Protein 6MK6 (pdb70)

Secondary structure (DSSP, 8-state):
-HHHHHHHHHHTEEEEEEEEETTT--EEEESTTS-EE-GGGHHHHHHHHHHHHHHHSTTGGG-EE--TT--PPSS-HHHHHTTTT-EEHHHHHHHHHHS--HHHHHHHHHHTS-HHHHHHHHHHHTT-SS-B--S-TTGGG---TT--TTEE-HHHHHHHHHHHHTTSSS-HHHHHHHHHHHHT-SS-TTTGGGGSPTT-EEEEEEEE-SSTT-EEEEEEEE-STTPPPEEEEEEEEESSTT----HHHHHHHHHHHHHHH-/-HHHHHHHHTSEEEEEEEETTT--EEEESTTS-EE-GGGHHHHHHHHHHHHHHHSTTGGG-EE--TTPPPPSS-HHHHHTTTT-EEHHHHHHHHHHS--HHHHHHHHHHTS-HHHHHHHHHHHTT-SS-B--S-TTGGG---TT--TTEE-HHHHHHHHHHHHTTSSS-HHHHHHHHHHHHT-SS-TTTGGGGS-TT-EEEEEEEE-SSTT-EEEEEEEE-STTPPPEEEEEEEE-SSTTPPP-HHHHHHHHHHHHHHH-/-HHHHHHHHTSEEEEEEEETTT--EEEESTTS-EE-GGGHHHHHHHHHHHHHHHSTTGGG-EE--TTPPPPSS-HHHHHHTTT-EEHHHHHHHHHHH--HHHHHHHIIIII-HHHHHHHHHHHTT-SS-B--S-TTGGG---TT--TTEE-HHHHHHHHHHHHTTSSS-HHHHHHHHHHHHT-SS-TTTGGGGS-TT-EEEEEEEE-SSTT-EEEEEEEE-STTPPPEEEEEEEE-SSTTPPP-HHHHHHHHHHHHHHH-/-HHHHHHHHTEEEEEEEEETTT--EEEESTTS-EE-GGGHHHHHHHHHHHHHHHSTTGGG-EE--TTPPPPSS-HHHHHTTTT-EEHHHHHHHHHHS--HHHHHHHHHHTS-HHHHHHHHHHHTT-SS-B--S-TTGGG---TT--TTEE-HHHHHHHHHHHHTTSSS-HHHHHHHHHHHHT-SS-TTTGGGGS-TT-EEEEEEEE-SSTT-EEEEEEEE-STTPPPEEEEEEEEESSTTPPP-HHHHHHHHHHHHHHH-

Solvent-accessible surface area: 39476 Å² total; per-residue (Å²): 129,161,73,0,37,70,27,15,73,87,15,114,21,76,0,0,0,12,0,38,15,44,56,83,45,110,50,32,66,26,97,5,95,59,62,0,15,0,0,13,0,0,1,0,0,0,0,0,2,0,0,38,61,0,33,104,60,35,5,10,5,26,69,75,4,76,12,104,150,53,126,36,29,85,142,6,66,34,0,107,120,24,32,78,37,6,5,0,0,0,26,0,0,19,4,0,0,32,97,21,0,9,0,0,0,6,1,0,2,90,107,36,16,177,8,10,99,11,0,37,102,17,0,92,28,0,26,8,117,79,9,81,6,56,45,93,13,65,98,1,18,30,8,82,78,80,39,90,93,1,3,1,2,0,65,10,0,0,71,1,0,36,22,0,21,46,16,19,5,2,54,68,25,0,9,62,1,0,48,99,12,0,70,33,8,63,60,0,95,96,13,0,54,48,16,20,62,147,64,58,64,10,0,0,0,8,1,60,12,61,74,35,2,1,0,0,0,0,0,0,0,47,52,34,158,159,41,40,24,0,0,0,0,0,3,2,18,42,175,20,76,161,76,165,58,59,47,65,10,0,4,94,0,0,111,20,0,9,111,44,0,105,85,7,54,91,22,15,72,86,15,119,31,73,0,0,0,17,2,38,14,45,56,79,56,116,50,45,65,46,96,5,95,60,62,1,14,0,0,14,0,0,1,0,0,0,0,0,2,0,0,60,61,0,45,100,60,33,4,10,5,27,69,75,5,77,11,98,151,52,126,39,30,91,106,3,48,35,0,106,122,26,34,78,37,8,4,0,0,0,26,0,0,19,5,0,0,32,86,12,0,8,0,0,0,6,1,0,2,88,108,32,15,169,4,1,126,14,0,36,106,21,0,90,72,22,48,8,112,67,7,80,5,52,44,94,11,70,96,2,18,28,8,81,82,80,37,93,96,1,4,1,2,0,63,10,0,0,67,1,0,33,61,0,20,48,114,98,19,3,63,100,25,0,6,59,1,0,50,92,12,0,67,33,7,63,58,0,93,93,12,0,52,44,14,25,69,152,71,56,62,6,0,0,0,8,1,57,13,63,79,31,3,1,0,0,0,0,0,0,0,56,55,35,161,155,41,39,29,2,0,2,0,0,2,1,16,44,176,20,68,168,58,140,59,48,42,71,2,0,0,91,0,0,101,41,0,12,106,48,1,135,122,5,52,90,28,16,74,85,14,114,12,60,0,0,0,16,0,37,17,44,54,83,47,109,50,38,75,48,98,7,98,59,64,1,14,0,0,14,0,0,0,0,1,0,0,0,2,0,0,62,61,0,40,102,61,28,2,9,4,28,65,73,5,104,11,111,143,66,125,27,25,94,106,2,61,33,0,95,119,27,33,68,33,7,4,0,0,1,27,0,0,19,4,0,0,29,84,11,0,8,0,0,0,8,1,0,0,108,100,34,13,170,8,11,145,10,0,35,108,19,0,91,71,23,45,9,115,70,8,83,5,56,44,93,9,69,92,2,18,22,8,81,78,81,38,90,96,1,4,2,2,0,65,9,0,0,74,1,0,33,59,0,18,48,114,89,20,4,62,65,28,0,6,62,2,0,50,112,11,0,66,32,7,61,55,0,91,96,14,0,52,43,13,27,71,149,72,50,61,7,0,0,0,8,1,56,12,64,81,35,2,2,0,0,0,0,0,0,0,51,58,36,158,154,40,37,31,0,0,0,0,0,4,2,15,40,128,22,69,143,78,154,63,61,45,75,11,0,0,91,0,0,101,26,0,8,106,50,0,118,125,7,48,98,28,16,72,94,6,94,6,69,0,0,0,15,2,22,18,13,47,75,5,114,50,40,62,46,94,4,69,60,62,1,14,0,0,14,0,0,1,0,0,0,0,0,1,0,0,58,63,0,38,98,62,31,2,12,5,24,66,74,4,82,11,93,153,57,124,26,28,93,109,3,61,35,0,101,135,31,34,70,41,7,4,0,0,1,27,0,0,19,5,0,0,32,87,12,0,8,0,0,0,6,1,0,2,89,109,32,14,153,8,11,146,11,0,36,110,18,0,88,55,10,46,8,108,78,8,79,5,56,42,91,13,71,97,1,19,31,8,81,73,76,41,79,98,1,3,1,2,0,55,6,0,0,56,0,0,8,12,0,18,24,68,4,16,3,60,94,27,0,5,60,1,0,55,112,13,0,68,33,8,64,57,0,92,94,13,0,54,44,12,25,73,151,72,53,62,6,0,0,0,8,1,56,13,64,84,30,3,1,0,0,0,0,0,1,0,53,54,39,162,154,43,37,30,2,0,2,0,0,2,2,10,44,134,26,68,149,59,152,67,52,42,78,11,0,5,106,0,0,109,47,0,7,99,49,1,119

InterPro domains:
  IPR000871 Beta-lactamase, class-A [PR00118] (25-49)
  IPR000871 Beta-lactamase, class-A [PR00118] (56-73)
  IPR000871 Beta-lactamase, class-A [PR00118] (98-123)
  IPR000871 Beta-lactamase, class-A [PR00118] (135-159)
  IPR000871 Beta-lactamase, class-A [PR00118] (161-186)
  IPR000871 Beta-lactamase, class-A [PR00118] (197-212)
  IPR000871 Beta-lactamase, class-A [PR00118] (214-229)
  IPR000871 Beta-lactamase, class-A [PTHR35333] (22-281)
  IPR012338 Beta-lactamase/transpeptidase-like [G3DSA:3.40.710.10] (18-284)
  IPR012338 Beta-lactamase/transpeptidase-like [SSF56601] (25-281)
  IPR045155 Beta-lactamase class A, catalytic domain [PF13354] (24-281)
  IPR058220 Carbapenem-hydrolyzing beta-lactamase KPC-2/ Beta-lactamase SME-1-like [NF000538] (29-283)

B-factor: mean 28.09, std 9.09, range [12.92, 97.34]

Foldseek 3Di:
DVLLVVLQVVQQWDKWKWKAQVQVRQIDTDQQAPKFACFLQLLLLLLLVQLLVCVVPPPQQADWDADQPDDADPQQVPCVVCNNPTDGLVRLSLCCFQRVHQRSQVSCCVPPQVHQVSSVVSLVVLPQPFAGADDGPPVSLQRAPPDSHNIGGQNSSQVSVLCLQPPDSHDPVSNVSSQVSQLNRDPQCLALVVQADPPWGKGKGKGDSQFQLWIWMWIWTHPDPPRRTMIMTMIIGHNGGRDHHDRVSRNSVSNVRVVRHD/DLVVLCVVQAWDKWKWKAQVQPRFIDTDQQFPKFACFLVLLLLLLLVQLLVCVVPPPQQADWDADLPDDADPQQVPCVVCNNGTDGLVVLSLCCFQRVHQSSSVSCCVPPQVHQVSSVVSLVVLPQPFAGADDGPPVSLQRDPPDSHNIGGQNSVQVSVCCLQPDNRHHPVSSVSSQVSQQNRDPQCLALVVQDDPPKGKGKGKGDSLFQLWIWMWIWIHPDPPRGTMTMTMIIGHDGGNDHHDRVSRSVVSNVRVVRHD/DLVVLCVVQAWDKWKWKAQPQVRFIDTDQQAPKFACFLQLLLLLLLVQLLVCVVPPPQQADWDAQQPPDADPQQVPCVVCNNPTDGLVVLSLCCFQRVHQRSSQSSCVPPQVHQVSSVVSLVVLPQPFAGADDGPPVSLQRAPPDSHRIGGQNSSQVSVCCLLPCNRHHPVSNVSSQVSQQNRDPQCLALVVQDDPPKGKGKGKGDSQFQLWIWMWIWIHPDPPRGTMTMTMIIGHNGGRDHHDRNSRSVVNNVRVVRHD/DLVVLCVVQQWDKWKWKAFVQVGFIDTDQQAPKFACFLVLLLLLLLVQLLVCVVPPPQQADWDADQPDDADPQQVPCVVCNNPTDGLVVLSLCCFQRVHQRSQQSCCVPPQVHQVSSVVVLVVLPQPFAGADDGPPVSLQGAPPDSHNIGGQNSSLVSVCCLQVPNRHHPVSNVSSQVSQQNRDPQCLALVLQDDPPKGKGKGKGFSQFQLKIWMWIWIHPDPPRGTMTMTMIIGHDGGRDHHDRVSRSVVSNVRVVSHD

Nearest PDB structures (foldseek):
  6mk6-assembly1_A  TM=1.004E+00  e=4.786E-56  Vibrio cholerae
  1bul-assembly1_A  TM=9.836E-01  e=1.759E-41  Enterobacter cloacae
  4euz-assembly1_A  TM=9.892E-01  e=2.986E-41  Serratia fonticola
  4eqi-assembly2_B  TM=9.896E-01  e=3.563E-41  Serratia fonticola
  1dy6-assembly2_B  TM=9.859E-01  e=3.563E-41  Serratia marcescens

Organism: Vibrio 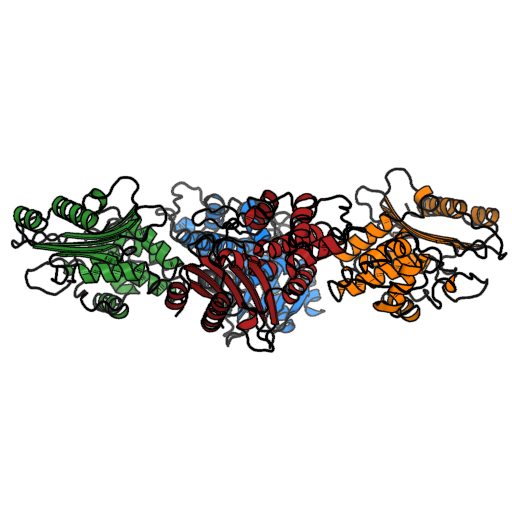cholerae (NCBI:txid666)

Structure (mmCIF, N/CA/C/O backbone):
data_6MK6
#
_entry.id   6MK6
#
_cell.length_a   209.930
_cell.length_b   46.650
_cell.length_c   113.610
_cell.angle_alpha   90.00
_cell.angle_beta   99.28
_cell.angle_gamma   90.00
#
_symmetry.space_group_name_H-M   'C 1 2 1'
#
loop_
_entity.id
_entity.type
_entity.pdbx_description
1 polymer Beta-lactamase
2 water water
#
loop_
_atom_site.group_PDB
_atom_site.id
_atom_site.type_symbol
_atom_site.label_atom_id
_atom_site.label_alt_id
_atom_site.label_comp_id
_atom_site.label_asym_id
_atom_site.label_entity_id
_atom_site.label_seq_id
_atom_site.pdbx_PDB_ins_code
_atom_site.Cartn_x
_atom_site.Cartn_y
_atom_site.Cartn_z
_atom_site.occupancy
_atom_site.B_iso_or_equiv
_atom_site.auth_seq_id
_atom_site.auth_comp_id
_atom_site.auth_asym_id
_atom_site.auth_atom_id
_atom_site.pdbx_PDB_model_num
ATOM 1 N N . ASN A 1 4 ? 60.896 23.996 118.830 1.00 40.84 4 ASN A N 1
ATOM 2 C CA . ASN A 1 4 ? 60.488 22.657 118.381 1.00 43.40 4 ASN A CA 1
ATOM 3 C C . ASN A 1 4 ? 59.998 21.794 119.557 1.00 37.61 4 ASN A C 1
ATOM 4 O O . ASN A 1 4 ? 59.484 20.682 119.357 1.00 32.48 4 ASN A O 1
ATOM 15 N N . LYS A 1 5 ? 60.167 22.311 120.781 1.00 37.95 5 LYS A N 1
ATOM 16 C CA . LYS A 1 5 ? 59.770 21.560 121.970 1.00 34.77 5 LYS A CA 1
ATOM 17 C C . LYS A 1 5 ? 58.291 21.214 121.936 1.00 33.86 5 LYS A C 1
ATOM 18 O O . LYS A 1 5 ? 57.899 20.097 122.300 1.00 29.37 5 LYS A O 1
ATOM 37 N N . ASN A 1 6 ? 57.458 22.167 121.524 1.00 36.04 6 ASN A N 1
ATOM 38 C CA . ASN A 1 6 ? 56.017 21.945 121.521 1.00 34.93 6 ASN A CA 1
ATOM 39 C C . ASN A 1 6 ? 55.653 20.708 120.711 1.00 27.19 6 ASN A C 1
ATOM 40 O O . ASN A 1 6 ? 54.955 19.815 121.207 1.00 30.81 6 ASN A O 1
ATOM 51 N N . MET A 1 7 ? 56.111 20.635 119.457 1.00 27.42 7 MET A N 1
ATOM 52 C CA . MET A 1 7 ? 55.646 19.568 118.575 1.00 27.72 7 MET A CA 1
ATOM 53 C C . MET A 1 7 ? 56.249 18.226 118.957 1.00 27.18 7 MET A C 1
ATOM 54 O O . MET A 1 7 ? 55.591 17.183 118.859 1.00 23.62 7 MET A O 1
ATOM 68 N N . ALA A 1 8 ? 57.516 18.224 119.372 1.00 25.63 8 ALA A N 1
ATOM 69 C CA . ALA A 1 8 ? 58.129 16.984 119.820 1.00 27.42 8 ALA A CA 1
ATOM 70 C C . ALA A 1 8 ? 57.390 16.400 121.015 1.00 20.68 8 ALA A C 1
ATOM 71 O O . ALA A 1 8 ? 57.217 15.179 121.105 1.00 24.84 8 ALA A O 1
ATOM 78 N N . ASP A 1 9 ? 56.963 17.259 121.948 1.00 23.45 9 ASP A N 1
ATOM 79 C CA . ASP A 1 9 ? 56.261 16.804 123.144 1.00 23.81 9 ASP A CA 1
ATOM 80 C C . ASP A 1 9 ? 54.886 16.271 122.786 1.00 24.71 9 ASP A C 1
ATOM 81 O O . ASP A 1 9 ? 54.430 15.272 123.356 1.00 24.53 9 ASP A O 1
ATOM 90 N N . ILE A 1 10 ? 54.212 16.928 121.842 1.00 24.28 10 ILE A N 1
ATOM 91 C CA . ILE A 1 10 ? 52.911 16.448 121.380 1.00 23.86 10 ILE A CA 1
ATOM 92 C C . ILE A 1 10 ? 53.051 15.065 120.758 1.00 20.59 10 ILE A C 1
ATOM 93 O O . ILE A 1 10 ? 52.272 14.149 121.044 1.00 24.17 10 ILE A O 1
ATOM 109 N N . GLU A 1 11 ? 54.054 14.891 119.902 1.00 21.04 11 GLU A N 1
ATOM 110 C CA . GLU A 1 11 ? 54.248 13.608 119.248 1.00 22.29 11 GLU A CA 1
ATOM 111 C C . GLU A 1 11 ? 54.567 12.509 120.259 1.00 23.39 11 GLU A C 1
ATOM 112 O O . GLU A 1 11 ? 54.077 11.379 120.142 1.00 23.53 11 GLU A O 1
ATOM 124 N N . ALA A 1 12 ? 55.401 12.810 121.247 1.00 24.98 12 ALA A N 1
ATOM 125 C CA . ALA A 1 12 ? 55.783 11.781 122.200 1.00 23.93 12 ALA A CA 1
ATOM 126 C C . ALA A 1 12 ? 54.581 11.324 123.004 1.00 23.88 12 ALA A C 1
ATOM 127 O O . ALA A 1 12 ? 54.365 10.121 123.188 1.00 25.06 12 ALA A O 1
ATOM 134 N N . ALA A 1 13 ? 53.757 12.268 123.435 1.00 22.88 13 ALA A N 1
ATOM 135 C CA . ALA A 1 13 ? 52.610 11.914 124.260 1.00 26.13 13 ALA A CA 1
ATOM 136 C C . ALA A 1 13 ? 51.563 11.177 123.446 1.00 27.65 13 ALA A C 1
ATOM 137 O O . ALA A 1 13 ? 50.824 10.351 123.991 1.00 27.38 13 ALA A O 1
ATOM 144 N N . PHE A 1 14 ? 51.505 11.449 122.136 1.00 23.76 14 PHE A N 1
ATOM 145 C CA . PHE A 1 14 ? 50.614 10.752 121.218 1.00 23.41 14 PHE A CA 1
ATOM 146 C C . PHE A 1 14 ? 51.042 9.312 121.017 1.00 24.41 14 PHE A C 1
ATOM 147 O O . PHE A 1 14 ? 50.220 8.473 120.652 1.00 24.62 14 PHE A O 1
ATOM 164 N N . GLU A 1 15 ? 52.309 8.993 121.288 1.00 22.15 15 GLU A N 1
ATOM 165 C CA . GLU A 1 15 ? 52.833 7.659 121.034 1.00 27.26 15 GLU A CA 1
ATOM 166 C C . GLU A 1 15 ? 52.586 7.259 119.586 1.00 26.15 15 GLU A C 1
ATOM 167 O O . GLU A 1 15 ? 51.943 6.252 119.268 1.00 27.87 15 GLU A O 1
ATOM 179 N N . GLY A 1 16 ? 53.121 8.086 118.703 1.00 25.28 16 GLY A N 1
ATOM 180 C CA . GLY A 1 16 ? 52.974 7.859 117.286 1.00 24.30 16 GLY A CA 1
ATOM 181 C C . GLY A 1 16 ? 53.834 8.835 116.510 1.00 24.53 16 GLY A C 1
ATOM 182 O O . GLY A 1 16 ? 54.743 9.460 117.063 1.00 25.73 16 GLY A O 1
ATOM 186 N N . ARG A 1 17 ? 53.516 8.953 115.224 1.00 24.03 17 ARG A N 1
ATOM 187 C CA . ARG A 1 17 ? 54.210 9.825 114.285 1.00 21.06 17 ARG A CA 1
ATOM 188 C C . ARG A 1 17 ? 53.280 10.955 113.852 1.00 18.87 17 ARG A C 1
ATOM 189 O O . ARG A 1 17 ? 52.139 10.698 113.476 1.00 19.89 17 ARG A O 1
ATOM 210 N N . VAL A 1 18 ? 53.774 12.195 113.901 1.00 19.56 18 VAL A N 1
ATOM 211 C CA . VAL A 1 18 ? 53.055 13.388 113.451 1.00 20.03 18 VAL A CA 1
ATOM 212 C C . VAL A 1 18 ? 53.870 14.059 112.348 1.00 18.83 18 VAL A C 1
ATOM 213 O O . VAL A 1 18 ? 55.059 14.337 112.534 1.00 21.97 18 VAL A O 1
ATOM 226 N N . GLY A 1 19 ? 53.229 14.331 111.215 1.00 16.04 19 GLY A N 1
ATOM 227 C CA . GLY A 1 19 ? 53.881 15.014 110.119 1.00 17.66 19 GLY A CA 1
ATOM 228 C C . GLY A 1 19 ? 53.104 16.265 109.762 1.00 17.27 19 GLY A C 1
ATOM 229 O O . GLY A 1 19 ? 51.875 16.220 109.611 1.00 19.75 19 GLY A O 1
ATOM 233 N N . VAL A 1 20 ? 53.803 17.387 109.651 1.00 19.29 20 VAL A N 1
ATOM 234 C CA . VAL A 1 20 ? 53.197 18.685 109.392 1.00 18.79 20 VAL A CA 1
ATOM 235 C C . VAL A 1 20 ? 53.976 19.366 108.276 1.00 20.06 20 VAL A C 1
ATOM 236 O O . VAL A 1 20 ? 55.209 19.396 108.299 1.00 19.45 20 VAL A O 1
ATOM 249 N N . TYR A 1 21 ? 53.255 19.954 107.331 1.00 16.50 21 TYR A N 1
ATOM 250 C CA . TYR A 1 21 ? 53.815 20.975 106.456 1.00 16.57 21 TYR A CA 1
ATOM 251 C C . TYR A 1 21 ? 52.832 22.122 106.396 1.00 19.44 21 TYR A C 1
ATOM 252 O O . TYR A 1 21 ? 51.633 21.907 106.173 1.00 18.70 21 TYR A O 1
ATOM 270 N N . ALA A 1 22 ? 53.336 23.340 106.558 1.00 18.14 22 ALA A N 1
ATOM 271 C CA . ALA A 1 22 ? 52.502 24.512 106.361 1.00 19.24 22 ALA A CA 1
ATOM 272 C C . ALA A 1 22 ? 53.290 25.561 105.586 1.00 20.82 22 ALA A C 1
ATOM 273 O O . ALA A 1 22 ? 54.515 25.662 105.710 1.00 20.89 22 ALA A O 1
ATOM 280 N N . ILE A 1 23 ? 52.575 26.349 104.787 1.00 22.37 23 ILE A N 1
ATOM 281 C CA . ILE A 1 23 ? 53.223 27.446 104.075 1.00 21.61 23 ILE A CA 1
ATOM 282 C C . ILE A 1 23 ? 52.250 28.610 103.937 1.00 20.65 23 ILE A C 1
ATOM 283 O O . ILE A 1 23 ? 51.061 28.431 103.650 1.00 19.98 23 ILE A O 1
ATOM 299 N N . ASN A 1 24 ? 52.774 29.809 104.182 1.00 20.91 24 ASN A N 1
ATOM 300 C CA . ASN A 1 24 ? 52.095 31.060 103.884 1.00 19.81 24 ASN A CA 1
ATOM 301 C C . ASN A 1 24 ? 52.405 31.423 102.434 1.00 19.84 24 ASN A C 1
ATOM 302 O O . ASN A 1 24 ? 53.538 31.771 102.102 1.00 22.88 24 ASN A O 1
ATOM 313 N N . THR A 1 25 ? 51.415 31.293 101.544 1.00 21.50 25 THR A N 1
ATOM 314 C CA . THR A 1 25 ? 51.732 31.450 100.131 1.00 24.09 25 THR A CA 1
ATOM 315 C C . THR A 1 25 ? 51.856 32.912 99.723 1.00 28.36 25 THR A C 1
ATOM 316 O O . THR A 1 25 ? 52.183 33.183 98.562 1.00 31.03 25 THR A O 1
ATOM 327 N N . GLY A 1 26 ? 51.606 33.845 100.636 1.00 26.00 26 GLY A N 1
ATOM 328 C CA . GLY A 1 26 ? 51.967 35.236 100.410 1.00 31.17 26 GLY A CA 1
ATOM 329 C C . GLY A 1 26 ? 53.431 35.525 100.700 1.00 28.61 26 GLY A C 1
ATOM 330 O O . GLY A 1 26 ? 54.160 36.034 99.836 1.00 28.06 26 GLY A O 1
ATOM 334 N N . SER A 1 27 ? 53.884 35.171 101.904 1.00 29.97 27 SER A N 1
ATOM 335 C CA . SER A 1 27 ? 55.242 35.457 102.346 1.00 28.24 27 SER A CA 1
ATOM 336 C C . SER A 1 27 ? 56.240 34.361 102.022 1.00 28.27 27 SER A C 1
ATOM 337 O O . SER A 1 27 ? 57.454 34.618 102.029 1.00 30.43 27 SER A O 1
ATOM 345 N N . GLY A 1 28 ? 55.778 33.146 101.781 1.00 22.50 28 GLY A N 1
ATOM 346 C CA . GLY A 1 28 ? 56.668 32.027 101.592 1.00 24.86 28 GLY A CA 1
ATOM 347 C C . GLY A 1 28 ? 57.122 31.361 102.867 1.00 23.79 28 GLY A C 1
ATOM 348 O O . GLY A 1 28 ? 57.846 30.358 102.791 1.00 26.78 28 GLY A O 1
ATOM 352 N N . LYS A 1 29 ? 56.745 31.894 104.028 1.00 25.34 29 LYS A N 1
ATOM 353 C CA . LYS A 1 29 ? 57.155 31.319 105.307 1.00 25.76 29 LYS A CA 1
ATOM 354 C C . LYS A 1 29 ? 56.555 29.927 105.441 1.00 26.31 29 LYS A C 1
ATOM 355 O O . LYS A 1 29 ? 55.345 29.744 105.250 1.00 23.99 29 LYS A O 1
ATOM 374 N N . ALA A 1 30 ? 57.412 28.942 105.713 1.00 25.84 30 ALA A N 1
ATOM 375 C CA . ALA A 1 30 ? 57.007 27.542 105.765 1.00 22.57 30 ALA A CA 1
ATOM 376 C C . ALA A 1 30 ? 57.388 26.929 107.106 1.00 23.61 30 ALA A C 1
ATOM 377 O O . ALA A 1 30 ? 58.303 27.394 107.798 1.00 23.34 30 ALA A O 1
ATOM 384 N N . TYR A 1 31 ? 56.691 25.850 107.451 1.00 19.77 31 TYR A N 1
ATOM 385 C CA . TYR A 1 31 ? 56.991 25.091 108.652 1.00 19.24 31 TYR A CA 1
ATOM 386 C C . TYR A 1 31 ? 56.923 23.607 108.318 1.00 20.94 31 TYR A C 1
ATOM 387 O O . TYR A 1 31 ? 55.967 23.154 107.670 1.00 20.59 31 TYR A O 1
ATOM 405 N N . SER A 1 32 ? 57.923 22.857 108.782 1.00 21.31 32 SER A N 1
ATOM 406 C CA . SER A 1 32 ? 58.073 21.454 108.438 1.00 18.34 32 SER A CA 1
ATOM 407 C C . SER A 1 32 ? 58.353 20.648 109.694 1.00 23.70 32 SER A C 1
ATOM 408 O O . SER A 1 32 ? 59.256 20.996 110.476 1.00 23.45 32 SER A O 1
ATOM 416 N N . TYR A 1 33 ? 57.590 19.569 109.877 1.00 18.52 33 TYR A N 1
ATOM 417 C CA . TYR A 1 33 ? 57.886 18.574 110.910 1.00 21.84 33 TYR A CA 1
ATOM 418 C C . TYR A 1 33 ? 57.602 17.207 110.305 1.00 21.72 33 TYR A C 1
ATOM 419 O O . TYR A 1 33 ? 56.444 16.863 110.043 1.00 20.59 33 TYR A O 1
ATOM 437 N N . ARG A 1 34 ? 58.657 16.453 110.006 1.00 18.69 34 ARG A N 1
ATOM 438 C CA . ARG A 1 34 ? 58.500 15.206 109.262 1.00 20.39 34 ARG A CA 1
ATOM 439 C C . ARG A 1 34 ? 57.726 15.433 107.960 1.00 19.95 34 ARG A C 1
ATOM 440 O O . ARG A 1 34 ? 57.025 14.549 107.480 1.00 18.75 34 ARG A O 1
ATOM 461 N N . ALA A 1 35 ? 57.936 16.600 107.333 1.00 18.03 35 ALA A N 1
ATOM 462 C CA . ALA A 1 35 ? 57.127 17.005 106.183 1.00 17.06 35 ALA A CA 1
ATOM 463 C C . ALA A 1 35 ? 57.345 16.120 104.960 1.00 18.34 35 ALA A C 1
ATOM 464 O O . ALA A 1 35 ? 56.476 16.056 104.076 1.00 17.96 35 ALA A O 1
ATOM 471 N N . ASN A 1 36 ? 58.514 15.485 104.841 1.00 18.97 36 ASN A N 1
ATOM 472 C CA . ASN A 1 36 ? 58.815 14.635 103.701 1.00 20.86 36 ASN A CA 1
ATOM 473 C C . ASN A 1 36 ? 58.763 13.154 104.034 1.00 20.25 36 ASN A C 1
ATOM 474 O O . ASN A 1 36 ? 59.208 12.340 103.214 1.00 20.87 36 ASN A O 1
ATOM 485 N N . GLU A 1 37 ? 58.215 12.779 105.197 1.00 18.35 37 GLU A N 1
ATOM 486 C CA . GLU A 1 37 ? 57.936 11.380 105.504 1.00 17.63 37 GLU A CA 1
ATOM 487 C C . GLU A 1 37 ? 56.590 10.965 104.950 1.00 22.62 37 GLU A C 1
ATOM 488 O O . GLU A 1 37 ? 55.696 11.792 104.797 1.00 21.00 37 GLU A O 1
ATOM 500 N N . ARG A 1 38 ? 56.460 9.672 104.649 1.00 19.70 38 ARG A N 1
ATOM 501 C CA . ARG A 1 38 ? 55.214 9.118 104.152 1.00 17.65 38 ARG A CA 1
ATOM 502 C C . ARG A 1 38 ? 54.260 8.736 105.274 1.00 22.06 38 ARG A C 1
ATOM 503 O O . ARG A 1 38 ? 54.652 8.189 106.304 1.00 21.26 38 ARG A O 1
ATOM 524 N N . PHE A 1 39 ? 52.988 9.000 105.023 1.00 17.05 39 PHE A N 1
ATOM 525 C CA . PHE A 1 39 ? 51.857 8.679 105.884 1.00 19.74 39 PHE A CA 1
ATOM 526 C C . PHE A 1 39 ? 50.722 8.177 105.008 1.00 20.13 39 PHE A C 1
ATOM 527 O O . PHE A 1 39 ? 50.613 8.583 103.847 1.00 17.72 39 PHE A O 1
ATOM 544 N N . PRO A 1 40 ? 49.827 7.338 105.547 1.00 18.46 40 PRO A N 1
ATOM 545 C CA . PRO A 1 40 ? 48.683 6.887 104.757 1.00 20.78 40 PRO A CA 1
ATOM 546 C C . PRO A 1 40 ? 47.760 8.050 104.431 1.00 19.62 40 PRO A C 1
ATOM 547 O O . PRO A 1 40 ? 47.545 8.943 105.256 1.00 19.41 40 PRO A O 1
ATOM 558 N N . LEU A 1 41 ? 47.256 8.036 103.204 1.00 19.08 41 LEU A N 1
ATOM 559 C CA . LEU A 1 41 ? 46.316 9.055 102.744 1.00 18.62 41 LEU A CA 1
ATOM 560 C C . LEU A 1 41 ? 44.963 8.928 103.429 1.00 20.78 41 LEU A C 1
ATOM 561 O O . LEU A 1 41 ? 44.345 9.942 103.781 1.00 17.38 41 LEU A O 1
ATOM 577 N N . CYS A 1 42 ? 44.471 7.702 103.592 1.00 19.71 42 CYS A N 1
ATOM 578 C CA . CYS A 1 42 ? 43.089 7.484 104.020 1.00 17.95 42 CYS A CA 1
ATOM 579 C C . CYS A 1 42 ? 42.198 8.277 103.069 1.00 17.49 42 CYS A C 1
ATOM 580 O O . CYS A 1 42 ? 42.505 8.361 101.876 1.00 20.12 42 CYS A O 1
ATOM 587 N N . SER A 1 43 ? 41.099 8.857 103.569 1.00 19.61 43 SER A N 1
ATOM 588 C CA . SER A 1 43 ? 40.156 9.516 102.672 1.00 19.86 43 SER A CA 1
ATOM 589 C C . SER A 1 43 ? 40.660 10.843 102.137 1.00 18.12 43 SER A C 1
ATOM 590 O O . SER A 1 43 ? 39.957 11.455 101.322 1.00 16.59 43 SER A O 1
ATOM 598 N N . SER A 1 44 ? 41.843 11.296 102.522 1.00 19.85 44 SER A N 1
ATOM 599 C CA . SER A 1 44 ? 42.238 12.642 102.129 1.00 17.28 44 SER A CA 1
ATOM 600 C C . SER A 1 44 ? 42.437 12.768 100.633 1.00 16.86 44 SER A C 1
ATOM 601 O O . SER A 1 44 ? 42.365 13.887 100.128 1.00 18.87 44 SER A O 1
ATOM 609 N N . PHE A 1 45 ? 42.645 11.657 99.904 1.00 16.95 45 PHE A N 1
ATOM 610 C CA . PHE A 1 45 ? 42.763 11.706 98.449 1.00 17.13 45 PHE A CA 1
ATOM 611 C C . PHE A 1 45 ? 41.467 12.156 97.791 1.00 15.22 45 PHE A C 1
ATOM 612 O O . PHE A 1 45 ? 41.492 12.593 96.642 1.00 17.85 45 PHE A O 1
ATOM 629 N N . LYS A 1 46 ? 40.342 12.064 98.493 1.00 15.20 46 LYS A N 1
ATOM 630 C CA . LYS A 1 46 ? 39.067 12.319 97.843 1.00 15.92 46 LYS A CA 1
ATOM 631 C C . LYS A 1 46 ? 38.941 13.773 97.417 1.00 16.84 46 LYS A C 1
ATOM 632 O O . LYS A 1 46 ? 38.210 14.071 96.459 1.00 15.51 46 LYS A O 1
ATOM 651 N N . ALA A 1 47 ? 39.637 14.687 98.105 1.00 15.43 47 ALA A N 1
ATOM 652 C CA . ALA A 1 47 ? 39.673 16.075 97.648 1.00 16.00 47 ALA A CA 1
ATOM 653 C C . ALA A 1 47 ? 40.319 16.172 96.283 1.00 14.75 47 ALA A C 1
ATOM 654 O O . ALA A 1 47 ? 39.832 16.884 95.407 1.00 16.49 47 ALA A O 1
ATOM 661 N N . PHE A 1 48 ? 41.432 15.458 96.088 1.00 14.63 48 PHE A N 1
ATOM 662 C CA . PHE A 1 48 ? 42.116 15.454 94.812 1.00 14.84 48 PHE A CA 1
ATOM 663 C C . PHE A 1 48 ? 41.304 14.732 93.752 1.00 16.68 48 PHE A C 1
ATOM 664 O O . PHE A 1 48 ? 41.310 15.156 92.598 1.00 16.74 48 PHE A O 1
ATOM 681 N N . LEU A 1 49 ? 40.558 13.683 94.134 1.00 16.89 49 LEU A N 1
ATOM 682 C CA . LEU A 1 49 ? 39.680 13.016 93.184 1.00 18.02 49 LEU A CA 1
ATOM 683 C C . LEU A 1 49 ? 38.648 13.992 92.650 1.00 13.77 49 LEU A C 1
ATOM 684 O O . LEU A 1 49 ? 38.377 14.039 91.451 1.00 17.55 49 LEU A O 1
ATOM 700 N N . ALA A 1 50 ? 38.070 14.787 93.543 1.00 14.25 50 ALA A N 1
ATOM 701 C CA . ALA A 1 50 ? 37.086 15.767 93.128 1.00 17.28 50 ALA A CA 1
ATOM 702 C C . ALA A 1 50 ? 37.708 16.779 92.185 1.00 14.78 50 ALA A C 1
ATOM 703 O O . ALA A 1 50 ? 37.091 17.165 91.193 1.00 16.17 50 ALA A O 1
ATOM 710 N N . ALA A 1 51 ? 38.946 17.192 92.463 1.00 16.24 51 ALA A N 1
ATOM 711 C CA . ALA A 1 51 ? 39.646 18.129 91.592 1.00 15.10 51 ALA A CA 1
ATOM 712 C C . ALA A 1 51 ? 39.940 17.509 90.229 1.00 16.84 51 ALA A C 1
ATOM 713 O O . ALA A 1 51 ? 39.841 18.185 89.196 1.00 16.55 51 ALA A O 1
ATOM 720 N N . ALA A 1 52 ? 40.283 16.223 90.203 1.00 16.47 52 ALA A N 1
ATOM 721 C CA . ALA A 1 52 ? 40.520 15.546 88.940 1.00 19.75 52 ALA A CA 1
ATOM 722 C C . ALA A 1 52 ? 39.243 15.483 88.106 1.00 17.60 52 ALA A C 1
ATOM 723 O O . ALA A 1 52 ? 39.289 15.635 86.884 1.00 18.86 52 ALA A O 1
ATOM 730 N N . VAL A 1 53 ? 38.085 15.309 88.763 1.00 15.05 53 VAL A N 1
ATOM 731 C CA . VAL A 1 53 ? 36.805 15.320 88.069 1.00 17.80 53 VAL A CA 1
ATOM 732 C C . VAL A 1 53 ? 36.504 16.711 87.510 1.00 17.20 53 VAL A C 1
ATOM 733 O O . VAL A 1 53 ? 36.074 16.855 86.364 1.00 17.48 53 VAL A O 1
ATOM 746 N N . LEU A 1 54 ? 36.738 17.752 88.307 1.00 16.52 54 LEU A N 1
ATOM 747 C CA . LEU A 1 54 ? 36.619 19.118 87.810 1.00 17.14 54 LEU A CA 1
ATOM 748 C C . LEU A 1 54 ? 37.492 19.337 86.581 1.00 16.37 54 LEU A C 1
ATOM 749 O O . LEU A 1 54 ? 37.060 19.947 85.600 1.00 17.00 54 LEU A O 1
ATOM 765 N N . LYS A 1 55 ? 38.727 18.852 86.612 1.00 15.89 55 LYS A N 1
ATOM 766 C CA . LYS A 1 55 ? 39.593 18.973 85.439 1.00 18.37 55 LYS A CA 1
ATOM 767 C C . LYS A 1 55 ? 39.006 18.262 84.222 1.00 19.24 55 LYS A C 1
ATOM 768 O O . LYS A 1 55 ? 39.073 18.791 83.109 1.00 18.75 55 LYS A O 1
ATOM 787 N N . MET A 1 56 ? 38.413 17.073 84.403 1.00 18.71 56 MET A N 1
ATOM 788 C CA . MET A 1 56 ? 37.746 16.416 83.278 1.00 18.45 56 MET A CA 1
ATOM 789 C C . MET A 1 56 ? 36.644 17.298 82.700 1.00 19.06 56 MET A C 1
ATOM 790 O O . MET A 1 56 ? 36.450 17.336 81.484 1.00 20.63 56 MET A O 1
ATOM 804 N N . ASP A 1 57 ? 35.910 18.008 83.562 1.00 20.03 57 ASP A N 1
ATOM 805 C CA . ASP A 1 57 ? 34.846 18.891 83.106 1.00 17.96 57 ASP A CA 1
ATOM 806 C C . ASP A 1 57 ? 35.406 20.129 82.425 1.00 18.22 57 ASP A C 1
ATOM 807 O O . ASP A 1 57 ? 34.818 20.637 81.472 1.00 20.66 57 ASP A O 1
ATOM 816 N N . GLN A 1 58 ? 36.560 20.609 82.881 1.00 16.48 58 GLN A N 1
ATOM 817 C CA . GLN A 1 58 ? 37.173 21.759 82.243 1.00 19.56 58 GLN A CA 1
ATOM 818 C C . GLN A 1 58 ? 37.631 21.403 80.841 1.00 19.06 58 GLN A C 1
ATOM 819 O O . GLN A 1 58 ? 37.542 22.229 79.919 1.00 21.00 58 GLN A O 1
ATOM 833 N N . ASP A 1 59 ? 38.094 20.161 80.662 1.00 20.37 59 ASP A N 1
ATOM 834 C CA . ASP A 1 59 ? 38.501 19.662 79.353 1.00 20.89 59 ASP A CA 1
ATOM 835 C C . ASP A 1 59 ? 37.296 19.382 78.474 1.00 21.17 59 ASP A C 1
ATOM 836 O O . ASP A 1 59 ? 37.388 19.443 77.242 1.00 21.28 59 ASP A O 1
ATOM 845 N N . SER A 1 60 ? 36.168 19.043 79.083 1.00 21.14 60 SER A N 1
ATOM 846 C CA . SER A 1 60 ? 34.976 18.624 78.350 1.00 19.64 60 SER A CA 1
ATOM 847 C C . SER A 1 60 ? 33.759 19.150 79.084 1.00 19.97 60 SER A C 1
ATOM 848 O O . SER A 1 60 ? 33.142 18.440 79.888 1.00 20.47 60 SER A O 1
ATOM 856 N N . PRO A 1 61 ? 33.392 20.405 78.844 1.00 21.98 61 PRO A N 1
ATOM 857 C CA . PRO A 1 61 ? 32.302 21.017 79.616 1.00 20.50 61 PRO A CA 1
ATOM 858 C C . PRO A 1 61 ? 31.043 20.159 79.588 1.00 22.81 61 PRO A C 1
ATOM 859 O O . PRO A 1 61 ? 30.618 19.677 78.535 1.00 22.92 61 PRO A O 1
ATOM 870 N N . GLY A 1 62 ? 30.474 19.942 80.770 1.00 22.14 62 GLY A N 1
ATOM 871 C CA . GLY A 1 62 ? 29.246 19.184 80.929 1.00 22.51 62 GLY A CA 1
ATOM 872 C C . GLY A 1 62 ? 29.428 17.873 81.647 1.00 19.71 62 GLY A C 1
ATOM 873 O O . GLY A 1 62 ? 28.443 17.274 82.077 1.00 20.84 62 GLY A O 1
ATOM 877 N N . VAL A 1 63 ? 30.672 17.414 81.814 1.00 19.65 63 VAL A N 1
ATOM 878 C CA . VAL A 1 63 ? 30.918 16.188 82.567 1.00 18.90 63 VAL A CA 1
ATOM 879 C C . VAL A 1 63 ? 30.232 16.234 83.926 1.00 17.23 63 VAL A C 1
ATOM 880 O O . VAL A 1 63 ? 29.671 15.230 84.378 1.00 18.57 63 VAL A O 1
ATOM 893 N N . LEU A 1 64 ? 30.299 17.382 84.619 1.00 15.91 64 LEU A N 1
ATOM 894 C CA . LEU A 1 64 ? 29.759 17.478 85.973 1.00 18.00 64 LEU A CA 1
ATOM 895 C C . LEU A 1 64 ? 28.273 17.177 86.009 1.00 17.36 64 LEU A C 1
ATOM 896 O O . LEU A 1 64 ? 27.761 16.711 87.037 1.00 17.26 64 LEU A O 1
ATOM 912 N N . LEU A 1 65 ? 27.570 17.449 84.928 1.00 18.94 65 LEU A N 1
ATOM 913 C CA . LEU A 1 65 ? 26.126 17.267 84.908 1.00 20.60 65 LEU A CA 1
ATOM 914 C C . LEU A 1 65 ? 25.686 15.914 84.361 1.00 21.47 65 LEU A C 1
ATOM 915 O O . LEU A 1 65 ? 24.470 15.659 84.309 1.00 23.01 65 LEU A O 1
ATOM 931 N N . GLU A 1 66 ? 26.616 15.036 83.987 1.00 21.24 66 GLU A N 1
ATOM 932 C CA . GLU A 1 66 ? 26.263 13.700 83.509 1.00 18.73 66 GLU A CA 1
ATOM 933 C C . GLU A 1 66 ? 25.670 12.863 84.634 1.00 17.47 66 GLU A C 1
ATOM 934 O O . GLU A 1 66 ? 26.145 12.899 85.765 1.00 18.88 66 GLU A O 1
ATOM 946 N N . LYS A 1 67 ? 24.622 12.099 84.316 1.00 22.09 67 LYS A N 1
ATOM 947 C CA . LYS A 1 67 ? 24.012 11.224 85.301 1.00 21.75 67 LYS A CA 1
ATOM 948 C C . LYS A 1 67 ? 24.814 9.938 85.440 1.00 22.67 67 LYS A C 1
ATOM 949 O O . LYS A 1 67 ? 25.236 9.341 84.444 1.00 24.91 67 LYS A O 1
ATOM 968 N N . VAL A 1 68 ? 24.986 9.500 86.681 1.00 22.40 68 VAL A N 1
ATOM 969 C CA . VAL A 1 68 ? 25.602 8.220 87.001 1.00 23.15 68 VAL A CA 1
ATOM 970 C C . VAL A 1 68 ? 24.548 7.333 87.638 1.00 23.30 68 VAL A C 1
ATOM 971 O O . VAL A 1 68 ? 23.982 7.673 88.686 1.00 22.42 68 VAL A O 1
ATOM 984 N N . ASN A 1 69 ? 24.279 6.199 86.998 1.00 29.22 69 ASN A N 1
ATOM 985 C CA . ASN A 1 69 ? 23.309 5.239 87.489 1.00 30.08 69 ASN A CA 1
ATOM 986 C C . ASN A 1 69 ? 24.038 4.062 88.121 1.00 28.20 69 ASN A C 1
ATOM 987 O O . ASN A 1 69 ? 25.038 3.573 87.583 1.00 29.08 69 ASN A O 1
ATOM 998 N N . TYR A 1 70 ? 23.539 3.620 89.267 1.00 26.00 70 TYR A N 1
ATOM 999 C CA . TYR A 1 70 ? 24.151 2.510 89.984 1.00 30.03 70 TYR A CA 1
ATOM 1000 C C . TYR A 1 70 ? 23.083 1.754 90.783 1.00 30.04 70 TYR A C 1
ATOM 1001 O O . TYR A 1 70 ? 23.270 1.418 91.953 1.00 28.44 70 TYR A O 1
ATOM 1019 N N . HIS A 1 71 ? 21.952 1.436 90.130 1.00 33.26 71 HIS A N 1
ATOM 1020 C CA . HIS A 1 71 ? 20.766 0.964 90.857 1.00 38.48 71 HIS A CA 1
ATOM 1021 C C . HIS A 1 71 ? 21.045 -0.298 91.657 1.00 34.11 71 HIS A C 1
ATOM 1022 O O . HIS A 1 71 ? 20.545 -0.449 92.776 1.00 39.48 71 HIS A O 1
ATOM 1036 N N . ASN A 1 72 ? 21.767 -1.247 91.069 1.00 34.00 72 ASN A N 1
ATOM 1037 C CA . ASN A 1 72 ? 21.948 -2.564 91.661 1.00 37.07 72 ASN A CA 1
ATOM 1038 C C . ASN A 1 72 ? 23.259 -2.693 92.405 1.00 36.23 72 ASN A C 1
ATOM 1039 O O . ASN A 1 72 ? 23.602 -3.786 92.856 1.00 38.27 72 ASN A O 1
ATOM 1050 N N . ARG A 1 73 ? 24.009 -1.608 92.529 1.00 36.65 73 ARG A N 1
ATOM 1051 C CA . ARG A 1 73 ? 25.314 -1.684 93.166 1.00 32.97 73 ARG A CA 1
ATOM 1052 C C . ARG A 1 73 ? 25.181 -2.032 94.639 1.00 26.20 73 ARG A C 1
ATOM 1053 O O . ARG A 1 73 ? 24.301 -1.526 95.337 1.00 30.97 73 ARG A O 1
ATOM 1074 N N . THR A 1 74 ? 26.075 -2.897 95.113 1.00 29.33 74 THR A N 1
ATOM 1075 C CA . THR A 1 74 ? 26.301 -3.074 96.544 1.00 28.73 74 THR A CA 1
ATOM 1076 C C . THR A 1 74 ? 27.070 -1.869 97.074 1.00 30.86 74 THR A C 1
ATOM 1077 O O . THR A 1 74 ? 28.219 -1.650 96.685 1.00 31.02 74 THR A O 1
ATOM 1088 N N . MET A 1 75 ? 26.449 -1.083 97.950 1.00 31.68 75 MET A N 1
ATOM 1089 C CA . MET A 1 75 ? 27.046 0.182 98.360 1.00 28.75 75 MET A CA 1
ATOM 1090 C C . MET A 1 75 ? 28.108 -0.048 99.430 1.00 29.26 75 MET A C 1
ATOM 1091 O O . MET A 1 75 ? 27.883 -0.765 100.407 1.00 30.00 75 MET A O 1
ATOM 1105 N N . GLU A 1 76 ? 29.272 0.567 99.245 1.00 26.58 76 GLU A N 1
ATOM 1106 C CA . GLU A 1 76 ? 30.321 0.502 100.246 1.00 25.54 76 GLU A CA 1
ATOM 1107 C C . GLU A 1 76 ? 29.859 1.086 101.585 1.00 25.47 76 GLU A C 1
ATOM 1108 O O . GLU A 1 76 ? 29.071 2.039 101.618 1.00 25.47 76 GLU A O 1
ATOM 1120 N N . PRO A 1 77 ? 30.350 0.552 102.704 1.00 27.09 77 PRO A N 1
ATOM 1121 C CA . PRO A 1 77 ? 30.164 1.240 103.987 1.00 25.75 77 PRO A CA 1
ATOM 1122 C C . PRO A 1 77 ? 30.552 2.706 103.889 1.00 30.00 77 PRO A C 1
ATOM 1123 O O . PRO A 1 77 ? 31.502 3.074 103.190 1.00 26.53 77 PRO A O 1
ATOM 1134 N N . HIS A 1 78 ? 29.806 3.537 104.616 1.00 26.06 78 HIS A N 1
ATOM 1135 C CA . HIS A 1 78 ? 30.059 4.973 104.749 1.00 24.36 78 HIS A CA 1
ATOM 1136 C C . HIS A 1 78 ? 29.939 5.674 103.394 1.00 23.20 78 HIS A C 1
ATOM 1137 O O . HIS A 1 78 ? 30.842 6.349 102.900 1.00 21.24 78 HIS A O 1
ATOM 1151 N N . SER A 1 79 ? 28.739 5.495 102.836 1.00 21.10 79 SER A N 1
ATOM 1152 C CA . SER A 1 79 ? 28.288 6.082 101.578 1.00 23.57 79 SER A CA 1
ATOM 1153 C C . SER A 1 79 ? 26.963 6.798 101.844 1.00 21.29 79 SER A C 1
ATOM 1154 O O . SER A 1 79 ? 25.919 6.470 101.263 1.00 23.40 79 SER A O 1
ATOM 1162 N N . PRO A 1 80 ? 26.973 7.784 102.744 1.00 19.96 80 PRO A N 1
ATOM 1163 C CA . PRO A 1 80 ? 25.699 8.366 103.202 1.00 20.77 80 PRO A CA 1
ATOM 1164 C C . PRO A 1 80 ? 24.915 8.999 102.081 1.00 26.32 80 PRO A C 1
ATOM 1165 O O . PRO A 1 80 ? 23.681 8.892 102.037 1.00 25.70 80 PRO A O 1
ATOM 1176 N N . ILE A 1 81 ? 25.606 9.667 101.162 1.00 22.75 81 ILE A N 1
ATOM 1177 C CA . ILE A 1 81 ? 24.913 10.363 100.089 1.00 23.38 81 ILE A CA 1
ATOM 1178 C C . ILE A 1 81 ? 24.567 9.408 98.960 1.00 25.00 81 ILE A C 1
ATOM 1179 O O . ILE A 1 81 ? 23.437 9.396 98.475 1.00 21.91 81 ILE A O 1
ATOM 1195 N N . THR A 1 82 ? 25.534 8.623 98.477 1.00 20.44 82 THR A N 1
ATOM 1196 C CA . THR A 1 82 ? 25.230 7.751 97.353 1.00 19.94 82 THR A CA 1
ATOM 1197 C C . THR A 1 82 ? 24.194 6.695 97.727 1.00 24.25 82 THR A C 1
ATOM 1198 O O . THR A 1 82 ? 23.378 6.305 96.879 1.00 23.64 82 THR A O 1
ATOM 1209 N N . GLU A 1 83 ? 24.172 6.254 98.980 1.00 21.72 83 GLU A N 1
ATOM 1210 C CA . GLU A 1 83 ? 23.123 5.318 99.388 1.00 25.68 83 GLU A CA 1
ATOM 1211 C C . GLU A 1 83 ? 21.761 6.001 99.371 1.00 26.00 83 GLU A C 1
ATOM 1212 O O . GLU A 1 83 ? 20.760 5.406 98.953 1.00 27.89 83 GLU A O 1
ATOM 1224 N N . LYS A 1 84 ? 21.708 7.262 99.798 1.00 23.75 84 LYS A N 1
ATOM 1225 C CA . LYS A 1 84 ? 20.439 7.984 99.845 1.00 28.02 84 LYS A CA 1
ATOM 1226 C C . LYS A 1 84 ? 19.829 8.146 98.454 1.00 27.97 84 LYS A C 1
ATOM 1227 O O . LYS A 1 84 ? 18.601 8.067 98.295 1.00 26.50 84 LYS A O 1
ATOM 1246 N N . PHE A 1 85 ? 20.658 8.363 97.423 1.00 24.90 85 PHE A N 1
ATOM 1247 C CA . PHE A 1 85 ? 20.160 8.671 96.087 1.00 24.49 85 PHE A CA 1
ATOM 1248 C C . PHE A 1 85 ? 20.304 7.514 95.100 1.00 22.76 85 PHE A C 1
ATOM 1249 O O . PHE A 1 85 ? 20.156 7.710 93.891 1.00 25.62 85 PHE A O 1
ATOM 1266 N N . GLN A 1 86 ? 20.542 6.303 95.592 1.00 23.04 86 GLN A N 1
ATOM 1267 C CA . GLN A 1 86 ? 20.761 5.172 94.695 1.00 22.63 86 GLN A CA 1
ATOM 1268 C C . GLN A 1 86 ? 19.581 4.942 93.751 1.00 25.98 86 GLN A C 1
ATOM 1269 O O . GLN A 1 86 ? 19.772 4.482 92.612 1.00 27.16 86 GLN A O 1
ATOM 1283 N N . SER A 1 87 ? 18.368 5.288 94.178 1.00 25.52 87 SER A N 1
ATOM 1284 C CA . SER A 1 87 ? 17.204 4.962 93.361 1.00 30.22 87 SER A CA 1
ATOM 1285 C C . SER A 1 87 ? 17.235 5.679 92.015 1.00 33.59 87 SER A C 1
ATOM 1286 O O . SER A 1 87 ? 16.917 5.080 90.983 1.00 39.44 87 SER A O 1
ATOM 1294 N N . GLN A 1 88 ? 17.615 6.958 91.996 1.00 27.95 88 GLN A N 1
ATOM 1295 C CA . GLN A 1 88 ? 17.522 7.746 90.774 1.00 33.01 88 GLN A CA 1
ATOM 1296 C C . GLN A 1 88 ? 18.875 8.227 90.279 1.00 26.09 88 GLN A C 1
ATOM 1297 O O . GLN A 1 88 ? 18.929 9.049 89.364 1.00 26.52 88 GLN A O 1
ATOM 1311 N N . GLY A 1 89 ? 19.953 7.750 90.861 1.00 21.83 89 GLY A N 1
ATOM 1312 C CA . GLY A 1 89 ? 21.266 8.129 90.395 1.00 20.46 89 GLY A CA 1
ATOM 1313 C C . GLY A 1 89 ? 21.661 9.499 90.890 1.00 22.74 89 GLY A C 1
ATOM 1314 O O . GLY A 1 89 ? 20.937 10.179 91.621 1.00 22.60 89 GLY A O 1
ATOM 1318 N N . MET A 1 90 ? 22.881 9.889 90.505 1.00 20.36 90 MET A N 1
ATOM 1319 C CA . MET A 1 90 ? 23.469 11.151 90.925 1.00 22.06 90 MET A CA 1
ATOM 1320 C C . MET A 1 90 ? 24.293 11.719 89.782 1.00 21.65 90 MET A C 1
ATOM 1321 O O . MET A 1 90 ? 24.864 10.981 88.968 1.00 22.30 90 MET A O 1
ATOM 1335 N N . ALA A 1 91 ? 24.368 13.042 89.733 1.00 22.16 91 ALA A N 1
ATOM 1336 C CA . ALA A 1 91 ? 25.202 13.700 88.743 1.00 18.40 91 ALA A CA 1
ATOM 1337 C C . ALA A 1 91 ? 26.658 13.602 89.174 1.00 18.36 91 ALA A C 1
ATOM 1338 O O . ALA A 1 91 ? 26.969 13.561 90.369 1.00 16.55 91 ALA A O 1
ATOM 1345 N N . VAL A 1 92 ? 27.550 13.593 88.184 1.00 18.11 92 VAL A N 1
ATOM 1346 C CA . VAL A 1 92 ? 28.986 13.481 88.457 1.00 18.73 92 VAL A CA 1
ATOM 1347 C C . VAL A 1 92 ? 29.428 14.511 89.496 1.00 20.41 92 VAL A C 1
ATOM 1348 O O . VAL A 1 92 ? 30.161 14.191 90.442 1.00 17.77 92 VAL A O 1
ATOM 1361 N N . GLY A 1 93 ? 29.020 15.770 89.325 1.00 16.93 93 GLY A N 1
ATOM 1362 C CA . GLY A 1 93 ? 29.390 16.802 90.285 1.00 17.90 93 GLY A CA 1
ATOM 1363 C C . GLY A 1 93 ? 28.847 16.565 91.677 1.00 18.23 93 GLY A C 1
ATOM 1364 O O . GLY A 1 93 ? 29.477 16.942 92.682 1.00 17.37 93 GLY A O 1
ATOM 1368 N N . GLU A 1 94 ? 27.667 15.956 91.762 1.00 18.43 94 GLU A N 1
ATOM 1369 C CA . GLU A 1 94 ? 27.116 15.590 93.055 1.00 15.40 94 GLU A CA 1
ATOM 1370 C C . GLU A 1 94 ? 27.954 14.510 93.715 1.00 17.58 94 GLU A C 1
ATOM 1371 O O . GLU A 1 94 ? 28.154 14.542 94.930 1.00 17.13 94 GLU A O 1
ATOM 1383 N N . LEU A 1 95 ? 28.437 13.549 92.931 1.00 17.40 95 LEU A N 1
ATOM 1384 C CA . LEU A 1 95 ? 29.339 12.533 93.471 1.00 16.98 95 LEU A CA 1
ATOM 1385 C C . LEU A 1 95 ? 30.629 13.147 93.971 1.00 14.52 95 LEU A C 1
ATOM 1386 O O . LEU A 1 95 ? 31.128 12.759 95.026 1.00 16.06 95 LEU A O 1
ATOM 1402 N N . ALA A 1 96 ? 31.193 14.082 93.207 1.00 17.75 96 ALA A N 1
ATOM 1403 C CA . ALA A 1 96 ? 32.439 14.736 93.609 1.00 15.57 96 ALA A CA 1
ATOM 1404 C C . ALA A 1 96 ? 32.249 15.529 94.896 1.00 15.15 96 ALA A C 1
ATOM 1405 O O . ALA A 1 96 ? 33.059 15.443 95.825 1.00 16.78 96 ALA A O 1
ATOM 1412 N N . ALA A 1 97 ? 31.156 16.291 94.988 1.00 16.42 97 ALA A N 1
ATOM 1413 C CA . ALA A 1 97 ? 30.890 17.005 96.226 1.00 17.77 97 ALA A CA 1
ATOM 1414 C C . ALA A 1 97 ? 30.717 16.040 97.396 1.00 17.18 97 ALA A C 1
ATOM 1415 O O . ALA A 1 97 ? 31.206 16.300 98.500 1.00 16.32 97 ALA A O 1
ATOM 1422 N N . ALA A 1 98 ? 30.017 14.919 97.167 1.00 18.53 98 ALA A N 1
ATOM 1423 C CA . ALA A 1 98 ? 29.743 13.977 98.243 1.00 16.88 98 ALA A CA 1
ATOM 1424 C C . ALA A 1 98 ? 31.022 13.273 98.700 1.00 17.35 98 ALA A C 1
ATOM 1425 O O . ALA A 1 98 ? 31.229 13.065 99.898 1.00 17.29 98 ALA A O 1
ATOM 1432 N N . THR A 1 99 ? 31.878 12.878 97.764 1.00 17.83 99 THR A N 1
ATOM 1433 C CA . THR A 1 99 ? 33.093 12.204 98.188 1.00 19.24 99 THR A CA 1
ATOM 1434 C C . THR A 1 99 ? 34.007 13.149 98.955 1.00 19.15 99 THR A C 1
ATOM 1435 O O . THR A 1 99 ? 34.698 12.719 99.876 1.00 18.71 99 THR A O 1
ATOM 1446 N N . LEU A 1 100 ? 34.024 14.437 98.604 1.00 15.60 100 LEU A N 1
ATOM 1447 C CA . LEU A 1 100 ? 34.832 15.382 99.363 1.00 16.93 100 LEU A CA 1
ATOM 1448 C C . LEU A 1 100 ? 34.156 15.729 100.687 1.00 16.66 100 LEU A C 1
ATOM 1449 O O . LEU A 1 100 ? 34.735 15.526 101.753 1.00 18.58 100 LEU A O 1
ATOM 1465 N N . GLN A 1 101 ? 32.902 16.188 100.641 1.00 17.08 101 GLN A N 1
ATOM 1466 C CA . GLN A 1 101 ? 32.322 16.819 101.815 1.00 17.90 101 GLN A CA 1
ATOM 1467 C C . GLN A 1 101 ? 31.816 15.820 102.833 1.00 17.79 101 GLN A C 1
ATOM 1468 O O . GLN A 1 101 ? 31.689 16.165 104.008 1.00 18.96 101 GLN A O 1
ATOM 1482 N N . TYR A 1 102 ? 31.464 14.618 102.401 1.00 19.93 102 TYR A N 1
ATOM 1483 C CA . TYR A 1 102 ? 31.026 13.567 103.313 1.00 19.24 102 TYR A CA 1
ATOM 1484 C C . TYR A 1 102 ? 31.940 12.353 103.280 1.00 20.49 102 TYR A C 1
ATOM 1485 O O . TYR A 1 102 ? 31.641 11.336 103.925 1.00 19.33 102 TYR A O 1
ATOM 1503 N N . SER A 1 103 ? 33.064 12.429 102.565 1.00 17.59 103 SER A N 1
ATOM 1504 C CA . SER A 1 103 ? 33.971 11.301 102.467 1.00 21.62 103 SER A CA 1
ATOM 1505 C C . SER A 1 103 ? 33.273 10.037 101.955 1.00 17.77 103 SER A C 1
ATOM 1506 O O . SER A 1 103 ? 33.685 8.910 102.265 1.00 20.19 103 SER A O 1
ATOM 1514 N N . ASP A 1 104 ? 32.280 10.222 101.099 1.00 16.92 104 ASP A N 1
ATOM 1515 C CA . ASP A 1 104 ? 31.439 9.139 100.610 1.00 18.40 104 ASP A CA 1
ATOM 1516 C C . ASP A 1 104 ? 32.258 8.127 99.818 1.00 19.25 104 ASP A C 1
ATOM 1517 O O . ASP A 1 104 ? 32.882 8.469 98.807 1.00 18.31 104 ASP A O 1
ATOM 1526 N N . ASN A 1 105 ? 32.257 6.871 100.275 1.00 19.07 105 ASN A N 1
ATOM 1527 C CA . ASN A 1 105 ? 33.082 5.844 99.631 1.00 16.90 105 ASN A CA 1
ATOM 1528 C C . ASN A 1 105 ? 32.497 5.368 98.317 1.00 20.75 105 ASN A C 1
ATOM 1529 O O . ASN A 1 105 ? 33.239 5.186 97.339 1.00 21.08 105 ASN A O 1
ATOM 1540 N N . GLY A 1 106 ? 31.191 5.113 98.278 1.00 23.12 106 GLY A N 1
ATOM 1541 C CA . GLY A 1 106 ? 30.574 4.773 97.016 1.00 22.92 106 GLY A CA 1
ATOM 1542 C C . GLY A 1 106 ? 30.891 5.795 95.943 1.00 21.30 106 GLY A C 1
ATOM 1543 O O . GLY A 1 106 ? 31.194 5.446 94.807 1.00 21.43 106 GLY A O 1
ATOM 1547 N N . ALA A 1 107 ? 30.847 7.075 96.303 1.00 19.00 107 ALA A N 1
ATOM 1548 C CA . ALA A 1 107 ? 31.071 8.113 95.315 1.00 16.56 107 ALA A CA 1
ATOM 1549 C C . ALA A 1 107 ? 32.500 8.055 94.794 1.00 17.08 107 ALA A C 1
ATOM 1550 O O . ALA A 1 107 ? 32.724 8.163 93.590 1.00 19.74 107 ALA A O 1
ATOM 1557 N N . ALA A 1 108 ? 33.463 7.825 95.687 1.00 18.64 108 ALA A N 1
ATOM 1558 C CA . ALA A 1 108 ? 34.863 7.714 95.280 1.00 16.14 108 ALA A CA 1
ATOM 1559 C C . ALA A 1 108 ? 35.056 6.564 94.299 1.00 19.97 108 ALA A C 1
ATOM 1560 O O . ALA A 1 108 ? 35.655 6.732 93.231 1.00 18.61 108 ALA A O 1
ATOM 1567 N N . ASN A 1 109 ? 34.563 5.375 94.649 1.00 22.19 109 ASN A N 1
ATOM 1568 C CA . ASN A 1 109 ? 34.733 4.240 93.757 1.00 19.81 109 ASN A CA 1
ATOM 1569 C C . ASN A 1 109 ? 33.946 4.423 92.458 1.00 20.07 109 ASN A C 1
ATOM 1570 O O . ASN A 1 109 ? 34.447 4.086 91.383 1.00 22.09 109 ASN A O 1
ATOM 1581 N N . LEU A 1 110 ? 32.745 4.998 92.511 1.00 22.71 110 LEU A N 1
ATOM 1582 C CA . LEU A 1 110 ? 32.023 5.260 91.269 1.00 23.10 110 LEU A CA 1
ATOM 1583 C C . LEU A 1 110 ? 32.812 6.180 90.349 1.00 19.33 110 LEU A C 1
ATOM 1584 O O . LEU A 1 110 ? 32.913 5.923 89.145 1.00 22.18 110 LEU A O 1
ATOM 1600 N N . LEU A 1 111 ? 33.393 7.248 90.902 1.00 23.65 111 LEU A N 1
ATOM 1601 C CA . LEU A 1 111 ? 34.148 8.180 90.078 1.00 18.09 111 LEU A CA 1
ATOM 1602 C C . LEU A 1 111 ? 35.413 7.544 89.506 1.00 19.96 111 LEU A C 1
ATOM 1603 O O . LEU A 1 111 ? 35.808 7.877 88.376 1.00 22.67 111 LEU A O 1
ATOM 1619 N N . MET A 1 112 ? 36.041 6.635 90.249 1.00 23.06 112 MET A N 1
ATOM 1620 C CA . MET A 1 112 ? 37.228 5.958 89.753 1.00 21.36 112 MET A CA 1
ATOM 1621 C C . MET A 1 112 ? 36.902 4.773 88.854 1.00 23.66 112 MET A C 1
ATOM 1622 O O . MET A 1 112 ? 37.790 4.314 88.125 1.00 30.00 112 MET A O 1
ATOM 1636 N N . GLU A 1 113 ? 35.675 4.249 88.909 1.00 24.25 113 GLU A N 1
ATOM 1637 C CA . GLU A 1 113 ? 35.244 3.242 87.935 1.00 26.55 113 GLU A CA 1
ATOM 1638 C C . GLU A 1 113 ? 34.889 3.861 86.589 1.00 28.42 113 GLU A C 1
ATOM 1639 O O . GLU A 1 113 ? 35.127 3.252 85.541 1.00 30.76 113 GLU A O 1
ATOM 1651 N N . LYS A 1 114 ? 34.288 5.054 86.588 1.00 27.41 114 LYS A N 1
ATOM 1652 C CA . LYS A 1 114 ? 33.600 5.550 85.405 1.00 25.56 114 LYS A CA 1
ATOM 1653 C C . LYS A 1 114 ? 34.242 6.778 84.783 1.00 24.41 114 LYS A C 1
ATOM 1654 O O . LYS A 1 114 ? 33.963 7.070 83.619 1.00 28.67 114 LYS A O 1
ATOM 1673 N N . TYR A 1 115 ? 35.085 7.505 85.520 1.00 22.79 115 TYR A N 1
ATOM 1674 C CA . TYR A 1 115 ? 35.656 8.752 85.008 1.00 24.31 115 TYR A CA 1
ATOM 1675 C C . TYR A 1 115 ? 37.174 8.821 85.148 1.00 25.47 115 TYR A C 1
ATOM 1676 O O . TYR A 1 115 ? 37.873 9.094 84.160 1.00 25.20 115 TYR A O 1
ATOM 1694 N N . ILE A 1 116 ? 37.719 8.541 86.333 1.00 26.25 116 ILE A N 1
ATOM 1695 C CA . ILE A 1 116 ? 39.147 8.791 86.549 1.00 24.46 116 ILE A CA 1
ATOM 1696 C C . ILE A 1 116 ? 40.089 7.642 86.174 1.00 32.78 116 ILE A C 1
ATOM 1697 O O . ILE A 1 116 ? 41.302 7.875 86.080 1.00 35.85 116 ILE A O 1
ATOM 1713 N N . LYS A 1 117 ? 39.593 6.432 85.946 1.00 36.72 117 LYS A N 1
ATOM 1714 C CA . LYS A 1 117 ? 40.445 5.305 85.533 1.00 31.39 117 LYS A CA 1
ATOM 1715 C C . LYS A 1 117 ? 41.228 4.753 86.726 1.00 24.77 117 LYS A C 1
ATOM 1716 O O . LYS A 1 117 ? 42.432 4.468 86.637 1.00 24.36 117 LYS A O 1
ATOM 1735 N N . GLY A 1 118 ? 40.537 4.588 87.846 1.00 23.17 118 GLY A N 1
ATOM 1736 C CA . GLY A 1 118 ? 41.023 3.822 88.954 1.00 22.85 118 GLY A CA 1
ATOM 1737 C C . GLY A 1 118 ? 42.075 4.548 89.754 1.00 21.72 118 GLY A C 1
ATOM 1738 O O . GLY A 1 118 ? 42.453 5.691 89.457 1.00 23.57 118 GLY A O 1
ATOM 1742 N N . PRO A 1 119 ? 42.588 3.872 90.776 1.00 25.62 119 PRO A N 1
ATOM 1743 C CA . PRO A 1 119 ? 43.677 4.451 91.574 1.00 24.87 119 PRO A CA 1
ATOM 1744 C C . PRO A 1 119 ? 44.884 4.822 90.738 1.00 21.03 119 PRO A C 1
ATOM 1745 O O . PRO A 1 119 ? 45.570 5.797 91.058 1.00 23.55 119 PRO A O 1
ATOM 1756 N N . GLU A 1 120 ? 45.155 4.093 89.652 1.00 25.24 120 GLU A N 1
ATOM 1757 C CA . GLU A 1 120 ? 46.242 4.492 88.772 1.00 20.79 120 GLU A CA 1
ATOM 1758 C C . GLU A 1 120 ? 45.929 5.807 88.075 1.00 23.05 120 GLU A C 1
ATOM 1759 O O . GLU A 1 120 ? 46.800 6.665 87.934 1.00 23.03 120 GLU A O 1
ATOM 1766 N N . GLY A 1 121 ? 44.683 6.000 87.648 1.00 22.36 121 GLY A N 1
ATOM 1767 C CA . GLY A 1 121 ? 44.319 7.269 87.048 1.00 23.19 121 GLY A CA 1
ATOM 1768 C C . GLY A 1 121 ? 44.411 8.412 88.041 1.00 20.91 121 GLY A C 1
ATOM 1769 O O . GLY A 1 121 ? 44.817 9.521 87.689 1.00 24.75 121 GLY A O 1
ATOM 1773 N N . MET A 1 122 ? 44.023 8.155 89.295 1.00 24.22 122 MET A N 1
ATOM 1774 C CA . MET A 1 122 ? 44.142 9.156 90.352 1.00 19.39 122 MET A CA 1
ATOM 1775 C C . MET A 1 122 ? 45.600 9.554 90.550 1.00 21.99 122 MET A C 1
ATOM 1776 O O . MET A 1 122 ? 45.944 10.741 90.607 1.00 21.06 122 MET A O 1
ATOM 1790 N N . THR A 1 123 ? 46.468 8.556 90.654 1.00 19.71 123 THR A N 1
ATOM 1791 C CA . THR A 1 123 ? 47.900 8.803 90.731 1.00 20.22 123 THR A CA 1
ATOM 1792 C C . THR A 1 123 ? 48.400 9.582 89.510 1.00 21.92 123 THR A C 1
ATOM 1793 O O . THR A 1 123 ? 49.222 10.495 89.645 1.00 19.61 123 THR A O 1
ATOM 1804 N N . GLN A 1 124 ? 47.898 9.260 88.312 1.00 25.20 124 GLN A N 1
ATOM 1805 C CA . GLN A 1 124 ? 48.354 9.969 87.115 1.00 21.25 124 GLN A CA 1
ATOM 1806 C C . GLN A 1 124 ? 47.948 11.440 87.158 1.00 21.71 124 GLN A C 1
ATOM 1807 O O . GLN A 1 124 ? 48.699 12.304 86.694 1.00 24.55 124 GLN A O 1
ATOM 1821 N N . PHE A 1 125 ? 46.759 11.748 87.691 1.00 22.77 125 PHE A N 1
ATOM 1822 C CA . PHE A 1 125 ? 46.378 13.148 87.848 1.00 20.61 125 PHE A CA 1
ATOM 1823 C C . PHE A 1 125 ? 47.375 13.885 88.723 1.00 19.79 125 PHE A C 1
ATOM 1824 O O . PHE A 1 125 ? 47.845 14.968 88.368 1.00 21.89 125 PHE A O 1
ATOM 1841 N N . MET A 1 126 ? 47.709 13.302 89.871 1.00 18.37 126 MET A N 1
ATOM 1842 C CA . MET A 1 126 ? 48.661 13.925 90.787 1.00 17.76 126 MET A CA 1
ATOM 1843 C C . MET A 1 126 ? 50.032 14.073 90.136 1.00 19.51 126 MET A C 1
ATOM 1844 O O . MET A 1 126 ? 50.693 15.103 90.294 1.00 18.47 126 MET A O 1
ATOM 1858 N N . ASN A 1 127 ? 50.460 13.070 89.375 1.00 19.23 127 ASN A N 1
ATOM 1859 C CA . ASN A 1 127 ? 51.699 13.210 88.611 1.00 20.96 127 ASN A CA 1
ATOM 1860 C C . ASN A 1 127 ? 51.631 14.389 87.644 1.00 24.12 127 ASN A C 1
ATOM 1861 O O . ASN A 1 127 ? 52.632 15.092 87.447 1.00 23.93 127 ASN A O 1
ATOM 1872 N N . SER A 1 128 ? 50.458 14.611 87.036 1.00 22.42 128 SER A N 1
ATOM 1873 C CA . SER A 1 128 ? 50.226 15.670 86.054 1.00 25.18 128 SER A CA 1
ATOM 1874 C C . SER A 1 128 ? 50.349 17.069 86.637 1.00 25.35 128 SER A C 1
ATOM 1875 O O . SER A 1 128 ? 50.490 18.029 85.870 1.00 29.79 128 SER A O 1
ATOM 1883 N N . ILE A 1 129 ? 50.251 17.229 87.951 1.00 20.50 129 ILE A N 1
ATOM 1884 C CA . ILE A 1 129 ? 50.460 18.524 88.582 1.00 19.93 129 ILE A CA 1
ATOM 1885 C C . ILE A 1 129 ? 51.796 18.574 89.301 1.00 19.97 129 ILE A C 1
ATOM 1886 O O . ILE A 1 129 ? 52.040 19.485 90.089 1.00 19.49 129 ILE A O 1
ATOM 1902 N N . GLY A 1 130 ? 52.671 17.615 89.035 1.00 19.33 130 GLY A N 1
ATOM 1903 C CA . GLY A 1 130 ? 54.018 17.691 89.539 1.00 18.53 130 GLY A CA 1
ATOM 1904 C C . GLY A 1 130 ? 54.229 17.066 90.891 1.00 19.74 130 GLY A C 1
ATOM 1905 O O . GLY A 1 130 ? 55.276 17.301 91.497 1.00 18.01 130 GLY A O 1
ATOM 1909 N N . ASP A 1 131 ? 53.274 16.276 91.376 1.00 20.41 131 ASP A N 1
ATOM 1910 C CA . ASP A 1 131 ? 53.376 15.619 92.675 1.00 17.10 131 ASP A CA 1
ATOM 1911 C C . ASP A 1 131 ? 54.086 14.287 92.481 1.00 15.87 131 ASP A C 1
ATOM 1912 O O . ASP A 1 131 ? 53.522 13.364 91.894 1.00 21.71 131 ASP A O 1
ATOM 1921 N N . THR A 1 132 ? 55.322 14.190 92.979 1.00 21.97 132 THR A N 1
ATOM 1922 C CA . THR A 1 132 ? 56.105 12.981 92.801 1.00 25.42 132 THR A CA 1
ATOM 1923 C C . THR A 1 132 ? 55.990 12.008 93.967 1.00 23.93 132 THR A C 1
ATOM 1924 O O . THR A 1 132 ? 56.646 10.962 93.947 1.00 24.01 132 THR A O 1
ATOM 1935 N N . LYS A 1 133 ? 55.165 12.308 94.972 1.00 17.77 133 LYS A N 1
ATOM 1936 C CA . LYS A 1 133 ? 55.081 11.500 96.180 1.00 17.34 133 LYS A CA 1
ATOM 1937 C C . LYS A 1 133 ? 53.765 10.754 96.293 1.00 18.37 133 LYS A C 1
ATOM 1938 O O . LYS A 1 133 ? 53.745 9.610 96.751 1.00 19.43 133 LYS A O 1
ATOM 1957 N N . PHE A 1 134 ? 52.678 11.352 95.822 1.00 18.59 134 PHE A N 1
ATOM 1958 C CA . PHE A 1 134 ? 51.370 10.738 95.934 1.00 19.47 134 PHE A CA 1
ATOM 1959 C C . PHE A 1 134 ? 51.341 9.401 95.212 1.00 18.40 134 PHE A C 1
ATOM 1960 O O . PHE A 1 134 ? 51.776 9.300 94.057 1.00 19.66 134 PHE A O 1
ATOM 1977 N N . ARG A 1 135 ? 50.781 8.387 95.872 1.00 18.38 135 ARG A N 1
ATOM 1978 C CA . ARG A 1 135 ? 50.445 7.139 95.206 1.00 15.63 135 ARG A CA 1
ATOM 1979 C C . ARG A 1 135 ? 49.166 6.600 95.813 1.00 18.42 135 ARG A C 1
ATOM 1980 O O . ARG A 1 135 ? 49.079 6.388 97.026 1.00 21.49 135 ARG A O 1
ATOM 2001 N N . LEU A 1 136 ? 48.180 6.396 94.968 1.00 19.04 136 LEU A N 1
ATOM 2002 C CA . LEU A 1 136 ? 46.998 5.632 95.331 1.00 22.34 136 LEU A CA 1
ATOM 2003 C C . LEU A 1 136 ? 47.073 4.312 94.589 1.00 20.76 136 LEU A C 1
ATOM 2004 O O . LEU A 1 136 ? 47.181 4.290 93.356 1.00 23.56 136 LEU A O 1
ATOM 2020 N N . ASP A 1 137 ? 47.024 3.228 95.352 1.00 23.68 137 ASP A N 1
ATOM 2021 C CA . ASP A 1 137 ? 47.210 1.882 94.846 1.00 23.77 137 ASP A CA 1
ATOM 2022 C C . ASP A 1 137 ? 45.955 1.043 94.887 1.00 27.14 137 ASP A C 1
ATOM 2023 O O . ASP A 1 137 ? 45.792 0.165 94.040 1.00 24.82 137 ASP A O 1
ATOM 2032 N N . ARG A 1 138 ? 45.072 1.288 95.848 1.00 24.95 138 ARG A N 1
ATOM 2033 C CA . ARG A 1 138 ? 43.907 0.446 96.040 1.00 23.87 138 ARG A CA 1
ATOM 2034 C C . ARG A 1 138 ? 42.635 1.282 96.090 1.00 28.06 138 ARG A C 1
ATOM 2035 O O . ARG A 1 138 ? 42.659 2.510 96.178 1.00 24.95 138 ARG A O 1
ATOM 2056 N N . TRP A 1 139 ? 41.519 0.579 96.024 1.00 22.87 139 TRP A N 1
ATOM 2057 C CA . TRP A 1 139 ? 40.193 1.171 96.074 1.00 23.19 139 TRP A CA 1
ATOM 2058 C C . TRP A 1 139 ? 39.704 1.303 97.513 1.00 23.42 139 TRP A C 1
ATOM 2059 O O . TRP A 1 139 ? 40.303 0.787 98.449 1.00 24.90 139 TRP A O 1
ATOM 2080 N N . GLU A 1 140 ? 38.588 2.011 97.689 1.00 21.48 140 GLU A N 1
ATOM 2081 C CA . GLU A 1 140 ? 37.896 1.989 98.965 1.00 23.47 140 GLU A CA 1
ATOM 2082 C C . GLU A 1 140 ? 37.257 0.616 99.141 1.00 23.57 140 GLU A C 1
ATOM 2083 O O . GLU A 1 140 ? 36.693 0.080 98.185 1.00 25.62 140 GLU A O 1
ATOM 2095 N N . LEU A 1 141 ? 37.346 0.026 100.346 1.00 26.35 141 LEU A N 1
ATOM 2096 C CA . LEU A 1 141 ? 37.986 0.554 101.551 1.00 22.08 141 LEU A CA 1
ATOM 2097 C C . LEU A 1 141 ? 39.346 -0.098 101.865 1.00 19.08 141 LEU A C 1
ATOM 2098 O O . LEU A 1 141 ? 39.913 0.125 102.931 1.00 23.43 141 LEU A O 1
ATOM 2114 N N . ASP A 1 142 ? 39.875 -0.858 100.904 1.00 24.54 142 ASP A N 1
ATOM 2115 C CA . ASP A 1 142 ? 41.136 -1.560 101.131 1.00 27.13 142 ASP A CA 1
ATOM 2116 C C . ASP A 1 142 ? 42.292 -0.603 101.374 1.00 24.39 142 ASP A C 1
ATOM 2117 O O . ASP A 1 142 ? 43.225 -0.929 102.117 1.00 23.50 142 ASP A O 1
ATOM 2126 N N . LEU A 1 143 ? 42.257 0.576 100.750 1.00 22.98 143 LEU A N 1
ATOM 2127 C CA . LEU A 1 143 ? 43.365 1.525 100.884 1.00 25.04 143 LEU A CA 1
ATOM 2128 C C . LEU A 1 143 ? 43.561 2.032 102.307 1.00 22.04 143 LEU A C 1
ATOM 2129 O O . LEU A 1 143 ? 44.527 2.764 102.566 1.00 24.30 143 LEU A O 1
ATOM 2145 N N . ASN A 1 144 ? 42.682 1.681 103.236 1.00 22.50 144 ASN A N 1
ATOM 2146 C CA . ASN A 1 144 ? 42.758 2.186 104.595 1.00 22.93 144 ASN A CA 1
ATOM 2147 C C . ASN A 1 144 ? 43.552 1.291 105.544 1.00 24.01 144 ASN A C 1
ATOM 2148 O O . ASN A 1 144 ? 43.572 1.565 106.748 1.00 24.77 144 ASN A O 1
ATOM 2159 N N . SER A 1 145 ? 44.216 0.245 105.043 1.00 26.12 145 SER A N 1
ATOM 2160 C CA . SER A 1 145 ? 44.831 -0.722 105.951 1.00 28.41 145 SER A CA 1
ATOM 2161 C C . SER A 1 145 ? 45.918 -0.099 106.826 1.00 27.92 145 SER A C 1
ATOM 2162 O O . SER A 1 145 ? 46.124 -0.547 107.957 1.00 29.37 145 SER A O 1
ATOM 2170 N N . ALA A 1 146 ? 46.648 0.907 106.322 1.00 24.50 146 ALA A N 1
ATOM 2171 C CA . ALA A 1 146 ? 47.502 1.757 107.152 1.00 21.09 146 ALA A CA 1
ATOM 2172 C C . ALA A 1 146 ? 48.587 0.948 107.861 1.00 25.59 146 ALA A C 1
ATOM 2173 O O . ALA A 1 146 ? 48.967 1.256 108.989 1.00 25.77 146 ALA A O 1
ATOM 2180 N N . ILE A 1 147 ? 49.112 -0.058 107.170 1.00 24.07 147 ILE A N 1
ATOM 2181 C CA . ILE A 1 147 ? 50.067 -0.987 107.782 1.00 28.28 147 ILE A CA 1
ATOM 2182 C C . ILE A 1 147 ? 51.427 -0.301 107.880 1.00 27.35 147 ILE A C 1
ATOM 2183 O O . ILE A 1 147 ? 51.928 0.218 106.864 1.00 25.61 147 ILE A O 1
ATOM 2199 N N . PRO A 1 148 ? 52.049 -0.268 109.055 1.00 32.23 148 PRO A N 1
ATOM 2200 C CA . PRO A 1 148 ? 53.337 0.415 109.182 1.00 27.83 148 PRO A CA 1
ATOM 2201 C C . PRO A 1 148 ? 54.334 -0.082 108.146 1.00 27.64 148 PRO A C 1
ATOM 2202 O O . PRO A 1 148 ? 54.439 -1.283 107.885 1.00 30.27 148 PRO A O 1
ATOM 2213 N N . GLY A 1 149 ? 55.052 0.864 107.535 1.00 25.42 149 GLY A N 1
ATOM 2214 C CA . GLY A 1 149 ? 56.068 0.550 106.542 1.00 26.90 149 GLY A CA 1
ATOM 2215 C C . GLY A 1 149 ? 55.555 0.327 105.141 1.00 29.37 149 GLY A C 1
ATOM 2216 O O . GLY A 1 149 ? 56.345 0.340 104.193 1.00 26.86 149 GLY A O 1
ATOM 2220 N N . ASP A 1 150 ? 54.257 0.148 104.971 1.00 24.57 150 ASP A N 1
ATOM 2221 C CA . ASP A 1 150 ? 53.664 -0.028 103.660 1.00 24.83 150 ASP A CA 1
ATOM 2222 C C . ASP A 1 150 ? 53.537 1.338 103.004 1.00 26.29 150 ASP A C 1
ATOM 2223 O O . ASP A 1 150 ? 52.896 2.232 103.564 1.00 24.83 150 ASP A O 1
ATOM 2232 N N . GLU A 1 151 ? 54.135 1.507 101.822 1.00 25.72 151 GLU A N 1
ATOM 2233 C CA . GLU A 1 151 ? 54.024 2.783 101.115 1.00 26.25 151 GLU A CA 1
ATOM 2234 C C . GLU A 1 151 ? 52.830 2.855 100.171 1.00 22.76 151 GLU A C 1
ATOM 2235 O O . GLU A 1 151 ? 52.617 3.900 99.544 1.00 21.43 151 GLU A O 1
ATOM 2247 N N . ARG A 1 152 ? 52.045 1.790 100.040 1.00 21.86 152 ARG A N 1
ATOM 2248 C CA . ARG A 1 152 ? 50.821 1.882 99.259 1.00 22.35 152 ARG A CA 1
ATOM 2249 C C . ARG A 1 152 ? 49.912 2.942 99.865 1.00 20.05 152 ARG A C 1
ATOM 2250 O O . ARG A 1 152 ? 49.839 3.089 101.081 1.00 20.62 152 ARG A O 1
ATOM 2271 N N . ASP A 1 153 ? 49.227 3.683 98.990 1.00 21.90 153 ASP A N 1
ATOM 2272 C CA . ASP A 1 153 ? 48.190 4.622 99.389 1.00 21.69 153 ASP A CA 1
ATOM 2273 C C . ASP A 1 153 ? 48.722 5.622 100.401 1.00 17.54 153 ASP A C 1
ATOM 2274 O O . ASP A 1 153 ? 48.101 5.894 101.425 1.00 19.17 153 ASP A O 1
ATOM 2283 N N . THR A 1 154 ? 49.899 6.181 100.091 1.00 18.86 154 THR A N 1
ATOM 2284 C CA . THR A 1 154 ? 50.561 7.171 100.929 1.00 16.45 154 THR A CA 1
ATOM 2285 C C . THR A 1 154 ? 50.914 8.402 100.115 1.00 16.36 154 THR A C 1
ATOM 2286 O O . THR A 1 154 ? 50.991 8.362 98.880 1.00 18.88 154 THR A O 1
ATOM 2297 N N . SER A 1 155 ? 51.222 9.467 100.845 1.00 14.89 155 SER A N 1
ATOM 2298 C CA . SER A 1 155 ? 51.942 10.622 100.328 1.00 17.86 155 SER A CA 1
ATOM 2299 C C . SER A 1 155 ? 52.693 11.259 101.483 1.00 19.03 155 SER A C 1
ATOM 2300 O O . SER A 1 155 ? 52.822 10.681 102.570 1.00 19.25 155 SER A O 1
ATOM 2308 N N . THR A 1 156 ? 53.186 12.468 101.271 1.00 16.03 156 THR A N 1
ATOM 2309 C CA . THR A 1 156 ? 53.849 13.198 102.330 1.00 15.33 156 THR A CA 1
ATOM 2310 C C . THR A 1 156 ? 53.049 14.451 102.678 1.00 15.65 156 THR A C 1
ATOM 2311 O O . THR A 1 156 ? 52.308 14.974 101.833 1.00 16.54 156 THR A O 1
ATOM 2322 N N . PRO A 1 157 ? 53.190 14.971 103.896 1.00 16.70 157 PRO A N 1
ATOM 2323 C CA . PRO A 1 157 ? 52.467 16.211 104.241 1.00 17.23 157 PRO A CA 1
ATOM 2324 C C . PRO A 1 157 ? 52.793 17.345 103.291 1.00 15.90 157 PRO A C 1
ATOM 2325 O O . PRO A 1 157 ? 51.902 18.074 102.850 1.00 17.18 157 PRO A O 1
ATOM 2336 N N . LYS A 1 158 ? 54.060 17.492 102.937 1.00 16.83 158 LYS A N 1
ATOM 2337 C CA . LYS A 1 158 ? 54.438 18.580 102.040 1.00 16.38 158 LYS A CA 1
ATOM 2338 C C . LYS A 1 158 ? 53.831 18.417 100.651 1.00 16.07 158 LYS A C 1
ATOM 2339 O O . LYS A 1 158 ? 53.355 19.391 100.067 1.00 17.50 158 LYS A O 1
ATOM 2358 N N . ALA A 1 159 ? 53.857 17.207 100.082 1.00 16.12 159 ALA A N 1
ATOM 2359 C CA . ALA A 1 159 ? 53.295 17.007 98.752 1.00 14.95 159 ALA A CA 1
ATOM 2360 C C . ALA A 1 159 ? 51.804 17.285 98.732 1.00 17.55 159 ALA A C 1
ATOM 2361 O O . ALA A 1 159 ? 51.280 17.854 97.770 1.00 16.50 159 ALA A O 1
ATOM 2368 N N . VAL A 1 160 ? 51.100 16.872 99.776 1.00 16.23 160 VAL A N 1
ATOM 2369 C CA . VAL A 1 160 ? 49.675 17.159 99.846 1.00 14.22 160 VAL A CA 1
ATOM 2370 C C . VAL A 1 160 ? 49.441 18.671 99.873 1.00 13.04 160 VAL A C 1
ATOM 2371 O O . VAL A 1 160 ? 48.589 19.201 99.146 1.00 16.37 160 VAL A O 1
ATOM 2384 N N . ALA A 1 161 ? 50.174 19.377 100.717 1.00 14.45 161 ALA A N 1
ATOM 2385 C CA . ALA A 1 161 ? 50.077 20.836 100.774 1.00 14.75 161 ALA A CA 1
ATOM 2386 C C . ALA A 1 161 ? 50.377 21.468 99.424 1.00 15.31 161 ALA A C 1
ATOM 2387 O O . ALA A 1 161 ? 49.640 22.350 98.964 1.00 16.26 161 ALA A O 1
ATOM 2394 N N . GLU A 1 162 ? 51.489 21.060 98.795 1.00 14.85 162 GLU A N 1
ATOM 2395 C CA . GLU A 1 162 ? 51.900 21.682 97.544 1.00 16.39 162 GLU A CA 1
ATOM 2396 C C . GLU A 1 162 ? 50.873 21.428 96.454 1.00 17.93 162 GLU A C 1
ATOM 2397 O O . GLU A 1 162 ? 50.603 22.315 95.636 1.00 17.75 162 GLU A O 1
ATOM 2409 N N . SER A 1 163 ? 50.277 20.229 96.431 1.00 15.70 163 SER A N 1
ATOM 2410 C CA . SER A 1 163 ? 49.299 19.917 95.401 1.00 16.48 163 SER A CA 1
ATOM 2411 C C . SER A 1 163 ? 48.003 20.680 95.644 1.00 16.98 163 SER A C 1
ATOM 2412 O O . SER A 1 163 ? 47.381 21.185 94.699 1.00 16.27 163 SER A O 1
ATOM 2420 N N . LEU A 1 164 ? 47.595 20.800 96.903 1.00 18.26 164 LEU A N 1
ATOM 2421 C CA . LEU A 1 164 ? 46.422 21.609 97.209 1.00 14.71 164 LEU A CA 1
ATOM 2422 C C . LEU A 1 164 ? 46.635 23.045 96.739 1.00 16.88 164 LEU A C 1
ATOM 2423 O O . LEU A 1 164 ? 45.776 23.622 96.051 1.00 16.57 164 LEU A O 1
ATOM 2439 N N . ASN A 1 165 ? 47.802 23.614 97.030 1.00 15.57 165 ASN A N 1
ATOM 2440 C CA . ASN A 1 165 ? 48.078 24.983 96.599 1.00 19.25 165 ASN A CA 1
ATOM 2441 C C . ASN A 1 165 ? 48.020 25.129 95.076 1.00 18.67 165 ASN A C 1
ATOM 2442 O O . ASN A 1 165 ? 47.493 26.118 94.554 1.00 20.25 165 ASN A O 1
ATOM 2453 N N . LYS A 1 166 ? 48.560 24.164 94.339 1.00 16.80 166 LYS A N 1
ATOM 2454 C CA . LYS A 1 166 ? 48.471 24.208 92.884 1.00 17.15 166 LYS A CA 1
ATOM 2455 C C . LYS A 1 166 ? 47.028 24.256 92.404 1.00 20.14 166 LYS A C 1
ATOM 2456 O O . LYS A 1 166 ? 46.722 24.906 91.403 1.00 18.95 166 LYS A O 1
ATOM 2475 N N . LEU A 1 167 ? 46.130 23.558 93.088 1.00 17.06 167 LEU A N 1
ATOM 2476 C CA . LEU A 1 167 ? 44.750 23.516 92.628 1.00 15.42 167 LEU A CA 1
ATOM 2477 C C . LEU A 1 167 ? 44.006 24.810 92.869 1.00 20.58 167 LEU A C 1
ATOM 2478 O O . LEU A 1 167 ? 42.908 24.972 92.322 1.00 22.47 167 LEU A O 1
ATOM 2494 N N . ILE A 1 168 ? 44.548 25.725 93.664 1.00 17.10 168 ILE A N 1
ATOM 2495 C CA . ILE A 1 168 ? 43.866 26.982 93.927 1.00 17.36 168 ILE A CA 1
ATOM 2496 C C . ILE A 1 168 ? 44.693 28.189 93.531 1.00 20.66 168 ILE A C 1
ATOM 2497 O O . ILE A 1 168 ? 44.333 29.302 93.868 1.00 21.29 168 ILE A O 1
ATOM 2513 N N . SER A 1 169 ? 45.792 27.996 92.813 1.00 19.43 169 SER A N 1
ATOM 2514 C CA . SER A 1 169 ? 46.671 29.103 92.453 1.00 15.76 169 SER A CA 1
ATOM 2515 C C . SER A 1 169 ? 46.917 29.143 90.952 1.00 20.92 169 SER A C 1
ATOM 2516 O O . SER A 1 169 ? 48.006 29.510 90.493 1.00 23.86 169 SER A O 1
ATOM 2524 N N . ASN A 1 170 ? 45.909 28.788 90.151 1.00 18.98 170 ASN A N 1
ATOM 2525 C CA . ASN A 1 170 ? 45.977 28.946 88.703 1.00 22.32 170 ASN A CA 1
ATOM 2526 C C . ASN A 1 170 ? 47.094 28.117 88.072 1.00 23.31 170 ASN A C 1
ATOM 2527 O O . ASN A 1 170 ? 48.019 28.640 87.446 1.00 29.80 170 ASN A O 1
ATOM 2538 N N . THR A 1 171 ? 46.990 26.798 88.233 1.00 23.75 171 THR A N 1
ATOM 2539 C CA . THR A 1 171 ? 47.803 25.875 87.456 1.00 27.83 171 THR A CA 1
ATOM 2540 C C . THR A 1 171 ? 46.852 25.126 86.548 1.00 25.57 171 THR A C 1
ATOM 2541 O O . THR A 1 171 ? 46.609 25.570 85.414 1.00 31.34 171 THR A O 1
ATOM 2552 N N . VAL A 1 172 ? 46.250 24.011 86.984 1.00 21.21 172 VAL A N 1
ATOM 2553 C CA . VAL A 1 172 ? 45.536 23.165 86.040 1.00 22.38 172 VAL A CA 1
ATOM 2554 C C . VAL A 1 172 ? 44.048 23.399 86.074 1.00 17.04 172 VAL A C 1
ATOM 2555 O O . VAL A 1 172 ? 43.364 22.941 85.159 1.00 20.83 172 VAL A O 1
ATOM 2568 N N . LEU A 1 173 ? 43.544 24.127 87.061 1.00 19.09 173 LEU A N 1
ATOM 2569 C CA . LEU A 1 173 ? 42.123 24.481 87.126 1.00 17.43 173 LEU A CA 1
ATOM 2570 C C . LEU A 1 173 ? 41.940 25.965 86.851 1.00 17.27 173 LEU A C 1
ATOM 2571 O O . LEU A 1 173 ? 42.633 26.801 87.440 1.00 18.41 173 LEU A O 1
ATOM 2587 N N . ASP A 1 174 ? 40.950 26.296 86.023 1.00 17.06 174 ASP A N 1
ATOM 2588 C CA . ASP A 1 174 ? 40.671 27.689 85.738 1.00 17.95 174 ASP A CA 1
ATOM 2589 C C . ASP A 1 174 ? 39.801 28.281 86.841 1.00 19.49 174 ASP A C 1
ATOM 2590 O O . ASP A 1 174 ? 39.444 27.619 87.816 1.00 17.21 174 ASP A O 1
ATOM 2599 N N . ASN A 1 175 ? 39.516 29.577 86.737 1.00 19.52 175 ASN A N 1
ATOM 2600 C CA . ASN A 1 175 ? 38.792 30.254 87.806 1.00 16.21 175 ASN A CA 1
ATOM 2601 C C . ASN A 1 175 ? 37.463 29.573 88.122 1.00 18.45 175 ASN A C 1
ATOM 2602 O O . ASN A 1 175 ? 37.094 29.430 89.291 1.00 18.22 175 ASN A O 1
ATOM 2613 N N . TYR A 1 176 ? 36.711 29.187 87.100 1.00 17.59 176 TYR A N 1
ATOM 2614 C CA . TYR A 1 176 ? 35.412 28.567 87.342 1.00 19.78 176 TYR A CA 1
ATOM 2615 C C . TYR A 1 176 ? 35.558 27.289 88.154 1.00 18.76 176 TYR A C 1
ATOM 2616 O O . TYR A 1 176 ? 34.834 27.070 89.134 1.00 16.31 176 TYR A O 1
ATOM 2634 N N . HIS A 1 177 ? 36.507 26.434 87.755 1.00 15.91 177 HIS A N 1
ATOM 2635 C CA . HIS A 1 177 ? 36.671 25.149 88.419 1.00 16.65 177 HIS A CA 1
ATOM 2636 C C . HIS A 1 177 ? 37.351 25.294 89.775 1.00 17.39 177 HIS A C 1
ATOM 2637 O O . HIS A 1 177 ? 36.987 24.583 90.717 1.00 16.35 177 HIS A O 1
ATOM 2652 N N . GLN A 1 178 ? 38.275 26.247 89.921 1.00 16.21 178 GLN A N 1
ATOM 2653 C CA . GLN A 1 178 ? 38.844 26.547 91.243 1.00 16.56 178 GLN A CA 1
ATOM 2654 C C . GLN A 1 178 ? 37.768 27.028 92.209 1.00 19.25 178 GLN A C 1
ATOM 2655 O O . GLN A 1 178 ? 37.731 26.627 93.376 1.00 16.98 178 GLN A O 1
ATOM 2669 N N . GLU A 1 179 ? 36.864 27.882 91.742 1.00 16.21 179 GLU A N 1
ATOM 2670 C CA . GLU A 1 179 ? 35.817 28.370 92.642 1.00 16.95 179 GLU A CA 1
ATOM 2671 C C . GLU A 1 179 ? 34.916 27.240 93.142 1.00 19.76 179 GLU A C 1
ATOM 2672 O O . GLU A 1 179 ? 34.541 27.217 94.325 1.00 17.84 179 GLU A O 1
ATOM 2684 N N . ILE A 1 180 ? 34.545 26.301 92.264 1.00 16.45 180 ILE A N 1
ATOM 2685 C CA . ILE A 1 180 ? 33.742 25.159 92.704 1.00 15.33 180 ILE A CA 1
ATOM 2686 C C . ILE A 1 180 ? 34.535 24.300 93.675 1.00 16.20 180 ILE A C 1
ATOM 2687 O O . ILE A 1 180 ? 34.019 23.888 94.704 1.00 14.99 180 ILE A O 1
ATOM 2703 N N . PHE A 1 181 ? 35.791 24.005 93.353 1.00 14.58 181 PHE A N 1
ATOM 2704 C CA . PHE A 1 181 ? 36.642 23.245 94.284 1.00 14.89 181 PHE A CA 1
ATOM 2705 C C . PHE A 1 181 ? 36.709 23.912 95.656 1.00 15.80 181 PHE A C 1
ATOM 2706 O O . PHE A 1 181 ? 36.556 23.258 96.696 1.00 15.54 181 PHE A O 1
ATOM 2723 N N . LYS A 1 182 ? 36.951 25.223 95.689 1.00 14.55 182 LYS A N 1
ATOM 2724 C CA . LYS A 1 182 ? 37.060 25.912 96.964 1.00 16.24 182 LYS A CA 1
ATOM 2725 C C . LYS A 1 182 ? 35.747 25.868 97.719 1.00 18.57 182 LYS A C 1
ATOM 2726 O O . LYS A 1 182 ? 35.722 25.687 98.944 1.00 18.07 182 LYS A O 1
ATOM 2745 N N . LYS A 1 183 ? 34.635 26.011 97.001 1.00 16.26 183 LYS A N 1
ATOM 2746 C CA . LYS A 1 183 ? 33.334 25.939 97.650 1.00 17.25 183 LYS A CA 1
ATOM 2747 C C . LYS A 1 183 ? 33.135 24.580 98.316 1.00 17.50 183 LYS A C 1
ATOM 2748 O O . LYS A 1 183 ? 32.647 24.491 99.445 1.00 17.73 183 LYS A O 1
ATOM 2767 N N . TRP A 1 184 ? 33.465 23.507 97.602 1.00 15.30 184 TRP A N 1
ATOM 2768 C CA . TRP A 1 184 ? 33.344 22.169 98.166 1.00 15.72 184 TRP A CA 1
ATOM 2769 C C . TRP A 1 184 ? 34.199 22.029 99.417 1.00 15.96 184 TRP A C 1
ATOM 2770 O O . TRP A 1 184 ? 33.743 21.547 100.456 1.00 16.00 184 TRP A O 1
ATOM 2791 N N . MET A 1 185 ? 35.453 22.438 99.335 1.00 15.41 185 MET A N 1
ATOM 2792 C CA . MET A 1 185 ? 36.325 22.317 100.498 1.00 16.36 185 MET A CA 1
ATOM 2793 C C . MET A 1 185 ? 35.785 23.121 101.678 1.00 17.70 185 MET A C 1
ATOM 2794 O O . MET A 1 185 ? 35.795 22.657 102.828 1.00 18.27 185 MET A O 1
ATOM 2808 N N . ILE A 1 186 ? 35.317 24.336 101.411 1.00 16.47 186 ILE A N 1
ATOM 2809 C CA . ILE A 1 186 ? 34.801 25.181 102.480 1.00 18.68 186 ILE A CA 1
ATOM 2810 C C . ILE A 1 186 ? 33.594 24.521 103.129 1.00 17.65 186 ILE A C 1
ATOM 2811 O O . ILE A 1 186 ? 33.384 24.641 104.340 1.00 19.69 186 ILE A O 1
ATOM 2827 N N . GLY A 1 187 ? 32.817 23.774 102.356 1.00 17.81 187 GLY A N 1
ATOM 2828 C CA . GLY A 1 187 ? 31.627 23.096 102.824 1.00 17.64 187 GLY A CA 1
ATOM 2829 C C . GLY A 1 187 ? 31.849 21.719 103.396 1.00 16.36 187 GLY A C 1
ATOM 2830 O O . GLY A 1 187 ? 30.882 21.027 103.726 1.00 19.74 187 GLY A O 1
ATOM 2834 N N . ASN A 1 188 ? 33.105 21.294 103.534 1.00 15.74 188 ASN A N 1
ATOM 2835 C CA . ASN A 1 188 ? 33.383 19.996 104.137 1.00 16.30 188 ASN A CA 1
ATOM 2836 C C . ASN A 1 188 ? 32.760 19.906 105.519 1.00 15.08 188 ASN A C 1
ATOM 2837 O O . ASN A 1 188 ? 32.823 20.854 106.304 1.00 19.43 188 ASN A O 1
ATOM 2848 N N . THR A 1 189 ? 32.224 18.729 105.834 1.00 20.58 189 THR A N 1
ATOM 2849 C CA . THR A 1 189 ? 31.452 18.542 107.051 1.00 20.64 189 THR A CA 1
ATOM 2850 C C . THR A 1 189 ? 32.203 17.768 108.131 1.00 24.28 189 THR A C 1
ATOM 2851 O O . THR A 1 189 ? 31.707 17.687 109.250 1.00 21.25 189 THR A O 1
ATOM 2862 N N . THR A 1 190 ? 33.386 17.215 107.839 1.00 18.10 190 THR A N 1
ATOM 2863 C CA . THR A 1 190 ? 34.032 16.272 108.748 1.00 20.42 190 THR A CA 1
ATOM 2864 C C . THR A 1 190 ? 35.233 16.834 109.481 1.00 20.36 190 THR A C 1
ATOM 2865 O O . THR A 1 190 ? 35.872 16.092 110.236 1.00 20.97 190 THR A O 1
ATOM 2876 N N . GLY A 1 191 ? 35.572 18.106 109.282 1.00 19.54 191 GLY A N 1
ATOM 2877 C CA . GLY A 1 191 ? 36.785 18.658 109.831 1.00 17.78 191 GLY A CA 1
ATOM 2878 C C . GLY A 1 191 ? 36.655 19.573 111.024 1.00 17.89 191 GLY A C 1
ATOM 2879 O O . GLY A 1 191 ? 37.649 20.201 111.410 1.00 20.53 191 GLY A O 1
ATOM 2883 N N . ASP A 1 192 ? 35.481 19.655 111.665 1.00 19.40 192 ASP A N 1
ATOM 2884 C CA . ASP A 1 192 ? 35.290 20.674 112.693 1.00 21.40 192 ASP A CA 1
ATOM 2885 C C . ASP A 1 192 ? 36.260 20.541 113.863 1.00 23.39 192 ASP A C 1
ATOM 2886 O O . ASP A 1 192 ? 36.584 21.545 114.505 1.00 24.77 192 ASP A O 1
ATOM 2895 N N . ASN A 1 193 ? 36.747 19.337 114.149 1.00 20.04 193 ASN A N 1
ATOM 2896 C CA . ASN A 1 193 ? 37.586 19.094 115.315 1.00 21.33 193 ASN A CA 1
ATOM 2897 C C . ASN A 1 193 ? 39.057 18.939 114.976 1.00 19.86 193 ASN A C 1
ATOM 2898 O O . ASN A 1 193 ? 39.846 18.563 115.851 1.00 20.11 193 ASN A O 1
ATOM 2909 N N . ARG A 1 194 ? 39.459 19.262 113.747 1.00 22.11 194 ARG A N 1
ATOM 2910 C CA . ARG A 1 194 ? 40.860 19.145 113.354 1.00 17.62 194 ARG A CA 1
ATOM 2911 C C . ARG A 1 194 ? 41.367 20.545 113.032 1.00 17.75 194 ARG A C 1
ATOM 2912 O O . ARG A 1 194 ? 41.381 21.388 113.921 1.00 21.38 194 ARG A O 1
ATOM 2933 N N . ILE A 1 195 ? 41.795 20.820 111.790 1.00 19.31 195 ILE A N 1
ATOM 2934 C CA . ILE A 1 195 ? 42.422 22.115 111.512 1.00 14.50 195 ILE A CA 1
ATOM 2935 C C . ILE A 1 195 ? 41.485 23.261 111.872 1.00 19.68 195 ILE A C 1
ATOM 2936 O O . ILE A 1 195 ? 41.903 24.261 112.467 1.00 20.55 195 ILE A O 1
ATOM 2952 N N . ARG A 1 196 ? 40.200 23.128 111.527 1.00 20.10 196 ARG A N 1
ATOM 2953 C CA . ARG A 1 196 ? 39.233 24.186 111.793 1.00 20.48 196 ARG A CA 1
ATOM 2954 C C . ARG A 1 196 ? 39.192 24.578 113.264 1.00 24.85 196 ARG A C 1
ATOM 2955 O O . ARG A 1 196 ? 38.900 25.730 113.581 1.00 21.67 196 ARG A O 1
ATOM 2976 N N . ALA A 1 197 ? 39.464 23.642 114.167 1.00 22.71 197 ALA A N 1
ATOM 2977 C CA . ALA A 1 197 ? 39.386 23.950 115.588 1.00 23.94 197 ALA A CA 1
ATOM 2978 C C . ALA A 1 197 ? 40.478 24.906 116.028 1.00 25.98 197 ALA A C 1
ATOM 2979 O O . ALA A 1 197 ? 40.350 25.520 117.091 1.00 25.46 197 ALA A O 1
ATOM 2986 N N . ALA A 1 198 ? 41.525 25.063 115.224 1.00 23.01 198 ALA A N 1
ATOM 2987 C CA . ALA A 1 198 ? 42.642 25.943 115.509 1.00 23.26 198 ALA A CA 1
ATOM 2988 C C . ALA A 1 198 ? 42.544 27.281 114.798 1.00 26.08 198 ALA A C 1
ATOM 2989 O O . ALA A 1 198 ? 43.418 28.129 114.991 1.00 30.20 198 ALA A O 1
ATOM 2996 N N . VAL A 1 199 ? 41.543 27.479 113.945 1.00 25.03 199 VAL A N 1
ATOM 2997 C CA . VAL A 1 199 ? 41.547 28.636 113.051 1.00 27.23 199 VAL A CA 1
ATOM 2998 C C . VAL A 1 199 ? 40.760 29.760 113.713 1.00 31.90 199 VAL A C 1
ATOM 2999 O O . VAL A 1 199 ? 39.656 29.521 114.207 1.00 31.85 199 VAL A O 1
ATOM 3012 N N . PRO A 1 200 ? 41.289 30.980 113.769 1.00 38.98 200 PRO A N 1
ATOM 3013 C CA . PRO A 1 200 ? 40.524 32.091 114.348 1.00 45.89 200 PRO A CA 1
ATOM 3014 C C . PRO A 1 200 ? 39.156 32.269 113.697 1.00 49.67 200 PRO A C 1
ATOM 3015 O O . PRO A 1 200 ? 38.963 31.983 112.513 1.00 42.42 200 PRO A O 1
ATOM 3026 N N . ASP A 1 201 ? 38.207 32.767 114.491 1.00 45.16 201 ASP A N 1
ATOM 3027 C CA . ASP A 1 201 ? 36.926 33.205 113.947 1.00 53.21 201 ASP A CA 1
ATOM 3028 C C . ASP A 1 201 ? 37.138 34.105 112.737 1.00 49.89 201 ASP A C 1
ATOM 3029 O O . ASP A 1 201 ? 38.037 34.950 112.716 1.00 41.86 201 ASP A O 1
ATOM 3038 N N . GLY A 1 202 ? 36.285 33.930 111.731 1.00 45.87 202 GLY A N 1
ATOM 3039 C CA . GLY A 1 202 ? 36.293 34.771 110.565 1.00 46.05 202 GLY A CA 1
ATOM 3040 C C . GLY A 1 202 ? 37.204 34.300 109.448 1.00 43.67 202 GLY A C 1
ATOM 3041 O O . GLY A 1 202 ? 36.941 34.616 108.283 1.00 47.48 202 GLY A O 1
ATOM 3045 N N . TRP A 1 203 ? 38.279 33.574 109.765 1.00 35.25 203 TRP A N 1
ATOM 3046 C CA . TRP A 1 203 ? 39.129 33.036 108.710 1.00 33.27 203 TRP A CA 1
ATOM 3047 C C . TRP A 1 203 ? 38.389 31.897 108.017 1.00 28.87 203 TRP A C 1
ATOM 3048 O O . TRP A 1 203 ? 37.880 30.980 108.666 1.00 30.33 203 TRP A O 1
ATOM 3069 N N . VAL A 1 204 ? 38.297 31.962 106.709 1.00 31.59 204 VAL A N 1
ATOM 3070 C CA . VAL A 1 204 ? 37.574 30.928 105.985 1.00 25.86 204 VAL A CA 1
ATOM 3071 C C . VAL A 1 204 ? 38.500 29.736 105.806 1.00 26.60 204 VAL A C 1
ATOM 3072 O O . VAL A 1 204 ? 39.678 29.912 105.500 1.00 23.36 204 VAL A O 1
ATOM 3085 N N . VAL A 1 205 ? 37.975 28.526 106.026 1.00 23.80 205 VAL A N 1
ATOM 3086 C CA . VAL A 1 205 ? 38.752 27.287 105.947 1.00 22.07 205 VAL A CA 1
ATOM 3087 C C . VAL A 1 205 ? 38.059 26.345 104.985 1.00 20.64 205 VAL A C 1
ATOM 3088 O O . VAL A 1 205 ? 36.845 26.144 105.084 1.00 22.30 205 VAL A O 1
ATOM 3101 N N . GLY A 1 206 ? 38.827 25.765 104.064 1.00 19.86 206 GLY A N 1
ATOM 3102 C CA . GLY A 1 206 ? 38.371 24.615 103.302 1.00 18.00 206 GLY A CA 1
ATOM 3103 C C . GLY A 1 206 ? 39.270 23.449 103.631 1.00 17.37 206 GLY A C 1
ATOM 3104 O O . GLY A 1 206 ? 40.487 23.639 103.659 1.00 18.71 206 GLY A O 1
ATOM 3108 N N . ASP A 1 207 ? 38.733 22.261 103.898 1.00 16.56 207 ASP A N 1
ATOM 3109 C CA . ASP A 1 207 ? 39.610 21.163 104.304 1.00 17.01 207 ASP A CA 1
ATOM 3110 C C . ASP A 1 207 ? 39.057 19.845 103.805 1.00 15.70 207 ASP A C 1
ATOM 3111 O O . ASP A 1 207 ? 37.899 19.752 103.381 1.00 15.95 207 ASP A O 1
ATOM 3120 N N . LYS A 1 208 ? 39.916 18.818 103.858 1.00 16.58 208 LYS A N 1
ATOM 3121 C CA . LYS A 1 208 ? 39.485 17.438 103.688 1.00 13.83 208 LYS A CA 1
ATOM 3122 C C . LYS A 1 208 ? 40.238 16.580 104.680 1.00 17.36 208 LYS A C 1
ATOM 3123 O O . LYS A 1 208 ? 41.466 16.627 104.742 1.00 16.92 208 LYS A O 1
ATOM 3142 N N . THR A 1 209 ? 39.492 15.789 105.429 1.00 15.13 209 THR A N 1
ATOM 3143 C CA . THR A 1 209 ? 40.027 14.883 106.426 1.00 13.83 209 THR A CA 1
ATOM 3144 C C . THR A 1 209 ? 40.274 13.496 105.839 1.00 14.04 209 THR A C 1
ATOM 3145 O O . THR A 1 209 ? 39.795 13.137 104.763 1.00 17.54 209 THR A O 1
ATOM 3156 N N . GLY A 1 210 ? 41.053 12.713 106.594 1.00 16.79 210 GLY A N 1
ATOM 3157 C CA . GLY A 1 210 ? 41.124 11.284 106.392 1.00 16.11 210 GLY A CA 1
ATOM 3158 C C . GLY A 1 210 ? 41.239 10.555 107.715 1.00 17.62 210 GLY A C 1
ATOM 3159 O O . GLY A 1 210 ? 41.948 10.987 108.638 1.00 17.59 210 GLY A O 1
ATOM 3163 N N . THR A 1 211 ? 40.538 9.425 107.823 1.00 19.06 211 THR A N 1
ATOM 3164 C CA . THR A 1 211 ? 40.595 8.603 109.027 1.00 19.10 211 THR A CA 1
ATOM 3165 C C . THR A 1 211 ? 40.582 7.141 108.592 1.00 21.76 211 THR A C 1
ATOM 3166 O O . THR A 1 211 ? 39.547 6.634 108.172 1.00 25.53 211 THR A O 1
ATOM 3177 N N . CYS A 1 212 ? 41.707 6.448 108.744 1.00 21.04 212 CYS A N 1
ATOM 3178 C CA . CYS A 1 212 ? 41.799 5.098 108.207 1.00 19.59 212 CYS A CA 1
ATOM 3179 C C . CYS A 1 212 ? 41.034 4.091 109.060 1.00 22.51 212 CYS A C 1
ATOM 3180 O O . CYS A 1 212 ? 40.542 3.094 108.530 1.00 25.35 212 CYS A O 1
ATOM 3187 N N . GLY A 1 213 ? 40.891 4.350 110.348 1.00 25.44 213 GLY A N 1
ATOM 3188 C CA . GLY A 1 213 ? 40.266 3.382 111.227 1.00 26.95 213 GLY A CA 1
ATOM 3189 C C . GLY A 1 213 ? 41.193 2.263 111.641 1.00 32.73 213 GLY A C 1
ATOM 3190 O O . GLY A 1 213 ? 40.732 1.263 112.197 1.00 32.91 213 GLY A O 1
ATOM 3194 N N . LYS A 1 214 ? 42.488 2.403 111.371 1.00 26.03 214 LYS A N 1
ATOM 3195 C CA . LYS A 1 214 ? 43.506 1.435 111.741 1.00 28.29 214 LYS A CA 1
ATOM 3196 C C . LYS A 1 214 ? 44.750 2.209 112.139 1.00 27.82 214 LYS A C 1
ATOM 3197 O O . LYS A 1 214 ? 45.033 3.280 111.592 1.00 25.69 214 LYS A O 1
ATOM 3212 N N . TYR A 1 215 ? 45.486 1.670 113.108 1.00 26.43 215 TYR A N 1
ATOM 3213 C CA . TYR A 1 215 ? 46.790 2.195 113.480 1.00 27.73 215 TYR A CA 1
ATOM 3214 C C . TYR A 1 215 ? 46.731 3.672 113.844 1.00 26.71 215 TYR A C 1
ATOM 3215 O O . TYR A 1 215 ? 47.671 4.422 113.570 1.00 31.19 215 TYR A O 1
ATOM 3233 N N . GLY A 1 216 ? 45.628 4.091 114.454 1.00 32.01 216 GLY A N 1
ATOM 3234 C CA . GLY A 1 216 ? 45.486 5.476 114.896 1.00 37.94 216 GLY A CA 1
ATOM 3235 C C . GLY A 1 216 ? 45.809 6.488 113.817 1.00 35.24 216 GLY A C 1
ATOM 3236 O O . GLY A 1 216 ? 46.401 7.536 114.104 1.00 32.93 216 GLY A O 1
ATOM 3240 N N . THR A 1 217 ? 45.428 6.199 112.576 1.00 28.29 217 THR A N 1
ATOM 3241 C CA . THR A 1 217 ? 45.894 6.961 111.424 1.00 24.72 217 THR A CA 1
ATOM 3242 C C . THR A 1 217 ? 44.822 7.959 111.005 1.00 24.43 217 THR A C 1
ATOM 3243 O O . THR A 1 217 ? 43.720 7.559 110.622 1.00 25.37 217 THR A O 1
ATOM 3254 N N . ALA A 1 218 ? 45.145 9.254 111.074 1.00 23.93 218 ALA A N 1
ATOM 3255 C CA . ALA A 1 218 ? 44.185 10.295 110.710 1.00 21.27 218 ALA A CA 1
ATOM 3256 C C . ALA A 1 218 ? 44.933 11.538 110.245 1.00 20.22 218 ALA A C 1
ATOM 3257 O O . ALA A 1 218 ? 46.107 11.734 110.556 1.00 19.80 218 ALA A O 1
ATOM 3264 N N . ASN A 1 219 ? 44.244 12.384 109.488 1.00 16.94 219 ASN A N 1
ATOM 3265 C CA . ASN A 1 219 ? 44.931 13.505 108.874 1.00 17.70 219 ASN A CA 1
ATOM 3266 C C . ASN A 1 219 ? 43.916 14.568 108.482 1.00 15.22 219 ASN A C 1
ATOM 3267 O O . ASN A 1 219 ? 42.696 14.369 108.571 1.00 18.07 219 ASN A O 1
ATOM 3278 N N . ASP A 1 220 ? 44.438 15.702 108.046 1.00 17.70 220 ASP A N 1
ATOM 3279 C CA . ASP A 1 220 ? 43.602 16.790 107.562 1.00 16.09 220 ASP A CA 1
ATOM 3280 C C . ASP A 1 220 ? 44.510 17.707 106.755 1.00 14.11 220 ASP A C 1
ATOM 3281 O O . ASP A 1 220 ? 45.680 17.880 107.085 1.00 17.46 220 ASP A O 1
ATOM 3290 N N . HIS A 1 221 ? 43.972 18.285 105.698 1.00 13.69 221 HIS A N 1
ATOM 3291 C CA . HIS A 1 221 ? 44.705 19.319 104.977 1.00 14.99 221 HIS A CA 1
ATOM 3292 C C . HIS A 1 221 ? 43.718 20.412 104.592 1.00 17.33 221 HIS A C 1
ATOM 3293 O O . HIS A 1 221 ? 42.514 20.170 104.447 1.00 15.71 221 HIS A O 1
ATOM 3307 N N . ALA A 1 222 ? 44.234 21.632 104.461 1.00 16.30 222 ALA A N 1
ATOM 3308 C CA . ALA A 1 222 ? 43.336 22.769 104.370 1.00 16.49 222 ALA A CA 1
ATOM 3309 C C . ALA A 1 222 ? 44.013 23.960 103.716 1.00 16.79 222 ALA A C 1
ATOM 3310 O O . ALA A 1 222 ? 45.232 24.122 103.791 1.00 17.87 222 ALA A O 1
ATOM 3317 N N . PHE A 1 223 ? 43.200 24.803 103.090 1.00 15.95 223 PHE A N 1
ATOM 3318 C CA . PHE A 1 223 ? 43.585 26.188 102.863 1.00 19.24 223 PHE A CA 1
ATOM 3319 C C . PHE A 1 223 ? 42.837 27.080 103.850 1.00 16.55 223 PHE A C 1
ATOM 3320 O O . PHE A 1 223 ? 41.702 26.788 104.258 1.00 16.96 223 PHE A O 1
ATOM 3337 N N . ILE A 1 224 ? 43.501 28.156 104.251 1.00 19.80 224 ILE A N 1
ATOM 3338 C CA . ILE A 1 224 ? 43.022 29.068 105.289 1.00 20.67 224 ILE A CA 1
ATOM 3339 C C . ILE A 1 224 ? 43.172 30.478 104.746 1.00 21.07 224 ILE A C 1
ATOM 3340 O O . ILE A 1 224 ? 44.283 30.899 104.388 1.00 22.25 224 ILE A O 1
ATOM 3356 N N . LEU A 1 225 ? 42.060 31.197 104.668 1.00 25.18 225 LEU A N 1
ATOM 3357 C CA . LEU A 1 225 ? 42.023 32.536 104.096 1.00 27.60 225 LEU A CA 1
ATOM 3358 C C . LEU A 1 225 ? 41.888 33.524 105.251 1.00 28.62 225 LEU A C 1
ATOM 3359 O O . LEU A 1 225 ? 40.839 33.591 105.898 1.00 29.26 225 LEU A O 1
ATOM 3375 N N . GLN A 1 226 ? 42.969 34.252 105.535 1.00 30.33 226 GLN A N 1
ATOM 3376 C CA . GLN A 1 226 ? 42.955 35.195 106.646 1.00 36.87 226 GLN A CA 1
ATOM 3377 C C . GLN A 1 226 ? 42.016 36.362 106.380 1.00 39.95 226 GLN A C 1
ATOM 3378 O O . GLN A 1 226 ? 41.527 36.981 107.332 1.00 43.24 226 GLN A O 1
ATOM 3392 N N . GLY A 1 227 ? 41.731 36.657 105.119 1.00 34.19 227 GLY A N 1
ATOM 3393 C CA . GLY A 1 227 ? 40.789 37.698 104.766 1.00 42.00 227 GLY A CA 1
ATOM 3394 C C . GLY A 1 227 ? 41.439 38.795 103.945 1.00 41.53 227 GLY A C 1
ATOM 3395 O O . GLY A 1 227 ? 42.654 38.849 103.758 1.00 38.70 227 GLY A O 1
ATOM 3399 N N . ASN A 1 228 ? 40.579 39.675 103.438 1.00 43.50 228 ASN A N 1
ATOM 3400 C CA . ASN A 1 228 ? 41.032 40.778 102.604 1.00 39.05 228 ASN A CA 1
ATOM 3401 C C . ASN A 1 228 ? 41.846 40.261 101.427 1.00 35.74 228 ASN A C 1
ATOM 3402 O O . ASN A 1 228 ? 42.808 40.896 100.989 1.00 38.01 228 ASN A O 1
ATOM 3413 N N . ASN A 1 229 ? 41.458 39.086 100.924 1.00 38.34 229 ASN A N 1
ATOM 3414 C CA . ASN A 1 229 ? 42.104 38.445 99.774 1.00 38.59 229 ASN A CA 1
ATOM 3415 C C . ASN A 1 229 ? 43.604 38.262 99.986 1.00 34.16 229 ASN A C 1
ATOM 3416 O O . ASN A 1 229 ? 44.384 38.248 99.030 1.00 32.44 229 ASN A O 1
ATOM 3427 N N . ALA A 1 230 ? 44.007 38.116 101.244 1.00 31.07 230 ALA A N 1
ATOM 3428 C CA . ALA A 1 230 ? 45.338 37.625 101.551 1.00 35.05 230 ALA A CA 1
ATOM 3429 C C . ALA A 1 230 ? 45.562 36.261 100.902 1.00 32.43 230 ALA A C 1
ATOM 3430 O O . ALA A 1 230 ? 44.647 35.442 100.797 1.00 31.25 230 ALA A O 1
ATOM 3437 N N . ALA A 1 231 ? 46.793 36.019 100.468 1.00 33.45 231 ALA A N 1
ATOM 3438 C CA . ALA A 1 231 ? 47.131 34.713 99.922 1.00 31.11 231 ALA A CA 1
ATOM 3439 C C . ALA A 1 231 ? 46.887 33.636 100.983 1.00 30.02 231 ALA A C 1
ATOM 3440 O O . ALA A 1 231 ? 47.105 33.877 102.179 1.00 26.39 231 ALA A O 1
ATOM 3447 N N . PRO A 1 232 ? 46.405 32.456 100.596 1.00 27.89 232 PRO A N 1
ATOM 3448 C CA . PRO A 1 232 ? 46.045 31.451 101.602 1.00 21.30 232 PRO A CA 1
ATOM 3449 C C . PRO A 1 232 ? 47.257 30.896 102.332 1.00 24.52 232 PRO A C 1
ATOM 3450 O O . PRO A 1 232 ? 48.358 30.821 101.792 1.00 23.69 232 PRO A O 1
ATOM 3461 N N . LEU A 1 233 ? 47.022 30.505 103.580 1.00 21.34 233 LEU A N 1
ATOM 3462 C CA . LEU A 1 233 ? 47.886 29.559 104.274 1.00 23.06 233 LEU A CA 1
ATOM 3463 C C . LEU A 1 233 ? 47.472 28.150 103.856 1.00 18.72 233 LEU A C 1
ATOM 3464 O O . LEU A 1 233 ? 46.296 27.881 103.636 1.00 20.27 233 LEU A O 1
ATOM 3480 N N . ILE A 1 234 ? 48.444 27.263 103.675 1.00 19.51 234 ILE A N 1
ATOM 3481 C CA . ILE A 1 234 ? 48.172 25.851 103.399 1.00 16.17 234 ILE A CA 1
ATOM 3482 C C . ILE A 1 234 ? 48.707 25.062 104.589 1.00 17.37 234 ILE A C 1
ATOM 3483 O O . ILE A 1 234 ? 49.845 25.285 105.021 1.00 19.37 234 ILE A O 1
ATOM 3499 N N . LEU A 1 235 ? 47.881 24.164 105.127 1.00 17.82 235 LEU A N 1
ATOM 3500 C CA . LEU A 1 235 ? 48.224 23.283 106.234 1.00 17.71 235 LEU A CA 1
ATOM 3501 C C . LEU A 1 235 ? 47.972 21.842 105.835 1.00 17.03 235 LEU A C 1
ATOM 3502 O O . LEU A 1 235 ? 46.950 21.531 105.222 1.00 18.67 235 LEU A O 1
ATOM 3518 N N . SER A 1 236 ? 48.880 20.959 106.221 1.00 15.24 236 SER A N 1
ATOM 3519 C CA . SER A 1 236 ? 48.766 19.542 105.902 1.00 14.76 236 SER A CA 1
ATOM 3520 C C . SER A 1 236 ? 49.321 18.756 107.078 1.00 16.99 236 SER A C 1
ATOM 3521 O O . SER A 1 236 ? 50.483 18.935 107.422 1.00 17.15 236 SER A O 1
ATOM 3529 N N . ILE A 1 237 ? 48.483 17.939 107.728 1.00 15.04 237 ILE A N 1
ATOM 3530 C CA . ILE A 1 237 ? 48.815 17.289 109.008 1.00 18.11 237 ILE A CA 1
ATOM 3531 C C . ILE A 1 237 ? 48.412 15.815 108.908 1.00 16.81 237 ILE A C 1
ATOM 3532 O O . ILE A 1 237 ? 47.242 15.506 108.650 1.00 17.65 237 ILE A O 1
ATOM 3548 N N . TYR A 1 238 ? 49.381 14.913 109.068 1.00 15.38 238 TYR A N 1
ATOM 3549 C CA . TYR A 1 238 ? 49.181 13.472 108.976 1.00 15.09 238 TYR A CA 1
ATOM 3550 C C . TYR A 1 238 ? 49.667 12.801 110.255 1.00 18.23 238 TYR A C 1
ATOM 3551 O O . TYR A 1 238 ? 50.668 13.208 110.842 1.00 17.39 238 TYR A O 1
ATOM 3569 N N . THR A 1 239 ? 48.954 11.763 110.695 1.00 18.10 239 THR A N 1
ATOM 3570 C CA . THR A 1 239 ? 49.380 11.043 111.894 1.00 18.80 239 THR A CA 1
ATOM 3571 C C . THR A 1 239 ? 49.201 9.549 111.688 1.00 22.58 239 THR A C 1
ATOM 3572 O O . THR A 1 239 ? 48.353 9.104 110.905 1.00 24.77 239 THR A O 1
ATOM 3583 N N . THR A 1 240 ? 49.998 8.778 112.429 1.00 24.96 240 THR A N 1
ATOM 3584 C CA . THR A 1 240 ? 49.777 7.343 112.571 1.00 24.87 240 THR A CA 1
ATOM 3585 C C . THR A 1 240 ? 50.470 6.832 113.832 1.00 25.71 240 THR A C 1
ATOM 3586 O O . THR A 1 240 ? 51.278 7.530 114.444 1.00 24.49 240 THR A O 1
ATOM 3597 N N . ARG A 1 241 ? 50.128 5.590 114.209 1.00 29.79 241 ARG A N 1
ATOM 3598 C CA . ARG A 1 241 ? 50.630 4.947 115.429 1.00 26.51 241 ARG A CA 1
ATOM 3599 C C . ARG A 1 241 ? 51.023 3.499 115.143 1.00 27.53 241 ARG A C 1
ATOM 3600 O O . ARG A 1 241 ? 50.703 2.931 114.100 1.00 29.80 241 ARG A O 1
ATOM 3621 N N . LYS A 1 242 ? 51.742 2.891 116.097 1.00 32.94 242 LYS A N 1
ATOM 3622 C CA . LYS A 1 242 ? 52.353 1.583 115.864 1.00 37.73 242 LYS A CA 1
ATOM 3623 C C . LYS A 1 242 ? 51.375 0.417 115.975 1.00 33.97 242 LYS A C 1
ATOM 3624 O O . LYS A 1 242 ? 51.577 -0.606 115.307 1.00 35.98 242 LYS A O 1
ATOM 3643 N N . GLY A 1 243 ? 50.341 0.525 116.806 1.00 33.86 243 GLY A N 1
ATOM 3644 C CA . GLY A 1 243 ? 49.423 -0.587 117.062 1.00 35.96 243 GLY A CA 1
ATOM 3645 C C . GLY A 1 243 ? 48.132 -0.507 116.265 1.00 32.86 243 GLY A C 1
ATOM 3646 O O . GLY A 1 243 ? 47.509 0.549 116.180 1.00 33.97 243 GLY A O 1
ATOM 3650 N N . GLU A 1 244 ? 47.720 -1.659 115.715 1.00 32.10 244 GLU A N 1
ATOM 3651 C CA . GLU A 1 244 ? 46.558 -1.710 114.833 1.00 34.14 244 GLU A CA 1
ATOM 3652 C C . GLU A 1 244 ? 45.339 -1.060 115.471 1.00 35.56 244 GLU A C 1
ATOM 3653 O O . GLU A 1 244 ? 44.589 -0.343 114.800 1.00 30.21 244 GLU A O 1
ATOM 3665 N N . HIS A 1 245 ? 45.117 -1.296 116.763 1.00 29.72 245 HIS A N 1
ATOM 3666 C CA . HIS A 1 245 ? 43.874 -0.889 117.404 1.00 30.69 245 HIS A CA 1
ATOM 3667 C C . HIS A 1 245 ? 44.020 0.397 118.199 1.00 31.79 245 HIS A C 1
ATOM 3668 O O . HIS A 1 245 ? 43.098 0.789 118.916 1.00 33.73 245 HIS A O 1
ATOM 3682 N N . MET A 1 246 ? 45.152 1.070 118.086 1.00 33.16 246 MET A N 1
ATOM 3683 C CA . MET A 1 246 ? 45.298 2.362 118.728 1.00 36.83 246 MET A CA 1
ATOM 3684 C C . MET A 1 246 ? 44.327 3.354 118.088 1.00 39.37 246 MET A C 1
ATOM 3685 O O . MET A 1 246 ? 44.031 3.273 116.895 1.00 39.88 246 MET A O 1
ATOM 3699 N N . LYS A 1 247 ? 43.786 4.258 118.891 1.00 41.14 247 LYS A N 1
ATOM 3700 C CA . LYS A 1 247 ? 42.894 5.270 118.349 1.00 42.63 247 LYS A CA 1
ATOM 3701 C C . LYS A 1 247 ? 43.702 6.441 117.810 1.00 36.85 247 LYS A C 1
ATOM 3702 O O . LYS A 1 247 ? 44.793 6.746 118.294 1.00 32.66 247 LYS A O 1
ATOM 3721 N N . HIS A 1 248 ? 43.159 7.095 116.795 1.00 37.04 248 HIS A N 1
ATOM 3722 C CA . HIS A 1 248 ? 43.710 8.379 116.401 1.00 34.15 248 HIS A CA 1
ATOM 3723 C C . HIS A 1 248 ? 43.240 9.444 117.386 1.00 33.77 248 HIS A C 1
ATOM 3724 O O . HIS A 1 248 ? 42.396 9.196 118.254 1.00 32.29 248 HIS A O 1
ATOM 3738 N N . ASP A 1 249 ? 43.746 10.659 117.218 1.00 25.77 249 ASP A N 1
ATOM 3739 C CA . ASP A 1 249 ? 43.456 11.725 118.170 1.00 23.65 249 ASP A CA 1
ATOM 3740 C C . ASP A 1 249 ? 43.243 13.034 117.427 1.00 25.24 249 ASP A C 1
ATOM 3741 O O . ASP A 1 249 ? 44.197 13.643 116.947 1.00 20.43 249 ASP A O 1
ATOM 3750 N N . ASP A 1 250 ? 41.991 13.477 117.348 1.00 22.11 250 ASP A N 1
ATOM 3751 C CA . ASP A 1 250 ? 41.703 14.758 116.717 1.00 19.79 250 ASP A CA 1
ATOM 3752 C C . ASP A 1 250 ? 42.428 15.901 117.399 1.00 21.78 250 ASP A C 1
ATOM 3753 O O . ASP A 1 250 ? 42.846 16.857 116.739 1.00 22.21 250 ASP A O 1
ATOM 3762 N N . GLU A 1 251 ? 42.566 15.843 118.727 1.00 23.71 251 GLU A N 1
ATOM 3763 C CA . GLU A 1 251 ? 43.194 16.943 119.463 1.00 27.47 251 GLU A CA 1
ATOM 3764 C C . GLU A 1 251 ? 44.658 17.121 119.084 1.00 21.11 251 GLU A C 1
ATOM 3765 O O . GLU A 1 251 ? 45.162 18.257 119.059 1.00 21.47 251 GLU A O 1
ATOM 3774 N N . VAL A 1 252 ? 45.356 16.018 118.798 1.00 20.31 252 VAL A N 1
ATOM 3775 C CA . VAL A 1 252 ? 46.729 16.119 118.314 1.00 19.66 252 VAL A CA 1
ATOM 3776 C C . VAL A 1 252 ? 46.775 16.899 117.009 1.00 19.52 252 VAL A C 1
ATOM 3777 O O . VAL A 1 252 ? 47.649 17.745 116.814 1.00 18.94 252 VAL A O 1
ATOM 3790 N N . ILE A 1 253 ? 45.848 16.619 116.088 1.00 18.66 253 ILE A N 1
ATOM 3791 C CA . ILE A 1 253 ? 45.860 17.332 114.809 1.00 19.93 253 ILE A CA 1
ATOM 3792 C C . ILE A 1 253 ? 45.566 18.813 115.039 1.00 17.83 253 ILE A C 1
ATOM 3793 O O . ILE A 1 253 ? 46.210 19.690 114.461 1.00 17.52 253 ILE A O 1
ATOM 3809 N N . ALA A 1 254 ? 44.593 19.118 115.904 1.00 17.54 254 ALA A N 1
ATOM 3810 C CA . ALA A 1 254 ? 44.290 20.510 116.226 1.00 18.98 254 ALA A CA 1
ATOM 3811 C C . ALA A 1 254 ? 45.466 21.225 116.883 1.00 22.21 254 ALA A C 1
ATOM 3812 O O . ALA A 1 254 ? 45.713 22.405 116.603 1.00 21.66 254 ALA A O 1
ATOM 3819 N N . LYS A 1 255 ? 46.174 20.553 117.798 1.00 20.99 255 LYS A N 1
ATOM 3820 C CA . LYS A 1 255 ? 47.324 21.168 118.434 1.00 20.34 255 LYS A CA 1
ATOM 3821 C C . LYS A 1 255 ? 48.436 21.423 117.422 1.00 20.58 255 LYS A C 1
ATOM 3822 O O . LYS A 1 255 ? 49.056 22.492 117.426 1.00 21.88 255 LYS A O 1
ATOM 3841 N N . ALA A 1 256 ? 48.703 20.445 116.556 1.00 19.39 256 ALA A N 1
ATOM 3842 C CA . ALA A 1 256 ? 49.681 20.632 115.489 1.00 18.68 256 ALA A CA 1
ATOM 3843 C C . ALA A 1 256 ? 49.303 21.809 114.601 1.00 19.17 256 ALA A C 1
ATOM 3844 O O . ALA A 1 256 ? 50.161 22.598 114.205 1.00 21.13 256 ALA A O 1
ATOM 3851 N N . ALA A 1 257 ? 48.015 21.937 114.272 1.00 20.13 257 ALA A N 1
ATOM 3852 C CA . ALA A 1 257 ? 47.563 23.043 113.436 1.00 19.58 257 ALA A CA 1
ATOM 3853 C C . ALA A 1 257 ? 47.828 24.388 114.101 1.00 21.20 257 ALA A C 1
ATOM 3854 O O . ALA A 1 257 ? 48.244 25.345 113.436 1.00 20.80 257 ALA A O 1
ATOM 3861 N N . ARG A 1 258 ? 47.602 24.482 115.415 1.00 20.30 258 ARG A N 1
ATOM 3862 C CA . ARG A 1 258 ? 47.854 25.735 116.120 1.00 22.79 258 ARG A CA 1
ATOM 3863 C C . ARG A 1 258 ? 49.304 26.139 115.978 1.00 21.79 258 ARG A C 1
ATOM 3864 O O . ARG A 1 258 ? 49.614 27.300 115.697 1.00 24.60 258 ARG A O 1
ATOM 3885 N N . ILE A 1 259 ? 50.206 25.178 116.131 1.00 23.82 259 ILE A N 1
ATOM 3886 C CA . ILE A 1 259 ? 51.625 25.475 116.026 1.00 23.34 259 ILE A CA 1
ATOM 3887 C C . ILE A 1 259 ? 51.976 25.872 114.604 1.00 24.58 259 ILE A C 1
ATOM 3888 O O . ILE A 1 259 ? 52.694 26.847 114.385 1.00 22.30 259 ILE A O 1
ATOM 3904 N N . ALA A 1 260 ? 51.451 25.147 113.615 1.00 23.06 260 ALA A N 1
ATOM 3905 C CA . ALA A 1 260 ? 51.763 25.460 112.226 1.00 22.22 260 ALA A CA 1
ATOM 3906 C C . ALA A 1 260 ? 51.326 26.874 111.884 1.00 21.90 260 ALA A C 1
ATOM 3907 O O . ALA A 1 260 ? 52.062 27.633 111.245 1.00 23.89 260 ALA A O 1
ATOM 3914 N N . ILE A 1 261 ? 50.111 27.235 112.284 1.00 20.51 261 ILE A N 1
ATOM 3915 C CA . ILE A 1 261 ? 49.574 28.549 111.966 1.00 23.81 261 ILE A CA 1
ATOM 3916 C C . ILE A 1 261 ? 50.426 29.622 112.620 1.00 24.51 261 ILE A C 1
ATOM 3917 O O . ILE A 1 261 ? 50.830 30.598 111.980 1.00 25.11 261 ILE A O 1
ATOM 3933 N N . GLU A 1 262 ? 50.732 29.445 113.901 1.00 24.66 262 GLU A N 1
ATOM 3934 C CA . GLU A 1 262 ? 51.628 30.385 114.575 1.00 24.97 262 GLU A CA 1
ATOM 3935 C C . GLU A 1 262 ? 52.936 30.566 113.811 1.00 28.54 262 GLU A C 1
ATOM 3936 O O . GLU A 1 262 ? 53.443 31.686 113.692 1.00 30.06 262 GLU A O 1
ATOM 3948 N N . ASN A 1 263 ? 53.496 29.480 113.283 1.00 23.70 263 ASN A N 1
ATOM 3949 C CA . ASN A 1 263 ? 54.812 29.523 112.652 1.00 23.34 263 ASN A CA 1
ATOM 3950 C C . ASN A 1 263 ? 54.826 30.012 111.205 1.00 31.30 263 ASN A C 1
ATOM 3951 O O . ASN A 1 263 ? 55.921 30.226 110.667 1.00 31.76 263 ASN A O 1
ATOM 3962 N N . VAL A 1 264 ? 53.682 30.183 110.544 1.00 23.57 264 VAL A N 1
ATOM 3963 C CA . VAL A 1 264 ? 53.680 30.706 109.180 1.00 25.13 264 VAL A CA 1
ATOM 3964 C C . VAL A 1 264 ? 52.839 31.963 109.009 1.00 27.77 264 VAL A C 1
ATOM 3965 O O . VAL A 1 264 ? 52.996 32.654 107.987 1.00 28.71 264 VAL A O 1
ATOM 3978 N N . LYS A 1 265 ? 51.944 32.296 109.941 1.00 26.11 265 LYS A N 1
ATOM 3979 C CA . LYS A 1 265 ? 51.045 33.438 109.760 1.00 29.22 265 LYS A CA 1
ATOM 3980 C C . LYS A 1 265 ? 51.776 34.773 109.611 1.00 30.41 265 LYS A C 1
ATOM 3981 O O . LYS A 1 265 ? 52.944 34.884 109.961 1.00 34.59 265 LYS A O 1
ATOM 3996 N N . ASN B 1 6 ? 99.937 -6.190 106.506 1.00 48.22 6 ASN B N 1
ATOM 3997 C CA . ASN B 1 6 ? 99.967 -5.011 107.355 1.00 40.88 6 ASN B CA 1
ATOM 3998 C C . ASN B 1 6 ? 100.163 -3.780 106.487 1.00 41.47 6 ASN B C 1
ATOM 3999 O O . ASN B 1 6 ? 100.898 -3.821 105.500 1.00 41.76 6 ASN B O 1
ATOM 4002 N N . MET B 1 7 ? 99.491 -2.678 106.835 1.00 38.52 7 MET B N 1
ATOM 4003 C CA . MET B 1 7 ? 99.779 -1.421 106.151 1.00 33.40 7 MET B CA 1
ATOM 4004 C C . MET B 1 7 ? 101.219 -0.991 106.400 1.00 33.74 7 MET B C 1
ATOM 4005 O O . MET B 1 7 ? 101.906 -0.523 105.486 1.00 32.70 7 MET B O 1
ATOM 4019 N N . ALA B 1 8 ? 101.701 -1.156 107.629 1.00 33.02 8 ALA B N 1
ATOM 4020 C CA . ALA B 1 8 ? 103.090 -0.818 107.922 1.00 30.54 8 ALA B CA 1
ATOM 4021 C C . ALA B 1 8 ? 104.052 -1.562 107.015 1.00 36.43 8 ALA B C 1
ATOM 4022 O O . ALA B 1 8 ? 105.113 -1.030 106.672 1.00 35.55 8 ALA B O 1
ATOM 4029 N N . ASP B 1 9 ? 103.706 -2.786 106.611 1.00 39.78 9 ASP B N 1
ATOM 4030 C CA . ASP B 1 9 ? 104.586 -3.554 105.736 1.00 38.39 9 ASP B CA 1
ATOM 4031 C C . ASP B 1 9 ? 104.603 -2.987 104.317 1.00 37.38 9 ASP B C 1
ATOM 4032 O O . ASP B 1 9 ? 105.677 -2.779 103.745 1.00 36.80 9 ASP B O 1
ATOM 4041 N N . ILE B 1 10 ? 103.431 -2.727 103.719 1.00 33.22 10 ILE B N 1
ATOM 4042 C CA . ILE B 1 10 ? 103.471 -2.163 102.368 1.00 29.57 10 ILE B CA 1
ATOM 4043 C C . ILE B 1 10 ? 104.109 -0.775 102.402 1.00 34.08 10 ILE B C 1
ATOM 4044 O O . ILE B 1 10 ? 104.766 -0.367 101.438 1.00 37.97 10 ILE B O 1
ATOM 4060 N N . GLU B 1 11 ? 103.995 -0.059 103.526 1.00 31.11 11 GLU B N 1
ATOM 4061 C CA . GLU B 1 11 ? 104.636 1.249 103.633 1.00 28.67 11 GLU B CA 1
ATOM 4062 C C . GLU B 1 11 ? 106.147 1.108 103.627 1.00 34.19 11 GLU B C 1
ATOM 4063 O O . GLU B 1 11 ? 106.849 1.870 102.950 1.00 33.79 11 GLU B O 1
ATOM 4075 N N . ALA B 1 12 ? 106.662 0.132 104.378 1.00 33.32 12 ALA B N 1
ATOM 4076 C CA . ALA B 1 12 ? 108.101 -0.100 104.422 1.00 33.63 12 ALA B CA 1
ATOM 4077 C C . ALA B 1 12 ? 108.649 -0.526 103.062 1.00 34.90 12 ALA B C 1
ATOM 4078 O O . ALA B 1 12 ? 109.706 -0.047 102.636 1.00 34.88 12 ALA B O 1
ATOM 4085 N N . ALA B 1 13 ? 107.954 -1.425 102.360 1.00 36.87 13 ALA B N 1
ATOM 4086 C CA . ALA B 1 13 ? 108.428 -1.846 101.041 1.00 36.57 13 ALA B CA 1
ATOM 4087 C C . ALA B 1 13 ? 108.434 -0.677 100.061 1.00 39.29 13 ALA B C 1
ATOM 4088 O O . ALA B 1 13 ? 109.348 -0.545 99.236 1.00 33.24 13 ALA B O 1
ATOM 4095 N N . PHE B 1 14 ? 107.413 0.182 100.148 1.00 32.92 14 PHE B N 1
ATOM 4096 C CA . PHE B 1 14 ? 107.310 1.385 99.322 1.00 37.91 14 PHE B CA 1
ATOM 4097 C C . PHE B 1 14 ? 108.468 2.347 99.565 1.00 33.50 14 PHE B C 1
ATOM 4098 O O . PHE B 1 14 ? 108.870 3.082 98.653 1.00 32.76 14 PHE B O 1
ATOM 4115 N N . GLU B 1 15 ? 109.030 2.328 100.772 1.00 31.97 15 GLU B N 1
ATOM 4116 C CA . GLU B 1 15 ? 110.004 3.312 101.241 1.00 27.65 15 GLU B CA 1
ATOM 4117 C C . GLU B 1 15 ? 109.455 4.731 101.068 1.00 33.26 15 GLU B C 1
ATOM 4118 O O . GLU B 1 15 ? 109.827 5.476 100.159 1.00 28.11 15 GLU B O 1
ATOM 4130 N N . GLY B 1 16 ? 108.515 5.052 101.956 1.00 25.06 16 GLY B N 1
ATOM 4131 C CA . GLY B 1 16 ? 107.930 6.380 102.010 1.00 22.31 16 GLY B CA 1
ATOM 4132 C C . GLY B 1 16 ? 106.901 6.441 103.121 1.00 24.14 16 GLY B C 1
ATOM 4133 O O . GLY B 1 16 ? 106.957 5.662 104.074 1.00 24.49 16 GLY B O 1
ATOM 4137 N N . ARG B 1 17 ? 105.963 7.381 102.997 1.00 20.03 17 ARG B N 1
ATOM 4138 C CA . ARG B 1 17 ? 104.925 7.612 103.990 1.00 16.51 17 ARG B CA 1
ATOM 4139 C C . ARG B 1 17 ? 103.569 7.398 103.327 1.00 18.15 17 ARG B C 1
ATOM 4140 O O . ARG B 1 17 ? 103.330 7.939 102.255 1.00 18.18 17 ARG B O 1
ATOM 4161 N N . VAL B 1 18 ? 102.710 6.592 103.951 1.00 18.36 18 VAL B N 1
ATOM 4162 C CA . VAL B 1 18 ? 101.399 6.223 103.413 1.00 17.06 18 VAL B CA 1
ATOM 4163 C C . VAL B 1 18 ? 100.341 6.587 104.446 1.00 21.16 18 VAL B C 1
ATOM 4164 O O . VAL B 1 18 ? 100.446 6.199 105.612 1.00 21.53 18 VAL B O 1
ATOM 4177 N N . GLY B 1 19 ? 99.322 7.318 104.017 1.00 16.11 19 GLY B N 1
ATOM 4178 C CA . GLY B 1 19 ? 98.240 7.682 104.908 1.00 14.46 19 GLY B CA 1
ATOM 4179 C C . GLY B 1 19 ? 96.941 7.180 104.328 1.00 17.03 19 GLY B C 1
ATOM 4180 O O . GLY B 1 19 ? 96.692 7.366 103.136 1.00 17.05 19 GLY B O 1
ATOM 4184 N N . VAL B 1 20 ? 96.114 6.525 105.144 1.00 15.45 20 VAL B N 1
ATOM 4185 C CA . VAL B 1 20 ? 94.871 5.914 104.668 1.00 13.81 20 VAL B CA 1
ATOM 4186 C C . VAL B 1 20 ? 93.732 6.244 105.621 1.00 18.51 20 VAL B C 1
ATOM 4187 O O . VAL B 1 20 ? 93.885 6.148 106.837 1.00 18.24 20 VAL B O 1
ATOM 4200 N N . TYR B 1 21 ? 92.563 6.572 105.068 1.00 14.58 21 TYR B N 1
ATOM 4201 C CA . TYR B 1 21 ? 91.341 6.572 105.863 1.00 14.50 21 TYR B CA 1
ATOM 4202 C C . TYR B 1 21 ? 90.280 5.886 105.032 1.00 18.80 21 TYR B C 1
ATOM 4203 O O . TYR B 1 21 ? 90.138 6.177 103.843 1.00 19.37 21 TYR B O 1
ATOM 4221 N N . ALA B 1 22 ? 89.558 4.960 105.643 1.00 16.20 22 ALA B N 1
ATOM 4222 C CA . ALA B 1 22 ? 88.441 4.326 104.966 1.00 14.91 22 ALA B CA 1
ATOM 4223 C C . ALA B 1 22 ? 87.281 4.176 105.935 1.00 16.43 22 ALA B C 1
ATOM 4224 O O . ALA B 1 22 ? 87.477 3.920 107.121 1.00 18.62 22 ALA B O 1
ATOM 4231 N N . ILE B 1 23 ? 86.083 4.297 105.399 1.00 15.36 23 ILE B N 1
ATOM 4232 C CA . ILE B 1 23 ? 84.877 4.090 106.192 1.00 18.57 23 ILE B CA 1
ATOM 4233 C C . ILE B 1 23 ? 83.801 3.432 105.337 1.00 18.17 23 ILE B C 1
ATOM 4234 O O . ILE B 1 23 ? 83.578 3.804 104.180 1.00 17.94 23 ILE B O 1
ATOM 4250 N N . ASN B 1 24 ? 83.139 2.434 105.916 1.00 16.73 24 ASN B N 1
ATOM 4251 C CA . ASN B 1 24 ? 81.942 1.832 105.340 1.00 18.41 24 ASN B CA 1
ATOM 4252 C C . ASN B 1 24 ? 80.758 2.635 105.860 1.00 19.71 24 ASN B C 1
ATOM 4253 O O . ASN B 1 24 ? 80.451 2.569 107.045 1.00 21.97 24 ASN B O 1
ATOM 4264 N N . THR B 1 25 ? 80.127 3.424 104.993 1.00 19.02 25 THR B N 1
ATOM 4265 C CA . THR B 1 25 ? 79.085 4.344 105.434 1.00 21.80 25 THR B CA 1
ATOM 4266 C C . THR B 1 25 ? 77.780 3.629 105.699 1.00 20.87 25 THR B C 1
ATOM 4267 O O . THR B 1 25 ? 76.823 4.274 106.133 1.00 27.48 25 THR B O 1
ATOM 4278 N N . GLY B 1 26 ? 77.730 2.319 105.485 1.00 25.70 26 GLY B N 1
ATOM 4279 C CA . GLY B 1 26 ? 76.554 1.560 105.881 1.00 24.93 26 GLY B CA 1
ATOM 4280 C C . GLY B 1 26 ? 76.678 0.969 107.275 1.00 25.12 26 GLY B C 1
ATOM 4281 O O . GLY B 1 26 ? 75.730 1.024 108.065 1.00 30.93 26 GLY B O 1
ATOM 4285 N N . SER B 1 27 ? 77.845 0.433 107.603 1.00 24.98 27 SER B N 1
ATOM 4286 C CA . SER B 1 27 ? 78.100 -0.264 108.866 1.00 23.44 27 SER B CA 1
ATOM 4287 C C . SER B 1 27 ? 78.789 0.591 109.919 1.00 24.06 27 SER B C 1
ATOM 4288 O O . SER B 1 27 ? 78.828 0.184 111.088 1.00 27.20 27 SER B O 1
ATOM 4296 N N . GLY B 1 28 ? 79.326 1.751 109.539 1.00 24.26 28 GLY B N 1
ATOM 4297 C CA . GLY B 1 28 ? 80.133 2.559 110.430 1.00 25.02 28 GLY B CA 1
ATOM 4298 C C . GLY B 1 28 ? 81.509 2.017 110.753 1.00 20.30 28 GLY B C 1
ATOM 4299 O O . GLY B 1 28 ? 82.209 2.617 111.566 1.00 20.22 28 GLY B O 1
ATOM 4303 N N . LYS B 1 29 ? 81.930 0.905 110.154 1.00 23.58 29 LYS B N 1
ATOM 4304 C CA . LYS B 1 29 ? 83.288 0.417 110.331 1.00 21.60 29 LYS B CA 1
ATOM 4305 C C . LYS B 1 29 ? 84.275 1.312 109.582 1.00 21.45 29 LYS B C 1
ATOM 4306 O O . LYS B 1 29 ? 84.050 1.661 108.419 1.00 19.87 29 LYS B O 1
ATOM 4325 N N . ALA B 1 30 ? 85.344 1.718 110.262 1.00 21.07 30 ALA B N 1
ATOM 4326 C CA . ALA B 1 30 ? 86.368 2.573 109.657 1.00 20.62 30 ALA B CA 1
ATOM 4327 C C . ALA B 1 30 ? 87.760 2.090 110.007 1.00 19.69 30 ALA B C 1
ATOM 4328 O O . ALA B 1 30 ? 87.980 1.341 110.966 1.00 19.72 30 ALA B O 1
ATOM 4335 N N . TYR B 1 31 ? 88.723 2.550 109.204 1.00 17.64 31 TYR B N 1
ATOM 4336 C CA . TYR B 1 31 ? 90.120 2.183 109.365 1.00 20.17 31 TYR B CA 1
ATOM 4337 C C . TYR B 1 31 ? 90.988 3.408 109.114 1.00 20.36 31 TYR B C 1
ATOM 4338 O O . TYR B 1 31 ? 90.770 4.133 108.142 1.00 18.06 31 TYR B O 1
ATOM 4356 N N . SER B 1 32 ? 91.961 3.641 110.000 1.00 20.33 32 SER B N 1
ATOM 4357 C CA . SER B 1 32 ? 92.864 4.785 109.938 1.00 19.80 32 SER B CA 1
ATOM 4358 C C . SER B 1 32 ? 94.309 4.312 109.993 1.00 22.42 32 SER B C 1
ATOM 4359 O O . SER B 1 32 ? 94.653 3.445 110.809 1.00 22.12 32 SER B O 1
ATOM 4367 N N . TYR B 1 33 ? 95.161 4.893 109.132 1.00 18.56 33 TYR B N 1
ATOM 4368 C CA . TYR B 1 33 ? 96.623 4.742 109.230 1.00 19.05 33 TYR B CA 1
ATOM 4369 C C . TYR B 1 33 ? 97.225 6.085 108.837 1.00 21.10 33 TYR B C 1
ATOM 4370 O O . TYR B 1 33 ? 97.085 6.523 107.688 1.00 19.03 33 TYR B O 1
ATOM 4388 N N . ARG B 1 34 ? 97.878 6.754 109.789 1.00 17.47 34 ARG B N 1
ATOM 4389 C CA . ARG B 1 34 ? 98.335 8.127 109.581 1.00 19.21 34 ARG B CA 1
ATOM 4390 C C . ARG B 1 34 ? 97.221 9.006 109.016 1.00 20.07 34 ARG B C 1
ATOM 4391 O O . ARG B 1 34 ? 97.459 9.907 108.202 1.00 19.56 34 ARG B O 1
ATOM 4412 N N . ALA B 1 35 ? 95.992 8.757 109.462 1.00 19.38 35 ALA B N 1
ATOM 4413 C CA . ALA B 1 35 ? 94.845 9.388 108.812 1.00 17.48 35 ALA B CA 1
ATOM 4414 C C . ALA B 1 35 ? 94.782 10.889 109.065 1.00 17.98 35 ALA B C 1
ATOM 4415 O O . ALA B 1 35 ? 94.096 11.596 108.315 1.00 19.56 35 ALA B O 1
ATOM 4422 N N . ASN B 1 36 ? 95.450 11.384 110.114 1.00 19.78 36 ASN B N 1
ATOM 4423 C CA . ASN B 1 36 ? 95.429 12.798 110.473 1.00 19.57 36 ASN B CA 1
ATOM 4424 C C . ASN B 1 36 ? 96.746 13.503 110.174 1.00 22.41 36 ASN B C 1
ATOM 4425 O O . ASN B 1 36 ? 96.910 14.681 110.523 1.00 20.45 36 ASN B O 1
ATOM 4436 N N . GLU B 1 37 ? 97.654 12.836 109.489 1.00 20.02 37 GLU B N 1
ATOM 4437 C CA . GLU B 1 37 ? 98.877 13.479 109.047 1.00 17.23 37 GLU B CA 1
ATOM 4438 C C . GLU B 1 37 ? 98.617 14.209 107.747 1.00 20.34 37 GLU B C 1
ATOM 4439 O O . GLU B 1 37 ? 97.790 13.782 106.943 1.00 19.18 37 GLU B O 1
ATOM 4451 N N . ARG B 1 38 ? 99.345 15.305 107.536 1.00 22.56 38 ARG B N 1
ATOM 4452 C CA . ARG B 1 38 ? 99.195 16.059 106.304 1.00 20.22 38 ARG B CA 1
ATOM 4453 C C . ARG B 1 38 ? 100.037 15.458 105.187 1.00 20.60 38 ARG B C 1
ATOM 4454 O O . ARG B 1 38 ? 101.165 14.983 105.404 1.00 18.62 38 ARG B O 1
ATOM 4475 N N . PHE B 1 39 ? 99.472 15.494 103.984 1.00 17.13 39 PHE B N 1
ATOM 4476 C CA . PHE B 1 39 ? 100.093 15.091 102.731 1.00 16.36 39 PHE B CA 1
ATOM 4477 C C . PHE B 1 39 ? 99.774 16.115 101.641 1.00 16.67 39 PHE B C 1
ATOM 4478 O O . PHE B 1 39 ? 98.741 16.795 101.701 1.00 17.31 39 PHE B O 1
ATOM 4495 N N . PRO B 1 40 ? 100.624 16.237 100.622 1.00 16.57 40 PRO B N 1
ATOM 4496 C CA . PRO B 1 40 ? 100.306 17.155 99.524 1.00 16.18 40 PRO B CA 1
ATOM 4497 C C . PRO B 1 40 ? 99.055 16.711 98.767 1.00 17.02 40 PRO B C 1
ATOM 4498 O O . PRO B 1 40 ? 98.874 15.527 98.471 1.00 16.70 40 PRO B O 1
ATOM 4509 N N . LEU B 1 41 ? 98.191 17.686 98.483 1.00 17.19 41 LEU B N 1
ATOM 4510 C CA . LEU B 1 41 ? 96.977 17.435 97.698 1.00 14.93 41 LEU B CA 1
ATOM 4511 C C . LEU B 1 41 ? 97.288 16.988 96.269 1.00 17.07 41 LEU B C 1
ATOM 4512 O O . LEU B 1 41 ? 96.606 16.108 95.715 1.00 16.63 41 LEU B O 1
ATOM 4528 N N . CYS B 1 42 ? 98.289 17.587 95.645 1.00 15.60 42 CYS B N 1
ATOM 4529 C CA . CYS B 1 42 ? 98.467 17.474 94.198 1.00 13.97 42 CYS B CA 1
ATOM 4530 C C . CYS B 1 42 ? 97.112 17.799 93.556 1.00 14.28 42 CYS B C 1
ATOM 4531 O O . CYS B 1 42 ? 96.381 18.665 94.055 1.00 17.44 42 CYS B O 1
ATOM 4538 N N . SER B 1 43 ? 96.806 17.144 92.440 1.00 16.48 43 SER B N 1
ATOM 4539 C CA . SER B 1 43 ? 95.560 17.433 91.708 1.00 15.08 43 SER B CA 1
ATOM 4540 C C . SER B 1 43 ? 94.329 16.977 92.425 1.00 19.94 43 SER B C 1
ATOM 4541 O O . SER B 1 43 ? 93.236 17.202 91.883 1.00 18.27 43 SER B O 1
ATOM 4549 N N . SER B 1 44 ? 94.436 16.306 93.568 1.00 16.56 44 SER B N 1
ATOM 4550 C CA . SER B 1 44 ? 93.217 15.769 94.158 1.00 17.14 44 SER B CA 1
ATOM 4551 C C . SER B 1 44 ? 92.235 16.847 94.572 1.00 17.92 44 SER B C 1
ATOM 4552 O O . SER B 1 44 ? 91.030 16.539 94.706 1.00 19.12 44 SER B O 1
ATOM 4560 N N . PHE B 1 45 ? 92.664 18.103 94.695 1.00 16.85 45 PHE B N 1
ATOM 4561 C CA . PHE B 1 45 ? 91.714 19.150 95.054 1.00 18.64 45 PHE B CA 1
ATOM 4562 C C . PHE B 1 45 ? 90.724 19.420 93.929 1.00 18.02 45 PHE B C 1
ATOM 4563 O O . PHE B 1 45 ? 89.672 20.012 94.177 1.00 19.12 45 PHE B O 1
ATOM 4580 N N . LYS B 1 46 ? 91.064 19.015 92.705 1.00 17.80 46 LYS B N 1
ATOM 4581 C CA . LYS B 1 46 ? 90.231 19.337 91.551 1.00 16.39 46 LYS B CA 1
ATOM 4582 C C . LYS B 1 46 ? 88.841 18.741 91.672 1.00 17.13 46 LYS B C 1
ATOM 4583 O O . LYS B 1 46 ? 87.899 19.297 91.108 1.00 18.77 46 LYS B O 1
ATOM 4602 N N . ALA B 1 47 ? 88.688 17.592 92.338 1.00 17.22 47 ALA B N 1
ATOM 4603 C CA . ALA B 1 47 ? 87.339 17.082 92.619 1.00 16.35 47 ALA B CA 1
ATOM 4604 C C . ALA B 1 47 ? 86.536 18.056 93.478 1.00 19.72 47 ALA B C 1
ATOM 4605 O O . ALA B 1 47 ? 85.352 18.326 93.204 1.00 17.89 47 ALA B O 1
ATOM 4612 N N . PHE B 1 48 ? 87.144 18.580 94.535 1.00 16.55 48 PHE B N 1
ATOM 4613 C CA . PHE B 1 48 ? 86.435 19.531 95.392 1.00 17.41 48 PHE B CA 1
ATOM 4614 C C . PHE B 1 48 ? 86.204 20.856 94.677 1.00 17.79 48 PHE B C 1
ATOM 4615 O O . PHE B 1 48 ? 85.161 21.502 94.873 1.00 19.02 48 PHE B O 1
ATOM 4632 N N . LEU B 1 49 ? 87.102 21.221 93.768 1.00 14.79 49 LEU B N 1
ATOM 4633 C CA . LEU B 1 49 ? 86.867 22.389 92.932 1.00 14.84 49 LEU B CA 1
ATOM 4634 C C . LEU B 1 49 ? 85.606 22.195 92.087 1.00 17.05 49 LEU B C 1
ATOM 4635 O O . LEU B 1 49 ? 84.751 23.080 92.005 1.00 19.10 49 LEU B O 1
ATOM 4651 N N . ALA B 1 50 ? 85.477 21.028 91.457 1.00 17.44 50 ALA B N 1
ATOM 4652 C CA . ALA B 1 50 ? 84.284 20.731 90.667 1.00 14.44 50 ALA B CA 1
ATOM 4653 C C . ALA B 1 50 ? 83.045 20.769 91.540 1.00 16.52 50 ALA B C 1
ATOM 4654 O O . ALA B 1 50 ? 82.009 21.289 91.130 1.00 18.01 50 ALA B O 1
ATOM 4661 N N . ALA B 1 51 ? 83.152 20.258 92.768 1.00 17.61 51 ALA B N 1
ATOM 4662 C CA . ALA B 1 51 ? 82.012 20.297 93.687 1.00 16.03 51 ALA B CA 1
ATOM 4663 C C . ALA B 1 51 ? 81.675 21.723 94.087 1.00 18.83 51 ALA B C 1
ATOM 4664 O O . ALA B 1 51 ? 80.493 22.073 94.203 1.00 19.87 51 ALA B O 1
ATOM 4671 N N . ALA B 1 52 ? 82.688 22.567 94.309 1.00 19.13 52 ALA B N 1
ATOM 4672 C CA . ALA B 1 52 ? 82.406 23.959 94.648 1.00 20.19 52 ALA B CA 1
ATOM 4673 C C . ALA B 1 52 ? 81.674 24.658 93.511 1.00 20.26 52 ALA B C 1
ATOM 4674 O O . ALA B 1 52 ? 80.828 25.532 93.746 1.00 20.67 52 ALA B O 1
ATOM 4681 N N . VAL B 1 53 ? 82.025 24.316 92.269 1.00 16.14 53 VAL B N 1
ATOM 4682 C CA . VAL B 1 53 ? 81.350 24.887 91.111 1.00 18.87 53 VAL B CA 1
ATOM 4683 C C . VAL B 1 53 ? 79.912 24.400 91.049 1.00 20.03 53 VAL B C 1
ATOM 4684 O O . VAL B 1 53 ? 79.002 25.180 90.765 1.00 21.02 53 VAL B O 1
ATOM 4697 N N . LEU B 1 54 ? 79.687 23.101 91.266 1.00 18.94 54 LEU B N 1
ATOM 4698 C CA . LEU B 1 54 ? 78.315 22.598 91.341 1.00 19.73 54 LEU B CA 1
ATOM 4699 C C . LEU B 1 54 ? 77.511 23.357 92.393 1.00 22.28 54 LEU B C 1
ATOM 4700 O O . LEU B 1 54 ? 76.343 23.700 92.163 1.00 18.21 54 LEU B O 1
ATOM 4716 N N . LYS B 1 55 ? 78.095 23.608 93.566 1.00 15.75 55 LYS B N 1
ATOM 4717 C CA . LYS B 1 55 ? 77.374 24.371 94.585 1.00 20.27 55 LYS B CA 1
ATOM 4718 C C . LYS B 1 55 ? 77.048 25.771 94.086 1.00 23.95 55 LYS B C 1
ATOM 4719 O O . LYS B 1 55 ? 75.967 26.293 94.357 1.00 23.31 55 LYS B O 1
ATOM 4738 N N . MET B 1 56 ? 77.955 26.398 93.334 1.00 21.10 56 MET B N 1
ATOM 4739 C CA . MET B 1 56 ? 77.632 27.707 92.782 1.00 18.67 56 MET B CA 1
ATOM 4740 C C . MET B 1 56 ? 76.446 27.605 91.840 1.00 20.41 56 MET B C 1
ATOM 4741 O O . MET B 1 56 ? 75.608 28.510 91.788 1.00 23.24 56 MET B O 1
ATOM 4755 N N . ASP B 1 57 ? 76.374 26.520 91.078 1.00 21.83 57 ASP B N 1
ATOM 4756 C CA . ASP B 1 57 ? 75.274 26.353 90.137 1.00 20.59 57 ASP B CA 1
ATOM 4757 C C . ASP B 1 57 ? 73.982 26.070 90.875 1.00 22.22 57 ASP B C 1
ATOM 4758 O O . ASP B 1 57 ? 72.907 26.508 90.453 1.00 20.19 57 ASP B O 1
ATOM 4767 N N . GLN B 1 58 ? 74.071 25.301 91.959 1.00 20.42 58 GLN B N 1
ATOM 4768 C CA . GLN B 1 58 ? 72.916 25.058 92.825 1.00 22.67 58 GLN B CA 1
ATOM 4769 C C . GLN B 1 58 ? 72.336 26.362 93.370 1.00 25.05 58 GLN B C 1
ATOM 4770 O O . GLN B 1 58 ? 71.101 26.529 93.425 1.00 24.75 58 GLN B O 1
ATOM 4784 N N . ASP B 1 59 ? 73.202 27.292 93.777 1.00 22.72 59 ASP B N 1
ATOM 4785 C CA . ASP B 1 59 ? 72.798 28.608 94.281 1.00 25.84 59 ASP B CA 1
ATOM 4786 C C . ASP B 1 59 ? 72.315 29.552 93.179 1.00 31.13 59 ASP B C 1
ATOM 4787 O O . ASP B 1 59 ? 71.578 30.507 93.470 1.00 30.85 59 ASP B O 1
ATOM 4796 N N . SER B 1 60 ? 72.745 29.333 91.942 1.00 25.84 60 SER B N 1
ATOM 4797 C CA . SER B 1 60 ? 72.404 30.192 90.808 1.00 24.29 60 SER B CA 1
ATOM 4798 C C . SER B 1 60 ? 72.250 29.318 89.565 1.00 23.14 60 SER B C 1
ATOM 4799 O O . SER B 1 60 ? 73.159 29.210 88.731 1.00 21.50 60 SER B O 1
ATOM 4807 N N . PRO B 1 61 ? 71.098 28.672 89.401 1.00 19.94 61 PRO B N 1
ATOM 4808 C CA . PRO B 1 61 ? 70.929 27.727 88.291 1.00 21.44 61 PRO B CA 1
ATOM 4809 C C . PRO B 1 61 ? 71.313 28.337 86.947 1.00 25.05 61 PRO B C 1
ATOM 4810 O O . PRO B 1 61 ? 70.907 29.456 86.602 1.00 21.61 61 PRO B O 1
ATOM 4821 N N . GLY B 1 62 ? 72.115 27.592 86.190 1.00 23.87 62 GLY B N 1
ATOM 4822 C CA . GLY B 1 62 ? 72.587 28.014 84.890 1.00 25.99 62 GLY B CA 1
ATOM 4823 C C . GLY B 1 62 ? 74.074 28.287 84.840 1.00 20.49 62 GLY B C 1
ATOM 4824 O O . GLY B 1 62 ? 74.647 28.325 83.741 1.00 23.22 62 GLY B O 1
ATOM 4828 N N . VAL B 1 63 ? 74.719 28.468 85.993 1.00 19.95 63 VAL B N 1
ATOM 4829 C CA . VAL B 1 63 ? 76.171 28.677 85.993 1.00 21.50 63 VAL B CA 1
ATOM 4830 C C . VAL B 1 63 ? 76.883 27.611 85.162 1.00 20.82 63 VAL B C 1
ATOM 4831 O O . VAL B 1 63 ? 77.765 27.927 84.358 1.00 20.30 63 VAL B O 1
ATOM 4844 N N . LEU B 1 64 ? 76.504 26.342 85.309 1.00 20.42 64 LEU B N 1
ATOM 4845 C CA . LEU B 1 64 ? 77.209 25.294 84.577 1.00 18.81 64 LEU B CA 1
ATOM 4846 C C . LEU B 1 64 ? 77.159 25.488 83.069 1.00 19.60 64 LEU B C 1
ATOM 4847 O O . LEU B 1 64 ? 77.995 24.924 82.352 1.00 19.73 64 LEU B O 1
ATOM 4863 N N . LEU B 1 65 ? 76.141 26.181 82.551 1.00 20.67 65 LEU B N 1
ATOM 4864 C CA . LEU B 1 65 ? 75.991 26.340 81.120 1.00 18.57 65 LEU B CA 1
ATOM 4865 C C . LEU B 1 65 ? 76.576 27.650 80.612 1.00 21.61 65 LEU B C 1
ATOM 4866 O O . LEU B 1 65 ? 76.448 27.950 79.417 1.00 22.31 65 LEU B O 1
ATOM 4882 N N . GLU B 1 66 ? 77.227 28.430 81.473 1.00 19.77 66 GLU B N 1
ATOM 4883 C CA . GLU B 1 66 ? 77.788 29.689 81.020 1.00 21.72 66 GLU B CA 1
ATOM 4884 C C . GLU B 1 66 ? 79.024 29.401 80.189 1.00 22.35 66 GLU B C 1
ATOM 4885 O O . GLU B 1 66 ? 79.781 28.478 80.493 1.00 22.77 66 GLU B O 1
ATOM 4897 N N . LYS B 1 67 ? 79.229 30.214 79.161 1.00 19.71 67 LYS B N 1
ATOM 4898 C CA . LYS B 1 67 ? 80.394 30.102 78.293 1.00 20.71 67 LYS B CA 1
ATOM 4899 C C . LYS B 1 67 ? 81.577 30.801 78.937 1.00 22.11 67 LYS B C 1
ATOM 4900 O O . LYS B 1 67 ? 81.460 31.943 79.410 1.00 22.29 67 LYS B O 1
ATOM 4919 N N . VAL B 1 68 ? 82.712 30.114 78.939 1.00 24.78 68 VAL B N 1
ATOM 4920 C CA . VAL B 1 68 ? 83.991 30.679 79.354 1.00 24.92 68 VAL B CA 1
ATOM 4921 C C . VAL B 1 68 ? 84.870 30.759 78.113 1.00 21.77 68 VAL B C 1
ATOM 4922 O O . VAL B 1 68 ? 85.151 29.739 77.462 1.00 21.76 68 VAL B O 1
ATOM 4935 N N . ASN B 1 69 ? 85.286 31.973 77.782 1.00 25.23 69 ASN B N 1
ATOM 4936 C CA . ASN B 1 69 ? 86.154 32.233 76.645 1.00 24.70 69 ASN B CA 1
ATOM 4937 C C . ASN B 1 69 ? 87.553 32.535 77.169 1.00 24.69 69 ASN B C 1
ATOM 4938 O O . ASN B 1 69 ? 87.711 33.252 78.167 1.00 27.89 69 ASN B O 1
ATOM 4949 N N . TYR B 1 70 ? 88.555 31.974 76.498 1.00 26.40 70 TYR B N 1
ATOM 4950 C CA . TYR B 1 70 ? 89.946 32.131 76.922 1.00 28.32 70 TYR B CA 1
ATOM 4951 C C . TYR B 1 70 ? 90.860 32.079 75.697 1.00 31.26 70 TYR B C 1
ATOM 4952 O O . TYR B 1 70 ? 91.936 31.474 75.729 1.00 28.66 70 TYR B O 1
ATOM 4970 N N . HIS B 1 71 ? 90.441 32.752 74.611 1.00 32.71 71 HIS B N 1
ATOM 4971 C CA . HIS B 1 71 ? 91.097 32.604 73.311 1.00 36.28 71 HIS B CA 1
ATOM 4972 C C . HIS B 1 71 ? 92.582 32.938 73.380 1.00 33.98 71 HIS B C 1
ATOM 4973 O O . HIS B 1 71 ? 93.402 32.269 72.741 1.00 42.73 71 HIS B O 1
ATOM 4987 N N . ASN B 1 72 ? 92.947 33.981 74.118 1.00 36.88 72 ASN B N 1
ATOM 4988 C CA . ASN B 1 72 ? 94.315 34.483 74.110 1.00 40.14 72 ASN B CA 1
ATOM 4989 C C . ASN B 1 72 ? 95.144 33.963 75.273 1.00 43.05 72 ASN B C 1
ATOM 4990 O O . ASN B 1 72 ? 96.259 34.448 75.496 1.00 39.62 72 ASN B O 1
ATOM 5001 N N . ARG B 1 73 ? 94.635 32.991 76.016 1.00 34.35 73 ARG B N 1
ATOM 5002 C CA . ARG B 1 73 ? 95.351 32.505 77.189 1.00 37.39 73 ARG B CA 1
ATOM 5003 C C . ARG B 1 73 ? 96.536 31.643 76.777 1.00 32.40 73 ARG B C 1
ATOM 5004 O O . ARG B 1 73 ? 96.461 30.864 75.821 1.00 31.68 73 ARG B O 1
ATOM 5025 N N . THR B 1 74 ? 97.652 31.787 77.500 1.00 37.93 74 THR B N 1
ATOM 5026 C CA . THR B 1 74 ? 98.725 30.813 77.396 1.00 31.13 74 THR B CA 1
ATOM 5027 C C . THR B 1 74 ? 98.369 29.596 78.232 1.00 28.93 74 THR B C 1
ATOM 5028 O O . THR B 1 74 ? 98.228 29.698 79.453 1.00 35.45 74 THR B O 1
ATOM 5039 N N . MET B 1 75 ? 98.255 28.443 77.587 1.00 24.91 75 MET B N 1
ATOM 5040 C CA . MET B 1 75 ? 97.695 27.286 78.261 1.00 26.61 75 MET B CA 1
ATOM 5041 C C . MET B 1 75 ? 98.728 26.637 79.168 1.00 29.26 75 MET B C 1
ATOM 5042 O O . MET B 1 75 ? 99.875 26.398 78.771 1.00 23.91 75 MET B O 1
ATOM 5056 N N . GLU B 1 76 ? 98.304 26.374 80.392 1.00 26.66 76 GLU B N 1
ATOM 5057 C CA . GLU B 1 76 ? 99.099 25.638 81.350 1.00 23.89 76 GLU B CA 1
ATOM 5058 C C . GLU B 1 76 ? 99.440 24.253 80.812 1.00 24.00 76 GLU B C 1
ATOM 5059 O O . GLU B 1 76 ? 98.635 23.640 80.100 1.00 26.39 76 GLU B O 1
ATOM 5071 N N . PRO B 1 77 ? 100.598 23.708 81.183 1.00 23.58 77 PRO B N 1
ATOM 5072 C CA . PRO B 1 77 ? 100.862 22.298 80.909 1.00 22.42 77 PRO B CA 1
ATOM 5073 C C . PRO B 1 77 ? 99.762 21.411 81.471 1.00 22.01 77 PRO B C 1
ATOM 5074 O O . PRO B 1 77 ? 99.130 21.736 82.485 1.00 22.63 77 PRO B O 1
ATOM 5085 N N . HIS B 1 78 ? 99.557 20.286 80.786 1.00 23.11 78 HIS B N 1
ATOM 5086 C CA . HIS B 1 78 ? 98.551 19.279 81.110 1.00 27.37 78 HIS B CA 1
ATOM 5087 C C . HIS B 1 78 ? 97.160 19.907 81.122 1.00 26.24 78 HIS B C 1
ATOM 5088 O O . HIS B 1 78 ? 96.416 19.882 82.117 1.00 22.68 78 HIS B O 1
ATOM 5102 N N . SER B 1 79 ? 96.820 20.431 79.952 1.00 27.80 79 SER B N 1
ATOM 5103 C CA . SER B 1 79 ? 95.514 21.010 79.672 1.00 22.49 79 SER B CA 1
ATOM 5104 C C . SER B 1 79 ? 94.927 20.327 78.441 1.00 22.92 79 SER B C 1
ATOM 5105 O O . SER B 1 79 ? 94.607 20.981 77.439 1.00 27.37 79 SER B O 1
ATOM 5113 N N . PRO B 1 80 ? 94.777 18.993 78.485 1.00 22.34 80 PRO B N 1
ATOM 5114 C CA . PRO B 1 80 ? 94.434 18.264 77.260 1.00 23.66 80 PRO B CA 1
ATOM 5115 C C . PRO B 1 80 ? 93.071 18.615 76.729 1.00 25.33 80 PRO B C 1
ATOM 5116 O O . PRO B 1 80 ? 92.883 18.598 75.509 1.00 27.57 80 PRO B O 1
ATOM 5127 N N . ILE B 1 81 ? 92.112 18.925 77.603 1.00 24.09 81 ILE B N 1
ATOM 5128 C CA . ILE B 1 81 ? 90.784 19.302 77.131 1.00 18.29 81 ILE B CA 1
ATOM 5129 C C . ILE B 1 81 ? 90.737 20.778 76.781 1.00 21.58 81 ILE B C 1
ATOM 5130 O O . ILE B 1 81 ? 90.304 21.152 75.682 1.00 25.72 81 ILE B O 1
ATOM 5146 N N . THR B 1 82 ? 91.175 21.645 77.695 1.00 21.32 82 THR B N 1
ATOM 5147 C CA . THR B 1 82 ? 90.996 23.070 77.470 1.00 17.08 82 THR B CA 1
ATOM 5148 C C . THR B 1 82 ? 91.813 23.546 76.279 1.00 23.14 82 THR B C 1
ATOM 5149 O O . THR B 1 82 ? 91.412 24.508 75.615 1.00 21.54 82 THR B O 1
ATOM 5160 N N . GLU B 1 83 ? 92.934 22.882 75.978 1.00 25.30 83 GLU B N 1
ATOM 5161 C CA . GLU B 1 83 ? 93.694 23.272 74.792 1.00 27.30 83 GLU B CA 1
ATOM 5162 C C . GLU B 1 83 ? 92.937 22.884 73.528 1.00 27.59 83 GLU B C 1
ATOM 5163 O O . GLU B 1 83 ? 92.986 23.610 72.530 1.00 31.45 83 GLU B O 1
ATOM 5175 N N . LYS B 1 84 ? 92.186 21.783 73.569 1.00 26.56 84 LYS B N 1
ATOM 5176 C CA . LYS B 1 84 ? 91.484 21.332 72.375 1.00 28.74 84 LYS B CA 1
ATOM 5177 C C . LYS B 1 84 ? 90.346 22.276 72.021 1.00 30.37 84 LYS B C 1
ATOM 5178 O O . LYS B 1 84 ? 90.082 22.530 70.843 1.00 29.28 84 LYS B O 1
ATOM 5197 N N . PHE B 1 85 ? 89.661 22.815 73.027 1.00 27.60 85 PHE B N 1
ATOM 5198 C CA . PHE B 1 85 ? 88.491 23.633 72.789 1.00 25.08 85 PHE B CA 1
ATOM 5199 C C . PHE B 1 85 ? 88.771 25.120 72.941 1.00 25.21 85 PHE B C 1
ATOM 5200 O O . PHE B 1 85 ? 87.837 25.911 73.028 1.00 26.75 85 PHE B O 1
ATOM 5217 N N . GLN B 1 86 ? 90.038 25.530 72.911 1.00 24.97 86 GLN B N 1
ATOM 5218 C CA . GLN B 1 86 ? 90.345 26.930 73.176 1.00 24.46 86 GLN B CA 1
ATOM 5219 C C . GLN B 1 86 ? 89.722 27.863 72.146 1.00 24.43 86 GLN B C 1
ATOM 5220 O O . GLN B 1 86 ? 89.341 28.989 72.485 1.00 27.12 86 GLN B O 1
ATOM 5234 N N . SER B 1 87 ? 89.613 27.420 70.890 1.00 24.74 87 SER B N 1
ATOM 5235 C CA . SER B 1 87 ? 89.149 28.306 69.822 1.00 30.30 87 SER B CA 1
ATOM 5236 C C . SER B 1 87 ? 87.810 28.940 70.160 1.00 34.49 87 SER B C 1
ATOM 5237 O O . SER B 1 87 ? 87.626 30.150 69.993 1.00 38.90 87 SER B O 1
ATOM 5245 N N . GLN B 1 88 ? 86.855 28.144 70.643 1.00 28.90 88 GLN B N 1
ATOM 5246 C CA . GLN B 1 88 ? 85.505 28.655 70.847 1.00 31.26 88 GLN B CA 1
ATOM 5247 C C . GLN B 1 88 ? 85.011 28.501 72.275 1.00 31.95 88 GLN B C 1
ATOM 5248 O O . GLN B 1 88 ? 83.814 28.706 72.528 1.00 24.79 88 GLN B O 1
ATOM 5262 N N . GLY B 1 89 ? 85.898 28.187 73.218 1.00 21.02 89 GLY B N 1
ATOM 5263 C CA . GLY B 1 89 ? 85.532 28.229 74.619 1.00 20.99 89 GLY B CA 1
ATOM 5264 C C . GLY B 1 89 ? 84.865 26.952 75.084 1.00 21.98 89 GLY B C 1
ATOM 5265 O O . GLY B 1 89 ? 84.644 26.002 74.329 1.00 23.46 89 GLY B O 1
ATOM 5269 N N . MET B 1 90 ? 84.548 26.935 76.381 1.00 25.29 90 MET B N 1
ATOM 5270 C CA . MET B 1 90 ? 83.909 25.788 77.008 1.00 20.89 90 MET B CA 1
ATOM 5271 C C . MET B 1 90 ? 82.901 26.266 78.038 1.00 21.31 90 MET B C 1
ATOM 5272 O O . MET B 1 90 ? 83.020 27.359 78.605 1.00 21.76 90 MET B O 1
ATOM 5286 N N . ALA B 1 91 ? 81.905 25.419 78.276 1.00 22.89 91 ALA B N 1
ATOM 5287 C CA . ALA B 1 91 ? 80.954 25.678 79.337 1.00 22.48 91 ALA B CA 1
ATOM 5288 C C . ALA B 1 91 ? 81.612 25.435 80.684 1.00 20.96 91 ALA B C 1
ATOM 5289 O O . ALA B 1 91 ? 82.463 24.560 80.820 1.00 21.27 91 ALA B O 1
ATOM 5296 N N . VAL B 1 92 ? 81.202 26.225 81.678 1.00 21.42 92 VAL B N 1
ATOM 5297 C CA . VAL B 1 92 ? 81.662 26.018 83.054 1.00 19.17 92 VAL B CA 1
ATOM 5298 C C . VAL B 1 92 ? 81.607 24.539 83.437 1.00 19.60 92 VAL B C 1
ATOM 5299 O O . VAL B 1 92 ? 82.553 23.992 84.015 1.00 18.44 92 VAL B O 1
ATOM 5312 N N . GLY B 1 93 ? 80.475 23.890 83.194 1.00 18.80 93 GLY B N 1
ATOM 5313 C CA . GLY B 1 93 ? 80.345 22.473 83.501 1.00 18.13 93 GLY B CA 1
ATOM 5314 C C . GLY B 1 93 ? 81.320 21.585 82.754 1.00 17.09 93 GLY B C 1
ATOM 5315 O O . GLY B 1 93 ? 81.740 20.546 83.278 1.00 20.18 93 GLY B O 1
ATOM 5319 N N . GLU B 1 94 ? 81.670 21.951 81.512 1.00 17.35 94 GLU B N 1
ATOM 5320 C CA . GLU B 1 94 ? 82.690 21.194 80.785 1.00 18.42 94 GLU B CA 1
ATOM 5321 C C . GLU B 1 94 ? 84.070 21.413 81.399 1.00 19.20 94 GLU B C 1
ATOM 5322 O O . GLU B 1 94 ? 84.870 20.479 81.453 1.00 18.61 94 GLU B O 1
ATOM 5334 N N . LEU B 1 95 ? 84.356 22.629 81.871 1.00 19.65 95 LEU B N 1
ATOM 5335 C CA . LEU B 1 95 ? 85.620 22.863 82.583 1.00 14.94 95 LEU B CA 1
ATOM 5336 C C . LEU B 1 95 ? 85.688 22.036 83.855 1.00 17.28 95 LEU B C 1
ATOM 5337 O O . LEU B 1 95 ? 86.738 21.462 84.185 1.00 19.52 95 LEU B O 1
ATOM 5353 N N . ALA B 1 96 ? 84.594 21.990 84.613 1.00 16.83 96 ALA B N 1
ATOM 5354 C CA . ALA B 1 96 ? 84.609 21.231 85.853 1.00 18.21 96 ALA B CA 1
ATOM 5355 C C . ALA B 1 96 ? 84.819 19.746 85.593 1.00 16.57 96 ALA B C 1
ATOM 5356 O O . ALA B 1 96 ? 85.601 19.088 86.294 1.00 16.57 96 ALA B O 1
ATOM 5363 N N . ALA B 1 97 ? 84.106 19.188 84.599 1.00 16.34 97 ALA B N 1
ATOM 5364 C CA . ALA B 1 97 ? 84.299 17.789 84.226 1.00 16.14 97 ALA B CA 1
ATOM 5365 C C . ALA B 1 97 ? 85.740 17.532 83.811 1.00 17.77 97 ALA B C 1
ATOM 5366 O O . ALA B 1 97 ? 86.315 16.489 84.143 1.00 18.65 97 ALA B O 1
ATOM 5373 N N . ALA B 1 98 ? 86.321 18.470 83.074 1.00 19.00 98 ALA B N 1
ATOM 5374 C CA . ALA B 1 98 ? 87.637 18.252 82.509 1.00 15.73 98 ALA B CA 1
ATOM 5375 C C . ALA B 1 98 ? 88.690 18.307 83.600 1.00 17.49 98 ALA B C 1
ATOM 5376 O O . ALA B 1 98 ? 89.630 17.512 83.596 1.00 17.48 98 ALA B O 1
ATOM 5383 N N . THR B 1 99 ? 88.526 19.218 84.555 1.00 18.02 99 THR B N 1
ATOM 5384 C CA . THR B 1 99 ? 89.528 19.316 85.612 1.00 18.27 99 THR B CA 1
ATOM 5385 C C . THR B 1 99 ? 89.473 18.094 86.518 1.00 16.74 99 THR B C 1
ATOM 5386 O O . THR B 1 99 ? 90.501 17.644 87.012 1.00 18.28 99 THR B O 1
ATOM 5397 N N . LEU B 1 100 ? 88.295 17.516 86.717 1.00 16.95 100 LEU B N 1
ATOM 5398 C CA . LEU B 1 100 ? 88.206 16.303 87.512 1.00 15.34 100 LEU B CA 1
ATOM 5399 C C . LEU B 1 100 ? 88.705 15.084 86.734 1.00 19.91 100 LEU B C 1
ATOM 5400 O O . LEU B 1 100 ? 89.632 14.391 87.182 1.00 20.67 100 LEU B O 1
ATOM 5416 N N . GLN B 1 101 ? 88.150 14.835 85.542 1.00 18.07 101 GLN B N 1
ATOM 5417 C CA . GLN B 1 101 ? 88.331 13.552 84.871 1.00 15.76 101 GLN B CA 1
ATOM 5418 C C . GLN B 1 101 ? 89.642 13.445 84.123 1.00 17.03 101 GLN B C 1
ATOM 5419 O O . GLN B 1 101 ? 90.082 12.327 83.842 1.00 20.55 101 GLN B O 1
ATOM 5433 N N . TYR B 1 102 ? 90.226 14.569 83.752 1.00 16.97 102 TYR B N 1
ATOM 5434 C CA . TYR B 1 102 ? 91.507 14.577 83.063 1.00 17.50 102 TYR B CA 1
ATOM 5435 C C . TYR B 1 102 ? 92.548 15.364 83.823 1.00 23.92 102 TYR B C 1
ATOM 5436 O O . TYR B 1 102 ? 93.655 15.551 83.307 1.00 22.47 102 TYR B O 1
ATOM 5454 N N . SER B 1 103 ? 92.213 15.869 85.009 1.00 19.51 103 SER B N 1
ATOM 5455 C CA . SER B 1 103 ? 93.118 16.686 85.811 1.00 19.56 103 SER B CA 1
ATOM 5456 C C . SER B 1 103 ? 93.596 17.935 85.063 1.00 18.70 103 SER B C 1
ATOM 5457 O O . SER B 1 103 ? 94.719 18.399 85.249 1.00 19.84 103 SER B O 1
ATOM 5465 N N . ASP B 1 104 ? 92.729 18.512 84.236 1.00 19.84 104 ASP B N 1
ATOM 5466 C CA . ASP B 1 104 ? 93.075 19.607 83.347 1.00 16.68 104 ASP B CA 1
ATOM 5467 C C . ASP B 1 104 ? 93.442 20.868 84.113 1.00 19.15 104 ASP B C 1
ATOM 5468 O O . ASP B 1 104 ? 92.656 21.384 84.907 1.00 18.91 104 ASP B O 1
ATOM 5477 N N . ASN B 1 105 ? 94.658 21.375 83.882 1.00 19.68 105 ASN B N 1
ATOM 5478 C CA . ASN B 1 105 ? 95.159 22.505 84.659 1.00 17.58 105 ASN B CA 1
ATOM 5479 C C . ASN B 1 105 ? 94.603 23.838 84.200 1.00 18.21 105 ASN B C 1
ATOM 5480 O O . ASN B 1 105 ? 94.278 24.693 85.030 1.00 21.05 105 ASN B O 1
ATOM 5491 N N . GLY B 1 106 ? 94.560 24.073 82.890 1.00 20.33 106 GLY B N 1
ATOM 5492 C CA . GLY B 1 106 ? 93.855 25.236 82.382 1.00 20.92 106 GLY B CA 1
ATOM 5493 C C . GLY B 1 106 ? 92.463 25.372 82.977 1.00 19.02 106 GLY B C 1
ATOM 5494 O O . GLY B 1 106 ? 92.050 26.464 83.361 1.00 20.21 106 GLY B O 1
ATOM 5498 N N . ALA B 1 107 ? 91.731 24.260 83.062 1.00 21.96 107 ALA B N 1
ATOM 5499 C CA . ALA B 1 107 ? 90.362 24.301 83.567 1.00 21.30 107 ALA B CA 1
ATOM 5500 C C . ALA B 1 107 ? 90.332 24.677 85.041 1.00 22.90 107 ALA B C 1
ATOM 5501 O O . ALA B 1 107 ? 89.505 25.494 85.462 1.00 20.97 107 ALA B O 1
ATOM 5508 N N . ALA B 1 108 ? 91.241 24.105 85.844 1.00 19.08 108 ALA B N 1
ATOM 5509 C CA . ALA B 1 108 ? 91.287 24.447 87.262 1.00 18.51 108 ALA B CA 1
ATOM 5510 C C . ALA B 1 108 ? 91.585 25.921 87.454 1.00 18.93 108 ALA B C 1
ATOM 5511 O O . ALA B 1 108 ? 90.946 26.604 88.255 1.00 20.63 108 ALA B O 1
ATOM 5518 N N . ASN B 1 109 ? 92.594 26.432 86.762 1.00 18.34 109 ASN B N 1
ATOM 5519 C CA . ASN B 1 109 ? 92.940 27.829 86.968 1.00 19.20 109 ASN B CA 1
ATOM 5520 C C . ASN B 1 109 ? 91.845 28.755 86.441 1.00 21.71 109 ASN B C 1
ATOM 5521 O O . ASN B 1 109 ? 91.561 29.786 87.056 1.00 22.33 109 ASN B O 1
ATOM 5532 N N . LEU B 1 110 ? 91.218 28.410 85.313 1.00 20.08 110 LEU B N 1
ATOM 5533 C CA . LEU B 1 110 ? 90.108 29.225 84.808 1.00 21.84 110 LEU B CA 1
ATOM 5534 C C . LEU B 1 110 ? 88.969 29.292 85.822 1.00 20.78 110 LEU B C 1
ATOM 5535 O O . LEU B 1 110 ? 88.443 30.371 86.113 1.00 22.09 110 LEU B O 1
ATOM 5551 N N . LEU B 1 111 ? 88.589 28.147 86.383 1.00 21.87 111 LEU B N 1
ATOM 5552 C CA . LEU B 1 111 ? 87.508 28.134 87.366 1.00 18.56 111 LEU B CA 1
ATOM 5553 C C . LEU B 1 111 ? 87.886 28.936 88.609 1.00 23.14 111 LEU B C 1
ATOM 5554 O O . LEU B 1 111 ? 87.044 29.605 89.214 1.00 23.90 111 LEU B O 1
ATOM 5570 N N . MET B 1 112 ? 89.155 28.897 89.006 1.00 22.12 112 MET B N 1
ATOM 5571 C CA . MET B 1 112 ? 89.539 29.645 90.196 1.00 21.30 112 MET B CA 1
ATOM 5572 C C . MET B 1 112 ? 89.780 31.123 89.912 1.00 23.63 112 MET B C 1
ATOM 5573 O O . MET B 1 112 ? 89.829 31.916 90.855 1.00 27.91 112 MET B O 1
ATOM 5587 N N . GLU B 1 113 ? 89.899 31.517 88.644 1.00 24.58 113 GLU B N 1
ATOM 5588 C CA . GLU B 1 113 ? 89.957 32.929 88.272 1.00 25.82 113 GLU B CA 1
ATOM 5589 C C . GLU B 1 113 ? 88.568 33.549 88.169 1.00 28.73 113 GLU B C 1
ATOM 5590 O O . GLU B 1 113 ? 88.361 34.710 88.544 1.00 28.11 113 GLU B O 1
ATOM 5602 N N . LYS B 1 114 ? 87.608 32.805 87.638 1.00 27.43 114 LYS B N 1
ATOM 5603 C CA . LYS B 1 114 ? 86.372 33.404 87.188 1.00 28.02 114 LYS B CA 1
ATOM 5604 C C . LYS B 1 114 ? 85.169 33.043 88.046 1.00 24.01 114 LYS B C 1
ATOM 5605 O O . LYS B 1 114 ? 84.165 33.753 87.982 1.00 26.18 114 LYS B O 1
ATOM 5624 N N . TYR B 1 115 ? 85.261 31.986 88.853 1.00 23.61 115 TYR B N 1
ATOM 5625 C CA . TYR B 1 115 ? 84.118 31.509 89.624 1.00 21.03 115 TYR B CA 1
ATOM 5626 C C . TYR B 1 115 ? 84.453 31.339 91.101 1.00 25.28 115 TYR B C 1
ATOM 5627 O O . TYR B 1 115 ? 83.880 32.035 91.941 1.00 27.47 115 TYR B O 1
ATOM 5645 N N . ILE B 1 116 ? 85.396 30.452 91.431 1.00 26.02 116 ILE B N 1
ATOM 5646 C CA . ILE B 1 116 ? 85.662 30.105 92.829 1.00 24.94 116 ILE B CA 1
ATOM 5647 C C . ILE B 1 116 ? 86.527 31.092 93.612 1.00 33.18 116 ILE B C 1
ATOM 5648 O O . ILE B 1 116 ? 86.600 30.968 94.837 1.00 38.87 116 ILE B O 1
ATOM 5664 N N . LYS B 1 117 ? 87.159 32.079 92.987 1.00 31.23 117 LYS B N 1
ATOM 5665 C CA . LYS B 1 117 ? 87.841 33.145 93.743 1.00 27.86 117 LYS B CA 1
ATOM 5666 C C . LYS B 1 117 ? 89.158 32.630 94.323 1.00 26.00 117 LYS B C 1
ATOM 5667 O O . LYS B 1 117 ? 89.526 32.911 95.471 1.00 25.35 117 LYS B O 1
ATOM 5686 N N . GLY B 1 118 ? 89.848 31.844 93.529 1.00 25.38 118 GLY B N 1
ATOM 5687 C CA . GLY B 1 118 ? 91.229 31.529 93.787 1.00 26.50 118 GLY B CA 1
ATOM 5688 C C . GLY B 1 118 ? 91.414 30.433 94.813 1.00 24.48 118 GLY B C 1
ATOM 5689 O O . GLY B 1 118 ? 90.462 29.847 95.331 1.00 25.28 118 GLY B O 1
ATOM 5693 N N . PRO B 1 119 ? 92.675 30.126 95.108 1.00 23.91 119 PRO B N 1
ATOM 5694 C CA . PRO B 1 119 ? 92.965 29.141 96.159 1.00 23.17 119 PRO B CA 1
ATOM 5695 C C . PRO B 1 119 ? 92.339 29.511 97.484 1.00 21.11 119 PRO B C 1
ATOM 5696 O O . PRO B 1 119 ? 91.882 28.630 98.225 1.00 22.17 119 PRO B O 1
ATOM 5707 N N . GLU B 1 120 ? 92.263 30.809 97.779 1.00 22.87 120 GLU B N 1
ATOM 5708 C CA . GLU B 1 120 ? 91.583 31.273 98.981 1.00 23.40 120 GLU B CA 1
ATOM 5709 C C . GLU B 1 120 ? 90.115 30.858 98.961 1.00 24.99 120 GLU B C 1
ATOM 5710 O O . GLU B 1 120 ? 89.574 30.344 99.953 1.00 27.06 120 GLU B O 1
ATOM 5722 N N . GLY B 1 121 ? 89.450 31.082 97.831 1.00 25.04 121 GLY B N 1
ATOM 5723 C CA . GLY B 1 121 ? 88.049 30.721 97.724 1.00 23.63 121 GLY B CA 1
ATOM 5724 C C . GLY B 1 121 ? 87.840 29.221 97.742 1.00 23.40 121 GLY B C 1
ATOM 5725 O O . GLY B 1 121 ? 86.879 28.726 98.341 1.00 22.65 121 GLY B O 1
ATOM 5729 N N . MET B 1 122 ? 88.737 28.476 97.098 1.00 21.45 122 MET B N 1
ATOM 5730 C CA . MET B 1 122 ? 88.714 27.022 97.207 1.00 18.96 122 MET B CA 1
ATOM 5731 C C . MET B 1 122 ? 88.788 26.593 98.671 1.00 20.88 122 MET B C 1
ATOM 5732 O O . MET B 1 122 ? 87.980 25.787 99.129 1.00 20.55 122 MET B O 1
ATOM 5746 N N . THR B 1 123 ? 89.755 27.131 99.426 1.00 21.30 123 THR B N 1
ATOM 5747 C CA . THR B 1 123 ? 89.882 26.800 100.848 1.00 17.59 123 THR B CA 1
ATOM 5748 C C . THR B 1 123 ? 88.626 27.182 101.628 1.00 21.39 123 THR B C 1
ATOM 5749 O O . THR B 1 123 ? 88.148 26.404 102.465 1.00 20.40 123 THR B O 1
ATOM 5760 N N . GLN B 1 124 ? 88.077 28.364 101.349 1.00 24.98 124 GLN B N 1
ATOM 5761 C CA . GLN B 1 124 ? 86.839 28.816 101.990 1.00 23.75 124 GLN B CA 1
ATOM 5762 C C . GLN B 1 124 ? 85.687 27.831 101.782 1.00 25.84 124 GLN B C 1
ATOM 5763 O O . GLN B 1 124 ? 84.896 27.587 102.706 1.00 26.17 124 GLN B O 1
ATOM 5777 N N . PHE B 1 125 ? 85.548 27.277 100.578 1.00 22.00 125 PHE B N 1
ATOM 5778 C CA . PHE B 1 125 ? 84.479 26.314 100.338 1.00 24.23 125 PHE B CA 1
ATOM 5779 C C . PHE B 1 125 ? 84.641 25.111 101.247 1.00 20.58 125 PHE B C 1
ATOM 5780 O O . PHE B 1 125 ? 83.687 24.675 101.899 1.00 23.70 125 PHE B O 1
ATOM 5797 N N . MET B 1 126 ? 85.855 24.572 101.320 1.00 18.78 126 MET B N 1
ATOM 5798 C CA . MET B 1 126 ? 86.103 23.425 102.190 1.00 16.29 126 MET B CA 1
ATOM 5799 C C . MET B 1 126 ? 85.857 23.778 103.650 1.00 19.30 126 MET B C 1
ATOM 5800 O O . MET B 1 126 ? 85.326 22.959 104.408 1.00 22.14 126 MET B O 1
ATOM 5814 N N . ASN B 1 127 ? 86.269 24.977 104.065 1.00 24.48 127 ASN B N 1
ATOM 5815 C CA . ASN B 1 127 ? 86.023 25.419 105.434 1.00 24.64 127 ASN B CA 1
ATOM 5816 C C . ASN B 1 127 ? 84.528 25.500 105.681 1.00 22.63 127 ASN B C 1
ATOM 5817 O O . ASN B 1 127 ? 84.039 25.086 106.744 1.00 29.10 127 ASN B O 1
ATOM 5828 N N . SER B 1 128 ? 83.788 25.966 104.677 1.00 24.63 128 SER B N 1
ATOM 5829 C CA . SER B 1 128 ? 82.342 26.152 104.808 1.00 23.85 128 SER B CA 1
ATOM 5830 C C . SER B 1 128 ? 81.601 24.837 105.016 1.00 29.78 128 SER B C 1
ATOM 5831 O O . SER B 1 128 ? 80.503 24.833 105.586 1.00 28.43 128 SER B O 1
ATOM 5839 N N . ILE B 1 129 ? 82.151 23.715 104.555 1.00 23.85 129 ILE B N 1
ATOM 5840 C CA . ILE B 1 129 ? 81.512 22.421 104.765 1.00 22.53 129 ILE B CA 1
ATOM 5841 C C . ILE B 1 129 ? 82.074 21.700 105.983 1.00 22.15 129 ILE B C 1
ATOM 5842 O O . ILE B 1 129 ? 81.759 20.526 106.199 1.00 24.88 129 ILE B O 1
ATOM 5858 N N . GLY B 1 130 ? 82.911 22.361 106.777 1.00 22.51 130 GLY B N 1
ATOM 5859 C CA . GLY B 1 130 ? 83.406 21.771 108.003 1.00 24.56 130 GLY B CA 1
ATOM 5860 C C . GLY B 1 130 ? 84.759 21.096 107.918 1.00 24.95 130 GLY B C 1
ATOM 5861 O O . GLY B 1 130 ? 85.153 20.399 108.862 1.00 24.31 130 GLY B O 1
ATOM 5865 N N . ASP B 1 131 ? 85.497 21.302 106.834 1.00 21.30 131 ASP B N 1
ATOM 5866 C CA . ASP B 1 131 ? 86.835 20.739 106.685 1.00 20.93 131 ASP B CA 1
ATOM 5867 C C . ASP B 1 131 ? 87.848 21.721 107.260 1.00 19.22 131 ASP B C 1
ATOM 5868 O O . ASP B 1 131 ? 88.072 22.799 106.697 1.00 25.26 131 ASP B O 1
ATOM 5877 N N . THR B 1 132 ? 88.456 21.348 108.387 1.00 23.98 132 THR B N 1
ATOM 5878 C CA . THR B 1 132 ? 89.400 22.210 109.072 1.00 25.70 132 THR B CA 1
ATOM 5879 C C . THR B 1 132 ? 90.819 22.026 108.595 1.00 22.63 132 THR B C 1
ATOM 5880 O O . THR B 1 132 ? 91.693 22.778 109.051 1.00 22.79 132 THR B O 1
ATOM 5891 N N . LYS B 1 133 ? 91.082 20.995 107.785 1.00 20.26 133 LYS B N 1
ATOM 5892 C CA . LYS B 1 133 ? 92.448 20.630 107.430 1.00 21.62 133 LYS B CA 1
ATOM 5893 C C . LYS B 1 133 ? 92.839 21.096 106.044 1.00 21.92 133 LYS B C 1
ATOM 5894 O O . LYS B 1 133 ? 93.984 21.506 105.834 1.00 21.80 133 LYS B O 1
ATOM 5913 N N . PHE B 1 134 ? 91.924 21.020 105.092 1.00 19.71 134 PHE B N 1
ATOM 5914 C CA . PHE B 1 134 ? 92.238 21.380 103.720 1.00 18.46 134 PHE B CA 1
ATOM 5915 C C . PHE B 1 134 ? 92.744 22.806 103.631 1.00 18.27 134 PHE B C 1
ATOM 5916 O O . PHE B 1 134 ? 92.151 23.734 104.189 1.00 19.54 134 PHE B O 1
ATOM 5933 N N . ARG B 1 135 ? 93.844 22.991 102.903 1.00 17.83 135 ARG B N 1
ATOM 5934 C CA . ARG B 1 135 ? 94.272 24.323 102.546 1.00 17.86 135 ARG B CA 1
ATOM 5935 C C . ARG B 1 135 ? 94.876 24.254 101.160 1.00 20.56 135 ARG B C 1
ATOM 5936 O O . ARG B 1 135 ? 95.728 23.406 100.896 1.00 20.51 135 ARG B O 1
ATOM 5957 N N . LEU B 1 136 ? 94.358 25.084 100.268 1.00 21.75 136 LEU B N 1
ATOM 5958 C CA . LEU B 1 136 ? 94.968 25.320 98.970 1.00 17.19 136 LEU B CA 1
ATOM 5959 C C . LEU B 1 136 ? 95.521 26.725 99.009 1.00 22.47 136 LEU B C 1
ATOM 5960 O O . LEU B 1 136 ? 94.782 27.678 99.276 1.00 21.84 136 LEU B O 1
ATOM 5976 N N . ASP B 1 137 ? 96.835 26.831 98.800 1.00 22.86 137 ASP B N 1
ATOM 5977 C CA . ASP B 1 137 ? 97.571 28.076 98.935 1.00 23.99 137 ASP B CA 1
ATOM 5978 C C . ASP B 1 137 ? 98.039 28.651 97.612 1.00 24.34 137 ASP B C 1
ATOM 5979 O O . ASP B 1 137 ? 98.153 29.877 97.481 1.00 24.41 137 ASP B O 1
ATOM 5988 N N . ARG B 1 138 ? 98.336 27.797 96.644 1.00 21.17 138 ARG B N 1
ATOM 5989 C CA . ARG B 1 138 ? 98.887 28.217 95.371 1.00 21.61 138 ARG B CA 1
ATOM 5990 C C . ARG B 1 138 ? 98.008 27.738 94.221 1.00 22.69 138 ARG B C 1
ATOM 5991 O O . ARG B 1 138 ? 97.124 26.892 94.390 1.00 22.07 138 ARG B O 1
ATOM 6012 N N . TRP B 1 139 ? 98.281 28.297 93.038 1.00 22.67 139 TRP B N 1
ATOM 6013 C CA . TRP B 1 139 ? 97.631 27.937 91.791 1.00 23.24 139 TRP B CA 1
ATOM 6014 C C . TRP B 1 139 ? 98.368 26.768 91.157 1.00 21.76 139 TRP B C 1
ATOM 6015 O O . TRP B 1 139 ? 99.463 26.397 91.575 1.00 22.91 139 TRP B O 1
ATOM 6036 N N . GLU B 1 140 ? 97.770 26.194 90.120 1.00 19.89 140 GLU B N 1
ATOM 6037 C CA . GLU B 1 140 ? 98.494 25.254 89.280 1.00 20.02 140 GLU B CA 1
ATOM 6038 C C . GLU B 1 140 ? 99.534 26.022 88.466 1.00 23.52 140 GLU B C 1
ATOM 6039 O O . GLU B 1 140 ? 99.231 27.099 87.946 1.00 25.55 140 GLU B O 1
ATOM 6051 N N . LEU B 1 141 ? 100.765 25.497 88.347 1.00 25.47 141 LEU B N 1
ATOM 6052 C CA . LEU B 1 141 ? 101.225 24.203 88.873 1.00 22.52 141 LEU B CA 1
ATOM 6053 C C . LEU B 1 141 ? 102.141 24.361 90.095 1.00 19.63 141 LEU B C 1
ATOM 6054 O O . LEU B 1 141 ? 102.726 23.389 90.567 1.00 21.36 141 LEU B O 1
ATOM 6070 N N . ASP B 1 142 ? 102.233 25.581 90.616 1.00 20.35 142 ASP B N 1
ATOM 6071 C CA . ASP B 1 142 ? 103.106 25.833 91.767 1.00 19.97 142 ASP B CA 1
ATOM 6072 C C . ASP B 1 142 ? 102.733 24.985 92.982 1.00 20.16 142 ASP B C 1
ATOM 6073 O O . ASP B 1 142 ? 103.594 24.679 93.822 1.00 20.79 142 ASP B O 1
ATOM 6082 N N . LEU B 1 143 ? 101.460 24.619 93.118 1.00 18.20 143 LEU B N 1
ATOM 6083 C CA . LEU B 1 143 ? 101.026 23.883 94.300 1.00 17.01 143 LEU B CA 1
ATOM 6084 C C . LEU B 1 143 ? 101.578 22.450 94.368 1.00 21.61 143 LEU B C 1
ATOM 6085 O O . LEU B 1 143 ? 101.323 21.754 95.351 1.00 19.99 143 LEU B O 1
ATOM 6101 N N . ASN B 1 144 ? 102.354 21.991 93.381 1.00 17.47 144 ASN B N 1
ATOM 6102 C CA . ASN B 1 144 ? 102.789 20.604 93.300 1.00 17.92 144 ASN B CA 1
ATOM 6103 C C . ASN B 1 144 ? 104.181 20.353 93.873 1.00 19.02 144 ASN B C 1
ATOM 6104 O O . ASN B 1 144 ? 104.695 19.243 93.730 1.00 21.24 144 ASN B O 1
ATOM 6115 N N . SER B 1 145 ? 104.777 21.335 94.537 1.00 19.28 145 SER B N 1
ATOM 6116 C CA . SER B 1 145 ? 106.173 21.193 94.966 1.00 20.98 145 SER B CA 1
ATOM 6117 C C . SER B 1 145 ? 106.367 20.075 96.000 1.00 20.81 145 SER B C 1
ATOM 6118 O O . SER B 1 145 ? 107.440 19.456 96.034 1.00 20.50 145 SER B O 1
ATOM 6126 N N . ALA B 1 146 ? 105.354 19.788 96.846 1.00 17.56 146 ALA B N 1
ATOM 6127 C CA . ALA B 1 146 ? 105.362 18.606 97.719 1.00 14.49 146 ALA B CA 1
ATOM 6128 C C . ALA B 1 146 ? 106.572 18.577 98.661 1.00 16.75 146 ALA B C 1
ATOM 6129 O O . ALA B 1 146 ? 107.113 17.517 98.969 1.00 20.29 146 ALA B O 1
ATOM 6136 N N . ILE B 1 147 ? 106.957 19.739 99.145 1.00 17.55 147 ILE B N 1
ATOM 6137 C CA . ILE B 1 147 ? 108.180 19.853 99.958 1.00 18.25 147 ILE B CA 1
ATOM 6138 C C . ILE B 1 147 ? 107.961 19.198 101.321 1.00 20.43 147 ILE B C 1
ATOM 6139 O O . ILE B 1 147 ? 106.980 19.523 102.009 1.00 20.25 147 ILE B O 1
ATOM 6155 N N . PRO B 1 148 ? 108.844 18.309 101.777 1.00 22.26 148 PRO B N 1
ATOM 6156 C CA . PRO B 1 148 ? 108.710 17.771 103.138 1.00 23.51 148 PRO B CA 1
ATOM 6157 C C . PRO B 1 148 ? 108.593 18.882 104.174 1.00 23.04 148 PRO B C 1
ATOM 6158 O O . PRO B 1 148 ? 109.377 19.841 104.181 1.00 25.30 148 PRO B O 1
ATOM 6169 N N . GLY B 1 149 ? 107.609 18.736 105.060 1.00 24.19 149 GLY B N 1
ATOM 6170 C CA . GLY B 1 149 ? 107.349 19.679 106.129 1.00 27.40 149 GLY B CA 1
ATOM 6171 C C . GLY B 1 149 ? 106.513 20.880 105.755 1.00 27.48 149 GLY B C 1
ATOM 6172 O O . GLY B 1 149 ? 106.069 21.615 106.651 1.00 27.11 149 GLY B O 1
ATOM 6176 N N . ASP B 1 150 ? 106.254 21.093 104.469 1.00 23.07 150 ASP B N 1
ATOM 6177 C CA . ASP B 1 150 ? 105.509 22.252 104.007 1.00 22.87 150 ASP B CA 1
ATOM 6178 C C . ASP B 1 150 ? 104.037 21.932 104.145 1.00 24.39 150 ASP B C 1
ATOM 6179 O O . ASP B 1 150 ? 103.587 20.904 103.636 1.00 21.61 150 ASP B O 1
ATOM 6188 N N . GLU B 1 151 ? 103.292 22.771 104.859 1.00 21.09 151 GLU B N 1
ATOM 6189 C CA . GLU B 1 151 ? 101.868 22.522 104.986 1.00 20.72 151 GLU B CA 1
ATOM 6190 C C . GLU B 1 151 ? 101.044 23.212 103.904 1.00 22.19 151 GLU B C 1
ATOM 6191 O O . GLU B 1 151 ? 99.822 23.028 103.871 1.00 20.53 151 GLU B O 1
ATOM 6203 N N . ARG B 1 152 ? 101.666 23.986 103.007 1.00 19.83 152 ARG B N 1
ATOM 6204 C CA . ARG B 1 152 ? 100.912 24.585 101.913 1.00 21.59 152 ARG B CA 1
ATOM 6205 C C . ARG B 1 152 ? 100.341 23.480 101.037 1.00 19.38 152 ARG B C 1
ATOM 6206 O O . ARG B 1 152 ? 100.988 22.451 100.814 1.00 20.82 152 ARG B O 1
ATOM 6227 N N . ASP B 1 153 ? 99.112 23.684 100.566 1.00 20.98 153 ASP B N 1
ATOM 6228 C CA . ASP B 1 153 ? 98.483 22.784 99.602 1.00 18.33 153 ASP B CA 1
ATOM 6229 C C . ASP B 1 153 ? 98.474 21.339 100.098 1.00 18.08 153 ASP B C 1
ATOM 6230 O O . ASP B 1 153 ? 98.783 20.394 99.363 1.00 19.48 153 ASP B O 1
ATOM 6239 N N . THR B 1 154 ? 98.050 21.165 101.352 1.00 15.89 154 THR B N 1
ATOM 6240 C CA . THR B 1 154 ? 97.923 19.858 101.953 1.00 15.81 154 THR B CA 1
ATOM 6241 C C . THR B 1 154 ? 96.524 19.677 102.526 1.00 17.44 154 THR B C 1
ATOM 6242 O O . THR B 1 154 ? 95.765 20.635 102.728 1.00 18.46 154 THR B O 1
ATOM 6253 N N . SER B 1 155 ? 96.214 18.419 102.803 1.00 17.58 155 SER B N 1
ATOM 6254 C CA . SER B 1 155 ? 95.130 18.056 103.705 1.00 17.05 155 SER B CA 1
ATOM 6255 C C . SER B 1 155 ? 95.506 16.720 104.335 1.00 17.56 155 SER B C 1
ATOM 6256 O O . SER B 1 155 ? 96.638 16.253 104.198 1.00 22.12 155 SER B O 1
ATOM 6264 N N . THR B 1 156 ? 94.568 16.108 105.037 1.00 16.31 156 THR B N 1
ATOM 6265 C CA . THR B 1 156 ? 94.792 14.805 105.626 1.00 15.86 156 THR B CA 1
ATOM 6266 C C . THR B 1 156 ? 93.945 13.772 104.919 1.00 14.28 156 THR B C 1
ATOM 6267 O O . THR B 1 156 ? 92.911 14.115 104.326 1.00 16.23 156 THR B O 1
ATOM 6278 N N . PRO B 1 157 ? 94.318 12.488 104.979 1.00 14.89 157 PRO B N 1
ATOM 6279 C CA . PRO B 1 157 ? 93.481 11.474 104.334 1.00 14.61 157 PRO B CA 1
ATOM 6280 C C . PRO B 1 157 ? 92.075 11.476 104.883 1.00 17.03 157 PRO B C 1
ATOM 6281 O O . PRO B 1 157 ? 91.097 11.385 104.124 1.00 18.42 157 PRO B O 1
ATOM 6292 N N . LYS B 1 158 ? 91.960 11.622 106.206 1.00 16.43 158 LYS B N 1
ATOM 6293 C CA . LYS B 1 158 ? 90.646 11.609 106.852 1.00 16.09 158 LYS B CA 1
ATOM 6294 C C . LYS B 1 158 ? 89.795 12.795 106.433 1.00 17.31 158 LYS B C 1
ATOM 6295 O O . LYS B 1 158 ? 88.605 12.622 106.136 1.00 17.51 158 LYS B O 1
ATOM 6314 N N . ALA B 1 159 ? 90.363 14.003 106.401 1.00 15.63 159 ALA B N 1
ATOM 6315 C CA . ALA B 1 159 ? 89.577 15.159 105.993 1.00 18.11 159 ALA B CA 1
ATOM 6316 C C . ALA B 1 159 ? 89.101 15.017 104.553 1.00 15.35 159 ALA B C 1
ATOM 6317 O O . ALA B 1 159 ? 87.951 15.344 104.225 1.00 17.41 159 ALA B O 1
ATOM 6324 N N . VAL B 1 160 ? 89.977 14.541 103.660 1.00 16.73 160 VAL B N 1
ATOM 6325 C CA . VAL B 1 160 ? 89.533 14.294 102.290 1.00 17.54 160 VAL B CA 1
ATOM 6326 C C . VAL B 1 160 ? 88.368 13.307 102.266 1.00 16.86 160 VAL B C 1
ATOM 6327 O O . VAL B 1 160 ? 87.368 13.521 101.567 1.00 17.43 160 VAL B O 1
ATOM 6340 N N . ALA B 1 161 ? 88.488 12.184 102.980 1.00 15.93 161 ALA B N 1
ATOM 6341 C CA . ALA B 1 161 ? 87.406 11.208 102.966 1.00 18.44 161 ALA B CA 1
ATOM 6342 C C . ALA B 1 161 ? 86.134 11.812 103.525 1.00 16.60 161 ALA B C 1
ATOM 6343 O O . ALA B 1 161 ? 85.050 11.640 102.943 1.00 17.48 161 ALA B O 1
ATOM 6350 N N . GLU B 1 162 ? 86.248 12.560 104.625 1.00 16.31 162 GLU B N 1
ATOM 6351 C CA . GLU B 1 162 ? 85.035 13.073 105.272 1.00 18.20 162 GLU B CA 1
ATOM 6352 C C . GLU B 1 162 ? 84.351 14.129 104.407 1.00 20.26 162 GLU B C 1
ATOM 6353 O O . GLU B 1 162 ? 83.111 14.201 104.365 1.00 19.45 162 GLU B O 1
ATOM 6365 N N . SER B 1 163 ? 85.143 14.946 103.711 1.00 18.08 163 SER B N 1
ATOM 6366 C CA . SER B 1 163 ? 84.582 15.931 102.808 1.00 21.76 163 SER B CA 1
ATOM 6367 C C . SER B 1 163 ? 83.965 15.272 101.582 1.00 20.15 163 SER B C 1
ATOM 6368 O O . SER B 1 163 ? 82.877 15.674 101.148 1.00 17.24 163 SER B O 1
ATOM 6376 N N . LEU B 1 164 ? 84.609 14.239 101.018 1.00 16.66 164 LEU B N 1
ATOM 6377 C CA . LEU B 1 164 ? 83.951 13.513 99.931 1.00 16.21 164 LEU B CA 1
ATOM 6378 C C . LEU B 1 164 ? 82.628 12.920 100.399 1.00 20.02 164 LEU B C 1
ATOM 6379 O O . LEU B 1 164 ? 81.610 13.019 99.699 1.00 18.43 164 LEU B O 1
ATOM 6395 N N . ASN B 1 165 ? 82.621 12.280 101.569 1.00 17.15 165 ASN B N 1
ATOM 6396 C CA . ASN B 1 165 ? 81.375 11.711 102.075 1.00 17.38 165 ASN B CA 1
ATOM 6397 C C . ASN B 1 165 ? 80.299 12.779 102.167 1.00 19.07 165 ASN B C 1
ATOM 6398 O O . ASN B 1 165 ? 79.140 12.554 101.771 1.00 19.36 165 ASN B O 1
ATOM 6409 N N . LYS B 1 166 ? 80.661 13.973 102.630 1.00 18.03 166 LYS B N 1
ATOM 6410 C CA . LYS B 1 166 ? 79.663 15.025 102.776 1.00 18.08 166 LYS B CA 1
ATOM 6411 C C . LYS B 1 166 ? 79.054 15.387 101.431 1.00 19.42 166 LYS B C 1
ATOM 6412 O O . LYS B 1 166 ? 77.856 15.664 101.334 1.00 19.93 166 LYS B O 1
ATOM 6431 N N . LEU B 1 167 ? 79.861 15.352 100.369 1.00 15.19 167 LEU B N 1
ATOM 6432 C CA . LEU B 1 167 ? 79.386 15.723 99.050 1.00 16.64 167 LEU B CA 1
ATOM 6433 C C . LEU B 1 167 ? 78.426 14.709 98.440 1.00 17.73 167 LEU B C 1
ATOM 6434 O O . LEU B 1 167 ? 77.797 15.035 97.443 1.00 21.05 167 LEU B O 1
ATOM 6450 N N . ILE B 1 168 ? 78.345 13.474 98.952 1.00 19.81 168 ILE B N 1
ATOM 6451 C CA . ILE B 1 168 ? 77.414 12.486 98.431 1.00 19.40 168 ILE B CA 1
ATOM 6452 C C . ILE B 1 168 ? 76.417 12.035 99.490 1.00 20.97 168 ILE B C 1
ATOM 6453 O O . ILE B 1 168 ? 75.679 11.077 99.267 1.00 25.33 168 ILE B O 1
ATOM 6469 N N . SER B 1 169 ? 76.338 12.747 100.610 1.00 19.06 169 SER B N 1
ATOM 6470 C CA . SER B 1 169 ? 75.529 12.320 101.763 1.00 19.42 169 SER B CA 1
ATOM 6471 C C . SER B 1 169 ? 74.490 13.359 102.168 1.00 30.41 169 SER B C 1
ATOM 6472 O O . SER B 1 169 ? 74.056 13.380 103.328 1.00 25.15 169 SER B O 1
ATOM 6480 N N . ASN B 1 170 ? 74.082 14.219 101.228 1.00 26.60 170 ASN B N 1
ATOM 6481 C CA . ASN B 1 170 ? 72.915 15.093 101.374 1.00 28.12 170 ASN B CA 1
ATOM 6482 C C . ASN B 1 170 ? 73.111 16.165 102.437 1.00 34.24 170 ASN B C 1
ATOM 6483 O O . ASN B 1 170 ? 72.215 16.413 103.243 1.00 32.96 170 ASN B O 1
ATOM 6494 N N . THR B 1 171 ? 74.276 16.807 102.452 1.00 25.35 171 THR B N 1
ATOM 6495 C CA . THR B 1 171 ? 74.526 17.907 103.368 1.00 24.47 171 THR B CA 1
ATOM 6496 C C . THR B 1 171 ? 75.135 19.138 102.731 1.00 29.31 171 THR B C 1
ATOM 6497 O O . THR B 1 171 ? 75.271 20.154 103.425 1.00 37.23 171 THR B O 1
ATOM 6508 N N . VAL B 1 172 ? 75.552 19.074 101.469 1.00 25.72 172 VAL B N 1
ATOM 6509 C CA . VAL B 1 172 ? 76.175 20.192 100.765 1.00 20.74 172 VAL B CA 1
ATOM 6510 C C . VAL B 1 172 ? 75.494 20.378 99.420 1.00 23.36 172 VAL B C 1
ATOM 6511 O O . VAL B 1 172 ? 75.002 21.463 99.087 1.00 26.64 172 VAL B O 1
ATOM 6524 N N . LEU B 1 173 ? 75.482 19.312 98.639 1.00 20.39 173 LEU B N 1
ATOM 6525 C CA . LEU B 1 173 ? 74.877 19.309 97.320 1.00 23.19 173 LEU B CA 1
ATOM 6526 C C . LEU B 1 173 ? 73.512 18.662 97.406 1.00 22.99 173 LEU B C 1
ATOM 6527 O O . LEU B 1 173 ? 73.304 17.710 98.167 1.00 20.01 173 LEU B O 1
ATOM 6543 N N . ASP B 1 174 ? 72.584 19.166 96.599 1.00 23.38 174 ASP B N 1
ATOM 6544 C CA . ASP B 1 174 ? 71.281 18.534 96.539 1.00 23.52 174 ASP B CA 1
ATOM 6545 C C . ASP B 1 174 ? 71.361 17.328 95.615 1.00 22.19 174 ASP B C 1
ATOM 6546 O O . ASP B 1 174 ? 72.413 17.014 95.047 1.00 20.25 174 ASP B O 1
ATOM 6555 N N . ASN B 1 175 ? 70.248 16.614 95.465 1.00 20.73 175 ASN B N 1
ATOM 6556 C CA . ASN B 1 175 ? 70.318 15.343 94.766 1.00 19.22 175 ASN B CA 1
ATOM 6557 C C . ASN B 1 175 ? 70.813 15.524 93.337 1.00 22.21 175 ASN B C 1
ATOM 6558 O O . ASN B 1 175 ? 71.626 14.737 92.855 1.00 22.74 175 ASN B O 1
ATOM 6569 N N . TYR B 1 176 ? 70.298 16.536 92.634 1.00 19.92 176 TYR B N 1
ATOM 6570 C CA . TYR B 1 176 ? 70.690 16.780 91.251 1.00 19.54 176 TYR B CA 1
ATOM 6571 C C . TYR B 1 176 ? 72.189 16.974 91.135 1.00 17.92 176 TYR B C 1
ATOM 6572 O O . TYR B 1 176 ? 72.833 16.380 90.259 1.00 17.79 176 TYR B O 1
ATOM 6590 N N . HIS B 1 177 ? 72.747 17.818 92.000 1.00 18.75 177 HIS B N 1
ATOM 6591 C CA . HIS B 1 177 ? 74.180 18.125 91.926 1.00 16.51 177 HIS B CA 1
ATOM 6592 C C . HIS B 1 177 ? 75.034 16.967 92.419 1.00 21.48 177 HIS B C 1
ATOM 6593 O O . HIS B 1 177 ? 76.112 16.721 91.852 1.00 16.88 177 HIS B O 1
ATOM 6608 N N . GLN B 1 178 ? 74.548 16.199 93.401 1.00 18.45 178 GLN B N 1
ATOM 6609 C CA . GLN B 1 178 ? 75.256 14.989 93.825 1.00 18.67 178 GLN B CA 1
ATOM 6610 C C . GLN B 1 178 ? 75.350 14.006 92.683 1.00 18.33 178 GLN B C 1
ATOM 6611 O O . GLN B 1 178 ? 76.389 13.379 92.466 1.00 18.92 178 GLN B O 1
ATOM 6625 N N . GLU B 1 179 ? 74.267 13.876 91.910 1.00 17.86 179 GLU B N 1
ATOM 6626 C CA . GLU B 1 179 ? 74.287 12.899 90.843 1.00 15.98 179 GLU B CA 1
ATOM 6627 C C . GLU B 1 179 ? 75.284 13.293 89.763 1.00 14.12 179 GLU B C 1
ATOM 6628 O O . GLU B 1 179 ? 75.952 12.429 89.199 1.00 21.22 179 GLU B O 1
ATOM 6640 N N . ILE B 1 180 ? 75.368 14.585 89.438 1.00 17.60 180 ILE B N 1
ATOM 6641 C CA . ILE B 1 180 ? 76.341 15.009 88.440 1.00 13.84 180 ILE B CA 1
ATOM 6642 C C . ILE B 1 180 ? 77.744 14.787 88.993 1.00 15.99 180 ILE B C 1
ATOM 6643 O O . ILE B 1 180 ? 78.593 14.197 88.325 1.00 18.27 180 ILE B O 1
ATOM 6659 N N . PHE B 1 181 ? 77.970 15.184 90.246 1.00 18.26 181 PHE B N 1
ATOM 6660 C CA . PHE B 1 181 ? 79.287 14.973 90.860 1.00 17.18 181 PHE B CA 1
ATOM 6661 C C . PHE B 1 181 ? 79.715 13.514 90.779 1.00 17.52 181 PHE B C 1
ATOM 6662 O O . PHE B 1 181 ? 80.856 13.211 90.415 1.00 17.94 181 PHE B O 1
ATOM 6679 N N . LYS B 1 182 ? 78.813 12.592 91.141 1.00 15.60 182 LYS B N 1
ATOM 6680 C CA . LYS B 1 182 ? 79.137 11.173 91.113 1.00 17.74 182 LYS B CA 1
ATOM 6681 C C . LYS B 1 182 ? 79.416 10.703 89.692 1.00 18.28 182 LYS B C 1
ATOM 6682 O O . LYS B 1 182 ? 80.317 9.891 89.466 1.00 18.56 182 LYS B O 1
ATOM 6701 N N . LYS B 1 183 ? 78.632 11.187 88.723 1.00 17.64 183 LYS B N 1
ATOM 6702 C CA . LYS B 1 183 ? 78.868 10.824 87.333 1.00 18.21 183 LYS B CA 1
ATOM 6703 C C . LYS B 1 183 ? 80.276 11.203 86.923 1.00 17.94 183 LYS B C 1
ATOM 6704 O O . LYS B 1 183 ? 81.000 10.404 86.322 1.00 19.74 183 LYS B O 1
ATOM 6723 N N . TRP B 1 184 ? 80.660 12.437 87.227 1.00 19.36 184 TRP B N 1
ATOM 6724 C CA . TRP B 1 184 ? 81.998 12.910 86.900 1.00 18.70 184 TRP B CA 1
ATOM 6725 C C . TRP B 1 184 ? 83.051 12.023 87.546 1.00 17.30 184 TRP B C 1
ATOM 6726 O O . TRP B 1 184 ? 84.011 11.600 86.892 1.00 18.26 184 TRP B O 1
ATOM 6747 N N . MET B 1 185 ? 82.903 11.739 88.843 1.00 16.48 185 MET B N 1
ATOM 6748 C CA . MET B 1 185 ? 83.903 10.936 89.546 1.00 18.72 185 MET B CA 1
ATOM 6749 C C . MET B 1 185 ? 83.983 9.534 88.957 1.00 16.23 185 MET B C 1
ATOM 6750 O O . MET B 1 185 ? 85.067 8.995 88.772 1.00 17.77 185 MET B O 1
ATOM 6764 N N . ILE B 1 186 ? 82.843 8.964 88.570 1.00 17.69 186 ILE B N 1
ATOM 6765 C CA . ILE B 1 186 ? 82.834 7.615 88.026 1.00 16.51 186 ILE B CA 1
ATOM 6766 C C . ILE B 1 186 ? 83.546 7.586 86.681 1.00 19.03 186 ILE B C 1
ATOM 6767 O O . ILE B 1 186 ? 84.231 6.604 86.353 1.00 20.01 186 ILE B O 1
ATOM 6783 N N . GLY B 1 187 ? 83.420 8.649 85.906 1.00 18.88 187 GLY B N 1
ATOM 6784 C CA . GLY B 1 187 ? 84.083 8.778 84.623 1.00 19.07 187 GLY B CA 1
ATOM 6785 C C . GLY B 1 187 ? 85.487 9.329 84.673 1.00 19.90 187 GLY B C 1
ATOM 6786 O O . GLY B 1 187 ? 86.071 9.613 83.620 1.00 19.07 187 GLY B O 1
ATOM 6790 N N . ASN B 1 188 ? 86.077 9.470 85.855 1.00 17.66 188 ASN B N 1
ATOM 6791 C CA . ASN B 1 188 ? 87.491 9.794 85.910 1.00 16.67 188 ASN B CA 1
ATOM 6792 C C . ASN B 1 188 ? 88.304 8.818 85.067 1.00 17.74 188 ASN B C 1
ATOM 6793 O O . ASN B 1 188 ? 88.072 7.604 85.099 1.00 18.81 188 ASN B O 1
ATOM 6804 N N . THR B 1 189 ? 89.330 9.349 84.376 1.00 19.35 189 THR B N 1
ATOM 6805 C CA . THR B 1 189 ? 90.113 8.547 83.441 1.00 21.98 189 THR B CA 1
ATOM 6806 C C . THR B 1 189 ? 91.501 8.195 83.937 1.00 24.89 189 THR B C 1
ATOM 6807 O O . THR B 1 189 ? 92.199 7.425 83.271 1.00 22.38 189 THR B O 1
ATOM 6818 N N . THR B 1 190 ? 91.924 8.742 85.062 1.00 19.69 190 THR B N 1
ATOM 6819 C CA . THR B 1 190 ? 93.322 8.654 85.491 1.00 19.53 190 THR B CA 1
ATOM 6820 C C . THR B 1 190 ? 93.575 7.674 86.628 1.00 18.84 190 THR B C 1
ATOM 6821 O O . THR B 1 190 ? 94.720 7.595 87.120 1.00 21.00 190 THR B O 1
ATOM 6832 N N . GLY B 1 191 ? 92.557 6.968 87.103 1.00 21.19 191 GLY B N 1
ATOM 6833 C CA . GLY B 1 191 ? 92.692 6.156 88.298 1.00 20.76 191 GLY B CA 1
ATOM 6834 C C . GLY B 1 191 ? 92.698 4.659 88.085 1.00 22.87 191 GLY B C 1
ATOM 6835 O O . GLY B 1 191 ? 92.563 3.908 89.050 1.00 21.80 191 GLY B O 1
ATOM 6839 N N . ASP B 1 192 ? 92.905 4.188 86.846 1.00 21.61 192 ASP B N 1
ATOM 6840 C CA . ASP B 1 192 ? 92.734 2.757 86.591 1.00 22.51 192 ASP B CA 1
ATOM 6841 C C . ASP B 1 192 ? 93.733 1.903 87.375 1.00 21.78 192 ASP B C 1
ATOM 6842 O O . ASP B 1 192 ? 93.457 0.729 87.663 1.00 24.00 192 ASP B O 1
ATOM 6851 N N . ASN B 1 193 ? 94.901 2.444 87.715 1.00 21.02 193 ASN B N 1
ATOM 6852 C CA . ASN B 1 193 ? 95.923 1.650 88.385 1.00 20.07 193 ASN B CA 1
ATOM 6853 C C . ASN B 1 193 ? 96.015 1.927 89.876 1.00 21.23 193 ASN B C 1
ATOM 6854 O O . ASN B 1 193 ? 96.993 1.523 90.511 1.00 21.47 193 ASN B O 1
ATOM 6865 N N . ARG B 1 194 ? 95.003 2.578 90.455 1.00 20.12 194 ARG B N 1
ATOM 6866 C CA . ARG B 1 194 ? 95.059 2.936 91.867 1.00 18.90 194 ARG B CA 1
ATOM 6867 C C . ARG B 1 194 ? 93.896 2.240 92.568 1.00 19.81 194 ARG B C 1
ATOM 6868 O O . ARG B 1 194 ? 93.856 1.012 92.590 1.00 20.29 194 ARG B O 1
ATOM 6889 N N . ILE B 1 195 ? 92.980 2.984 93.186 1.00 18.25 195 ILE B N 1
ATOM 6890 C CA . ILE B 1 195 ? 91.910 2.322 93.925 1.00 19.01 195 ILE B CA 1
ATOM 6891 C C . ILE B 1 195 ? 91.128 1.377 93.015 1.00 21.21 195 ILE B C 1
ATOM 6892 O O . ILE B 1 195 ? 90.785 0.255 93.415 1.00 22.93 195 ILE B O 1
ATOM 6908 N N . ARG B 1 196 ? 90.865 1.791 91.775 1.00 20.66 196 ARG B N 1
ATOM 6909 C CA . ARG B 1 196 ? 90.132 0.926 90.850 1.00 23.48 196 ARG B CA 1
ATOM 6910 C C . ARG B 1 196 ? 90.818 -0.422 90.654 1.00 24.85 196 ARG B C 1
ATOM 6911 O O . ARG B 1 196 ? 90.145 -1.438 90.426 1.00 29.80 196 ARG B O 1
ATOM 6932 N N . ALA B 1 197 ? 92.145 -0.475 90.737 1.00 22.65 197 ALA B N 1
ATOM 6933 C CA . ALA B 1 197 ? 92.806 -1.757 90.570 1.00 23.56 197 ALA B CA 1
ATOM 6934 C C . ALA B 1 197 ? 92.627 -2.673 91.762 1.00 29.41 197 ALA B C 1
ATOM 6935 O O . ALA B 1 197 ? 92.990 -3.851 91.674 1.00 30.26 197 ALA B O 1
ATOM 6942 N N . ALA B 1 198 ? 92.044 -2.176 92.855 1.00 26.70 198 ALA B N 1
ATOM 6943 C CA . ALA B 1 198 ? 91.915 -2.911 94.098 1.00 24.58 198 ALA B CA 1
ATOM 6944 C C . ALA B 1 198 ? 90.525 -3.499 94.306 1.00 30.35 198 ALA B C 1
ATOM 6945 O O . ALA B 1 198 ? 90.311 -4.184 95.309 1.00 32.54 198 ALA B O 1
ATOM 6952 N N . VAL B 1 199 ? 89.587 -3.269 93.390 1.00 28.70 199 VAL B N 1
ATOM 6953 C CA . VAL B 1 199 ? 88.200 -3.690 93.609 1.00 31.17 199 VAL B CA 1
ATOM 6954 C C . VAL B 1 199 ? 87.828 -4.836 92.670 1.00 32.77 199 VAL B C 1
ATOM 6955 O O . VAL B 1 199 ? 88.315 -4.892 91.534 1.00 32.54 199 VAL B O 1
ATOM 6968 N N . PRO B 1 200 ? 86.995 -5.781 93.101 1.00 34.67 200 PRO B N 1
ATOM 6969 C CA . PRO B 1 200 ? 86.592 -6.861 92.201 1.00 37.89 200 PRO B CA 1
ATOM 6970 C C . PRO B 1 200 ? 85.784 -6.337 91.028 1.00 35.67 200 PRO B C 1
ATOM 6971 O O . PRO B 1 200 ? 85.152 -5.278 91.089 1.00 33.44 200 PRO B O 1
ATOM 6982 N N . ASP B 1 201 ? 85.812 -7.108 89.942 1.00 40.92 201 ASP B N 1
ATOM 6983 C CA . ASP B 1 201 ? 84.911 -6.875 88.824 1.00 42.15 201 ASP B CA 1
ATOM 6984 C C . ASP B 1 201 ? 83.501 -6.615 89.329 1.00 36.12 201 ASP B C 1
ATOM 6985 O O . ASP B 1 201 ? 82.982 -7.354 90.172 1.00 41.12 201 ASP B O 1
ATOM 6994 N N . GLY B 1 202 ? 82.881 -5.559 88.803 1.00 32.19 202 GLY B N 1
ATOM 6995 C CA . GLY B 1 202 ? 81.490 -5.256 89.046 1.00 36.81 202 GLY B CA 1
ATOM 6996 C C . GLY B 1 202 ? 81.266 -4.090 89.991 1.00 29.25 202 GLY B C 1
ATOM 6997 O O . GLY B 1 202 ? 80.226 -3.418 89.898 1.00 29.82 202 GLY B O 1
ATOM 7001 N N . TRP B 1 203 ? 82.193 -3.848 90.912 1.00 28.44 203 TRP B N 1
ATOM 7002 C CA . TRP B 1 203 ? 82.038 -2.704 91.794 1.00 30.44 203 TRP B CA 1
ATOM 7003 C C . TRP B 1 203 ? 82.258 -1.429 91.000 1.00 30.00 203 TRP B C 1
ATOM 7004 O O . TRP B 1 203 ? 83.089 -1.380 90.086 1.00 30.45 203 TRP B O 1
ATOM 7025 N N . VAL B 1 204 ? 81.503 -0.408 91.343 1.00 25.44 204 VAL B N 1
ATOM 7026 C CA . VAL B 1 204 ? 81.570 0.893 90.693 1.00 27.73 204 VAL B CA 1
ATOM 7027 C C . VAL B 1 204 ? 82.401 1.826 91.561 1.00 26.03 204 VAL B C 1
ATOM 7028 O O . VAL B 1 204 ? 82.224 1.878 92.787 1.00 24.26 204 VAL B O 1
ATOM 7041 N N . VAL B 1 205 ? 83.290 2.580 90.929 1.00 27.72 205 VAL B N 1
ATOM 7042 C CA . VAL B 1 205 ? 84.201 3.461 91.645 1.00 21.03 205 VAL B CA 1
ATOM 7043 C C . VAL B 1 205 ? 84.144 4.836 91.004 1.00 23.89 205 VAL B C 1
ATOM 7044 O O . VAL B 1 205 ? 84.240 4.954 89.776 1.00 23.99 205 VAL B O 1
ATOM 7057 N N . GLY B 1 206 ? 83.986 5.873 91.825 1.00 17.41 206 GLY B N 1
ATOM 7058 C CA . GLY B 1 206 ? 84.279 7.243 91.425 1.00 17.20 206 GLY B CA 1
ATOM 7059 C C . GLY B 1 206 ? 85.511 7.707 92.190 1.00 17.88 206 GLY B C 1
ATOM 7060 O O . GLY B 1 206 ? 85.584 7.538 93.403 1.00 16.94 206 GLY B O 1
ATOM 7064 N N . ASP B 1 207 ? 86.475 8.285 91.476 1.00 18.44 207 ASP B N 1
ATOM 7065 C CA . ASP B 1 207 ? 87.712 8.649 92.160 1.00 16.90 207 ASP B CA 1
ATOM 7066 C C . ASP B 1 207 ? 88.321 9.897 91.527 1.00 16.51 207 ASP B C 1
ATOM 7067 O O . ASP B 1 207 ? 88.004 10.286 90.404 1.00 17.76 207 ASP B O 1
ATOM 7076 N N . LYS B 1 208 ? 89.240 10.505 92.269 1.00 15.24 208 LYS B N 1
ATOM 7077 C CA . LYS B 1 208 ? 90.110 11.541 91.736 1.00 15.81 208 LYS B CA 1
ATOM 7078 C C . LYS B 1 208 ? 91.521 11.288 92.226 1.00 15.94 208 LYS B C 1
ATOM 7079 O O . LYS B 1 208 ? 91.735 11.140 93.429 1.00 17.69 208 LYS B O 1
ATOM 7098 N N . THR B 1 209 ? 92.476 11.274 91.294 1.00 15.19 209 THR B N 1
ATOM 7099 C CA . THR B 1 209 ? 93.882 11.072 91.617 1.00 17.22 209 THR B CA 1
ATOM 7100 C C . THR B 1 209 ? 94.649 12.373 91.794 1.00 16.56 209 THR B C 1
ATOM 7101 O O . THR B 1 209 ? 94.228 13.458 91.401 1.00 18.50 209 THR B O 1
ATOM 7112 N N . GLY B 1 210 ? 95.865 12.229 92.317 1.00 16.12 210 GLY B N 1
ATOM 7113 C CA . GLY B 1 210 ? 96.811 13.317 92.309 1.00 19.04 210 GLY B CA 1
ATOM 7114 C C . GLY B 1 210 ? 98.222 12.773 92.207 1.00 16.74 210 GLY B C 1
ATOM 7115 O O . GLY B 1 210 ? 98.536 11.729 92.804 1.00 17.24 210 GLY B O 1
ATOM 7119 N N . THR B 1 211 ? 99.061 13.442 91.417 1.00 18.09 211 THR B N 1
ATOM 7120 C CA . THR B 1 211 ? 100.468 13.056 91.260 1.00 17.08 211 THR B CA 1
ATOM 7121 C C . THR B 1 211 ? 101.273 14.339 91.086 1.00 19.35 211 THR B C 1
ATOM 7122 O O . THR B 1 211 ? 101.197 14.980 90.040 1.00 21.93 211 THR B O 1
ATOM 7133 N N . CYS B 1 212 ? 102.043 14.726 92.112 1.00 17.47 212 CYS B N 1
ATOM 7134 C CA . CYS B 1 212 ? 102.659 16.044 92.103 1.00 18.04 212 CYS B CA 1
ATOM 7135 C C . CYS B 1 212 ? 103.799 16.138 91.103 1.00 19.25 212 CYS B C 1
ATOM 7136 O O . CYS B 1 212 ? 104.086 17.236 90.627 1.00 18.72 212 CYS B O 1
ATOM 7143 N N . GLY B 1 213 ? 104.482 15.032 90.829 1.00 21.60 213 GLY B N 1
ATOM 7144 C CA . GLY B 1 213 ? 105.706 15.089 90.053 1.00 17.30 213 GLY B CA 1
ATOM 7145 C C . GLY B 1 213 ? 106.931 15.396 90.883 1.00 19.14 213 GLY B C 1
ATOM 7146 O O . GLY B 1 213 ? 107.994 15.691 90.311 1.00 20.00 213 GLY B O 1
ATOM 7150 N N . LYS B 1 214 ? 106.790 15.386 92.206 1.00 16.06 214 LYS B N 1
ATOM 7151 C CA . LYS B 1 214 ? 107.861 15.658 93.167 1.00 17.05 214 LYS B CA 1
ATOM 7152 C C . LYS B 1 214 ? 107.704 14.766 94.390 1.00 18.72 214 LYS B C 1
ATOM 7153 O O . LYS B 1 214 ? 106.582 14.488 94.831 1.00 18.41 214 LYS B O 1
ATOM 7172 N N . TYR B 1 215 ? 108.860 14.385 94.975 1.00 17.91 215 TYR B N 1
ATOM 7173 C CA . TYR B 1 215 ? 108.941 13.584 96.201 1.00 17.05 215 TYR B CA 1
ATOM 7174 C C . TYR B 1 215 ? 108.077 12.325 96.126 1.00 18.71 215 TYR B C 1
ATOM 7175 O O . TYR B 1 215 ? 107.496 11.895 97.122 1.00 18.01 215 TYR B O 1
ATOM 7193 N N . GLY B 1 216 ? 107.971 11.741 94.935 1.00 17.44 216 GLY B N 1
ATOM 7194 C CA . GLY B 1 216 ? 107.228 10.498 94.768 1.00 19.74 216 GLY B CA 1
ATOM 7195 C C . GLY B 1 216 ? 105.809 10.578 95.299 1.00 15.95 216 GLY B C 1
ATOM 7196 O O . GLY B 1 216 ? 105.303 9.599 95.858 1.00 19.54 216 GLY B O 1
ATOM 7200 N N . THR B 1 217 ? 105.172 11.727 95.147 1.00 18.57 217 THR B N 1
ATOM 7201 C CA . THR B 1 217 ? 103.926 12.033 95.840 1.00 15.35 217 THR B CA 1
ATOM 7202 C C . THR B 1 217 ? 102.754 11.671 94.950 1.00 17.29 217 THR B C 1
ATOM 7203 O O . THR B 1 217 ? 102.679 12.141 93.813 1.00 18.33 217 THR B O 1
ATOM 7214 N N . ALA B 1 218 ? 101.827 10.870 95.479 1.00 15.86 218 ALA B N 1
ATOM 7215 C CA . ALA B 1 218 ? 100.681 10.460 94.685 1.00 17.44 218 ALA B CA 1
ATOM 7216 C C . ALA B 1 218 ? 99.557 10.080 95.630 1.00 16.85 218 ALA B C 1
ATOM 7217 O O . ALA B 1 218 ? 99.785 9.634 96.757 1.00 15.85 218 ALA B O 1
ATOM 7224 N N . ASN B 1 219 ? 98.339 10.179 95.129 1.00 15.74 219 ASN B N 1
ATOM 7225 C CA . ASN B 1 219 ? 97.214 9.910 96.001 1.00 14.20 219 ASN B CA 1
ATOM 7226 C C . ASN B 1 219 ? 96.005 9.539 95.155 1.00 16.85 219 ASN B C 1
ATOM 7227 O O . ASN B 1 219 ? 96.018 9.671 93.932 1.00 16.03 219 ASN B O 1
ATOM 7238 N N . ASP B 1 220 ? 94.947 9.107 95.840 1.00 14.97 220 ASP B N 1
ATOM 7239 C CA . ASP B 1 220 ? 93.676 8.786 95.205 1.00 13.79 220 ASP B CA 1
ATOM 7240 C C . ASP B 1 220 ? 92.613 8.773 96.299 1.00 16.21 220 ASP B C 1
ATOM 7241 O O . ASP B 1 220 ? 92.867 8.300 97.412 1.00 15.99 220 ASP B O 1
ATOM 7250 N N . HIS B 1 221 ? 91.438 9.267 95.978 1.00 15.50 221 HIS B N 1
ATOM 7251 C CA . HIS B 1 221 ? 90.316 9.143 96.903 1.00 14.28 221 HIS B CA 1
ATOM 7252 C C . HIS B 1 221 ? 89.067 8.809 96.107 1.00 18.54 221 HIS B C 1
ATOM 7253 O O . HIS B 1 221 ? 88.933 9.195 94.942 1.00 15.67 221 HIS B O 1
ATOM 7267 N N . ALA B 1 222 ? 88.156 8.065 96.738 1.00 16.70 222 ALA B N 1
ATOM 7268 C CA . ALA B 1 222 ? 87.073 7.464 95.969 1.00 14.23 222 ALA B CA 1
ATOM 7269 C C . ALA B 1 222 ? 85.890 7.136 96.855 1.00 19.37 222 ALA B C 1
ATOM 7270 O O . ALA B 1 222 ? 86.030 6.919 98.054 1.00 15.90 222 ALA B O 1
ATOM 7277 N N . PHE B 1 223 ? 84.733 7.036 96.217 1.00 17.06 223 PHE B N 1
ATOM 7278 C CA . PHE B 1 223 ? 83.634 6.246 96.739 1.00 19.63 223 PHE B CA 1
ATOM 7279 C C . PHE B 1 223 ? 83.507 4.963 95.918 1.00 16.83 223 PHE B C 1
ATOM 7280 O O . PHE B 1 223 ? 83.869 4.913 94.731 1.00 17.44 223 PHE B O 1
ATOM 7297 N N . ILE B 1 224 ? 83.083 3.901 96.599 1.00 17.89 224 ILE B N 1
ATOM 7298 C CA . ILE B 1 224 ? 83.054 2.540 96.068 1.00 18.93 224 ILE B CA 1
ATOM 7299 C C . ILE B 1 224 ? 81.679 1.941 96.340 1.00 22.82 224 ILE B C 1
ATOM 7300 O O . ILE B 1 224 ? 81.274 1.816 97.504 1.00 22.29 224 ILE B O 1
ATOM 7316 N N . LEU B 1 225 ? 80.976 1.556 95.272 1.00 23.45 225 LEU B N 1
ATOM 7317 C CA . LEU B 1 225 ? 79.652 0.945 95.361 1.00 25.33 225 LEU B CA 1
ATOM 7318 C C . LEU B 1 225 ? 79.793 -0.548 95.091 1.00 26.75 225 LEU B C 1
ATOM 7319 O O . LEU B 1 225 ? 80.129 -0.956 93.978 1.00 29.05 225 LEU B O 1
ATOM 7335 N N . GLN B 1 226 ? 79.584 -1.360 96.120 1.00 27.22 226 GLN B N 1
ATOM 7336 C CA . GLN B 1 226 ? 79.719 -2.799 95.976 1.00 28.99 226 GLN B CA 1
ATOM 7337 C C . GLN B 1 226 ? 78.541 -3.407 95.227 1.00 33.65 226 GLN B C 1
ATOM 7338 O O . GLN B 1 226 ? 78.627 -4.563 94.791 1.00 33.21 226 GLN B O 1
ATOM 7352 N N . GLY B 1 227 ? 77.443 -2.667 95.100 1.00 34.05 227 GLY B N 1
ATOM 7353 C CA . GLY B 1 227 ? 76.262 -3.147 94.408 1.00 33.22 227 GLY B CA 1
ATOM 7354 C C . GLY B 1 227 ? 75.157 -3.551 95.372 1.00 37.89 227 GLY B C 1
ATOM 7355 O O . GLY B 1 227 ? 75.293 -3.510 96.599 1.00 35.23 227 GLY B O 1
ATOM 7359 N N . ASN B 1 228 ? 74.043 -3.974 94.780 1.00 43.83 228 ASN B N 1
ATOM 7360 C CA . ASN B 1 228 ? 72.860 -4.362 95.543 1.00 42.27 228 ASN B CA 1
ATOM 7361 C C . ASN B 1 228 ? 72.492 -3.271 96.541 1.00 42.90 228 ASN B C 1
ATOM 7362 O O . ASN B 1 228 ? 72.132 -3.538 97.687 1.00 45.43 228 ASN B O 1
ATOM 7373 N N . ASN B 1 229 ? 72.604 -2.023 96.094 1.00 44.45 229 ASN B N 1
ATOM 7374 C CA . ASN B 1 229 ? 72.219 -0.836 96.856 1.00 44.09 229 ASN B CA 1
ATOM 7375 C C . ASN B 1 229 ? 73.019 -0.650 98.144 1.00 38.76 229 ASN B C 1
ATOM 7376 O O . ASN B 1 229 ? 72.614 0.134 99.005 1.00 37.79 229 ASN B O 1
ATOM 7387 N N . ALA B 1 230 ? 74.147 -1.338 98.309 1.00 35.62 230 ALA B N 1
ATOM 7388 C CA . ALA B 1 230 ? 74.973 -1.125 99.494 1.00 35.93 230 ALA B CA 1
ATOM 7389 C C . ALA B 1 230 ? 75.442 0.323 99.569 1.00 33.46 230 ALA B C 1
ATOM 7390 O O . ALA B 1 230 ? 75.843 0.920 98.562 1.00 29.68 230 ALA B O 1
ATOM 7397 N N . ALA B 1 231 ? 75.378 0.890 100.776 1.00 29.01 231 ALA B N 1
ATOM 7398 C CA . ALA B 1 231 ? 75.922 2.217 101.018 1.00 26.53 231 ALA B CA 1
ATOM 7399 C C . ALA B 1 231 ? 77.393 2.233 100.617 1.00 21.54 231 ALA B C 1
ATOM 7400 O O . ALA B 1 231 ? 78.065 1.203 100.693 1.00 24.50 231 ALA B O 1
ATOM 7407 N N . PRO B 1 232 ? 77.904 3.381 100.183 1.00 23.14 232 PRO B N 1
ATOM 7408 C CA . PRO B 1 232 ? 79.266 3.418 99.639 1.00 18.61 232 PRO B CA 1
ATOM 7409 C C . PRO B 1 232 ? 80.307 3.209 100.707 1.00 20.49 232 PRO B C 1
ATOM 7410 O O . PRO B 1 232 ? 80.120 3.567 101.870 1.00 20.20 232 PRO B O 1
ATOM 7421 N N . LEU B 1 233 ? 81.446 2.694 100.260 1.00 18.77 233 LEU B N 1
ATOM 7422 C CA . LEU B 1 233 ? 82.693 2.774 101.002 1.00 20.76 233 LEU B CA 1
ATOM 7423 C C . LEU B 1 233 ? 83.400 4.043 100.548 1.00 19.22 233 LEU B C 1
ATOM 7424 O O . LEU B 1 233 ? 83.304 4.434 99.382 1.00 18.47 233 LEU B O 1
ATOM 7440 N N . ILE B 1 234 ? 84.068 4.712 101.479 1.00 18.12 234 ILE B N 1
ATOM 7441 C CA . ILE B 1 234 ? 84.855 5.903 101.178 1.00 16.75 234 ILE B CA 1
ATOM 7442 C C . ILE B 1 234 ? 86.297 5.544 101.479 1.00 16.30 234 ILE B C 1
ATOM 7443 O O . ILE B 1 234 ? 86.588 4.994 102.546 1.00 17.85 234 ILE B O 1
ATOM 7459 N N . LEU B 1 235 ? 87.190 5.809 100.523 1.00 17.09 235 LEU B N 1
ATOM 7460 C CA . LEU B 1 235 ? 88.600 5.487 100.675 1.00 16.38 235 LEU B CA 1
ATOM 7461 C C . LEU B 1 235 ? 89.444 6.689 100.289 1.00 14.19 235 LEU B C 1
ATOM 7462 O O . LEU B 1 235 ? 89.186 7.360 99.289 1.00 17.34 235 LEU B O 1
ATOM 7478 N N . SER B 1 236 ? 90.473 6.957 101.079 1.00 15.29 236 SER B N 1
ATOM 7479 C CA . SER B 1 236 ? 91.326 8.109 100.859 1.00 16.52 236 SER B CA 1
ATOM 7480 C C . SER B 1 236 ? 92.753 7.687 101.159 1.00 17.13 236 SER B C 1
ATOM 7481 O O . SER B 1 236 ? 93.059 7.301 102.291 1.00 16.72 236 SER B O 1
ATOM 7489 N N . ILE B 1 237 ? 93.631 7.767 100.154 1.00 14.45 237 ILE B N 1
ATOM 7490 C CA . ILE B 1 237 ? 94.990 7.228 100.262 1.00 16.27 237 ILE B CA 1
ATOM 7491 C C . ILE B 1 237 ? 95.974 8.272 99.747 1.00 19.34 237 ILE B C 1
ATOM 7492 O O . ILE B 1 237 ? 95.880 8.706 98.596 1.00 17.38 237 ILE B O 1
ATOM 7508 N N . TYR B 1 238 ? 96.937 8.662 100.589 1.00 15.71 238 TYR B N 1
ATOM 7509 C CA . TYR B 1 238 ? 97.889 9.707 100.246 1.00 16.09 238 TYR B CA 1
ATOM 7510 C C . TYR B 1 238 ? 99.281 9.158 100.502 1.00 17.93 238 TYR B C 1
ATOM 7511 O O . TYR B 1 238 ? 99.487 8.443 101.485 1.00 17.77 238 TYR B O 1
ATOM 7529 N N . THR B 1 239 ? 100.214 9.426 99.580 1.00 16.56 239 THR B N 1
ATOM 7530 C CA . THR B 1 239 ? 101.582 8.949 99.738 1.00 18.64 239 THR B CA 1
ATOM 7531 C C . THR B 1 239 ? 102.581 10.033 99.379 1.00 19.06 239 THR B C 1
ATOM 7532 O O . THR B 1 239 ? 102.308 10.956 98.604 1.00 16.32 239 THR B O 1
ATOM 7543 N N . THR B 1 240 ? 103.782 9.890 99.952 1.00 15.87 240 THR B N 1
ATOM 7544 C CA . THR B 1 240 ? 104.920 10.686 99.545 1.00 20.87 240 THR B CA 1
ATOM 7545 C C . THR B 1 240 ? 106.172 9.952 100.004 1.00 17.47 240 THR B C 1
ATOM 7546 O O . THR B 1 240 ? 106.107 8.959 100.732 1.00 17.12 240 THR B O 1
ATOM 7557 N N . ARG B 1 241 ? 107.300 10.398 99.468 1.00 16.40 241 ARG B N 1
ATOM 7558 C CA . ARG B 1 241 ? 108.599 9.772 99.681 1.00 18.10 241 ARG B CA 1
ATOM 7559 C C . ARG B 1 241 ? 109.614 10.841 100.050 1.00 14.61 241 ARG B C 1
ATOM 7560 O O . ARG B 1 241 ? 109.368 12.044 99.920 1.00 17.88 241 ARG B O 1
ATOM 7581 N N . LYS B 1 242 ? 110.799 10.385 100.485 1.00 17.83 242 LYS B N 1
ATOM 7582 C CA . LYS B 1 242 ? 111.742 11.297 101.112 1.00 21.25 242 LYS B CA 1
ATOM 7583 C C . LYS B 1 242 ? 112.574 12.116 100.112 1.00 19.90 242 LYS B C 1
ATOM 7584 O O . LYS B 1 242 ? 112.982 13.239 100.438 1.00 18.93 242 LYS B O 1
ATOM 7603 N N . GLY B 1 243 ? 112.834 11.592 98.921 1.00 19.45 243 GLY B N 1
ATOM 7604 C CA . GLY B 1 243 ? 113.710 12.251 97.951 1.00 22.89 243 GLY B CA 1
ATOM 7605 C C . GLY B 1 243 ? 112.930 12.931 96.839 1.00 19.03 243 GLY B C 1
ATOM 7606 O O . GLY B 1 243 ? 111.983 12.365 96.301 1.00 17.97 243 GLY B O 1
ATOM 7610 N N . GLU B 1 244 ? 113.358 14.145 96.484 1.00 19.44 244 GLU B N 1
ATOM 7611 C CA . GLU B 1 244 ? 112.652 14.932 95.478 1.00 19.53 244 GLU B CA 1
ATOM 7612 C C . GLU B 1 244 ? 112.451 14.177 94.171 1.00 17.56 244 GLU B C 1
ATOM 7613 O O . GLU B 1 244 ? 111.393 14.319 93.536 1.00 18.60 244 GLU B O 1
ATOM 7625 N N . HIS B 1 245 ? 113.431 13.362 93.755 1.00 20.26 245 HIS B N 1
ATOM 7626 C CA . HIS B 1 245 ? 113.397 12.710 92.451 1.00 18.43 245 HIS B CA 1
ATOM 7627 C C . HIS B 1 245 ? 113.008 11.240 92.547 1.00 20.80 245 HIS B C 1
ATOM 7628 O O . HIS B 1 245 ? 113.263 10.472 91.618 1.00 19.81 245 HIS B O 1
ATOM 7642 N N . MET B 1 246 ? 112.319 10.847 93.626 1.00 18.43 246 MET B N 1
ATOM 7643 C CA . MET B 1 246 ? 111.808 9.491 93.740 1.00 15.88 246 MET B CA 1
ATOM 7644 C C . MET B 1 246 ? 110.504 9.342 92.959 1.00 15.77 246 MET B C 1
ATOM 7645 O O . MET B 1 246 ? 109.691 10.262 92.890 1.00 21.21 246 MET B O 1
ATOM 7659 N N . LYS B 1 247 ? 110.298 8.158 92.409 1.00 16.64 247 LYS B N 1
ATOM 7660 C CA . LYS B 1 247 ? 109.122 7.919 91.590 1.00 17.27 247 LYS B CA 1
ATOM 7661 C C . LYS B 1 247 ? 107.926 7.608 92.476 1.00 18.55 247 LYS B C 1
ATOM 7662 O O . LYS B 1 247 ? 108.058 6.988 93.532 1.00 19.50 247 LYS B O 1
ATOM 7681 N N . HIS B 1 248 ? 106.759 8.065 92.051 1.00 20.18 248 HIS B N 1
ATOM 7682 C CA . HIS B 1 248 ? 105.528 7.640 92.703 1.00 19.27 248 HIS B CA 1
ATOM 7683 C C . HIS B 1 248 ? 105.307 6.160 92.441 1.00 20.67 248 HIS B C 1
ATOM 7684 O O . HIS B 1 248 ? 105.919 5.565 91.553 1.00 20.21 248 HIS B O 1
ATOM 7698 N N . ASP B 1 249 ? 104.376 5.557 93.181 1.00 16.26 249 ASP B N 1
ATOM 7699 C CA . ASP B 1 249 ? 104.097 4.131 93.023 1.00 17.28 249 ASP B CA 1
ATOM 7700 C C . ASP B 1 249 ? 102.589 3.918 93.035 1.00 20.43 249 ASP B C 1
ATOM 7701 O O . ASP B 1 249 ? 101.970 3.931 94.101 1.00 21.86 249 ASP B O 1
ATOM 7710 N N . ASP B 1 250 ? 102.016 3.751 91.849 1.00 18.89 250 ASP B N 1
ATOM 7711 C CA . ASP B 1 250 ? 100.592 3.425 91.744 1.00 18.63 250 ASP B CA 1
ATOM 7712 C C . ASP B 1 250 ? 100.248 2.182 92.552 1.00 22.54 250 ASP B C 1
ATOM 7713 O O . ASP B 1 250 ? 99.211 2.131 93.218 1.00 19.54 250 ASP B O 1
ATOM 7722 N N . GLU B 1 251 ? 101.087 1.153 92.474 1.00 24.90 251 GLU B N 1
ATOM 7723 C CA . GLU B 1 251 ? 100.724 -0.120 93.086 1.00 21.97 251 GLU B CA 1
ATOM 7724 C C . GLU B 1 251 ? 100.724 -0.055 94.610 1.00 24.22 251 GLU B C 1
ATOM 7725 O O . GLU B 1 251 ? 99.998 -0.825 95.242 1.00 25.94 251 GLU B O 1
ATOM 7737 N N . VAL B 1 252 ? 101.502 0.836 95.240 1.00 22.07 252 VAL B N 1
ATOM 7738 C CA . VAL B 1 252 ? 101.378 0.939 96.693 1.00 24.21 252 VAL B CA 1
ATOM 7739 C C . VAL B 1 252 ? 99.983 1.419 97.048 1.00 22.34 252 VAL B C 1
ATOM 7740 O O . VAL B 1 252 ? 99.402 0.986 98.041 1.00 23.98 252 VAL B O 1
ATOM 7753 N N . ILE B 1 253 ? 99.431 2.320 96.237 1.00 23.86 253 ILE B N 1
ATOM 7754 C CA . ILE B 1 253 ? 98.083 2.805 96.485 1.00 22.60 253 ILE B CA 1
ATOM 7755 C C . ILE B 1 253 ? 97.076 1.684 96.311 1.00 22.80 253 ILE B C 1
ATOM 7756 O O . ILE B 1 253 ? 96.158 1.538 97.118 1.00 21.61 253 ILE B O 1
ATOM 7772 N N . ALA B 1 254 ? 97.233 0.858 95.278 1.00 19.88 254 ALA B N 1
ATOM 7773 C CA . ALA B 1 254 ? 96.342 -0.286 95.113 1.00 20.28 254 ALA B CA 1
ATOM 7774 C C . ALA B 1 254 ? 96.473 -1.259 96.277 1.00 24.21 254 ALA B C 1
ATOM 7775 O O . ALA B 1 254 ? 95.468 -1.788 96.770 1.00 23.50 254 ALA B O 1
ATOM 7782 N N . LYS B 1 255 ? 97.703 -1.516 96.727 1.00 22.70 255 LYS B N 1
ATOM 7783 C CA . LYS B 1 255 ? 97.899 -2.430 97.844 1.00 24.20 255 LYS B CA 1
ATOM 7784 C C . LYS B 1 255 ? 97.214 -1.900 99.089 1.00 24.10 255 LYS B C 1
ATOM 7785 O O . LYS B 1 255 ? 96.540 -2.646 99.807 1.00 25.52 255 LYS B O 1
ATOM 7804 N N . ALA B 1 256 ? 97.401 -0.610 99.370 1.00 21.99 256 ALA B N 1
ATOM 7805 C CA . ALA B 1 256 ? 96.757 -0.019 100.536 1.00 22.72 256 ALA B CA 1
ATOM 78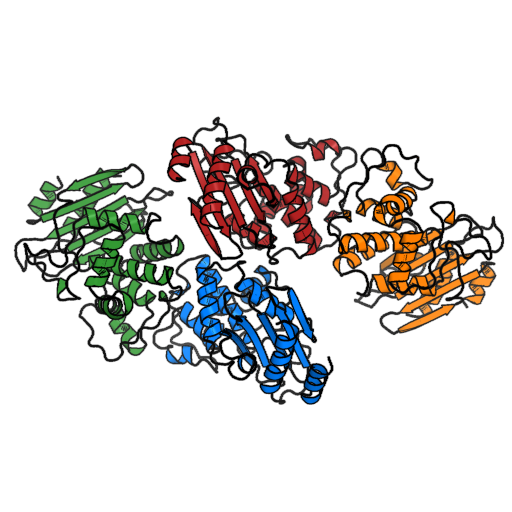06 C C . ALA B 1 256 ? 95.243 -0.086 100.400 1.00 22.63 256 ALA B C 1
ATOM 7807 O O . ALA B 1 256 ? 94.541 -0.405 101.370 1.00 22.74 256 ALA B O 1
ATOM 7814 N N . ALA B 1 257 ? 94.719 0.209 99.204 1.00 20.77 257 ALA B N 1
ATOM 7815 C CA . ALA B 1 257 ? 93.277 0.115 98.984 1.00 20.80 257 ALA B CA 1
ATOM 7816 C C . ALA B 1 257 ? 92.753 -1.271 99.316 1.00 25.52 257 ALA B C 1
ATOM 7817 O O . ALA B 1 257 ? 91.703 -1.405 99.951 1.00 20.76 257 ALA B O 1
ATOM 7824 N N . ARG B 1 258 ? 93.468 -2.317 98.895 1.00 22.14 258 ARG B N 1
ATOM 7825 C CA . ARG B 1 258 ? 93.014 -3.678 99.173 1.00 21.47 258 ARG B CA 1
ATOM 7826 C C . ARG B 1 258 ? 92.906 -3.944 100.670 1.00 22.51 258 ARG B C 1
ATOM 7827 O O . ARG B 1 258 ? 91.936 -4.565 101.130 1.00 28.22 258 ARG B O 1
ATOM 7848 N N . ILE B 1 259 ? 93.904 -3.511 101.436 1.00 22.23 259 ILE B N 1
ATOM 7849 C CA . ILE B 1 259 ? 93.875 -3.682 102.882 1.00 26.22 259 ILE B CA 1
ATOM 7850 C C . ILE B 1 259 ? 92.732 -2.871 103.480 1.00 22.86 259 ILE B C 1
ATOM 7851 O O . ILE B 1 259 ? 91.985 -3.357 104.333 1.00 26.50 259 ILE B O 1
ATOM 7867 N N . ALA B 1 260 ? 92.591 -1.622 103.051 1.00 21.25 260 ALA B N 1
ATOM 7868 C CA . ALA B 1 260 ? 91.539 -0.766 103.595 1.00 22.00 260 ALA B CA 1
ATOM 7869 C C . ALA B 1 260 ? 90.161 -1.358 103.344 1.00 27.60 260 ALA B C 1
ATOM 7870 O O . ALA B 1 260 ? 89.306 -1.382 104.244 1.00 24.27 260 ALA B O 1
ATOM 7877 N N . ILE B 1 261 ? 89.933 -1.862 102.134 1.00 23.38 261 ILE B N 1
ATOM 7878 C CA . ILE B 1 261 ? 88.650 -2.464 101.811 1.00 21.63 261 ILE B CA 1
ATOM 7879 C C . ILE B 1 261 ? 88.424 -3.707 102.663 1.00 23.82 261 ILE B C 1
ATOM 7880 O O . ILE B 1 261 ? 87.334 -3.908 103.216 1.00 23.71 261 ILE B O 1
ATOM 7896 N N . GLU B 1 262 ? 89.446 -4.558 102.791 1.00 27.85 262 GLU B N 1
ATOM 7897 C CA . GLU B 1 262 ? 89.323 -5.719 103.666 1.00 28.58 262 GLU B CA 1
ATOM 7898 C C . GLU B 1 262 ? 88.919 -5.295 105.082 1.00 30.13 262 GLU B C 1
ATOM 7899 O O . GLU B 1 262 ? 88.118 -5.969 105.739 1.00 30.51 262 GLU B O 1
ATOM 7911 N N . ASN B 1 263 ? 89.443 -4.160 105.553 1.00 25.50 263 ASN B N 1
ATOM 7912 C CA . ASN B 1 263 ? 89.233 -3.717 106.929 1.00 25.91 263 ASN B CA 1
ATOM 7913 C C . ASN B 1 263 ? 87.901 -3.035 107.181 1.00 26.36 263 ASN B C 1
ATOM 7914 O O . ASN B 1 263 ? 87.553 -2.837 108.348 1.00 26.49 263 ASN B O 1
ATOM 7925 N N . VAL B 1 264 ? 87.160 -2.622 106.157 1.00 23.14 264 VAL B N 1
ATOM 7926 C CA . VAL B 1 264 ? 85.887 -1.951 106.378 1.00 22.08 264 VAL B CA 1
ATOM 7927 C C . VAL B 1 264 ? 84.727 -2.646 105.689 1.00 25.90 264 VAL B C 1
ATOM 7928 O O . VAL B 1 264 ? 83.573 -2.341 106.007 1.00 25.19 264 VAL B O 1
ATOM 7941 N N . LYS B 1 265 ? 84.978 -3.578 104.775 1.00 21.92 265 LYS B N 1
ATOM 7942 C CA . LYS B 1 265 ? 83.872 -4.210 104.075 1.00 27.45 265 LYS B CA 1
ATOM 7943 C C . LYS B 1 265 ? 83.059 -5.038 105.086 1.00 28.15 265 LYS B C 1
ATOM 7944 O O . LYS B 1 265 ? 81.891 -5.333 104.814 1.00 29.93 265 LYS B O 1
ATOM 7963 N N . ASN C 1 6 ? 6.532 31.798 47.359 1.00 46.76 6 ASN C N 1
ATOM 7964 C CA . ASN C 1 6 ? 6.857 30.404 47.662 1.00 53.71 6 ASN C CA 1
ATOM 7965 C C . ASN C 1 6 ? 6.664 30.093 49.155 1.00 49.35 6 ASN C C 1
ATOM 7966 O O . ASN C 1 6 ? 5.931 29.170 49.502 1.00 49.43 6 ASN C O 1
ATOM 7976 N N . MET C 1 7 ? 7.314 30.846 50.048 1.00 48.68 7 MET C N 1
ATOM 7977 C CA . MET C 1 7 ? 6.877 30.813 51.441 1.00 47.68 7 MET C CA 1
ATOM 7978 C C . MET C 1 7 ? 5.415 31.222 51.537 1.00 41.68 7 MET C C 1
ATOM 7979 O O . MET C 1 7 ? 4.644 30.646 52.311 1.00 42.15 7 MET C O 1
ATOM 7993 N N . ALA C 1 8 ? 5.015 32.217 50.744 1.00 43.29 8 ALA C N 1
ATOM 7994 C CA . ALA C 1 8 ? 3.610 32.587 50.676 1.00 41.68 8 ALA C CA 1
ATOM 7995 C C . ALA C 1 8 ? 2.742 31.407 50.260 1.00 41.07 8 ALA C C 1
ATOM 7996 O O . ALA C 1 8 ? 1.590 31.302 50.695 1.00 44.21 8 ALA C O 1
ATOM 8003 N N . ASP C 1 9 ? 3.274 30.508 49.429 1.00 47.61 9 ASP C N 1
ATOM 8004 C CA . ASP C 1 9 ? 2.527 29.310 49.053 1.00 44.39 9 ASP C CA 1
ATOM 8005 C C . ASP C 1 9 ? 2.384 28.365 50.240 1.00 45.97 9 ASP C C 1
ATOM 8006 O O . ASP C 1 9 ? 1.285 27.878 50.527 1.00 42.86 9 ASP C O 1
ATOM 8015 N N . ILE C 1 10 ? 3.495 28.084 50.935 1.00 44.72 10 ILE C N 1
ATOM 8016 C CA . ILE C 1 10 ? 3.421 27.335 52.190 1.00 45.06 10 ILE C CA 1
ATOM 8017 C C . ILE C 1 10 ? 2.365 27.952 53.093 1.00 41.64 10 ILE C C 1
ATOM 8018 O O . ILE C 1 10 ? 1.474 27.267 53.613 1.00 40.25 10 ILE C O 1
ATOM 8034 N N . GLU C 1 11 ? 2.461 29.267 53.300 1.00 41.02 11 GLU C N 1
ATOM 8035 C CA . GLU C 1 11 ? 1.543 29.943 54.207 1.00 40.42 11 GLU C CA 1
ATOM 8036 C C . GLU C 1 11 ? 0.100 29.790 53.748 1.00 41.09 11 GLU C C 1
ATOM 8037 O O . GLU C 1 11 ? -0.802 29.583 54.567 1.00 43.81 11 GLU C O 1
ATOM 8049 N N . ALA C 1 12 ? -0.142 29.894 52.444 1.00 46.11 12 ALA C N 1
ATOM 8050 C CA . ALA C 1 12 ? -1.510 29.790 51.943 1.00 42.40 12 ALA C CA 1
ATOM 8051 C C . ALA C 1 12 ? -2.082 28.398 52.192 1.00 39.22 12 ALA C C 1
ATOM 8052 O O . ALA C 1 12 ? -3.216 28.255 52.661 1.00 41.10 12 ALA C O 1
ATOM 8059 N N . ALA C 1 13 ? -1.306 27.357 51.885 1.00 42.35 13 ALA C N 1
ATOM 8060 C CA . ALA C 1 13 ? -1.763 25.990 52.113 1.00 37.79 13 ALA C CA 1
ATOM 8061 C C . ALA C 1 13 ? -1.969 25.699 53.593 1.00 44.82 13 ALA C C 1
ATOM 8062 O O . ALA C 1 13 ? -2.848 24.912 53.955 1.00 41.58 13 ALA C O 1
ATOM 8069 N N . PHE C 1 14 ? -1.159 26.315 54.462 1.00 41.40 14 PHE C N 1
ATOM 8070 C CA . PHE C 1 14 ? -1.262 26.082 55.900 1.00 46.01 14 PHE C CA 1
ATOM 8071 C C . PHE C 1 14 ? -2.548 26.668 56.474 1.00 42.05 14 PHE C C 1
ATOM 8072 O O . PHE C 1 14 ? -3.092 26.136 57.451 1.00 38.66 14 PHE C O 1
ATOM 8089 N N . GLU C 1 15 ? -3.053 27.747 55.871 1.00 46.09 15 GLU C N 1
ATOM 8090 C CA . GLU C 1 15 ? -4.236 28.461 56.348 1.00 43.64 15 GLU C CA 1
ATOM 8091 C C . GLU C 1 15 ? -3.971 29.073 57.727 1.00 39.72 15 GLU C C 1
ATOM 8092 O O . GLU C 1 15 ? -4.576 28.708 58.734 1.00 38.43 15 GLU C O 1
ATOM 8104 N N . GLY C 1 16 ? -3.059 30.035 57.721 1.00 38.53 16 GLY C N 1
ATOM 8105 C CA . GLY C 1 16 ? -2.566 30.610 58.957 1.00 35.46 16 GLY C CA 1
ATOM 8106 C C . GLY C 1 16 ? -1.452 31.591 58.673 1.00 38.66 16 GLY C C 1
ATOM 8107 O O . GLY C 1 16 ? -1.295 32.066 57.547 1.00 33.65 16 GLY C O 1
ATOM 8111 N N . ARG C 1 17 ? -0.649 31.875 59.699 1.00 31.44 17 ARG C N 1
ATOM 8112 C CA . ARG C 1 17 ? 0.371 32.902 59.613 1.00 27.49 17 ARG C CA 1
ATOM 8113 C C . ARG C 1 17 ? 1.706 32.240 59.919 1.00 26.64 17 ARG C C 1
ATOM 8114 O O . ARG C 1 17 ? 1.807 31.459 60.868 1.00 26.62 17 ARG C O 1
ATOM 8135 N N . VAL C 1 18 ? 2.682 32.485 59.057 1.00 25.51 18 VAL C N 1
ATOM 8136 C CA . VAL C 1 18 ? 4.019 31.913 59.164 1.00 29.70 18 VAL C CA 1
ATOM 8137 C C . VAL C 1 18 ? 5.017 33.062 59.186 1.00 30.91 18 VAL C C 1
ATOM 8138 O O . VAL C 1 18 ? 5.050 33.887 58.262 1.00 31.72 18 VAL C O 1
ATOM 8151 N N . GLY C 1 19 ? 5.838 33.112 60.227 1.00 25.54 19 GLY C N 1
ATOM 8152 C CA . GLY C 1 19 ? 6.921 34.075 60.313 1.00 24.84 19 GLY C CA 1
ATOM 8153 C C . GLY C 1 19 ? 8.250 33.347 60.363 1.00 26.12 19 GLY C C 1
ATOM 8154 O O . GLY C 1 19 ? 8.392 32.351 61.088 1.00 23.53 19 GLY C O 1
ATOM 8158 N N . VAL C 1 20 ? 9.211 33.846 59.585 1.00 23.17 20 VAL C N 1
ATOM 8159 C CA . VAL C 1 20 ? 10.513 33.206 59.421 1.00 25.62 20 VAL C CA 1
ATOM 8160 C C . VAL C 1 20 ? 11.602 34.265 59.419 1.00 27.34 20 VAL C C 1
ATOM 8161 O O . VAL C 1 20 ? 11.507 35.286 58.727 1.00 24.65 20 VAL C O 1
ATOM 8174 N N . TYR C 1 21 ? 12.658 34.011 60.179 1.00 24.33 21 TYR C N 1
ATOM 8175 C CA . TYR C 1 21 ? 13.906 34.725 59.997 1.00 24.46 21 TYR C CA 1
ATOM 8176 C C . TYR C 1 21 ? 15.035 33.716 59.986 1.00 25.81 21 TYR C C 1
ATOM 8177 O O . TYR C 1 21 ? 15.032 32.755 60.761 1.00 21.65 21 TYR C O 1
ATOM 8195 N N . ALA C 1 22 ? 15.990 33.936 59.092 1.00 23.10 22 ALA C N 1
ATOM 8196 C CA . ALA C 1 22 ? 17.149 33.077 58.974 1.00 28.11 22 ALA C CA 1
ATOM 8197 C C . ALA C 1 22 ? 18.348 33.929 58.621 1.00 24.61 22 ALA C C 1
ATOM 8198 O O . ALA C 1 22 ? 18.225 34.911 57.885 1.00 23.05 22 ALA C O 1
ATOM 8205 N N . ILE C 1 23 ? 19.508 33.557 59.151 1.00 22.51 23 ILE C N 1
ATOM 8206 C CA . ILE C 1 23 ? 20.729 34.255 58.809 1.00 24.56 23 ILE C CA 1
ATOM 8207 C C . ILE C 1 23 ? 21.879 33.260 58.791 1.00 26.71 23 ILE C C 1
ATOM 8208 O O . ILE C 1 23 ? 21.993 32.390 59.666 1.00 24.53 23 ILE C O 1
ATOM 8224 N N . ASN C 1 24 ? 22.701 33.385 57.755 1.00 22.22 24 ASN C N 1
ATOM 8225 C CA . ASN C 1 24 ? 23.981 32.696 57.644 1.00 23.28 24 ASN C CA 1
ATOM 8226 C C . ASN C 1 24 ? 25.018 33.577 58.321 1.00 22.82 24 ASN C C 1
ATOM 8227 O O . ASN C 1 24 ? 25.379 34.632 57.799 1.00 25.59 24 ASN C O 1
ATOM 8238 N N . THR C 1 25 ? 25.476 33.179 59.502 1.00 24.67 25 THR C N 1
ATOM 8239 C CA . THR C 1 25 ? 26.375 34.063 60.236 1.00 24.93 25 THR C CA 1
ATOM 8240 C C . THR C 1 25 ? 27.790 34.043 59.676 1.00 24.35 25 THR C C 1
ATOM 8241 O O . THR C 1 25 ? 28.650 34.770 60.180 1.00 27.23 25 THR C O 1
ATOM 8252 N N . GLY C 1 26 ? 28.044 33.222 58.661 1.00 25.11 26 GLY C N 1
ATOM 8253 C CA . GLY C 1 26 ? 29.272 33.282 57.905 1.00 22.49 26 GLY C CA 1
ATOM 8254 C C . GLY C 1 26 ? 29.234 34.341 56.826 1.00 23.36 26 GLY C C 1
ATOM 8255 O O . GLY C 1 26 ? 30.026 35.278 56.826 1.00 24.96 26 GLY C O 1
ATOM 8259 N N . SER C 1 27 ? 28.290 34.211 55.903 1.00 25.31 27 SER C N 1
ATOM 8260 C CA . SER C 1 27 ? 28.212 35.123 54.767 1.00 25.02 27 SER C CA 1
ATOM 8261 C C . SER C 1 27 ? 27.474 36.413 55.083 1.00 23.75 27 SER C C 1
ATOM 8262 O O . SER C 1 27 ? 27.597 37.378 54.315 1.00 26.74 27 SER C O 1
ATOM 8270 N N . GLY C 1 28 ? 26.684 36.439 56.160 1.00 24.29 28 GLY C N 1
ATOM 8271 C CA . GLY C 1 28 ? 25.785 37.540 56.436 1.00 28.91 28 GLY C CA 1
ATOM 8272 C C . GLY C 1 28 ? 24.461 37.471 55.700 1.00 26.79 28 GLY C C 1
ATOM 8273 O O . GLY C 1 28 ? 23.572 38.296 55.967 1.00 27.33 28 GLY C O 1
ATOM 8277 N N . LYS C 1 29 ? 24.276 36.498 54.814 1.00 26.09 29 LYS C N 1
ATOM 8278 C CA . LYS C 1 29 ? 23.034 36.401 54.056 1.00 25.90 29 LYS C CA 1
ATOM 8279 C C . LYS C 1 29 ? 21.853 36.077 54.962 1.00 26.84 29 LYS C C 1
ATOM 8280 O O . LYS C 1 29 ? 21.904 35.137 55.761 1.00 25.68 29 LYS C O 1
ATOM 8299 N N . ALA C 1 30 ? 20.756 36.822 54.798 1.00 25.14 30 ALA C N 1
ATOM 8300 C CA . ALA C 1 30 ? 19.575 36.635 55.623 1.00 27.56 30 ALA C CA 1
ATOM 8301 C C . ALA C 1 30 ? 18.346 36.458 54.743 1.00 26.82 30 ALA C C 1
ATOM 8302 O O . ALA C 1 30 ? 18.340 36.796 53.547 1.00 27.39 30 ALA C O 1
ATOM 8309 N N . TYR C 1 31 ? 17.315 35.900 55.369 1.00 24.96 31 TYR C N 1
ATOM 8310 C CA . TYR C 1 31 ? 16.002 35.688 54.781 1.00 25.09 31 TYR C CA 1
ATOM 8311 C C . TYR C 1 31 ? 14.944 36.121 55.788 1.00 29.89 31 TYR C C 1
ATOM 8312 O O . TYR C 1 31 ? 15.030 35.784 56.973 1.00 23.22 31 TYR C O 1
ATOM 8330 N N . SER C 1 32 ? 13.924 36.842 55.313 1.00 25.66 32 SER C N 1
ATOM 8331 C CA . SER C 1 32 ? 12.882 37.334 56.196 1.00 24.65 32 SER C CA 1
ATOM 8332 C C . SER C 1 32 ? 11.512 37.174 55.561 1.00 23.43 32 SER C C 1
ATOM 8333 O O . SER C 1 32 ? 11.334 37.470 54.381 1.00 28.27 32 SER C O 1
ATOM 8341 N N . TYR C 1 33 ? 10.549 36.724 56.375 1.00 22.71 33 TYR C N 1
ATOM 8342 C CA . TYR C 1 33 ? 9.143 36.649 55.985 1.00 23.27 33 TYR C CA 1
ATOM 8343 C C . TYR C 1 33 ? 8.301 36.859 57.247 1.00 25.54 33 TYR C C 1
ATOM 8344 O O . TYR C 1 33 ? 8.183 35.944 58.066 1.00 25.02 33 TYR C O 1
ATOM 8362 N N . ARG C 1 34 ? 7.705 38.053 57.400 1.00 23.31 34 ARG C N 1
ATOM 8363 C CA . ARG C 1 34 ? 6.959 38.395 58.618 1.00 24.41 34 ARG C CA 1
ATOM 8364 C C . ARG C 1 34 ? 7.872 38.295 59.838 1.00 21.56 34 ARG C C 1
ATOM 8365 O O . ARG C 1 34 ? 7.441 37.935 60.938 1.00 24.63 34 ARG C O 1
ATOM 8386 N N . ALA C 1 35 ? 9.132 38.624 59.631 1.00 23.81 35 ALA C N 1
ATOM 8387 C CA . ALA C 1 35 ? 10.139 38.394 60.661 1.00 22.25 35 ALA C CA 1
ATOM 8388 C C . ALA C 1 35 ? 10.000 39.338 61.841 1.00 24.88 35 ALA C C 1
ATOM 8389 O O . ALA C 1 35 ? 10.540 39.047 62.915 1.00 23.26 35 ALA C O 1
ATOM 8396 N N . ASN C 1 36 ? 9.317 40.470 61.671 1.00 23.18 36 ASN C N 1
ATOM 8397 C CA . ASN C 1 36 ? 9.129 41.428 62.745 1.00 25.07 36 ASN C CA 1
ATOM 8398 C C . ASN C 1 36 ? 7.702 41.431 63.275 1.00 21.55 36 ASN C C 1
ATOM 8399 O O . ASN C 1 36 ? 7.366 42.297 64.085 1.00 24.42 36 ASN C O 1
ATOM 8410 N N . GLU C 1 37 ? 6.881 40.460 62.889 1.00 23.53 37 GLU C N 1
ATOM 8411 C CA . GLU C 1 37 ? 5.559 40.297 63.476 1.00 26.08 37 GLU C CA 1
ATOM 8412 C C . GLU C 1 37 ? 5.655 39.480 64.757 1.00 24.46 37 GLU C C 1
ATOM 8413 O O . GLU C 1 37 ? 6.527 38.628 64.900 1.00 23.79 37 GLU C O 1
ATOM 8425 N N . ARG C 1 38 ? 4.726 39.723 65.676 1.00 25.27 38 ARG C N 1
ATOM 8426 C CA . ARG C 1 38 ? 4.684 38.975 66.923 1.00 23.42 38 ARG C CA 1
ATOM 8427 C C . ARG C 1 38 ? 3.938 37.660 66.771 1.00 25.97 38 ARG C C 1
ATOM 8428 O O . ARG C 1 38 ? 2.901 37.574 66.091 1.00 23.99 38 ARG C O 1
ATOM 8449 N N . PHE C 1 39 ? 4.457 36.647 67.457 1.00 21.83 39 PHE C N 1
ATOM 8450 C CA . PHE C 1 39 ? 3.918 35.305 67.557 1.00 22.95 39 PHE C CA 1
ATOM 8451 C C . PHE C 1 39 ? 4.037 34.823 68.997 1.00 24.98 39 PHE C C 1
ATOM 8452 O O . PHE C 1 39 ? 4.971 35.222 69.711 1.00 23.89 39 PHE C O 1
ATOM 8469 N N . PRO C 1 40 ? 3.136 33.943 69.445 1.00 23.29 40 PRO C N 1
ATOM 8470 C CA . PRO C 1 40 ? 3.288 33.385 70.793 1.00 25.54 40 PRO C CA 1
ATOM 8471 C C . PRO C 1 40 ? 4.561 32.569 70.904 1.00 23.41 40 PRO C C 1
ATOM 8472 O O . PRO C 1 40 ? 4.937 31.841 69.988 1.00 22.67 40 PRO C O 1
ATOM 8483 N N . LEU C 1 41 ? 5.218 32.709 72.053 1.00 23.24 41 LEU C N 1
ATOM 8484 C CA . LEU C 1 41 ? 6.449 31.975 72.314 1.00 19.21 41 LEU C CA 1
ATOM 8485 C C . LEU C 1 41 ? 6.182 30.499 72.541 1.00 20.84 41 LEU C C 1
ATOM 8486 O O . LEU C 1 41 ? 6.965 29.649 72.107 1.00 20.13 41 LEU C O 1
ATOM 8502 N N . CYS C 1 42 ? 5.076 30.181 73.232 1.00 18.91 42 CYS C N 1
ATOM 8503 C CA . CYS C 1 42 ? 4.850 28.855 73.780 1.00 18.15 42 CYS C CA 1
ATOM 8504 C C . CYS C 1 42 ? 6.120 28.427 74.509 1.00 19.90 42 CYS C C 1
ATOM 8505 O O . CYS C 1 42 ? 6.774 29.262 75.138 1.00 19.57 42 CYS C O 1
ATOM 8512 N N . SER C 1 43 ? 6.480 27.149 74.418 1.00 21.21 43 SER C N 1
ATOM 8513 C CA . SER C 1 43 ? 7.623 26.642 75.176 1.00 22.34 43 SER C CA 1
ATOM 8514 C C . SER C 1 43 ? 8.967 27.138 74.659 1.00 21.07 43 SER C C 1
ATOM 8515 O O . SER C 1 43 ? 9.995 26.843 75.298 1.00 20.99 43 SER C O 1
ATOM 8523 N N . SER C 1 44 ? 9.012 27.914 73.580 1.00 19.97 44 SER C N 1
ATOM 8524 C CA . SER C 1 44 ? 10.307 28.249 73.000 1.00 21.44 44 SER C CA 1
ATOM 8525 C C . SER C 1 44 ? 11.150 29.132 73.922 1.00 19.23 44 SER C C 1
ATOM 8526 O O . SER C 1 44 ? 12.379 29.135 73.779 1.00 19.85 44 SER C O 1
ATOM 8534 N N . PHE C 1 45 ? 10.548 29.841 74.891 1.00 16.75 45 PHE C N 1
ATOM 8535 C CA . PHE C 1 45 ? 11.330 30.610 75.863 1.00 20.04 45 PHE C CA 1
ATOM 8536 C C . PHE C 1 45 ? 12.237 29.723 76.711 1.00 17.90 45 PHE C C 1
ATOM 8537 O O . PHE C 1 45 ? 13.203 30.220 77.305 1.00 20.50 45 PHE C O 1
ATOM 8554 N N . LYS C 1 46 ? 11.964 28.422 76.772 1.00 19.54 46 LYS C N 1
ATOM 8555 C CA . LYS C 1 46 ? 12.684 27.586 77.715 1.00 18.47 46 LYS C CA 1
ATOM 8556 C C . LYS C 1 46 ? 14.157 27.465 77.359 1.00 15.93 46 LYS C C 1
ATOM 8557 O O . LYS C 1 46 ? 14.979 27.293 78.264 1.00 18.55 46 LYS C O 1
ATOM 8576 N N . ALA C 1 47 ? 14.517 27.557 76.078 1.00 19.39 47 ALA C N 1
ATOM 8577 C CA . ALA C 1 47 ? 15.934 27.601 75.730 1.00 21.10 47 ALA C CA 1
ATOM 8578 C C . ALA C 1 47 ? 16.617 28.807 76.361 1.00 20.70 47 ALA C C 1
ATOM 8579 O O . ALA C 1 47 ? 17.735 28.702 76.906 1.00 18.06 47 ALA C O 1
ATOM 8586 N N . PHE C 1 48 ? 15.968 29.967 76.292 1.00 17.72 48 PHE C N 1
ATOM 8587 C CA . PHE C 1 48 ? 16.518 31.180 76.871 1.00 16.86 48 PHE C CA 1
ATOM 8588 C C . PHE C 1 48 ? 16.500 31.126 78.389 1.00 18.24 48 PHE C C 1
ATOM 8589 O O . PHE C 1 48 ? 17.394 31.680 79.033 1.00 16.14 48 PHE C O 1
ATOM 8606 N N . LEU C 1 49 ? 15.498 30.476 78.980 1.00 16.77 49 LEU C N 1
ATOM 8607 C CA . LEU C 1 49 ? 15.528 30.238 80.420 1.00 14.45 49 LEU C CA 1
ATOM 8608 C C . LEU C 1 49 ? 16.791 29.478 80.813 1.00 17.22 49 LEU C C 1
ATOM 8609 O O . LEU C 1 49 ? 17.513 29.872 81.736 1.00 17.61 49 LEU C O 1
ATOM 8625 N N . ALA C 1 50 ? 17.088 28.396 80.084 1.00 17.81 50 ALA C N 1
ATOM 8626 C CA . ALA C 1 50 ? 18.295 27.626 80.347 1.00 16.54 50 ALA C CA 1
ATOM 8627 C C . ALA C 1 50 ? 19.541 28.482 80.180 1.00 18.32 50 ALA C C 1
ATOM 8628 O O . ALA C 1 50 ? 20.482 28.375 80.981 1.00 14.92 50 ALA C O 1
ATOM 8635 N N . ALA C 1 51 ? 19.561 29.365 79.177 1.00 19.71 51 ALA C N 1
ATOM 8636 C CA . ALA C 1 51 ? 20.714 30.255 78.992 1.00 19.57 51 ALA C CA 1
ATOM 8637 C C . ALA C 1 51 ? 20.840 31.242 80.141 1.00 19.11 51 ALA C C 1
ATOM 8638 O O . ALA C 1 51 ? 21.943 31.536 80.597 1.00 18.01 51 ALA C O 1
ATOM 8645 N N . ALA C 1 52 ? 19.712 31.726 80.661 1.00 16.94 52 ALA C N 1
ATOM 8646 C CA . ALA C 1 52 ? 19.769 32.629 81.806 1.00 18.31 52 ALA C CA 1
ATOM 8647 C C . ALA C 1 52 ? 20.332 31.926 83.040 1.00 14.87 52 ALA C C 1
ATOM 8648 O O . ALA C 1 52 ? 21.097 32.519 83.815 1.00 18.23 52 ALA C O 1
ATOM 8655 N N . VAL C 1 53 ? 19.993 30.651 83.222 1.00 15.13 53 VAL C N 1
ATOM 8656 C CA . VAL C 1 53 ? 20.531 29.871 84.326 1.00 15.59 53 VAL C CA 1
ATOM 8657 C C . VAL C 1 53 ? 22.027 29.681 84.145 1.00 16.33 53 VAL C C 1
ATOM 8658 O O . VAL C 1 53 ? 22.811 29.824 85.094 1.00 15.82 53 VAL C O 1
ATOM 8671 N N . LEU C 1 54 ? 22.442 29.396 82.919 1.00 16.60 54 LEU C N 1
ATOM 8672 C CA . LEU C 1 54 ? 23.871 29.285 82.637 1.00 13.47 54 LEU C CA 1
ATOM 8673 C C . LEU C 1 54 ? 24.606 30.574 82.989 1.00 16.26 54 LEU C C 1
ATOM 8674 O O . LEU C 1 54 ? 25.700 30.532 83.589 1.00 16.81 54 LEU C O 1
ATOM 8690 N N . LYS C 1 55 ? 24.043 31.727 82.609 1.00 15.89 55 LYS C N 1
ATOM 8691 C CA . LYS C 1 55 ? 24.663 33.004 82.962 1.00 18.47 55 LYS C CA 1
ATOM 8692 C C . LYS C 1 55 ? 24.757 33.188 84.474 1.00 20.14 55 LYS C C 1
ATOM 8693 O O . LYS C 1 55 ? 25.782 33.671 84.982 1.00 18.58 55 LYS C O 1
ATOM 8712 N N . MET C 1 56 ? 23.706 32.810 85.224 1.00 17.27 56 MET C N 1
ATOM 8713 C CA . MET C 1 56 ? 23.818 32.875 86.675 1.00 15.31 56 MET C CA 1
ATOM 8714 C C . MET C 1 56 ? 24.977 32.028 87.171 1.00 18.14 56 MET C C 1
ATOM 8715 O O . MET C 1 56 ? 25.711 32.435 88.075 1.00 20.95 56 MET C O 1
ATOM 8729 N N . ASP C 1 57 ? 25.148 30.843 86.596 1.00 17.86 57 ASP C N 1
ATOM 8730 C CA . ASP C 1 57 ? 26.249 29.970 86.999 1.00 16.46 57 ASP C CA 1
ATOM 8731 C C . ASP C 1 57 ? 27.590 30.552 86.592 1.00 18.29 57 ASP C C 1
ATOM 8732 O O . ASP C 1 57 ? 28.585 30.373 87.300 1.00 18.17 57 ASP C O 1
ATOM 8741 N N . GLN C 1 58 ? 27.643 31.206 85.441 1.00 18.76 58 GLN C N 1
ATOM 8742 C CA . GLN C 1 58 ? 28.874 31.887 85.037 1.00 19.70 58 GLN C CA 1
ATOM 8743 C C . GLN C 1 58 ? 29.267 32.948 86.060 1.00 18.02 58 GLN C C 1
ATOM 8744 O O . GLN C 1 58 ? 30.454 33.101 86.400 1.00 20.40 58 GLN C O 1
ATOM 8758 N N . ASP C 1 59 ? 28.272 33.675 86.577 1.00 20.64 59 ASP C N 1
ATOM 8759 C CA . ASP C 1 59 ? 28.491 34.733 87.548 1.00 25.94 59 ASP C CA 1
ATOM 8760 C C . ASP C 1 59 ? 28.804 34.171 88.923 1.00 22.47 59 ASP C C 1
ATOM 8761 O O . ASP C 1 59 ? 29.516 34.807 89.710 1.00 26.07 59 ASP C O 1
ATOM 8770 N N . SER C 1 60 ? 28.280 32.989 89.225 1.00 20.42 60 SER C N 1
ATOM 8771 C CA . SER C 1 60 ? 28.430 32.364 90.534 1.00 20.70 60 SER C CA 1
ATOM 8772 C C . SER C 1 60 ? 28.652 30.870 90.334 1.00 19.21 60 SER C C 1
ATOM 8773 O O . SER C 1 60 ? 27.713 30.061 90.397 1.00 18.71 60 SER C O 1
ATOM 8781 N N . PRO C 1 61 ? 29.895 30.464 90.067 1.00 15.80 61 PRO C N 1
ATOM 8782 C CA . PRO C 1 61 ? 30.166 29.058 89.751 1.00 15.45 61 PRO C CA 1
ATOM 8783 C C . PRO C 1 61 ? 29.616 28.093 90.793 1.00 17.31 61 PRO C C 1
ATOM 8784 O O . PRO C 1 61 ? 29.849 28.241 92.003 1.00 18.89 61 PRO C O 1
ATOM 8795 N N . GLY C 1 62 ? 28.906 27.080 90.304 1.00 19.61 62 GLY C N 1
ATOM 8796 C CA . GLY C 1 62 ? 28.315 26.065 91.156 1.00 17.69 62 GLY C CA 1
ATOM 8797 C C . GLY C 1 62 ? 26.807 26.103 91.208 1.00 18.82 62 GLY C C 1
ATOM 8798 O O . GLY C 1 62 ? 26.202 25.170 91.758 1.00 18.38 62 GLY C O 1
ATOM 8802 N N . VAL C 1 63 ? 26.181 27.162 90.693 1.00 16.91 63 VAL C N 1
ATOM 8803 C CA . VAL C 1 63 ? 24.711 27.212 90.651 1.00 18.49 63 VAL C CA 1
ATOM 8804 C C . VAL C 1 63 ? 24.141 25.968 89.973 1.00 21.27 63 VAL C C 1
ATOM 8805 O O . VAL C 1 63 ? 23.125 25.422 90.410 1.00 18.42 63 VAL C O 1
ATOM 8818 N N . LEU C 1 64 ? 24.755 25.516 88.875 1.00 17.21 64 LEU C N 1
ATOM 8819 C CA . LEU C 1 64 ? 24.204 24.374 88.140 1.00 14.52 64 LEU C CA 1
ATOM 8820 C C . LEU C 1 64 ? 24.165 23.103 88.982 1.00 16.26 64 LEU C C 1
ATOM 8821 O O . LEU C 1 64 ? 23.393 22.195 88.670 1.00 19.41 64 LEU C O 1
ATOM 8837 N N . LEU C 1 65 ? 25.015 22.993 90.010 1.00 15.64 65 LEU C N 1
ATOM 8838 C CA . LEU C 1 65 ? 25.064 21.801 90.843 1.00 16.14 65 LEU C CA 1
ATOM 8839 C C . LEU C 1 65 ? 24.218 21.920 92.105 1.00 17.77 65 LEU C C 1
ATOM 8840 O O . LEU C 1 65 ? 24.168 20.968 92.884 1.00 18.13 65 LEU C O 1
ATOM 8856 N N . GLU C 1 66 ? 23.550 23.047 92.326 1.00 18.41 66 GLU C N 1
ATOM 8857 C CA . GLU C 1 66 ? 22.692 23.170 93.498 1.00 18.15 66 GLU C CA 1
ATOM 8858 C C . GLU C 1 66 ? 21.494 22.245 93.365 1.00 18.49 66 GLU C C 1
ATOM 8859 O O . GLU C 1 66 ? 20.922 22.102 92.283 1.00 17.66 66 GLU C O 1
ATOM 8871 N N . LYS C 1 67 ? 21.100 21.639 94.486 1.00 18.57 67 LYS C N 1
ATOM 8872 C CA . LYS C 1 67 ? 19.914 20.787 94.547 1.00 20.26 67 LYS C CA 1
ATOM 8873 C C . LYS C 1 67 ? 18.638 21.610 94.711 1.00 18.99 67 LYS C C 1
ATOM 8874 O O . LYS C 1 67 ? 18.559 22.509 95.560 1.00 21.17 67 LYS C O 1
ATOM 8893 N N . VAL C 1 68 ? 17.647 21.289 93.899 1.00 19.67 68 VAL C N 1
ATOM 8894 C CA . VAL C 1 68 ? 16.294 21.815 94.042 1.00 19.31 68 VAL C CA 1
ATOM 8895 C C . VAL C 1 68 ? 15.417 20.685 94.555 1.00 21.17 68 VAL C C 1
ATOM 8896 O O . VAL C 1 68 ? 15.320 19.618 93.928 1.00 18.72 68 VAL C O 1
ATOM 8909 N N . ASN C 1 69 ? 14.740 20.952 95.658 1.00 21.42 69 ASN C N 1
ATOM 8910 C CA . ASN C 1 69 ? 13.854 20.009 96.314 1.00 23.54 69 ASN C CA 1
ATOM 8911 C C . ASN C 1 69 ? 12.421 20.495 96.113 1.00 19.30 69 ASN C C 1
ATOM 8912 O O . ASN C 1 69 ? 12.144 21.688 96.273 1.00 28.69 69 ASN C O 1
ATOM 8923 N N . TYR C 1 70 ? 11.538 19.585 95.725 1.00 21.83 70 TYR C N 1
ATOM 8924 C CA . TYR C 1 70 ? 10.157 19.935 95.396 1.00 25.71 70 TYR C CA 1
ATOM 8925 C C . TYR C 1 70 ? 9.246 18.740 95.678 1.00 23.91 70 TYR C C 1
ATOM 8926 O O . TYR C 1 70 ? 8.329 18.436 94.909 1.00 25.58 70 TYR C O 1
ATOM 8944 N N . HIS C 1 71 ? 9.480 18.072 96.812 1.00 28.43 71 HIS C N 1
ATOM 8945 C CA . HIS C 1 71 ? 8.951 16.731 97.031 1.00 31.03 71 HIS C CA 1
ATOM 8946 C C . HIS C 1 71 ? 7.428 16.704 97.110 1.00 29.67 71 HIS C C 1
ATOM 8947 O O . HIS C 1 71 ? 6.816 15.708 96.711 1.00 29.33 71 HIS C O 1
ATOM 8961 N N . ASN C 1 72 ? 6.808 17.756 97.643 1.00 30.33 72 ASN C N 1
ATOM 8962 C CA . ASN C 1 72 ? 5.362 17.794 97.856 1.00 32.58 72 ASN C CA 1
ATOM 8963 C C . ASN C 1 72 ? 4.652 18.702 96.858 1.00 36.99 72 ASN C C 1
ATOM 8964 O O . ASN C 1 72 ? 3.469 19.037 97.047 1.00 33.19 72 ASN C O 1
ATOM 8975 N N . ARG C 1 73 ? 5.341 19.092 95.793 1.00 28.98 73 ARG C N 1
ATOM 8976 C CA . ARG C 1 73 ? 4.830 20.060 94.834 1.00 29.87 73 ARG C CA 1
ATOM 8977 C C . ARG C 1 73 ? 3.838 19.411 93.881 1.00 29.62 73 ARG C C 1
ATOM 8978 O O . ARG C 1 73 ? 4.013 18.262 93.452 1.00 29.10 73 ARG C O 1
ATOM 8999 N N . THR C 1 74 ? 2.771 20.146 93.558 1.00 35.67 74 THR C N 1
ATOM 9000 C CA . THR C 1 74 ? 1.854 19.712 92.512 1.00 31.23 74 THR C CA 1
ATOM 9001 C C . THR C 1 74 ? 2.504 19.907 91.156 1.00 31.65 74 THR C C 1
ATOM 9002 O O . THR C 1 74 ? 2.834 21.036 90.782 1.00 37.46 74 THR C O 1
ATOM 9013 N N . MET C 1 75 ? 2.657 18.829 90.403 1.00 27.82 75 MET C N 1
ATOM 9014 C CA . MET C 1 75 ? 3.451 18.884 89.185 1.00 32.62 75 MET C CA 1
ATOM 9015 C C . MET C 1 75 ? 2.585 19.247 87.982 1.00 30.44 75 MET C C 1
ATOM 9016 O O . MET C 1 75 ? 1.511 18.662 87.744 1.00 29.04 75 MET C O 1
ATOM 9030 N N . GLU C 1 76 ? 3.052 20.244 87.240 1.00 25.68 76 GLU C N 1
ATOM 9031 C CA . GLU C 1 76 ? 2.414 20.676 86.017 1.00 25.04 76 GLU C CA 1
ATOM 9032 C C . GLU C 1 76 ? 2.319 19.523 85.018 1.00 25.19 76 GLU C C 1
ATOM 9033 O O . GLU C 1 76 ? 3.175 18.628 84.997 1.00 26.28 76 GLU C O 1
ATOM 9045 N N . PRO C 1 77 ? 1.296 19.523 84.161 1.00 29.38 77 PRO C N 1
ATOM 9046 C CA . PRO C 1 77 ? 1.312 18.621 83.009 1.00 27.09 77 PRO C CA 1
ATOM 9047 C C . PRO C 1 77 ? 2.563 18.823 82.163 1.00 26.03 77 PRO C C 1
ATOM 9048 O O . PRO C 1 77 ? 3.109 19.927 82.073 1.00 26.17 77 PRO C O 1
ATOM 9059 N N . HIS C 1 78 ? 2.965 17.739 81.492 1.00 26.14 78 HIS C N 1
ATOM 9060 C CA . HIS C 1 78 ? 4.148 17.669 80.636 1.00 28.99 78 HIS C CA 1
ATOM 9061 C C . HIS C 1 78 ? 5.403 18.030 81.429 1.00 24.33 78 HIS C C 1
ATOM 9062 O O . HIS C 1 78 ? 6.157 18.948 81.093 1.00 27.59 78 HIS C O 1
ATOM 9076 N N . SER C 1 79 ? 5.589 17.278 82.497 1.00 23.85 79 SER C N 1
ATOM 9077 C CA . SER C 1 79 ? 6.772 17.363 83.353 1.00 23.63 79 SER C CA 1
ATOM 9078 C C . SER C 1 79 ? 7.408 15.979 83.427 1.00 22.01 79 SER C C 1
ATOM 9079 O O . SER C 1 79 ? 7.557 15.410 84.512 1.00 27.30 79 SER C O 1
ATOM 9087 N N . PRO C 1 80 ? 7.755 15.395 82.280 1.00 24.68 80 PRO C N 1
ATOM 9088 C CA . PRO C 1 80 ? 8.229 13.999 82.287 1.00 27.00 80 PRO C CA 1
ATOM 9089 C C . PRO C 1 80 ? 9.461 13.791 83.136 1.00 30.44 80 PRO C C 1
ATOM 9090 O O . PRO C 1 80 ? 9.600 12.752 83.792 1.00 30.55 80 PRO C O 1
ATOM 9101 N N . ILE C 1 81 ? 10.360 14.764 83.149 1.00 24.21 81 ILE C N 1
ATOM 9102 C CA . ILE C 1 81 ? 11.594 14.596 83.900 1.00 23.28 81 ILE C CA 1
ATOM 9103 C C . ILE C 1 81 ? 11.380 14.927 85.363 1.00 18.80 81 ILE C C 1
ATOM 9104 O O . ILE C 1 81 ? 11.689 14.112 86.235 1.00 23.34 81 ILE C O 1
ATOM 9120 N N . THR C 1 82 ? 10.837 16.116 85.673 1.00 20.34 82 THR C N 1
ATOM 9121 C CA . THR C 1 82 ? 10.703 16.490 87.073 1.00 21.91 82 THR C CA 1
ATOM 9122 C C . THR C 1 82 ? 9.752 15.552 87.814 1.00 23.10 82 THR C C 1
ATOM 9123 O O . THR C 1 82 ? 9.978 15.253 88.990 1.00 23.21 82 THR C O 1
ATOM 9134 N N . GLU C 1 83 ? 8.692 15.058 87.165 1.00 26.53 83 GLU C N 1
ATOM 9135 C CA . GLU C 1 83 ? 7.852 14.083 87.855 1.00 25.76 83 GLU C CA 1
ATOM 9136 C C . GLU C 1 83 ? 8.641 12.825 88.200 1.00 26.60 83 GLU C C 1
ATOM 9137 O O . GLU C 1 83 ? 8.506 12.287 89.303 1.00 29.50 83 GLU C O 1
ATOM 9149 N N . LYS C 1 84 ? 9.504 12.371 87.284 1.00 29.21 84 LYS C N 1
ATOM 9150 C CA . LYS C 1 84 ? 10.287 11.159 87.507 1.00 29.67 84 LYS C CA 1
ATOM 9151 C C . LYS C 1 84 ? 11.224 11.300 88.701 1.00 27.68 84 LYS C C 1
ATOM 9152 O O . LYS C 1 84 ? 11.384 10.362 89.492 1.00 28.13 84 LYS C O 1
ATOM 9171 N N . PHE C 1 85 ? 11.862 12.457 88.855 1.00 27.69 85 PHE C N 1
ATOM 9172 C CA . PHE C 1 85 ? 12.862 12.640 89.894 1.00 23.89 85 PHE C CA 1
ATOM 9173 C C . PHE C 1 85 ? 12.351 13.421 91.111 1.00 27.11 85 PHE C C 1
ATOM 9174 O O . PHE C 1 85 ? 13.150 13.827 91.958 1.00 27.82 85 PHE C O 1
ATOM 9191 N N . GLN C 1 86 ? 11.031 13.567 91.268 1.00 26.13 86 GLN C N 1
ATOM 9192 C CA . GLN C 1 86 ? 10.494 14.367 92.367 1.00 23.21 86 GLN C CA 1
ATOM 9193 C C . GLN C 1 86 ? 10.929 13.851 93.740 1.00 21.78 86 GLN C C 1
ATOM 9194 O O . GLN C 1 86 ? 11.114 14.638 94.675 1.00 25.73 86 GLN C O 1
ATOM 9208 N N . SER C 1 87 ? 11.082 12.542 93.896 1.00 28.42 87 SER C N 1
ATOM 9209 C CA . SER C 1 87 ? 11.336 12.010 95.228 1.00 29.78 87 SER C CA 1
ATOM 9210 C C . SER C 1 87 ? 12.685 12.473 95.763 1.00 32.37 87 SER C C 1
ATOM 9211 O O . SER C 1 87 ? 12.818 12.753 96.958 1.00 36.98 87 SER C O 1
ATOM 9219 N N . GLN C 1 88 ? 13.684 12.594 94.887 1.00 33.20 88 GLN C N 1
ATOM 9220 C CA . GLN C 1 88 ? 15.042 12.930 95.287 1.00 34.16 88 GLN C CA 1
ATOM 9221 C C . GLN C 1 88 ? 15.470 14.344 94.914 1.00 30.17 88 GLN C C 1
ATOM 9222 O O . GLN C 1 88 ? 16.557 14.778 95.332 1.00 25.83 88 GLN C O 1
ATOM 9236 N N . GLY C 1 89 ? 14.656 15.081 94.170 1.00 23.83 89 GLY C N 1
ATOM 9237 C CA . GLY C 1 89 ? 15.033 16.411 93.736 1.00 25.31 89 GLY C CA 1
ATOM 9238 C C . GLY C 1 89 ? 15.959 16.340 92.540 1.00 20.23 89 GLY C C 1
ATOM 9239 O O . GLY C 1 89 ? 16.346 15.269 92.081 1.00 20.74 89 GLY C O 1
ATOM 9243 N N . MET C 1 90 ? 16.279 17.518 91.993 1.00 20.62 90 MET C N 1
ATOM 9244 C CA . MET C 1 90 ? 17.135 17.613 90.812 1.00 22.61 90 MET C CA 1
ATOM 9245 C C . MET C 1 90 ? 18.112 18.772 90.951 1.00 19.43 90 MET C C 1
ATOM 9246 O O . MET C 1 90 ? 17.839 19.772 91.621 1.00 20.58 90 MET C O 1
ATOM 9260 N N . ALA C 1 91 ? 19.270 18.632 90.309 1.00 21.76 91 ALA C N 1
ATOM 9261 C CA . ALA C 1 91 ? 20.182 19.759 90.248 1.00 17.21 91 ALA C CA 1
ATOM 9262 C C . ALA C 1 91 ? 19.670 20.797 89.263 1.00 16.12 91 ALA C C 1
ATOM 9263 O O . ALA C 1 91 ? 18.970 20.475 88.301 1.00 18.08 91 ALA C O 1
ATOM 9270 N N . VAL C 1 92 ? 20.028 22.054 89.526 1.00 16.18 92 VAL C N 1
ATOM 9271 C CA . VAL C 1 92 ? 19.660 23.166 88.656 1.00 17.73 92 VAL C CA 1
ATOM 9272 C C . VAL C 1 92 ? 20.002 22.862 87.200 1.00 19.05 92 VAL C C 1
ATOM 9273 O O . VAL C 1 92 ? 19.183 23.067 86.292 1.00 16.92 92 VAL C O 1
ATOM 9286 N N . GLY C 1 93 ? 21.224 22.393 86.945 1.00 16.86 93 GLY C N 1
ATOM 9287 C CA . GLY C 1 93 ? 21.599 22.067 85.579 1.00 17.70 93 GLY C CA 1
ATOM 9288 C C . GLY C 1 93 ? 20.760 20.965 84.970 1.00 15.77 93 GLY C C 1
ATOM 9289 O O . GLY C 1 93 ? 20.509 20.964 83.756 1.00 17.80 93 GLY C O 1
ATOM 9293 N N . GLU C 1 94 ? 20.329 20.007 85.799 1.00 19.15 94 GLU C N 1
ATOM 9294 C CA . GLU C 1 94 ? 19.441 18.951 85.322 1.00 19.25 94 GLU C CA 1
ATOM 9295 C C . GLU C 1 94 ? 18.080 19.522 84.981 1.00 18.35 94 GLU C C 1
ATOM 9296 O O . GLU C 1 94 ? 17.465 19.118 83.996 1.00 17.43 94 GLU C O 1
ATOM 9308 N N . LEU C 1 95 ? 17.600 20.466 85.796 1.00 19.31 95 LEU C N 1
ATOM 9309 C CA . LEU C 1 95 ? 16.356 21.161 85.487 1.00 16.66 95 LEU C CA 1
ATOM 9310 C C . LEU C 1 95 ? 16.457 21.933 84.179 1.00 17.10 95 LEU C C 1
ATOM 9311 O O . LEU C 1 95 ? 15.507 21.943 83.378 1.00 18.21 95 LEU C O 1
ATOM 9327 N N . ALA C 1 96 ? 17.557 22.662 83.981 1.00 19.77 96 ALA C N 1
ATOM 9328 C CA . ALA C 1 96 ? 17.718 23.429 82.749 1.00 20.38 96 ALA C CA 1
ATOM 9329 C C . ALA C 1 96 ? 17.756 22.515 81.533 1.00 18.38 96 ALA C C 1
ATOM 9330 O O . ALA C 1 96 ? 17.123 22.798 80.506 1.00 17.80 96 ALA C O 1
ATOM 9337 N N . ALA C 1 97 ? 18.466 21.394 81.637 1.00 18.27 97 ALA C N 1
ATOM 9338 C CA . ALA C 1 97 ? 18.501 20.446 80.529 1.00 18.00 97 ALA C CA 1
ATOM 9339 C C . ALA C 1 97 ? 17.107 19.900 80.240 1.00 20.05 97 ALA C C 1
ATOM 9340 O O . ALA C 1 97 ? 16.706 19.776 79.071 1.00 21.46 97 ALA C O 1
ATOM 9347 N N . ALA C 1 98 ? 16.357 19.577 81.297 1.00 19.72 98 ALA C N 1
ATOM 9348 C CA . ALA C 1 98 ? 15.025 18.998 81.124 1.00 17.41 98 ALA C CA 1
ATOM 9349 C C . ALA C 1 98 ? 14.064 19.993 80.508 1.00 20.84 98 ALA C C 1
ATOM 9350 O O . ALA C 1 98 ? 13.231 19.621 79.669 1.00 19.85 98 ALA C O 1
ATOM 9357 N N . THR C 1 99 ? 14.116 21.250 80.948 1.00 21.21 99 THR C N 1
ATOM 9358 C CA . THR C 1 99 ? 13.164 22.212 80.406 1.00 19.23 99 THR C CA 1
ATOM 9359 C C . THR C 1 99 ? 13.452 22.490 78.943 1.00 19.11 99 THR C C 1
ATOM 9360 O O . THR C 1 99 ? 12.529 22.639 78.146 1.00 21.18 99 THR C O 1
ATOM 9371 N N . LEU C 1 100 ? 14.722 22.504 78.550 1.00 18.14 100 LEU C N 1
ATOM 9372 C CA . LEU C 1 100 ? 15.051 22.686 77.139 1.00 19.81 100 LEU C CA 1
ATOM 9373 C C . LEU C 1 100 ? 14.722 21.434 76.325 1.00 20.03 100 LEU C C 1
ATOM 9374 O O . LEU C 1 100 ? 13.972 21.495 75.335 1.00 22.46 100 LEU C O 1
ATOM 9390 N N . GLN C 1 101 ? 15.235 20.280 76.755 1.00 21.21 101 GLN C N 1
ATOM 9391 C CA . GLN C 1 101 ? 15.275 19.100 75.903 1.00 21.17 101 GLN C CA 1
ATOM 9392 C C . GLN C 1 101 ? 13.980 18.302 75.911 1.00 23.30 101 GLN C C 1
ATOM 9393 O O . GLN C 1 101 ? 13.745 17.515 74.983 1.00 24.39 101 GLN C O 1
ATOM 9407 N N . TYR C 1 102 ? 13.161 18.463 76.947 1.00 22.68 102 TYR C N 1
ATOM 9408 C CA . TYR C 1 102 ? 11.873 17.784 77.048 1.00 25.05 102 TYR C CA 1
ATOM 9409 C C . TYR C 1 102 ? 10.730 18.761 77.292 1.00 27.46 102 TYR C C 1
ATOM 9410 O O . TYR C 1 102 ? 9.608 18.323 77.583 1.00 25.30 102 TYR C O 1
ATOM 9428 N N . SER C 1 103 ? 10.984 20.063 77.174 1.00 23.20 103 SER C N 1
ATOM 9429 C CA . SER C 1 103 ? 9.986 21.108 77.411 1.00 24.00 103 SER C CA 1
ATOM 9430 C C . SER C 1 103 ? 9.316 20.963 78.775 1.00 24.10 103 SER C C 1
ATOM 9431 O O . SER C 1 103 ? 8.151 21.330 78.954 1.00 22.04 103 SER C O 1
ATOM 9439 N N . ASP C 1 104 ? 10.058 20.444 79.752 1.00 20.31 104 ASP C N 1
ATOM 9440 C CA . ASP C 1 104 ? 9.510 20.122 81.059 1.00 21.35 104 ASP C CA 1
ATOM 9441 C C . ASP C 1 104 ? 8.944 21.372 81.723 1.00 23.32 104 ASP C C 1
ATOM 9442 O O . ASP C 1 104 ? 9.662 22.337 81.983 1.00 20.72 104 ASP C O 1
ATOM 9451 N N . ASN C 1 105 ? 7.632 21.380 81.972 1.00 20.70 105 ASN C N 1
ATOM 9452 C CA . ASN C 1 105 ? 7.007 22.572 82.544 1.00 20.78 105 ASN C CA 1
ATOM 9453 C C . ASN C 1 105 ? 7.345 22.752 84.015 1.00 19.24 105 ASN C C 1
ATOM 9454 O O . ASN C 1 105 ? 7.547 23.883 84.483 1.00 21.02 105 ASN C O 1
ATOM 9465 N N . GLY C 1 106 ? 7.358 21.667 84.784 1.00 21.24 106 GLY C N 1
ATOM 9466 C CA . GLY C 1 106 ? 7.730 21.794 86.181 1.00 24.69 106 GLY C CA 1
ATOM 9467 C C . GLY C 1 106 ? 9.122 22.374 86.324 1.00 21.13 106 GLY C C 1
ATOM 9468 O O . GLY C 1 106 ? 9.366 23.234 87.172 1.00 17.79 106 GLY C O 1
ATOM 9472 N N . ALA C 1 107 ? 10.029 21.960 85.441 1.00 20.28 107 ALA C N 1
ATOM 9473 C CA . ALA C 1 107 ? 11.388 22.478 85.479 1.00 20.38 107 ALA C CA 1
ATOM 9474 C C . ALA C 1 107 ? 11.418 23.972 85.176 1.00 18.82 107 ALA C C 1
ATOM 9475 O O . ALA C 1 107 ? 12.134 24.737 85.848 1.00 17.82 107 ALA C O 1
ATOM 9482 N N . ALA C 1 108 ? 10.639 24.408 84.179 1.00 18.85 108 ALA C N 1
ATOM 9483 C CA . ALA C 1 108 ? 10.612 25.820 83.821 1.00 16.77 108 ALA C CA 1
ATOM 9484 C C . ALA C 1 108 ? 10.110 26.655 84.985 1.00 17.79 108 ALA C C 1
ATOM 9485 O O . ALA C 1 108 ? 10.690 27.685 85.328 1.00 18.19 108 ALA C O 1
ATOM 9492 N N . ASN C 1 109 ? 8.996 26.243 85.601 1.00 19.56 109 ASN C N 1
ATOM 9493 C CA . ASN C 1 109 ? 8.451 27.063 86.670 1.00 18.00 109 ASN C CA 1
ATOM 9494 C C . ASN C 1 109 ? 9.331 27.052 87.916 1.00 17.20 109 ASN C C 1
ATOM 9495 O O . ASN C 1 109 ? 9.453 28.072 88.595 1.00 17.79 109 ASN C O 1
ATOM 9506 N N . LEU C 1 110 ? 9.951 25.912 88.224 1.00 18.17 110 LEU C N 1
ATOM 9507 C CA . LEU C 1 110 ? 10.890 25.823 89.344 1.00 18.87 110 LEU C CA 1
ATOM 9508 C C . LEU C 1 110 ? 12.088 26.748 89.146 1.00 15.63 110 LEU C C 1
ATOM 9509 O O . LEU C 1 110 ? 12.480 27.473 90.063 1.00 18.27 110 LEU C O 1
ATOM 9525 N N . LEU C 1 111 ? 12.630 26.786 87.929 1.00 17.44 111 LEU C N 1
ATOM 9526 C CA . LEU C 1 111 ? 13.768 27.661 87.656 1.00 16.72 111 LEU C CA 1
ATOM 9527 C C . LEU C 1 111 ? 13.359 29.125 87.673 1.00 18.12 111 LEU C C 1
ATOM 9528 O O . LEU C 1 111 ? 14.077 29.964 88.218 1.00 18.53 111 LEU C O 1
ATOM 9544 N N . MET C 1 112 ? 12.200 29.460 87.101 1.00 17.81 112 MET C N 1
ATOM 9545 C CA . MET C 1 112 ? 11.765 30.852 87.141 1.00 17.14 112 MET C CA 1
ATOM 9546 C C . MET C 1 112 ? 11.460 31.283 88.565 1.00 17.11 112 MET C C 1
ATOM 9547 O O . MET C 1 112 ? 11.756 32.416 88.948 1.00 19.10 112 MET C O 1
ATOM 9561 N N . GLU C 1 113 ? 10.877 30.395 89.376 1.00 17.68 113 GLU C N 1
ATOM 9562 C CA . GLU C 1 113 ? 10.572 30.779 90.749 1.00 19.41 113 GLU C CA 1
ATOM 9563 C C . GLU C 1 113 ? 11.845 30.922 91.575 1.00 19.93 113 GLU C C 1
ATOM 9564 O O . GLU C 1 113 ? 12.030 31.909 92.291 1.00 20.78 113 GLU C O 1
ATOM 9576 N N . LYS C 1 114 ? 12.745 29.960 91.464 1.00 18.44 114 LYS C N 1
ATOM 9577 C CA . LYS C 1 114 ? 13.815 29.836 92.437 1.00 16.48 114 LYS C CA 1
ATOM 9578 C C . LYS C 1 114 ? 15.089 30.558 92.027 1.00 19.64 114 LYS C C 1
ATOM 9579 O O . LYS C 1 114 ? 15.881 30.933 92.902 1.00 19.92 114 LYS C O 1
ATOM 9598 N N . TYR C 1 115 ? 15.291 30.789 90.733 1.00 18.96 115 TYR C N 1
ATOM 9599 C CA . TYR C 1 115 ? 16.526 31.396 90.249 1.00 20.36 115 TYR C CA 1
ATOM 9600 C C . TYR C 1 115 ? 16.331 32.670 89.435 1.00 17.74 115 TYR C C 1
ATOM 9601 O O . TYR C 1 115 ? 17.005 33.682 89.708 1.00 20.14 115 TYR C O 1
ATOM 9619 N N . ILE C 1 116 ? 15.433 32.659 88.445 1.00 19.29 116 ILE C N 1
ATOM 9620 C CA . ILE C 1 116 ? 15.371 33.726 87.440 1.00 21.65 116 ILE C CA 1
ATOM 9621 C C . ILE C 1 116 ? 14.404 34.863 87.792 1.00 19.90 116 ILE C C 1
ATOM 9622 O O . ILE C 1 116 ? 14.384 35.886 87.093 1.00 23.54 116 ILE C O 1
ATOM 9638 N N . LYS C 1 117 ? 13.635 34.745 88.874 1.00 18.26 117 LYS C N 1
ATOM 9639 C CA . LYS C 1 117 ? 12.796 35.842 89.369 1.00 19.82 117 LYS C CA 1
ATOM 9640 C C . LYS C 1 117 ? 11.553 36.042 88.492 1.00 18.01 117 LYS C C 1
ATOM 9641 O O . LYS C 1 117 ? 11.186 37.170 88.161 1.00 20.29 117 LYS C O 1
ATOM 9660 N N . GLY C 1 118 ? 10.896 34.931 88.155 1.00 17.69 118 GLY C N 1
ATOM 9661 C CA . GLY C 1 118 ? 9.618 34.918 87.487 1.00 18.20 118 GLY C CA 1
ATOM 9662 C C . GLY C 1 118 ? 9.658 35.264 86.016 1.00 21.93 118 GLY C C 1
ATOM 9663 O O . GLY C 1 118 ? 10.710 35.560 85.444 1.00 19.14 118 GLY C O 1
ATOM 9667 N N . PRO C 1 119 ? 8.493 35.273 85.373 1.00 18.58 119 PRO C N 1
ATOM 9668 C CA . PRO C 1 119 ? 8.439 35.747 83.986 1.00 16.88 119 PRO C CA 1
ATOM 9669 C C . PRO C 1 119 ? 9.069 37.117 83.816 1.00 16.67 119 PRO C C 1
ATOM 9670 O O . PRO C 1 119 ? 9.729 37.406 82.802 1.00 20.34 119 PRO C O 1
ATOM 9681 N N . GLU C 1 120 ? 8.900 37.976 84.818 1.00 19.64 120 GLU C N 1
ATOM 9682 C CA . GLU C 1 120 ? 9.492 39.299 84.752 1.00 18.27 120 GLU C CA 1
ATOM 9683 C C . GLU C 1 120 ? 11.002 39.204 84.684 1.00 22.94 120 GLU C C 1
ATOM 9684 O O . GLU C 1 120 ? 11.654 39.932 83.918 1.00 20.64 120 GLU C O 1
ATOM 9696 N N . GLY C 1 121 ? 11.576 38.305 85.471 1.00 19.42 121 GLY C N 1
ATOM 9697 C CA . GLY C 1 121 ? 13.018 38.151 85.444 1.00 20.42 121 GLY C CA 1
ATOM 9698 C C . GLY C 1 121 ? 13.501 37.538 84.144 1.00 21.54 121 GLY C C 1
ATOM 9699 O O . GLY C 1 121 ? 14.556 37.927 83.615 1.00 20.94 121 GLY C O 1
ATOM 9703 N N . MET C 1 122 ? 12.742 36.578 83.613 1.00 21.07 122 MET C N 1
ATOM 9704 C CA . MET C 1 122 ? 13.046 36.028 82.297 1.00 20.15 122 MET C CA 1
ATOM 9705 C C . MET C 1 122 ? 13.081 37.145 81.263 1.00 20.61 122 MET C C 1
ATOM 9706 O O . MET C 1 122 ? 14.011 37.244 80.454 1.00 18.25 122 MET C O 1
ATOM 9720 N N . THR C 1 123 ? 12.071 38.016 81.287 1.00 17.65 123 THR C N 1
ATOM 9721 C CA . THR C 1 123 ? 12.036 39.145 80.356 1.00 20.14 123 THR C CA 1
ATOM 9722 C C . THR C 1 123 ? 13.223 40.077 80.584 1.00 19.27 123 THR C C 1
ATOM 9723 O O . THR C 1 123 ? 13.819 40.594 79.633 1.00 21.88 123 THR C O 1
ATOM 9734 N N . GLN C 1 124 ? 13.571 40.325 81.839 1.00 22.62 124 GLN C N 1
ATOM 9735 C CA . GLN C 1 124 ? 14.700 41.207 82.102 1.00 22.88 124 GLN C CA 1
ATOM 9736 C C . GLN C 1 124 ? 15.997 40.620 81.552 1.00 19.86 124 GLN C C 1
ATOM 9737 O O . GLN C 1 124 ? 16.822 41.355 81.014 1.00 18.59 124 GLN C O 1
ATOM 9751 N N . PHE C 1 125 ? 16.173 39.298 81.632 1.00 19.14 125 PHE C N 1
ATOM 9752 C CA . PHE C 1 125 ? 17.352 38.688 81.015 1.00 22.14 125 PHE C CA 1
ATOM 9753 C C . PHE C 1 125 ? 17.420 39.009 79.526 1.00 22.38 125 PHE C C 1
ATOM 9754 O O . PHE C 1 125 ? 18.447 39.476 79.025 1.00 19.84 125 PHE C O 1
ATOM 9771 N N . MET C 1 126 ? 16.332 38.753 78.798 1.00 17.75 126 MET C N 1
ATOM 9772 C CA . MET C 1 126 ? 16.303 39.034 77.368 1.00 18.49 126 MET C CA 1
ATOM 9773 C C . MET C 1 126 ? 16.528 40.518 77.098 1.00 20.97 126 MET C C 1
ATOM 9774 O O . MET C 1 126 ? 17.320 40.884 76.223 1.00 20.82 126 MET C O 1
ATOM 9788 N N . ASN C 1 127 ? 15.889 41.395 77.876 1.00 19.95 127 ASN C N 1
ATOM 9789 C CA . ASN C 1 127 ? 16.164 42.816 77.731 1.00 21.32 127 ASN C CA 1
ATOM 9790 C C . ASN C 1 127 ? 17.643 43.107 77.901 1.00 23.14 127 ASN C C 1
ATOM 9791 O O . ASN C 1 127 ? 18.223 43.894 77.144 1.00 24.36 127 ASN C O 1
ATOM 9802 N N . SER C 1 128 ? 18.279 42.448 78.868 1.00 20.92 128 SER C N 1
ATOM 9803 C CA . SER C 1 128 ? 19.658 42.771 79.208 1.00 20.05 128 SER C CA 1
ATOM 9804 C C . SER C 1 128 ? 20.617 42.422 78.081 1.00 21.64 128 SER C C 1
ATOM 9805 O O . SER C 1 128 ? 21.703 43.009 78.002 1.00 25.12 128 SER C O 1
ATOM 9813 N N . ILE C 1 129 ? 20.275 41.446 77.235 1.00 20.13 129 ILE C N 1
ATOM 9814 C CA . ILE C 1 129 ? 21.163 41.098 76.123 1.00 18.49 129 ILE C CA 1
ATOM 9815 C C . ILE C 1 129 ? 20.777 41.852 74.864 1.00 24.51 129 ILE C C 1
ATOM 9816 O O . ILE C 1 129 ? 21.326 41.596 73.785 1.00 21.92 129 ILE C O 1
ATOM 9832 N N . GLY C 1 130 ? 19.845 42.792 74.988 1.00 22.48 130 GLY C N 1
ATOM 9833 C CA . GLY C 1 130 ? 19.491 43.671 73.887 1.00 22.33 130 GLY C CA 1
ATOM 9834 C C . GLY C 1 130 ? 18.307 43.228 73.063 1.00 26.96 130 GLY C C 1
ATOM 9835 O O . GLY C 1 130 ? 18.126 43.727 71.946 1.00 27.16 130 GLY C O 1
ATOM 9839 N N . ASP C 1 131 ? 17.503 42.296 73.561 1.00 21.86 131 ASP C N 1
ATOM 9840 C CA . ASP C 1 131 ? 16.287 41.873 72.883 1.00 20.18 131 ASP C CA 1
ATOM 9841 C C . ASP C 1 131 ? 15.139 42.748 73.376 1.00 26.54 131 ASP C C 1
ATOM 9842 O O . ASP C 1 131 ? 14.714 42.633 74.525 1.00 23.69 131 ASP C O 1
ATOM 9851 N N . THR C 1 132 ? 14.640 43.618 72.496 1.00 25.01 132 THR C N 1
ATOM 9852 C CA . THR C 1 132 ? 13.605 44.597 72.824 1.00 26.53 132 THR C CA 1
ATOM 9853 C C . THR C 1 132 ? 12.194 44.087 72.545 1.00 29.13 132 THR C C 1
ATOM 9854 O O . THR C 1 132 ? 11.219 44.784 72.870 1.00 29.88 132 THR C O 1
ATOM 9865 N N . LYS C 1 133 ? 12.052 42.889 71.973 1.00 24.01 133 LYS C N 1
ATOM 9866 C CA . LYS C 1 133 ? 10.758 42.326 71.602 1.00 24.12 133 LYS C CA 1
ATOM 9867 C C . LYS C 1 133 ? 10.251 41.257 72.562 1.00 24.40 133 LYS C C 1
ATOM 9868 O O . LYS C 1 133 ? 9.046 41.158 72.781 1.00 24.67 133 LYS C O 1
ATOM 9887 N N . PHE C 1 134 ? 11.132 40.445 73.141 1.00 20.82 134 PHE C N 1
ATOM 9888 C CA . PHE C 1 134 ? 10.697 39.332 73.964 1.00 18.00 134 PHE C CA 1
ATOM 9889 C C . PHE C 1 134 ? 9.919 39.825 75.174 1.00 18.26 134 PHE C C 1
ATOM 9890 O O . PHE C 1 134 ? 10.396 40.692 75.910 1.00 20.40 134 PHE C O 1
ATOM 9907 N N . ARG C 1 135 ? 8.768 39.216 75.434 1.00 19.42 135 ARG C N 1
ATOM 9908 C CA . ARG C 1 135 ? 8.089 39.418 76.713 1.00 20.60 135 ARG C CA 1
ATOM 9909 C C . ARG C 1 135 ? 7.503 38.097 77.165 1.00 16.06 135 ARG C C 1
ATOM 9910 O O . ARG C 1 135 ? 6.789 37.429 76.405 1.00 20.70 135 ARG C O 1
ATOM 9931 N N . LEU C 1 136 ? 7.828 37.708 78.384 1.00 17.20 136 LEU C N 1
ATOM 9932 C CA . LEU C 1 136 ? 7.134 36.635 79.077 1.00 19.76 136 LEU C CA 1
ATOM 9933 C C . LEU C 1 136 ? 6.374 37.231 80.252 1.00 18.62 136 LEU C C 1
ATOM 9934 O O . LEU C 1 136 ? 6.960 37.846 81.143 1.00 19.92 136 LEU C O 1
ATOM 9950 N N . ASP C 1 137 ? 5.065 37.029 80.244 1.00 21.78 137 ASP C N 1
ATOM 9951 C CA . ASP C 1 137 ? 4.139 37.634 81.179 1.00 21.68 137 ASP C CA 1
ATOM 9952 C C . ASP C 1 137 ? 3.580 36.658 82.193 1.00 19.31 137 ASP C C 1
ATOM 9953 O O . ASP C 1 137 ? 3.240 37.064 83.307 1.00 24.18 137 ASP C O 1
ATOM 9962 N N . ARG C 1 138 ? 3.462 35.392 81.833 1.00 21.08 138 ARG C N 1
ATOM 9963 C CA . ARG C 1 138 ? 2.802 34.403 82.666 1.00 20.39 138 ARG C CA 1
ATOM 9964 C C . ARG C 1 138 ? 3.690 33.177 82.803 1.00 22.12 138 ARG C C 1
ATOM 9965 O O . ARG C 1 138 ? 4.689 33.021 82.093 1.00 20.43 138 ARG C O 1
ATOM 9986 N N . TRP C 1 139 ? 3.301 32.315 83.731 1.00 20.63 139 TRP C N 1
ATOM 9987 C CA . TRP C 1 139 ? 3.970 31.070 84.039 1.00 16.96 139 TRP C CA 1
ATOM 9988 C C . TRP C 1 139 ? 3.415 29.977 83.157 1.00 21.50 139 TRP C C 1
ATOM 9989 O O . TRP C 1 139 ? 2.428 30.166 82.440 1.00 21.90 139 TRP C O 1
ATOM 10010 N N . GLU C 1 140 ? 4.067 28.823 83.191 1.00 20.27 140 GLU C N 1
ATOM 10011 C CA . GLU C 1 140 ? 3.479 27.642 82.585 1.00 21.87 140 GLU C CA 1
ATOM 10012 C C . GLU C 1 140 ? 2.359 27.146 83.493 1.00 18.96 140 GLU C C 1
ATOM 10013 O O . GLU C 1 140 ? 2.524 27.118 84.706 1.00 19.86 140 GLU C O 1
ATOM 10025 N N . LEU C 1 141 ? 1.207 26.763 82.929 1.00 23.37 141 LEU C N 1
ATOM 10026 C CA . LEU C 1 141 ? 0.920 26.705 81.499 1.00 24.85 141 LEU C CA 1
ATOM 10027 C C . LEU C 1 141 ? 0.024 27.848 81.027 1.00 25.08 141 LEU C C 1
ATOM 10028 O O . LEU C 1 141 ? -0.409 27.860 79.862 1.00 26.08 141 LEU C O 1
ATOM 10044 N N . ASP C 1 142 ? -0.231 28.818 81.913 1.00 22.80 142 ASP C N 1
ATOM 10045 C CA . ASP C 1 142 ? -1.102 29.932 81.554 1.00 23.82 142 ASP C CA 1
ATOM 10046 C C . ASP C 1 142 ? -0.608 30.649 80.305 1.00 24.18 142 ASP C C 1
ATOM 10047 O O . ASP C 1 142 ? -1.406 31.191 79.545 1.00 25.87 142 ASP C O 1
ATOM 10056 N N . LEU C 1 143 ? 0.708 30.637 80.053 1.00 21.66 143 LEU C N 1
ATOM 10057 C CA . LEU C 1 143 ? 1.277 31.427 78.964 1.00 20.29 143 LEU C CA 1
ATOM 10058 C C . LEU C 1 143 ? 0.955 30.888 77.576 1.00 24.74 143 LEU C C 1
ATOM 10059 O O . LEU C 1 143 ? 1.321 31.540 76.595 1.00 24.28 143 LEU C O 1
ATOM 10075 N N . ASN C 1 144 ? 0.272 29.747 77.468 1.00 22.40 144 ASN C N 1
ATOM 10076 C CA . ASN C 1 144 ? 0.013 29.068 76.205 1.00 20.47 144 ASN C CA 1
ATOM 10077 C C . ASN C 1 144 ? -1.330 29.424 75.579 1.00 23.60 144 ASN C C 1
ATOM 10078 O O . ASN C 1 144 ? -1.747 28.740 74.640 1.00 28.02 144 ASN C O 1
ATOM 10089 N N . SER C 1 145 ? -1.985 30.492 76.034 1.00 25.41 145 SER C N 1
ATOM 10090 C CA . SER C 1 145 ? -3.352 30.750 75.568 1.00 24.89 145 SER C CA 1
ATOM 10091 C C . SER C 1 145 ? -3.371 31.163 74.098 1.00 28.70 145 SER C C 1
ATOM 10092 O O . SER C 1 145 ? -4.349 30.888 73.384 1.00 30.39 145 SER C O 1
ATOM 10100 N N . ALA C 1 146 ? -2.318 31.829 73.630 1.00 25.00 146 ALA C N 1
ATOM 10101 C CA . ALA C 1 146 ? -2.095 32.058 72.199 1.00 23.49 146 ALA C CA 1
ATOM 10102 C C . ALA C 1 146 ? -3.260 32.805 71.557 1.00 30.97 146 ALA C C 1
ATOM 10103 O O . ALA C 1 146 ? -3.582 32.584 70.386 1.00 26.94 146 ALA C O 1
ATOM 10110 N N . ILE C 1 147 ? -3.858 33.722 72.307 1.00 28.55 147 ILE C N 1
ATOM 10111 C CA . ILE C 1 147 ? -5.058 34.423 71.818 1.00 28.66 147 ILE C CA 1
ATOM 10112 C C . ILE C 1 147 ? -4.653 35.417 70.732 1.00 28.41 147 ILE C C 1
ATOM 10113 O O . ILE C 1 147 ? -3.767 36.254 70.963 1.00 30.16 147 ILE C O 1
ATOM 10129 N N . PRO C 1 148 ? -5.287 35.400 69.552 1.00 32.67 148 PRO C N 1
ATOM 10130 C CA . PRO C 1 148 ? -4.921 36.371 68.513 1.00 29.80 148 PRO C CA 1
ATOM 10131 C C . PRO C 1 148 ? -5.035 37.801 69.022 1.00 29.63 148 PRO C C 1
ATOM 10132 O O . PRO C 1 148 ? -5.990 38.158 69.721 1.00 32.29 148 PRO C O 1
ATOM 10143 N N . GLY C 1 149 ? -4.051 38.619 68.652 1.00 25.86 149 GLY C N 1
ATOM 10144 C CA . GLY C 1 149 ? -3.950 39.999 69.084 1.00 29.78 149 GLY C CA 1
ATOM 10145 C C . GLY C 1 149 ? -3.376 40.213 70.466 1.00 27.12 149 GLY C C 1
ATOM 10146 O O . GLY C 1 149 ? -3.101 41.360 70.832 1.00 29.51 149 GLY C O 1
ATOM 10150 N N . ASP C 1 150 ? -3.249 39.160 71.263 1.00 28.36 150 ASP C N 1
ATOM 10151 C CA . ASP C 1 150 ? -2.669 39.253 72.595 1.00 27.13 150 ASP C CA 1
ATOM 10152 C C . ASP C 1 150 ? -1.149 39.306 72.476 1.00 27.73 150 ASP C C 1
ATOM 10153 O O . ASP C 1 150 ? -0.543 38.441 71.840 1.00 30.04 150 ASP C O 1
ATOM 10162 N N . GLU C 1 151 ? -0.539 40.326 73.056 1.00 27.10 151 GLU C N 1
ATOM 10163 C CA . GLU C 1 151 ? 0.907 40.444 72.970 1.00 25.31 151 GLU C CA 1
ATOM 10164 C C . GLU C 1 151 ? 1.600 39.817 74.174 1.00 25.50 151 GLU C C 1
ATOM 10165 O O . GLU C 1 151 ? 2.840 39.747 74.202 1.00 25.90 151 GLU C O 1
ATOM 10177 N N . ARG C 1 152 ? 0.844 39.303 75.138 1.00 25.15 152 ARG C N 1
ATOM 10178 C CA . ARG C 1 152 ? 1.460 38.586 76.251 1.00 24.97 152 ARG C CA 1
ATOM 10179 C C . ARG C 1 152 ? 2.189 37.351 75.737 1.00 22.20 152 ARG C C 1
ATOM 10180 O O . ARG C 1 152 ? 1.692 36.619 74.875 1.00 22.78 152 ARG C O 1
ATOM 10201 N N . ASP C 1 153 ? 3.391 37.117 76.270 1.00 21.68 153 ASP C N 1
ATOM 10202 C CA . ASP C 1 153 ? 4.090 35.872 76.030 1.00 23.75 153 ASP C CA 1
ATOM 10203 C C . ASP C 1 153 ? 4.366 35.699 74.542 1.00 18.32 153 ASP C C 1
ATOM 10204 O O . ASP C 1 153 ? 4.183 34.626 73.968 1.00 21.68 153 ASP C O 1
ATOM 10213 N N . THR C 1 154 ? 4.862 36.771 73.938 1.00 20.08 154 THR C N 1
ATOM 10214 C CA . THR C 1 154 ? 5.227 36.778 72.531 1.00 18.98 154 THR C CA 1
ATOM 10215 C C . THR C 1 154 ? 6.626 37.320 72.306 1.00 21.16 154 THR C C 1
ATOM 10216 O O . THR C 1 154 ? 7.221 38.005 73.151 1.00 23.97 154 THR C O 1
ATOM 10227 N N . SER C 1 155 ? 7.118 37.036 71.104 1.00 20.35 155 SER C N 1
ATOM 10228 C CA . SER C 1 155 ? 8.259 37.716 70.547 1.00 22.99 155 SER C CA 1
ATOM 10229 C C . SER C 1 155 ? 8.111 37.703 69.033 1.00 22.93 155 SER C C 1
ATOM 10230 O O . SER C 1 155 ? 7.039 37.398 68.505 1.00 23.41 155 SER C O 1
ATOM 10238 N N . THR C 1 156 ? 9.205 38.049 68.319 1.00 20.93 156 THR C N 1
ATOM 10239 C CA . THR C 1 156 ? 9.252 37.993 66.859 1.00 21.64 156 THR C CA 1
ATOM 10240 C C . THR C 1 156 ? 10.240 36.934 66.391 1.00 21.68 156 THR C C 1
ATOM 10241 O O . THR C 1 156 ? 11.213 36.633 67.095 1.00 21.77 156 THR C O 1
ATOM 10252 N N . PRO C 1 157 ? 10.036 36.367 65.198 1.00 20.27 157 PRO C N 1
ATOM 10253 C CA . PRO C 1 157 ? 11.036 35.424 64.663 1.00 20.68 157 PRO C CA 1
ATOM 10254 C C . PRO C 1 157 ? 12.431 35.992 64.625 1.00 21.25 157 PRO C C 1
ATOM 10255 O O . PRO C 1 157 ? 13.395 35.301 64.996 1.00 22.61 157 PRO C O 1
ATOM 10266 N N . LYS C 1 158 ? 12.561 37.256 64.213 1.00 21.79 158 LYS C N 1
ATOM 10267 C CA . LYS C 1 158 ? 13.871 37.874 64.110 1.00 22.60 158 LYS C CA 1
ATOM 10268 C C . LYS C 1 158 ? 14.510 38.061 65.485 1.00 20.12 158 LYS C C 1
ATOM 10269 O O . LYS C 1 158 ? 15.709 37.810 65.651 1.00 19.62 158 LYS C O 1
ATOM 10288 N N . ALA C 1 159 ? 13.751 38.510 66.487 1.00 19.39 159 ALA C N 1
ATOM 10289 C CA . ALA C 1 159 ? 14.378 38.725 67.796 1.00 21.52 159 ALA C CA 1
ATOM 10290 C C . ALA C 1 159 ? 14.808 37.407 68.429 1.00 18.74 159 ALA C C 1
ATOM 10291 O O . ALA C 1 159 ? 15.853 37.340 69.102 1.00 18.60 159 ALA C O 1
ATOM 10298 N N . VAL C 1 160 ? 14.004 36.357 68.258 1.00 20.52 160 VAL C N 1
ATOM 10299 C CA . VAL C 1 160 ? 14.392 35.038 68.743 1.00 19.11 160 VAL C CA 1
ATOM 10300 C C . VAL C 1 160 ? 15.682 34.592 68.071 1.00 19.90 160 VAL C C 1
ATOM 10301 O O . VAL C 1 160 ? 16.600 34.100 68.731 1.00 18.35 160 VAL C O 1
ATOM 10314 N N . ALA C 1 161 ? 15.785 34.776 66.756 1.00 18.88 161 ALA C N 1
ATOM 10315 C CA . ALA C 1 161 ? 17.015 34.402 66.052 1.00 19.91 161 ALA C CA 1
ATOM 10316 C C . ALA C 1 161 ? 18.219 35.213 66.530 1.00 23.69 161 ALA C C 1
ATOM 10317 O O . ALA C 1 161 ? 19.315 34.668 66.734 1.00 22.30 161 ALA C O 1
ATOM 10324 N N . GLU C 1 162 ? 18.058 36.536 66.642 1.00 19.03 162 GLU C N 1
ATOM 10325 C CA . GLU C 1 162 ? 19.161 37.393 67.068 1.00 19.65 162 GLU C CA 1
ATOM 10326 C C . GLU C 1 162 ? 19.606 37.062 68.489 1.00 17.73 162 GLU C C 1
ATOM 10327 O O . GLU C 1 162 ? 20.813 37.050 68.779 1.00 20.88 162 GLU C O 1
ATOM 10339 N N . SER C 1 163 ? 18.662 36.751 69.380 1.00 18.63 163 SER C N 1
ATOM 10340 C CA . SER C 1 163 ? 19.048 36.401 70.746 1.00 17.95 163 SER C CA 1
ATOM 10341 C C . SER C 1 163 ? 19.744 35.040 70.791 1.00 18.15 163 SER C C 1
ATOM 10342 O O . SER C 1 163 ? 20.707 34.862 71.540 1.00 17.43 163 SER C O 1
ATOM 10350 N N . LEU C 1 164 ? 19.283 34.067 69.999 1.00 17.96 164 LEU C N 1
ATOM 10351 C CA . LEU C 1 164 ? 20.003 32.797 69.935 1.00 21.14 164 LEU C CA 1
ATOM 10352 C C . LEU C 1 164 ? 21.420 33.012 69.432 1.00 19.70 164 LEU C C 1
ATOM 10353 O O . LEU C 1 164 ? 22.380 32.473 69.993 1.00 19.32 164 LEU C O 1
ATOM 10369 N N . ASN C 1 165 ? 21.569 33.820 68.392 1.00 18.92 165 ASN C N 1
ATOM 10370 C CA . ASN C 1 165 ? 22.896 34.087 67.846 1.00 18.54 165 ASN C CA 1
ATOM 10371 C C . ASN C 1 165 ? 23.814 34.691 68.908 1.00 20.08 165 ASN C C 1
ATOM 10372 O O . ASN C 1 165 ? 24.989 34.314 69.025 1.00 20.75 165 ASN C O 1
ATOM 10383 N N . LYS C 1 166 ? 23.291 35.632 69.693 1.00 18.16 166 LYS C N 1
ATOM 10384 C CA . LYS C 1 166 ? 24.080 36.236 70.756 1.00 17.64 166 LYS C CA 1
ATOM 10385 C C . LYS C 1 166 ? 24.588 35.184 71.722 1.00 18.22 166 LYS C C 1
ATOM 10386 O O . LYS C 1 166 ? 25.721 35.274 72.205 1.00 18.09 166 LYS C O 1
ATOM 10405 N N . LEU C 1 167 ? 23.777 34.172 71.998 1.00 19.45 167 LEU C N 1
ATOM 10406 C CA . LEU C 1 167 ? 24.132 33.190 73.003 1.00 18.32 167 LEU C CA 1
ATOM 10407 C C . LEU C 1 167 ? 25.257 32.274 72.553 1.00 22.56 167 LEU C C 1
ATOM 10408 O O . LEU C 1 167 ? 25.885 31.643 73.404 1.00 24.09 167 LEU C O 1
ATOM 10424 N N . ILE C 1 168 ? 25.511 32.173 71.247 1.00 22.00 168 ILE C N 1
ATOM 10425 C CA . ILE C 1 168 ? 26.576 31.315 70.750 1.00 21.32 168 ILE C CA 1
ATOM 10426 C C . ILE C 1 168 ? 27.666 32.112 70.037 1.00 22.98 168 ILE C C 1
ATOM 10427 O O . ILE C 1 168 ? 28.547 31.521 69.411 1.00 24.63 168 ILE C O 1
ATOM 10443 N N . SER C 1 169 ? 27.679 33.443 70.190 1.00 22.16 169 SER C N 1
ATOM 10444 C CA . SER C 1 169 ? 28.623 34.300 69.473 1.00 20.31 169 SER C CA 1
ATOM 10445 C C . SER C 1 169 ? 29.475 35.145 70.414 1.00 27.84 169 SER C C 1
ATOM 10446 O O . SER C 1 169 ? 29.873 36.257 70.066 1.00 26.93 169 SER C O 1
ATOM 10454 N N . ASN C 1 170 ? 29.768 34.628 71.607 1.00 24.95 170 ASN C N 1
ATOM 10455 C CA . ASN C 1 170 ? 30.751 35.230 72.514 1.00 21.19 170 ASN C CA 1
ATOM 10456 C C . ASN C 1 170 ? 30.362 36.657 72.922 1.00 28.32 170 ASN C C 1
ATOM 10457 O O . ASN C 1 170 ? 31.161 37.585 72.859 1.00 31.16 170 ASN C O 1
ATOM 10468 N N . THR C 1 171 ? 29.114 36.837 73.338 1.00 24.41 171 THR C N 1
ATOM 10469 C CA . THR C 1 171 ? 28.636 38.143 73.786 1.00 24.96 171 THR C CA 1
ATOM 10470 C C . THR C 1 171 ? 27.888 38.105 75.097 1.00 32.85 171 THR C C 1
ATOM 10471 O O . THR C 1 171 ? 27.655 39.173 75.677 1.00 39.06 171 THR C O 1
ATOM 10482 N N . VAL C 1 172 ? 27.445 36.937 75.544 1.00 24.14 172 VAL C N 1
ATOM 10483 C CA . VAL C 1 172 ? 26.633 36.794 76.742 1.00 20.52 172 VAL C CA 1
ATOM 10484 C C . VAL C 1 172 ? 27.283 35.743 77.640 1.00 24.22 172 VAL C C 1
ATOM 10485 O O . VAL C 1 172 ? 27.595 35.982 78.815 1.00 25.92 172 VAL C O 1
ATOM 10498 N N . LEU C 1 173 ? 27.495 34.576 77.068 1.00 19.36 173 LEU C N 1
ATOM 10499 C CA . LEU C 1 173 ? 28.034 33.405 77.734 1.00 20.17 173 LEU C CA 1
ATOM 10500 C C . LEU C 1 173 ? 29.489 33.215 77.334 1.00 18.15 173 LEU C C 1
ATOM 10501 O O . LEU C 1 173 ? 29.881 33.481 76.193 1.00 20.92 173 LEU C O 1
ATOM 10517 N N . ASP C 1 174 ? 30.288 32.742 78.280 1.00 16.39 174 ASP C N 1
ATOM 10518 C CA . ASP C 1 174 ? 31.675 32.466 77.958 1.00 19.58 174 ASP C CA 1
ATOM 10519 C C . ASP C 1 174 ? 31.776 31.123 77.249 1.00 15.52 174 ASP C C 1
ATOM 10520 O O . ASP C 1 174 ? 30.794 30.441 76.996 1.00 18.72 174 ASP C O 1
ATOM 10529 N N . ASN C 1 175 ? 32.982 30.741 76.860 1.00 17.22 175 ASN C N 1
ATOM 10530 C CA . ASN C 1 175 ? 33.102 29.553 76.033 1.00 18.29 175 ASN C CA 1
ATOM 10531 C C . ASN C 1 175 ? 32.570 28.314 76.749 1.00 18.69 175 ASN C C 1
ATOM 10532 O O . ASN C 1 175 ? 31.899 27.476 76.135 1.00 17.90 175 ASN C O 1
ATOM 10543 N N . TYR C 1 176 ? 32.905 28.155 78.026 1.00 17.67 176 TYR C N 1
ATOM 10544 C CA . TYR C 1 176 ? 32.419 27.011 78.785 1.00 19.08 176 TYR C CA 1
ATOM 10545 C C . TYR C 1 176 ? 30.901 26.943 78.724 1.00 16.60 176 TYR C C 1
ATOM 10546 O O . TYR C 1 176 ? 30.316 25.893 78.444 1.00 15.99 176 TYR C O 1
ATOM 10564 N N . HIS C 1 177 ? 30.255 28.061 78.980 1.00 17.52 177 HIS C N 1
ATOM 10565 C CA . HIS C 1 177 ? 28.803 28.031 79.097 1.00 15.75 177 HIS C CA 1
ATOM 10566 C C . HIS C 1 177 ? 28.119 27.948 77.741 1.00 17.63 177 HIS C C 1
ATOM 10567 O O . HIS C 1 177 ? 27.068 27.300 77.621 1.00 16.48 177 HIS C O 1
ATOM 10582 N N . GLN C 1 178 ? 28.722 28.530 76.705 1.00 16.98 178 GLN C N 1
ATOM 10583 C CA . GLN C 1 178 ? 28.244 28.303 75.347 1.00 18.66 178 GLN C CA 1
ATOM 10584 C C . GLN C 1 178 ? 28.300 26.831 74.977 1.00 19.31 178 GLN C C 1
ATOM 10585 O O . GLN C 1 178 ? 27.392 26.324 74.314 1.00 17.81 178 GLN C O 1
ATOM 10599 N N . GLU C 1 179 ? 29.355 26.129 75.395 1.00 18.65 179 GLU C N 1
ATOM 10600 C CA . GLU C 1 179 ? 29.485 24.722 75.040 1.00 18.27 179 GLU C CA 1
ATOM 10601 C C . GLU C 1 179 ? 28.387 23.892 75.690 1.00 19.98 179 GLU C C 1
ATOM 10602 O O . GLU C 1 179 ? 27.787 23.022 75.038 1.00 20.49 179 GLU C O 1
ATOM 10614 N N . ILE C 1 180 ? 28.060 24.187 76.943 1.00 17.35 180 ILE C N 1
ATOM 10615 C CA . ILE C 1 180 ? 26.953 23.484 77.596 1.00 16.40 180 ILE C CA 1
ATOM 10616 C C . ILE C 1 180 ? 25.633 23.833 76.921 1.00 16.38 180 ILE C C 1
ATOM 10617 O O . ILE C 1 180 ? 24.814 22.947 76.651 1.00 17.04 180 ILE C O 1
ATOM 10633 N N . PHE C 1 181 ? 25.404 25.114 76.630 1.00 16.97 181 PHE C N 1
ATOM 10634 C CA . PHE C 1 181 ? 24.144 25.493 75.982 1.00 16.48 181 PHE C CA 1
ATOM 10635 C C . PHE C 1 181 ? 23.978 24.768 74.652 1.00 19.30 181 PHE C C 1
ATOM 10636 O O . PHE C 1 181 ? 22.903 24.224 74.333 1.00 18.52 181 PHE C O 1
ATOM 10653 N N . LYS C 1 182 ? 25.034 24.773 73.837 1.00 19.05 182 LYS C N 1
ATOM 10654 C CA . LYS C 1 182 ? 24.959 24.127 72.535 1.00 21.85 182 LYS C CA 1
ATOM 10655 C C . LYS C 1 182 ? 24.713 22.638 72.683 1.00 19.43 182 LYS C C 1
ATOM 10656 O O . LYS C 1 182 ? 23.917 22.056 71.935 1.00 18.97 182 LYS C O 1
ATOM 10675 N N . LYS C 1 183 ? 25.377 22.016 73.657 1.00 18.96 183 LYS C N 1
ATOM 10676 C CA . LYS C 1 183 ? 25.167 20.600 73.942 1.00 19.86 183 LYS C CA 1
ATOM 10677 C C . LYS C 1 183 ? 23.697 20.316 74.226 1.00 20.96 183 LYS C C 1
ATOM 10678 O O . LYS C 1 183 ? 23.118 19.376 73.675 1.00 20.56 183 LYS C O 1
ATOM 10697 N N . TRP C 1 184 ? 23.099 21.099 75.121 1.00 18.88 184 TRP C N 1
ATOM 10698 C CA . TRP C 1 184 ? 21.686 20.931 75.449 1.00 18.38 184 TRP C CA 1
ATOM 10699 C C . TRP C 1 184 ? 20.810 21.083 74.213 1.00 20.47 184 TRP C C 1
ATOM 10700 O O . TRP C 1 184 ? 19.911 20.273 73.969 1.00 20.19 184 TRP C O 1
ATOM 10721 N N . MET C 1 185 ? 21.043 22.132 73.429 1.00 17.81 185 MET C N 1
ATOM 10722 C CA . MET C 1 185 ? 20.216 22.355 72.252 1.00 17.74 185 MET C CA 1
ATOM 10723 C C . MET C 1 185 ? 20.320 21.189 71.281 1.00 19.52 185 MET C C 1
ATOM 10724 O O . MET C 1 185 ? 19.311 20.734 70.721 1.00 20.18 185 MET C O 1
ATOM 10738 N N . ILE C 1 186 ? 21.543 20.702 71.043 1.00 21.25 186 ILE C N 1
ATOM 10739 C CA . ILE C 1 186 ? 21.725 19.570 70.140 1.00 19.69 186 ILE C CA 1
ATOM 10740 C C . ILE C 1 186 ? 21.006 18.342 70.665 1.00 22.61 186 ILE C C 1
ATOM 10741 O O . ILE C 1 186 ? 20.459 17.558 69.879 1.00 26.12 186 ILE C O 1
ATOM 10757 N N . GLY C 1 187 ? 20.937 18.180 71.988 1.00 23.60 187 GLY C N 1
ATOM 10758 C CA . GLY C 1 187 ? 20.218 17.077 72.602 1.00 24.60 187 GLY C CA 1
ATOM 10759 C C . GLY C 1 187 ? 18.718 17.232 72.736 1.00 24.99 187 GLY C C 1
ATOM 10760 O O . GLY C 1 187 ? 18.074 16.379 73.354 1.00 24.22 187 GLY C O 1
ATOM 10764 N N . ASN C 1 188 ? 18.127 18.281 72.171 1.00 21.19 188 ASN C N 1
ATOM 10765 C CA . ASN C 1 188 ? 16.680 18.409 72.214 1.00 23.82 188 ASN C CA 1
ATOM 10766 C C . ASN C 1 188 ? 16.031 17.174 71.613 1.00 23.88 188 ASN C C 1
ATOM 10767 O O . ASN C 1 188 ? 16.493 16.638 70.603 1.00 26.47 188 ASN C O 1
ATOM 10778 N N . THR C 1 189 ? 14.969 16.705 72.260 1.00 22.85 189 THR C N 1
ATOM 10779 C CA . THR C 1 189 ? 14.284 15.507 71.800 1.00 23.73 189 THR C CA 1
ATOM 10780 C C . THR C 1 189 ? 12.979 15.788 71.068 1.00 27.42 189 THR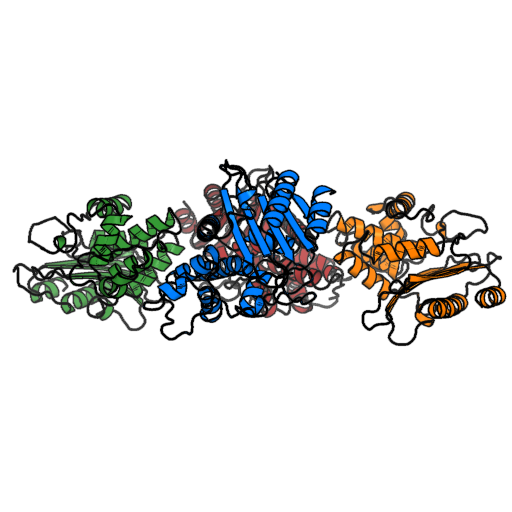 C C 1
ATOM 10781 O O . THR C 1 189 ? 12.411 14.851 70.510 1.00 29.23 189 THR C O 1
ATOM 10792 N N . THR C 1 190 ? 12.496 17.035 71.040 1.00 27.65 190 THR C N 1
ATOM 10793 C CA . THR C 1 190 ? 11.141 17.323 70.580 1.00 28.25 190 THR C CA 1
ATOM 10794 C C . THR C 1 190 ? 11.071 17.930 69.192 1.00 29.07 190 THR C C 1
ATOM 10795 O O . THR C 1 190 ? 9.976 18.323 68.765 1.00 29.49 190 THR C O 1
ATOM 10806 N N . GLY C 1 191 ? 12.190 18.040 68.485 1.00 24.36 191 GLY C N 1
ATOM 10807 C CA . GLY C 1 191 ? 12.190 18.743 67.215 1.00 31.22 191 GLY C CA 1
ATOM 10808 C C . GLY C 1 191 ? 12.457 17.897 65.979 1.00 30.53 191 GLY C C 1
ATOM 10809 O O . GLY C 1 191 ? 12.789 18.448 64.930 1.00 28.95 191 GLY C O 1
ATOM 10813 N N . ASP C 1 192 ? 12.322 16.569 66.066 1.00 30.19 192 ASP C N 1
ATOM 10814 C CA . ASP C 1 192 ? 12.731 15.729 64.937 1.00 31.71 192 ASP C CA 1
ATOM 10815 C C . ASP C 1 192 ? 11.882 15.989 63.694 1.00 31.94 192 ASP C C 1
ATOM 10816 O O . ASP C 1 192 ? 12.341 15.753 62.572 1.00 32.61 192 ASP C O 1
ATOM 10825 N N . ASN C 1 193 ? 10.652 16.456 63.867 1.00 32.95 193 ASN C N 1
ATOM 10826 C CA . ASN C 1 193 ? 9.739 16.669 62.750 1.00 36.41 193 ASN C CA 1
ATOM 10827 C C . ASN C 1 193 ? 9.611 18.130 62.361 1.00 32.31 193 ASN C C 1
ATOM 10828 O O . ASN C 1 193 ? 8.757 18.462 61.535 1.00 30.54 193 ASN C O 1
ATOM 10839 N N . ARG C 1 194 ? 10.435 19.013 62.924 1.00 32.67 194 ARG C N 1
ATOM 10840 C CA . ARG C 1 194 ? 10.400 20.408 62.506 1.00 29.59 194 ARG C CA 1
ATOM 10841 C C . ARG C 1 194 ? 11.699 20.755 61.800 1.00 32.55 194 ARG C C 1
ATOM 10842 O O . ARG C 1 194 ? 11.977 20.198 60.736 1.00 32.61 194 ARG C O 1
ATOM 10863 N N . ILE C 1 195 ? 12.538 21.630 62.358 1.00 32.98 195 ILE C N 1
ATOM 10864 C CA . ILE C 1 195 ? 13.694 22.072 61.581 1.00 25.93 195 ILE C CA 1
ATOM 10865 C C . ILE C 1 195 ? 14.623 20.901 61.265 1.00 29.96 195 ILE C C 1
ATOM 10866 O O . ILE C 1 195 ? 15.211 20.837 60.178 1.00 30.09 195 ILE C O 1
ATOM 10882 N N . ARG C 1 196 ? 14.780 19.962 62.203 1.00 26.37 196 ARG C N 1
ATOM 10883 C CA . ARG C 1 196 ? 15.661 18.822 61.963 1.00 30.48 196 ARG C CA 1
ATOM 10884 C C . ARG C 1 196 ? 15.220 18.004 60.759 1.00 32.43 196 ARG C C 1
ATOM 10885 O O . ARG C 1 196 ? 16.050 17.373 60.098 1.00 30.91 196 ARG C O 1
ATOM 10906 N N . ALA C 1 197 ? 13.922 17.979 60.480 1.00 31.32 197 ALA C N 1
ATOM 10907 C CA . ALA C 1 197 ? 13.435 17.258 59.319 1.00 37.50 197 ALA C CA 1
ATOM 10908 C C . ALA C 1 197 ? 13.887 17.884 58.007 1.00 35.53 197 ALA C C 1
ATOM 10909 O O . ALA C 1 197 ? 13.693 17.270 56.952 1.00 39.06 197 ALA C O 1
ATOM 10916 N N . ALA C 1 198 ? 14.482 19.075 58.044 1.00 32.20 198 ALA C N 1
ATOM 10917 C CA . ALA C 1 198 ? 14.771 19.843 56.845 1.00 32.43 198 ALA C CA 1
ATOM 10918 C C . ALA C 1 198 ? 16.249 19.915 56.479 1.00 33.98 198 ALA C C 1
ATOM 10919 O O . ALA C 1 198 ? 16.579 20.541 55.466 1.00 35.93 198 ALA C O 1
ATOM 10926 N N . VAL C 1 199 ? 17.151 19.296 57.243 1.00 30.72 199 VAL C N 1
ATOM 10927 C CA . VAL C 1 199 ? 18.572 19.450 56.958 1.00 32.67 199 VAL C CA 1
ATOM 10928 C C . VAL C 1 199 ? 19.160 18.174 56.373 1.00 37.03 199 VAL C C 1
ATOM 10929 O O . VAL C 1 199 ? 18.712 17.067 56.709 1.00 37.80 199 VAL C O 1
ATOM 10942 N N . PRO C 1 200 ? 20.164 18.292 55.508 1.00 34.65 200 PRO C N 1
ATOM 10943 C CA . PRO C 1 200 ? 20.881 17.110 55.022 1.00 39.71 200 PRO C CA 1
ATOM 10944 C C . PRO C 1 200 ? 21.439 16.267 56.155 1.00 44.76 200 PRO C C 1
ATOM 10945 O O . PRO C 1 200 ? 21.675 16.737 57.274 1.00 43.78 200 PRO C O 1
ATOM 10956 N N . ASP C 1 201 ? 21.687 15.000 55.836 1.00 47.45 201 ASP C N 1
ATOM 10957 C CA . ASP C 1 201 ? 22.338 14.116 56.787 1.00 45.43 201 ASP C CA 1
ATOM 10958 C C . ASP C 1 201 ? 23.689 14.682 57.191 1.00 43.59 201 ASP C C 1
ATOM 10959 O O . ASP C 1 201 ? 24.416 15.259 56.374 1.00 41.59 201 ASP C O 1
ATOM 10968 N N . GLY C 1 202 ? 24.037 14.491 58.452 1.00 36.13 202 GLY C N 1
ATOM 10969 C CA . GLY C 1 202 ? 25.326 14.890 58.946 1.00 39.49 202 GLY C CA 1
ATOM 10970 C C . GLY C 1 202 ? 25.394 16.314 59.448 1.00 36.25 202 GLY C C 1
ATOM 10971 O O . GLY C 1 202 ? 26.302 16.635 60.223 1.00 35.85 202 GLY C O 1
ATOM 10975 N N . TRP C 1 203 ? 24.473 17.179 59.025 1.00 35.61 203 TRP C N 1
ATOM 10976 C CA . TRP C 1 203 ? 24.383 18.496 59.639 1.00 33.06 203 TRP C CA 1
ATOM 10977 C C . TRP C 1 203 ? 23.930 18.341 61.084 1.00 28.82 203 TRP C C 1
ATOM 10978 O O . TRP C 1 203 ? 23.095 17.491 61.401 1.00 34.90 203 TRP C O 1
ATOM 10999 N N . VAL C 1 204 ? 24.505 19.151 61.960 1.00 30.84 204 VAL C N 1
ATOM 11000 C CA . VAL C 1 204 ? 24.187 19.132 63.379 1.00 28.50 204 VAL C CA 1
ATOM 11001 C C . VAL C 1 204 ? 23.222 20.279 63.657 1.00 25.83 204 VAL C C 1
ATOM 11002 O O . VAL C 1 204 ? 23.461 21.413 63.227 1.00 26.50 204 VAL C O 1
ATOM 11015 N N . VAL C 1 205 ? 22.136 19.990 64.371 1.00 26.98 205 VAL C N 1
ATOM 11016 C CA . VAL C 1 205 ? 21.120 20.983 64.698 1.00 24.82 205 VAL C CA 1
ATOM 11017 C C . VAL C 1 205 ? 20.956 21.023 66.208 1.00 24.23 205 VAL C C 1
ATOM 11018 O O . VAL C 1 205 ? 20.826 19.973 66.846 1.00 26.39 205 VAL C O 1
ATOM 11031 N N . GLY C 1 206 ? 20.957 22.223 66.779 1.00 23.26 206 GLY C N 1
ATOM 11032 C CA . GLY C 1 206 ? 20.416 22.378 68.111 1.00 23.48 206 GLY C CA 1
ATOM 11033 C C . GLY C 1 206 ? 19.170 23.240 68.070 1.00 21.73 206 GLY C C 1
ATOM 11034 O O . GLY C 1 206 ? 19.193 24.291 67.431 1.00 22.32 206 GLY C O 1
ATOM 11038 N N . ASP C 1 207 ? 18.083 22.837 68.724 1.00 22.62 207 ASP C N 1
ATOM 11039 C CA . ASP C 1 207 ? 16.837 23.560 68.536 1.00 20.42 207 ASP C CA 1
ATOM 11040 C C . ASP C 1 207 ? 16.004 23.527 69.807 1.00 21.42 207 ASP C C 1
ATOM 11041 O O . ASP C 1 207 ? 16.214 22.699 70.695 1.00 21.45 207 ASP C O 1
ATOM 11050 N N . LYS C 1 208 ? 15.044 24.444 69.875 1.00 20.26 208 LYS C N 1
ATOM 11051 C CA . LYS C 1 208 ? 13.981 24.388 70.869 1.00 20.81 208 LYS C CA 1
ATOM 11052 C C . LYS C 1 208 ? 12.656 24.662 70.187 1.00 22.42 208 LYS C C 1
ATOM 11053 O O . LYS C 1 208 ? 12.494 25.699 69.543 1.00 22.36 208 LYS C O 1
ATOM 11072 N N . THR C 1 209 ? 11.709 23.766 70.392 1.00 22.06 209 THR C N 1
ATOM 11073 C CA . THR C 1 209 ? 10.355 23.872 69.860 1.00 21.47 209 THR C CA 1
ATOM 11074 C C . THR C 1 209 ? 9.417 24.573 70.841 1.00 25.65 209 THR C C 1
ATOM 11075 O O . THR C 1 209 ? 9.700 24.718 72.031 1.00 21.02 209 THR C O 1
ATOM 11086 N N . GLY C 1 210 ? 8.252 24.973 70.328 1.00 20.35 210 GLY C N 1
ATOM 11087 C CA . GLY C 1 210 ? 7.151 25.404 71.165 1.00 24.73 210 GLY C CA 1
ATOM 11088 C C . GLY C 1 210 ? 5.831 25.000 70.544 1.00 22.73 210 GLY C C 1
ATOM 11089 O O . GLY C 1 210 ? 5.664 25.102 69.328 1.00 26.45 210 GLY C O 1
ATOM 11093 N N . THR C 1 211 ? 4.896 24.538 71.368 1.00 25.81 211 THR C N 1
ATOM 11094 C CA . THR C 1 211 ? 3.565 24.154 70.900 1.00 25.41 211 THR C CA 1
ATOM 11095 C C . THR C 1 211 ? 2.559 24.537 71.976 1.00 27.98 211 THR C C 1
ATOM 11096 O O . THR C 1 211 ? 2.519 23.900 73.030 1.00 31.80 211 THR C O 1
ATOM 11107 N N . CYS C 1 212 ? 1.737 25.561 71.705 1.00 22.37 212 CYS C N 1
ATOM 11108 C CA . CYS C 1 212 ? 0.848 26.122 72.719 1.00 23.79 212 CYS C CA 1
ATOM 11109 C C . CYS C 1 212 ? -0.351 25.228 73.008 1.00 31.05 212 CYS C C 1
ATOM 11110 O O . CYS C 1 212 ? -0.873 25.245 74.125 1.00 30.30 212 CYS C O 1
ATOM 11117 N N . GLY C 1 213 ? -0.801 24.456 72.025 1.00 29.64 213 GLY C N 1
ATOM 11118 C CA . GLY C 1 213 ? -2.014 23.683 72.147 1.00 29.36 213 GLY C CA 1
ATOM 11119 C C . GLY C 1 213 ? -3.261 24.453 71.772 1.00 31.97 213 GLY C C 1
ATOM 11120 O O . GLY C 1 213 ? -4.362 23.915 71.888 1.00 33.13 213 GLY C O 1
ATOM 11124 N N . LYS C 1 214 ? -3.112 25.687 71.314 1.00 28.22 214 LYS C N 1
ATOM 11125 C CA . LYS C 1 214 ? -4.217 26.568 70.992 1.00 29.71 214 LYS C CA 1
ATOM 11126 C C . LYS C 1 214 ? -3.895 27.307 69.707 1.00 32.29 214 LYS C C 1
ATOM 11127 O O . LYS C 1 214 ? -2.736 27.571 69.398 1.00 28.70 214 LYS C O 1
ATOM 11146 N N . TYR C 1 215 ? -4.947 27.646 68.962 1.00 29.86 215 TYR C N 1
ATOM 11147 C CA . TYR C 1 215 ? -4.841 28.502 67.782 1.00 27.51 215 TYR C CA 1
ATOM 11148 C C . TYR C 1 215 ? -3.768 28.022 66.803 1.00 26.32 215 TYR C C 1
ATOM 11149 O O . TYR C 1 215 ? -3.128 28.815 66.108 1.00 28.43 215 TYR C O 1
ATOM 11167 N N . GLY C 1 216 ? -3.600 26.708 66.685 1.00 24.79 216 GLY C N 1
ATOM 11168 C CA . GLY C 1 216 ? -2.694 26.177 65.677 1.00 29.83 216 GLY C CA 1
ATOM 11169 C C . GLY C 1 216 ? -1.292 26.738 65.796 1.00 31.79 216 GLY C C 1
ATOM 11170 O O . GLY C 1 216 ? -0.642 27.020 64.781 1.00 28.63 216 GLY C O 1
ATOM 11174 N N . THR C 1 217 ? -0.816 26.926 67.018 1.00 31.00 217 THR C N 1
ATOM 11175 C CA . THR C 1 217 ? 0.379 27.717 67.270 1.00 30.38 217 THR C CA 1
ATOM 11176 C C . THR C 1 217 ? 1.542 26.785 67.583 1.00 27.83 217 THR C C 1
ATOM 11177 O O . THR C 1 217 ? 1.468 25.989 68.524 1.00 28.47 217 THR C O 1
ATOM 11188 N N . ALA C 1 218 ? 2.599 26.873 66.780 1.00 24.41 218 ALA C N 1
ATOM 11189 C CA . ALA C 1 218 ? 3.778 26.037 66.957 1.00 30.17 218 ALA C CA 1
ATOM 11190 C C . ALA C 1 218 ? 4.969 26.742 66.327 1.00 27.02 218 ALA C C 1
ATOM 11191 O O . ALA C 1 218 ? 4.816 27.556 65.407 1.00 26.78 218 ALA C O 1
ATOM 11198 N N . ASN C 1 219 ? 6.160 26.431 66.839 1.00 28.26 219 ASN C N 1
ATOM 11199 C CA . ASN C 1 219 ? 7.353 27.125 66.398 1.00 20.26 219 ASN C CA 1
ATOM 11200 C C . ASN C 1 219 ? 8.579 26.258 66.676 1.00 21.81 219 ASN C C 1
ATOM 11201 O O . ASN C 1 219 ? 8.504 25.207 67.321 1.00 20.92 219 ASN C O 1
ATOM 11212 N N . ASP C 1 220 ? 9.708 26.718 66.149 1.00 23.22 220 ASP C N 1
ATOM 11213 C CA . ASP C 1 220 ? 11.001 26.081 66.324 1.00 24.79 220 ASP C CA 1
ATOM 11214 C C . ASP C 1 220 ? 12.075 27.098 65.984 1.00 20.44 220 ASP C C 1
ATOM 11215 O O . ASP C 1 220 ? 11.934 27.877 65.038 1.00 22.52 220 ASP C O 1
ATOM 11224 N N . HIS C 1 221 ? 13.152 27.087 66.754 1.00 22.48 221 HIS C N 1
ATOM 11225 C CA . HIS C 1 221 ? 14.310 27.884 66.407 1.00 20.66 221 HIS C CA 1
ATOM 11226 C C . HIS C 1 221 ? 15.567 27.070 66.687 1.00 22.36 221 HIS C C 1
ATOM 11227 O O . HIS C 1 221 ? 15.583 26.177 67.546 1.00 20.81 221 HIS C O 1
ATOM 11241 N N . ALA C 1 222 ? 16.601 27.346 65.901 1.00 20.51 222 ALA C N 1
ATOM 11242 C CA . ALA C 1 222 ? 17.760 26.465 65.855 1.00 23.39 222 ALA C CA 1
ATOM 11243 C C . ALA C 1 222 ? 19.005 27.176 65.357 1.00 22.13 222 ALA C C 1
ATOM 11244 O O . ALA C 1 222 ? 18.954 28.162 64.613 1.00 22.22 222 ALA C O 1
ATOM 11251 N N . PHE C 1 223 ? 20.141 26.619 65.753 1.00 23.87 223 PHE C N 1
ATOM 11252 C CA . PHE C 1 223 ? 21.375 26.812 65.020 1.00 21.16 223 PHE C CA 1
ATOM 11253 C C . PHE C 1 223 ? 21.691 25.511 64.294 1.00 22.53 223 PHE C C 1
ATOM 11254 O O . PHE C 1 223 ? 21.334 24.412 64.746 1.00 22.18 223 PHE C O 1
ATOM 11271 N N . ILE C 1 224 ? 22.316 25.662 63.133 1.00 21.45 224 ILE C N 1
ATOM 11272 C CA . ILE C 1 224 ? 22.560 24.568 62.203 1.00 25.35 224 ILE C CA 1
ATOM 11273 C C . ILE C 1 224 ? 24.023 24.631 61.803 1.00 23.51 224 ILE C C 1
ATOM 11274 O O . ILE C 1 224 ? 24.492 25.656 61.291 1.00 25.16 224 ILE C O 1
ATOM 11290 N N . LEU C 1 225 ? 24.745 23.541 62.048 1.00 27.06 225 LEU C N 1
ATOM 11291 C CA . LEU C 1 225 ? 26.169 23.442 61.760 1.00 23.40 225 LEU C CA 1
ATOM 11292 C C . LEU C 1 225 ? 26.358 22.500 60.576 1.00 30.09 225 LEU C C 1
ATOM 11293 O O . LEU C 1 225 ? 26.114 21.295 60.690 1.00 32.58 225 LEU C O 1
ATOM 11309 N N . GLN C 1 226 ? 26.795 23.061 59.453 1.00 27.01 226 GLN C N 1
ATOM 11310 C CA . GLN C 1 226 ? 26.962 22.299 58.220 1.00 30.45 226 GLN C CA 1
ATOM 11311 C C . GLN C 1 226 ? 28.179 21.399 58.267 1.00 34.22 226 GLN C C 1
ATOM 11312 O O . GLN C 1 226 ? 28.247 20.426 57.511 1.00 37.14 226 GLN C O 1
ATOM 11326 N N . GLY C 1 227 ? 29.134 21.706 59.126 1.00 31.11 227 GLY C N 1
ATOM 11327 C CA . GLY C 1 227 ? 30.365 20.953 59.234 1.00 35.70 227 GLY C CA 1
ATOM 11328 C C . GLY C 1 227 ? 31.556 21.737 58.712 1.00 32.33 227 GLY C C 1
ATOM 11329 O O . GLY C 1 227 ? 31.435 22.805 58.111 1.00 32.36 227 GLY C O 1
ATOM 11333 N N . ASN C 1 228 ? 32.732 21.174 58.965 1.00 32.25 228 ASN C N 1
ATOM 11334 C CA . ASN C 1 228 ? 33.982 21.777 58.523 1.00 39.73 228 ASN C CA 1
ATOM 11335 C C . ASN C 1 228 ? 34.118 23.217 59.023 1.00 41.13 228 ASN C C 1
ATOM 11336 O O . ASN C 1 228 ? 34.488 24.121 58.272 1.00 40.77 228 ASN C O 1
ATOM 11347 N N . ASN C 1 229 ? 33.794 23.436 60.299 1.00 40.02 229 ASN C N 1
ATOM 11348 C CA . ASN C 1 229 ? 33.944 24.736 60.958 1.00 42.94 229 ASN C CA 1
ATOM 11349 C C . ASN C 1 229 ? 33.130 25.845 60.289 1.00 37.49 229 ASN C C 1
ATOM 11350 O O . ASN C 1 229 ? 33.421 27.027 60.491 1.00 36.10 229 ASN C O 1
ATOM 11361 N N . ALA C 1 230 ? 32.123 25.509 59.482 1.00 32.29 230 ALA C N 1
ATOM 11362 C CA . ALA C 1 230 ? 31.261 26.537 58.912 1.00 31.40 230 ALA C CA 1
ATOM 11363 C C . ALA C 1 230 ? 30.545 27.294 60.026 1.00 28.42 230 ALA C C 1
ATOM 11364 O O . ALA C 1 230 ? 30.060 26.694 60.983 1.00 27.99 230 ALA C O 1
ATOM 11371 N N . ALA C 1 231 ? 30.478 28.619 59.892 1.00 27.66 231 ALA C N 1
ATOM 11372 C CA . ALA C 1 231 ? 29.702 29.416 60.833 1.00 29.38 231 ALA C CA 1
ATOM 11373 C C . ALA C 1 231 ? 28.251 28.934 60.871 1.00 26.66 231 ALA C C 1
ATOM 11374 O O . ALA C 1 231 ? 27.718 28.445 59.867 1.00 25.53 231 ALA C O 1
ATOM 11381 N N . PRO C 1 232 ? 27.571 29.074 62.012 1.00 26.46 232 PRO C N 1
ATOM 11382 C CA . PRO C 1 232 ? 26.211 28.555 62.116 1.00 24.65 232 PRO C CA 1
ATOM 11383 C C . PRO C 1 232 ? 25.233 29.310 61.227 1.00 22.38 232 PRO C C 1
ATOM 11384 O O . PRO C 1 232 ? 25.395 30.501 60.961 1.00 24.69 232 PRO C O 1
ATOM 11395 N N . LEU C 1 233 ? 24.227 28.584 60.760 1.00 24.12 233 LEU C N 1
ATOM 11396 C CA . LEU C 1 233 ? 22.994 29.185 60.284 1.00 22.67 233 LEU C CA 1
ATOM 11397 C C . LEU C 1 233 ? 22.038 29.270 61.462 1.00 28.70 233 LEU C C 1
ATOM 11398 O O . LEU C 1 233 ? 21.976 28.351 62.283 1.00 25.53 233 LEU C O 1
ATOM 11414 N N . ILE C 1 234 ? 21.293 30.370 61.546 1.00 23.01 234 ILE C N 1
ATOM 11415 C CA . ILE C 1 234 ? 20.273 30.555 62.573 1.00 19.77 234 ILE C CA 1
ATOM 11416 C C . ILE C 1 234 ? 18.918 30.577 61.879 1.00 19.86 234 ILE C C 1
ATOM 11417 O O . ILE C 1 234 ? 18.736 31.320 60.909 1.00 23.69 234 ILE C O 1
ATOM 11433 N N . LEU C 1 235 ? 17.981 29.770 62.373 1.00 20.63 235 LEU C N 1
ATOM 11434 C CA . LEU C 1 235 ? 16.625 29.691 61.825 1.00 21.81 235 LEU C CA 1
ATOM 11435 C C . LEU C 1 235 ? 15.603 29.905 62.927 1.00 23.06 235 LEU C C 1
ATOM 11436 O O . LEU C 1 235 ? 15.726 29.318 63.994 1.00 20.61 235 LEU C O 1
ATOM 11452 N N . SER C 1 236 ? 14.540 30.654 62.630 1.00 18.10 236 SER C N 1
ATOM 11453 C CA . SER C 1 236 ? 13.490 30.943 63.598 1.00 21.75 236 SER C CA 1
ATOM 11454 C C . SER C 1 236 ? 12.164 30.943 62.844 1.00 18.70 236 SER C C 1
ATOM 11455 O O . SER C 1 236 ? 11.946 31.813 61.993 1.00 24.89 236 SER C O 1
ATOM 11463 N N . ILE C 1 237 ? 11.273 30.007 63.184 1.00 20.21 237 ILE C N 1
ATOM 11464 C CA . ILE C 1 237 ? 9.994 29.813 62.488 1.00 20.30 237 ILE C CA 1
ATOM 11465 C C . ILE C 1 237 ? 8.861 29.769 63.508 1.00 22.92 237 ILE C C 1
ATOM 11466 O O . ILE C 1 237 ? 8.843 28.897 64.386 1.00 23.01 237 ILE C O 1
ATOM 11482 N N . TYR C 1 238 ? 7.898 30.681 63.366 1.00 21.48 238 TYR C N 1
ATOM 11483 C CA . TYR C 1 238 ? 6.747 30.779 64.243 1.00 22.94 238 TYR C CA 1
ATOM 11484 C C . TYR C 1 238 ? 5.485 30.717 63.397 1.00 23.87 238 TYR C C 1
ATOM 11485 O O . TYR C 1 238 ? 5.468 31.203 62.262 1.00 24.53 238 TYR C O 1
ATOM 11503 N N . THR C 1 239 ? 4.443 30.096 63.949 1.00 24.16 239 THR C N 1
ATOM 11504 C CA . THR C 1 239 ? 3.177 29.946 63.233 1.00 24.64 239 THR C CA 1
ATOM 11505 C C . THR C 1 239 ? 2.011 30.054 64.195 1.00 30.38 239 THR C C 1
ATOM 11506 O O . THR C 1 239 ? 2.137 29.786 65.390 1.00 29.92 239 THR C O 1
ATOM 11517 N N . THR C 1 240 ? 0.855 30.427 63.642 1.00 24.35 240 THR C N 1
ATOM 11518 C CA . THR C 1 240 ? -0.386 30.477 64.382 1.00 26.00 240 THR C CA 1
ATOM 11519 C C . THR C 1 240 ? -1.507 30.440 63.358 1.00 28.14 240 THR C C 1
ATOM 11520 O O . THR C 1 240 ? -1.282 30.655 62.169 1.00 29.45 240 THR C O 1
ATOM 11531 N N . ARG C 1 241 ? -2.697 30.143 63.844 1.00 27.21 241 ARG C N 1
ATOM 11532 C CA . ARG C 1 241 ? -3.901 30.029 63.020 1.00 28.59 241 ARG C CA 1
ATOM 11533 C C . ARG C 1 241 ? -5.034 30.794 63.690 1.00 26.46 241 ARG C C 1
ATOM 11534 O O . ARG C 1 241 ? -4.919 31.261 64.821 1.00 29.33 241 ARG C O 1
ATOM 11555 N N . LYS C 1 242 ? -6.164 30.943 62.989 1.00 33.30 242 LYS C N 1
ATOM 11556 C CA . LYS C 1 242 ? -7.196 31.858 63.466 1.00 30.83 242 LYS C CA 1
ATOM 11557 C C . LYS C 1 242 ? -8.198 31.215 64.417 1.00 27.75 242 LYS C C 1
ATOM 11558 O O . LYS C 1 242 ? -8.806 31.927 65.227 1.00 31.54 242 LYS C O 1
ATOM 11577 N N . GLY C 1 243 ? -8.393 29.901 64.347 1.00 29.28 243 GLY C N 1
ATOM 11578 C CA . GLY C 1 243 ? -9.371 29.220 65.175 1.00 34.29 243 GLY C CA 1
ATOM 11579 C C . GLY C 1 243 ? -8.747 28.573 66.400 1.00 35.24 243 GLY C C 1
ATOM 11580 O O . GLY C 1 243 ? -7.747 27.863 66.298 1.00 31.37 243 GLY C O 1
ATOM 11584 N N . GLU C 1 244 ? -9.390 28.794 67.553 1.00 32.69 244 GLU C N 1
ATOM 11585 C CA . GLU C 1 244 ? -8.885 28.281 68.827 1.00 36.90 244 GLU C CA 1
ATOM 11586 C C . GLU C 1 244 ? -8.485 26.814 68.744 1.00 41.05 244 GLU C C 1
ATOM 11587 O O . GLU C 1 244 ? -7.447 26.414 69.292 1.00 33.90 244 GLU C O 1
ATOM 11599 N N . HIS C 1 245 ? -9.288 25.993 68.069 1.00 34.67 245 HIS C N 1
ATOM 11600 C CA . HIS C 1 245 ? -9.074 24.553 68.054 1.00 33.12 245 HIS C CA 1
ATOM 11601 C C . HIS C 1 245 ? -8.393 24.062 66.785 1.00 32.65 245 HIS C C 1
ATOM 11602 O O . HIS C 1 245 ? -8.228 22.851 66.613 1.00 38.07 245 HIS C O 1
ATOM 11616 N N . MET C 1 246 ? -7.971 24.962 65.907 1.00 31.97 246 MET C N 1
ATOM 11617 C CA . MET C 1 246 ? -7.180 24.544 64.762 1.00 30.77 246 MET C CA 1
ATOM 11618 C C . MET C 1 246 ? -5.869 23.939 65.237 1.00 42.19 246 MET C C 1
ATOM 11619 O O . MET C 1 246 ? -5.288 24.363 66.241 1.00 37.34 246 MET C O 1
ATOM 11633 N N . LYS C 1 247 ? -5.406 22.937 64.509 1.00 39.57 247 LYS C N 1
ATOM 11634 C CA . LYS C 1 247 ? -4.194 22.233 64.890 1.00 43.39 247 LYS C CA 1
ATOM 11635 C C . LYS C 1 247 ? -2.993 22.818 64.162 1.00 36.71 247 LYS C C 1
ATOM 11636 O O . LYS C 1 247 ? -3.097 23.303 63.032 1.00 38.40 247 LYS C O 1
ATOM 11655 N N . HIS C 1 248 ? -1.849 22.804 64.847 1.00 33.93 248 HIS C N 1
ATOM 11656 C CA . HIS C 1 248 ? -0.595 23.157 64.220 1.00 31.10 248 HIS C CA 1
ATOM 11657 C C . HIS C 1 248 ? -0.181 22.045 63.258 1.00 37.16 248 HIS C C 1
ATOM 11658 O O . HIS C 1 248 ? -0.742 20.943 63.269 1.00 36.50 248 HIS C O 1
ATOM 11672 N N . ASP C 1 249 ? 0.842 22.328 62.447 1.00 33.18 249 ASP C N 1
ATOM 11673 C CA . ASP C 1 249 ? 1.375 21.367 61.480 1.00 35.23 249 ASP C CA 1
ATOM 11674 C C . ASP C 1 249 ? 2.901 21.382 61.520 1.00 33.04 249 ASP C C 1
ATOM 11675 O O . ASP C 1 249 ? 3.522 22.351 61.071 1.00 34.06 249 ASP C O 1
ATOM 11684 N N . ASP C 1 250 ? 3.499 20.290 62.011 1.00 32.93 250 ASP C N 1
ATOM 11685 C CA . ASP C 1 250 ? 4.956 20.167 62.027 1.00 34.92 250 ASP C CA 1
ATOM 11686 C C . ASP C 1 250 ? 5.543 20.302 60.631 1.00 32.57 250 ASP C C 1
ATOM 11687 O O . ASP C 1 250 ? 6.609 20.902 60.45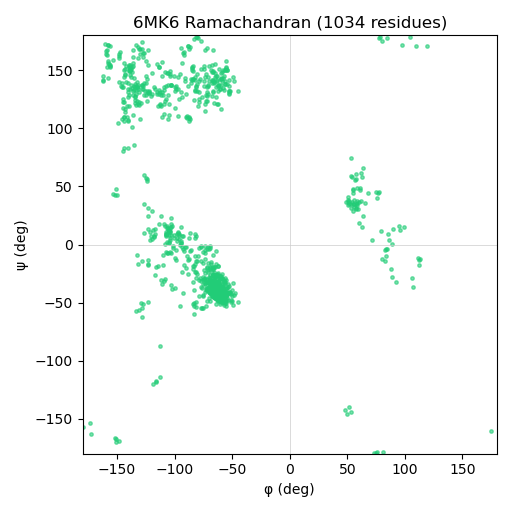2 1.00 34.65 250 ASP C O 1
ATOM 11696 N N . GLU C 1 251 ? 4.877 19.733 59.623 1.00 35.23 251 GLU C N 1
ATOM 11697 C CA . GLU C 1 251 ? 5.475 19.713 58.295 1.00 34.98 251 GLU C CA 1
ATOM 11698 C C . GLU C 1 251 ? 5.493 21.097 57.651 1.00 31.51 251 GLU C C 1
ATOM 11699 O O . GLU C 1 251 ? 6.340 21.349 56.792 1.00 34.63 251 GLU C O 1
ATOM 11711 N N . VAL C 1 252 ? 4.610 22.005 58.065 1.00 31.04 252 VAL C N 1
ATOM 11712 C CA . VAL C 1 252 ? 4.688 23.381 57.581 1.00 29.56 252 VAL C CA 1
ATOM 11713 C C . VAL C 1 252 ? 5.966 24.055 58.079 1.00 34.08 252 VAL C C 1
ATOM 11714 O O . VAL C 1 252 ? 6.639 24.772 57.328 1.00 29.48 252 VAL C O 1
ATOM 11727 N N . ILE C 1 253 ? 6.342 23.814 59.334 1.00 31.50 253 ILE C N 1
ATOM 11728 C CA . ILE C 1 253 ? 7.599 24.369 59.830 1.00 29.63 253 ILE C CA 1
ATOM 11729 C C . ILE C 1 253 ? 8.779 23.752 59.090 1.00 28.96 253 ILE C C 1
ATOM 11730 O O . ILE C 1 253 ? 9.725 24.450 58.698 1.00 30.42 253 ILE C O 1
ATOM 11746 N N . ALA C 1 254 ? 8.744 22.439 58.866 1.00 28.84 254 ALA C N 1
ATOM 11747 C CA . ALA C 1 254 ? 9.832 21.803 58.130 1.00 30.59 254 ALA C CA 1
ATOM 11748 C C . ALA C 1 254 ? 9.924 22.335 56.703 1.00 30.94 254 ALA C C 1
ATOM 11749 O O . ALA C 1 254 ? 11.023 22.540 56.183 1.00 28.04 254 ALA C O 1
ATOM 11756 N N . LYS C 1 255 ? 8.778 22.587 56.061 1.00 32.86 255 LYS C N 1
ATOM 11757 C CA . LYS C 1 255 ? 8.783 23.146 54.711 1.00 32.47 255 LYS C CA 1
ATOM 11758 C C . LYS C 1 255 ? 9.303 24.575 54.704 1.00 29.83 255 LYS C C 1
ATOM 11759 O O . LYS C 1 255 ? 10.045 24.965 53.802 1.00 31.03 255 LYS C O 1
ATOM 11778 N N . ALA C 1 256 ? 8.868 25.391 55.662 1.00 32.12 256 ALA C N 1
ATOM 11779 C CA . ALA C 1 256 ? 9.439 26.723 55.791 1.00 29.58 256 ALA C CA 1
ATOM 11780 C C . ALA C 1 256 ? 10.936 26.639 56.029 1.00 28.54 256 ALA C C 1
ATOM 11781 O O . ALA C 1 256 ? 11.713 27.418 55.463 1.00 26.46 256 ALA C O 1
ATOM 11788 N N . ALA C 1 257 ? 11.367 25.666 56.830 1.00 30.55 257 ALA C N 1
ATOM 11789 C CA . ALA C 1 257 ? 12.795 25.522 57.098 1.00 29.09 257 ALA C CA 1
ATOM 11790 C C . ALA C 1 257 ? 13.580 25.221 55.824 1.00 29.66 257 ALA C C 1
ATOM 11791 O O . ALA C 1 257 ? 14.680 25.742 55.627 1.00 26.16 257 ALA C O 1
ATOM 11798 N N . ARG C 1 258 ? 13.035 24.378 54.941 1.00 29.32 258 ARG C N 1
ATOM 11799 C CA . ARG C 1 258 ? 13.763 24.040 53.721 1.00 30.12 258 ARG C CA 1
ATOM 11800 C C . ARG C 1 258 ? 13.962 25.271 52.839 1.00 27.64 258 ARG C C 1
ATOM 11801 O O . ARG C 1 258 ? 15.035 25.461 52.258 1.00 30.32 258 ARG C O 1
ATOM 11822 N N . ILE C 1 259 ? 12.945 26.125 52.745 1.00 28.61 259 ILE C N 1
ATOM 11823 C CA . ILE C 1 259 ? 13.068 27.358 51.977 1.00 30.71 259 ILE C CA 1
ATOM 11824 C C . ILE C 1 259 ? 14.110 28.270 52.602 1.00 29.38 259 ILE C C 1
ATOM 11825 O O . ILE C 1 259 ? 15.012 28.763 51.921 1.00 28.65 259 ILE C O 1
ATOM 11841 N N . ALA C 1 260 ? 13.999 28.518 53.908 1.00 31.10 260 ALA C N 1
ATOM 11842 C CA . ALA C 1 260 ? 14.952 29.412 54.568 1.00 31.58 260 ALA C CA 1
ATOM 11843 C C . ALA C 1 260 ? 16.385 28.940 54.368 1.00 25.26 260 ALA C C 1
ATOM 11844 O O . ALA C 1 260 ? 17.267 29.736 54.037 1.00 25.41 260 ALA C O 1
ATOM 11851 N N . ILE C 1 261 ? 16.644 27.647 54.582 1.00 26.99 261 ILE C N 1
ATOM 11852 C CA . ILE C 1 261 ? 17.996 27.121 54.430 1.00 32.14 261 ILE C CA 1
ATOM 11853 C C . ILE C 1 261 ? 18.479 27.335 53.005 1.00 28.30 261 ILE C C 1
ATOM 11854 O O . ILE C 1 261 ? 19.577 27.840 52.769 1.00 26.97 261 ILE C O 1
ATOM 11870 N N . GLU C 1 262 ? 17.655 26.955 52.033 1.00 31.66 262 GLU C N 1
ATOM 11871 C CA . GLU C 1 262 ? 17.966 27.240 50.639 1.00 27.92 262 GLU C CA 1
ATOM 11872 C C . GLU C 1 262 ? 18.321 28.708 50.424 1.00 30.31 262 GLU C C 1
ATOM 11873 O O . GLU C 1 262 ? 19.243 29.022 49.668 1.00 27.64 262 GLU C O 1
ATOM 11885 N N . ASN C 1 263 ? 17.625 29.621 51.095 1.00 26.64 263 ASN C N 1
ATOM 11886 C CA . ASN C 1 263 ? 17.816 31.047 50.849 1.00 27.86 263 ASN C CA 1
ATOM 11887 C C . ASN C 1 263 ? 18.939 31.691 51.655 1.00 29.46 263 ASN C C 1
ATOM 11888 O O . ASN C 1 263 ? 19.256 32.861 51.405 1.00 29.84 263 ASN C O 1
ATOM 11899 N N . VAL C 1 264 ? 19.577 30.989 52.588 1.00 26.28 264 VAL C N 1
ATOM 11900 C CA . VAL C 1 264 ? 20.722 31.565 53.288 1.00 28.81 264 VAL C CA 1
ATOM 11901 C C . VAL C 1 264 ? 21.999 30.737 53.168 1.00 24.32 264 VAL C C 1
ATOM 11902 O O . VAL C 1 264 ? 23.087 31.282 53.413 1.00 27.64 264 VAL C O 1
ATOM 11915 N N . LYS C 1 265 ? 21.932 29.462 52.789 1.00 26.56 265 LYS C N 1
ATOM 11916 C CA . LYS C 1 265 ? 23.134 28.623 52.757 1.00 23.69 265 LYS C CA 1
ATOM 11917 C C . LYS C 1 265 ? 24.153 29.111 51.722 1.00 29.14 265 LYS C C 1
ATOM 11918 O O . LYS C 1 265 ? 23.816 29.942 50.879 1.00 28.10 265 LYS C O 1
ATOM 11937 N N . ASN D 1 6 ? 38.780 47.580 67.963 1.00 52.27 6 ASN D N 1
ATOM 11938 C CA . ASN D 1 6 ? 38.860 46.406 68.821 1.00 37.31 6 ASN D CA 1
ATOM 11939 C C . ASN D 1 6 ? 39.652 45.314 68.117 1.00 30.90 6 ASN D C 1
ATOM 11940 O O . ASN D 1 6 ? 40.303 45.556 67.109 1.00 32.24 6 ASN D O 1
ATOM 119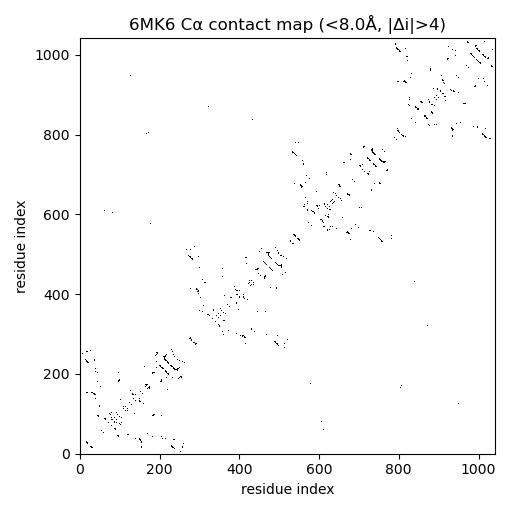50 N N . MET D 1 7 ? 39.610 44.103 68.660 1.00 33.81 7 MET D N 1
ATOM 11951 C CA . MET D 1 7 ? 40.356 43.015 68.043 1.00 26.61 7 MET D CA 1
ATOM 11952 C C . MET D 1 7 ? 39.751 42.632 66.693 1.00 28.11 7 MET D C 1
ATOM 11953 O O . MET D 1 7 ? 40.477 42.385 65.728 1.00 27.77 7 MET D O 1
ATOM 11967 N N . ALA D 1 8 ? 38.426 42.577 66.594 1.00 30.08 8 ALA D N 1
ATOM 11968 C CA . ALA D 1 8 ? 37.831 42.209 65.313 1.00 28.40 8 ALA D CA 1
ATOM 11969 C C . ALA D 1 8 ? 38.244 43.182 64.209 1.00 25.64 8 ALA D C 1
ATOM 11970 O O . ALA D 1 8 ? 38.445 42.778 63.057 1.00 26.26 8 ALA D O 1
ATOM 11977 N N . ASP D 1 9 ? 38.381 44.468 64.540 1.00 28.64 9 ASP D N 1
ATOM 11978 C CA . ASP D 1 9 ? 38.784 45.444 63.532 1.00 28.98 9 ASP D CA 1
ATOM 11979 C C . ASP D 1 9 ? 40.258 45.314 63.168 1.00 26.66 9 ASP D C 1
ATOM 11980 O O . ASP D 1 9 ? 40.635 45.560 62.018 1.00 28.17 9 ASP D O 1
ATOM 11989 N N . ILE D 1 10 ? 41.110 44.946 64.125 1.00 28.58 10 ILE D N 1
ATOM 11990 C CA . ILE D 1 10 ? 42.503 44.666 63.795 1.00 24.70 10 ILE D CA 1
ATOM 11991 C C . ILE D 1 10 ? 42.583 43.504 62.818 1.00 22.51 10 ILE D C 1
ATOM 11992 O O . ILE D 1 10 ? 43.338 43.531 61.837 1.00 23.13 10 ILE D O 1
ATOM 12008 N N . GLU D 1 11 ? 41.815 42.454 63.089 1.00 22.98 11 GLU D N 1
ATOM 12009 C CA . GLU D 1 11 ? 41.846 41.279 62.239 1.00 24.40 11 GLU D CA 1
ATOM 12010 C C . GLU D 1 11 ? 41.332 41.611 60.842 1.00 23.11 11 GLU D C 1
ATOM 12011 O O . GLU D 1 11 ? 41.906 41.185 59.834 1.00 22.50 11 GLU D O 1
ATOM 12023 N N . ALA D 1 12 ? 40.279 42.414 60.761 1.00 25.72 12 ALA D N 1
ATOM 12024 C CA . ALA D 1 12 ? 39.755 42.783 59.453 1.00 23.05 12 ALA D CA 1
ATOM 12025 C C . ALA D 1 12 ? 40.802 43.536 58.633 1.00 25.31 12 ALA D C 1
ATOM 12026 O O . ALA D 1 12 ? 41.018 43.228 57.457 1.00 25.71 12 ALA D O 1
ATOM 12033 N N . ALA D 1 13 ? 41.485 44.514 59.252 1.00 24.86 13 ALA D N 1
ATOM 12034 C CA . ALA D 1 13 ? 42.476 45.339 58.558 1.00 24.91 13 ALA D CA 1
ATOM 12035 C C . ALA D 1 13 ? 43.718 44.547 58.188 1.00 28.32 13 ALA D C 1
ATOM 12036 O O . ALA D 1 13 ? 44.412 44.890 57.225 1.00 29.14 13 ALA D O 1
ATOM 12043 N N . PHE D 1 14 ? 44.024 43.515 58.978 1.00 30.50 14 PHE D N 1
ATOM 12044 C CA . PHE D 1 14 ? 45.134 42.601 58.749 1.00 29.75 14 PHE D CA 1
ATOM 12045 C C . PHE D 1 14 ? 44.879 41.683 57.561 1.00 23.17 14 PHE D C 1
ATOM 12046 O O . PHE D 1 14 ? 45.823 41.162 56.967 1.00 24.52 14 PHE D O 1
ATOM 12063 N N . GLU D 1 15 ? 43.615 41.488 57.178 1.00 28.21 15 GLU D N 1
ATOM 12064 C CA . GLU D 1 15 ? 43.261 40.556 56.109 1.00 31.68 15 GLU D CA 1
ATOM 12065 C C . GLU D 1 15 ? 43.781 39.152 56.439 1.00 26.44 15 GLU D C 1
ATOM 12066 O O . GLU D 1 15 ? 44.522 38.515 55.688 1.00 29.44 15 GLU D O 1
ATOM 12078 N N . GLY D 1 16 ? 43.374 38.683 57.607 1.00 25.92 16 GLY D N 1
ATOM 12079 C CA . GLY D 1 16 ? 43.812 37.389 58.079 1.00 29.66 16 GLY D CA 1
ATOM 12080 C C . GLY D 1 16 ? 43.115 36.983 59.356 1.00 26.34 16 GLY D C 1
ATOM 12081 O O . GLY D 1 16 ? 42.000 37.425 59.650 1.00 28.56 16 GLY D O 1
ATOM 12085 N N . ARG D 1 17 ? 43.775 36.144 60.148 1.00 23.43 17 ARG D N 1
ATOM 12086 C CA . ARG D 1 17 ? 43.157 35.573 61.330 1.00 21.72 17 ARG D CA 1
ATOM 12087 C C . ARG D 1 17 ? 44.088 35.813 62.499 1.00 24.99 17 ARG D C 1
ATOM 12088 O O . ARG D 1 17 ? 45.293 35.596 62.372 1.00 22.20 17 ARG D O 1
ATOM 12109 N N . VAL D 1 18 ? 43.528 36.267 63.613 1.00 21.54 18 VAL D N 1
ATOM 12110 C CA . VAL D 1 18 ? 44.277 36.553 64.827 1.00 22.38 18 VAL D CA 1
ATOM 12111 C C . VAL D 1 18 ? 43.679 35.713 65.945 1.00 22.26 18 VAL D C 1
ATOM 12112 O O . VAL D 1 18 ? 42.463 35.708 66.139 1.00 25.64 18 VAL D O 1
ATOM 12125 N N . GLY D 1 19 ? 44.531 35.019 66.688 1.00 19.16 19 GLY D N 1
ATOM 12126 C CA . GLY D 1 19 ? 44.070 34.267 67.831 1.00 18.85 19 GLY D CA 1
ATOM 12127 C C . GLY D 1 19 ? 44.856 34.630 69.070 1.00 20.99 19 GLY D C 1
ATOM 12128 O O . GLY D 1 19 ? 46.089 34.727 69.023 1.00 20.15 19 GLY D O 1
ATOM 12132 N N . VAL D 1 20 ? 44.153 34.856 70.171 1.00 20.17 20 VAL D N 1
ATOM 12133 C CA . VAL D 1 20 ? 44.752 35.392 71.380 1.00 17.90 20 VAL D CA 1
ATOM 12134 C C . VAL D 1 20 ? 44.233 34.611 72.577 1.00 20.46 20 VAL D C 1
ATOM 12135 O O . VAL D 1 20 ? 43.028 34.408 72.713 1.00 20.80 20 VAL D O 1
ATOM 12148 N N . TYR D 1 21 ? 45.131 34.178 73.460 1.00 18.80 21 TYR D N 1
ATOM 12149 C CA . TYR D 1 21 ? 44.708 33.764 74.791 1.00 18.31 21 TYR D CA 1
ATOM 12150 C C . TYR D 1 21 ? 45.627 34.432 75.792 1.00 23.67 21 TYR D C 1
ATOM 12151 O O . TYR D 1 21 ? 46.847 34.447 75.593 1.00 21.24 21 TYR D O 1
ATOM 12169 N N . ALA D 1 22 ? 45.047 35.011 76.839 1.00 22.24 22 ALA D N 1
ATOM 12170 C CA . ALA D 1 22 ? 45.841 35.587 77.920 1.00 25.31 22 ALA D CA 1
ATOM 12171 C C . ALA D 1 22 ? 45.254 35.172 79.259 1.00 21.99 22 ALA D C 1
ATOM 12172 O O . ALA D 1 22 ? 44.031 35.075 79.401 1.00 23.64 22 ALA D O 1
ATOM 12179 N N . ILE D 1 23 ? 46.122 34.929 80.243 1.00 23.06 23 ILE D N 1
ATOM 12180 C CA . ILE D 1 23 ? 45.659 34.589 81.588 1.00 24.60 23 ILE D CA 1
ATOM 12181 C C . ILE D 1 23 ? 46.554 35.273 82.604 1.00 27.43 23 ILE D C 1
ATOM 12182 O O . ILE D 1 23 ? 47.785 35.237 82.488 1.00 23.23 23 ILE D O 1
ATOM 12198 N N . ASN D 1 24 ? 45.924 35.927 83.573 1.00 26.75 24 ASN D N 1
ATOM 12199 C CA . ASN D 1 24 ? 46.596 36.492 84.733 1.00 27.41 24 ASN D CA 1
ATOM 12200 C C . ASN D 1 24 ? 46.661 35.389 85.779 1.00 28.46 24 ASN D C 1
ATOM 12201 O O . ASN D 1 24 ? 45.630 34.984 86.326 1.00 27.21 24 ASN D O 1
ATOM 12212 N N . THR D 1 25 ? 47.853 34.859 86.022 1.00 27.78 25 THR D N 1
ATOM 12213 C CA . THR D 1 25 ? 47.931 33.704 86.899 1.00 25.44 25 THR D CA 1
ATOM 12214 C C . THR D 1 25 ? 47.926 34.085 88.371 1.00 29.52 25 THR D C 1
ATOM 12215 O O . THR D 1 25 ? 48.121 33.206 89.217 1.00 28.71 25 THR D O 1
ATOM 12226 N N . GLY D 1 26 ? 47.668 35.353 88.686 1.00 26.01 26 GLY D N 1
ATOM 12227 C CA . GLY D 1 26 ? 47.400 35.771 90.046 1.00 27.42 26 GLY D CA 1
ATOM 12228 C C . GLY D 1 26 ? 45.904 35.811 90.314 1.00 29.87 26 GLY D C 1
ATOM 12229 O O . GLY D 1 26 ? 45.410 35.186 91.258 1.00 33.02 26 GLY D O 1
ATOM 12233 N N . SER D 1 27 ? 45.160 36.519 89.465 1.00 28.82 27 SER D N 1
ATOM 12234 C CA . SER D 1 27 ? 43.724 36.673 89.652 1.00 30.21 27 SER D CA 1
ATOM 12235 C C . SER D 1 27 ? 42.902 35.622 88.923 1.00 30.80 27 SER D C 1
ATOM 12236 O O . SER D 1 27 ? 41.723 35.443 89.247 1.00 30.11 27 SER D O 1
ATOM 12244 N N . GLY D 1 28 ? 43.481 34.928 87.950 1.00 27.52 28 GLY D N 1
ATOM 12245 C CA . GLY D 1 28 ? 42.735 33.969 87.169 1.00 30.25 28 GLY D CA 1
ATOM 12246 C C . GLY D 1 28 ? 41.965 34.563 86.019 1.00 28.44 28 GLY D C 1
ATOM 12247 O O . GLY D 1 28 ? 41.359 33.808 85.250 1.00 31.20 28 GLY D O 1
ATOM 12251 N N . LYS D 1 29 ? 41.967 35.883 85.873 1.00 25.89 29 LYS D N 1
ATOM 12252 C CA . LYS D 1 29 ? 41.242 36.518 84.782 1.00 23.90 29 LYS D CA 1
ATOM 12253 C C . LYS D 1 29 ? 41.858 36.156 83.432 1.00 23.37 29 LYS D C 1
ATOM 12254 O O . LYS D 1 29 ? 43.071 36.262 83.231 1.00 25.68 29 LYS D O 1
ATOM 12273 N N . ALA D 1 30 ? 41.005 35.750 82.499 1.00 24.31 30 ALA D N 1
ATOM 12274 C CA . ALA D 1 30 ? 41.423 35.286 81.193 1.00 25.52 30 ALA D CA 1
ATOM 12275 C C . ALA D 1 30 ? 40.763 36.120 80.103 1.00 28.78 30 ALA D C 1
ATOM 12276 O O . ALA D 1 30 ? 39.701 36.720 80.307 1.00 26.83 30 ALA D O 1
ATOM 12283 N N . TYR D 1 31 ? 41.421 36.164 78.953 1.00 22.12 31 TYR D N 1
ATOM 12284 C CA . TYR D 1 31 ? 40.907 36.800 77.745 1.00 22.04 31 TYR D CA 1
ATOM 12285 C C . TYR D 1 31 ? 41.122 35.860 76.568 1.00 23.19 31 TYR D C 1
ATOM 12286 O O . TYR D 1 31 ? 42.206 35.278 76.418 1.00 24.53 31 TYR D O 1
ATOM 12304 N N . SER D 1 32 ? 40.095 35.738 75.724 1.00 22.75 32 SER D N 1
ATOM 12305 C CA . SER D 1 32 ? 40.093 34.830 74.584 1.00 25.10 32 SER D CA 1
ATOM 12306 C C . SER D 1 32 ? 39.571 35.534 73.341 1.00 23.02 32 SER D C 1
ATOM 12307 O O . SER D 1 32 ? 38.563 36.246 73.397 1.00 24.76 32 SER D O 1
ATOM 12315 N N . TYR D 1 33 ? 40.268 35.318 72.223 1.00 22.92 33 TYR D N 1
ATOM 12316 C CA . TYR D 1 33 ? 39.805 35.686 70.886 1.00 21.77 33 TYR D CA 1
ATOM 12317 C C . TYR D 1 33 ? 40.299 34.601 69.934 1.00 23.32 33 TYR D C 1
ATOM 12318 O O . TYR D 1 33 ? 41.501 34.493 69.696 1.00 21.14 33 TYR D O 1
ATOM 12336 N N . ARG D 1 34 ? 39.391 33.773 69.416 1.00 18.78 34 ARG D N 1
ATOM 12337 C CA . ARG D 1 34 ? 39.765 32.575 68.647 1.00 22.17 34 ARG D CA 1
ATOM 12338 C C . ARG D 1 34 ? 40.794 31.726 69.409 1.00 17.89 34 ARG D C 1
ATOM 12339 O O . ARG D 1 34 ? 41.653 31.068 68.815 1.00 21.22 34 ARG D O 1
ATOM 12360 N N . ALA D 1 35 ? 40.641 31.680 70.734 1.00 21.09 35 ALA D N 1
ATOM 12361 C CA . ALA D 1 35 ? 41.628 31.030 71.596 1.00 21.02 35 ALA D CA 1
ATOM 12362 C C . ALA D 1 35 ? 41.708 29.532 71.355 1.00 24.42 35 ALA D C 1
ATOM 12363 O O . ALA D 1 35 ? 42.756 28.934 71.624 1.00 22.25 35 ALA D O 1
ATOM 12370 N N . ASN D 1 36 ? 40.639 28.919 70.822 1.00 23.46 36 ASN D N 1
ATOM 12371 C CA . ASN D 1 36 ? 40.601 27.482 70.591 1.00 18.36 36 ASN D CA 1
ATOM 12372 C C . ASN D 1 36 ? 40.691 27.093 69.129 1.00 20.37 36 ASN D C 1
ATOM 12373 O O . ASN D 1 36 ? 40.543 25.907 68.814 1.00 23.32 36 ASN D O 1
ATOM 12384 N N . GLU D 1 37 ? 40.982 28.045 68.225 1.00 19.21 37 GLU D N 1
ATOM 12385 C CA . GLU D 1 37 ? 41.266 27.738 66.836 1.00 18.72 37 GLU D CA 1
ATOM 12386 C C . GLU D 1 37 ? 42.723 27.354 66.631 1.00 21.23 37 GLU D C 1
ATOM 12387 O O . GLU D 1 37 ? 43.605 27.761 67.391 1.00 24.79 37 GLU D O 1
ATOM 12399 N N . ARG D 1 38 ? 42.975 26.563 65.595 1.00 20.62 38 ARG D N 1
ATOM 12400 C CA . ARG D 1 38 ? 44.337 26.139 65.295 1.00 17.87 38 ARG D CA 1
ATOM 12401 C C . ARG D 1 38 ? 45.069 27.156 64.433 1.00 23.21 38 ARG D C 1
ATOM 12402 O O . ARG D 1 38 ? 44.504 27.767 63.520 1.00 20.73 38 ARG D O 1
ATOM 12423 N N . PHE D 1 39 ? 46.351 27.320 64.733 1.00 19.77 39 PHE D N 1
ATOM 12424 C CA . PHE D 1 39 ? 47.277 28.172 64.000 1.00 23.36 39 PHE D CA 1
ATOM 12425 C C . PHE D 1 39 ? 48.598 27.430 63.837 1.00 20.08 39 PHE D C 1
ATOM 12426 O O . PHE D 1 39 ? 48.935 26.582 64.679 1.00 20.82 39 PHE D O 1
ATOM 12443 N N . PRO D 1 40 ? 49.377 27.733 62.787 1.00 20.02 40 PRO D N 1
ATOM 12444 C CA . PRO D 1 40 ? 50.715 27.147 62.685 1.00 20.44 40 PRO D CA 1
ATOM 12445 C C . PRO D 1 40 ? 51.606 27.579 63.837 1.00 19.54 40 PRO D C 1
ATOM 12446 O O . PRO D 1 40 ? 51.634 28.750 64.244 1.00 17.38 40 PRO D O 1
ATOM 12457 N N . LEU D 1 41 ? 52.316 26.593 64.359 1.00 19.39 41 LEU D N 1
ATOM 12458 C CA . LEU D 1 41 ? 53.286 26.820 65.425 1.00 18.49 41 LEU D CA 1
ATOM 12459 C C . LEU D 1 41 ? 54.484 27.616 64.934 1.00 18.56 41 LEU D C 1
ATOM 12460 O O . LEU D 1 41 ? 55.005 28.474 65.660 1.00 19.93 41 LEU D O 1
ATOM 12476 N N . CYS D 1 42 ? 54.960 27.307 63.730 1.00 17.59 42 CYS D N 1
ATOM 12477 C CA . CYS D 1 42 ? 56.235 27.789 63.220 1.00 17.96 42 CYS D CA 1
ATOM 12478 C C . CYS D 1 42 ? 57.294 27.484 64.282 1.00 18.68 42 CYS D C 1
ATOM 12479 O O . CYS D 1 42 ? 57.243 26.426 64.918 1.00 18.51 42 CYS D O 1
ATOM 12486 N N . SER D 1 43 ? 58.233 28.400 64.518 1.00 19.75 43 SER D N 1
ATOM 12487 C CA . SER D 1 43 ? 59.285 28.122 65.504 1.00 18.56 43 SER D CA 1
ATOM 12488 C C . SER D 1 43 ? 58.826 28.178 66.970 1.00 19.01 43 SER D C 1
ATOM 12489 O O . SER D 1 43 ? 59.658 27.898 67.853 1.00 17.89 43 SER D O 1
ATOM 12497 N N . SER D 1 44 ? 57.589 28.543 67.295 1.00 18.06 44 SER D N 1
ATOM 12498 C CA . SER D 1 44 ? 57.216 28.665 68.705 1.00 18.77 44 SER D CA 1
ATOM 12499 C C . SER D 1 44 ? 57.335 27.340 69.447 1.00 16.21 44 SER D C 1
ATOM 12500 O O . SER D 1 44 ? 57.484 27.357 70.679 1.00 20.14 44 SER D O 1
ATOM 12508 N N . PHE D 1 45 ? 57.370 26.210 68.739 1.00 17.18 45 PHE D N 1
ATOM 12509 C CA . PHE D 1 45 ? 57.542 24.941 69.451 1.00 17.00 45 PHE D CA 1
ATOM 12510 C C . PHE D 1 45 ? 58.910 24.846 70.083 1.00 18.15 45 PHE D C 1
ATOM 12511 O O . PHE D 1 45 ? 59.098 24.048 70.999 1.00 19.48 45 PHE D O 1
ATOM 12528 N N . LYS D 1 46 ? 59.864 25.635 69.624 1.00 18.73 46 LYS D N 1
ATOM 12529 C CA . LYS D 1 46 ? 61.215 25.438 70.119 1.00 14.62 46 LYS D CA 1
ATOM 12530 C C . LYS D 1 46 ? 61.338 25.728 71.599 1.00 17.96 46 LYS D C 1
ATOM 12531 O O . LYS D 1 46 ? 62.255 25.206 72.260 1.00 16.18 46 LYS D O 1
ATOM 12550 N N . ALA D 1 47 ? 60.496 26.607 72.134 1.00 18.88 47 ALA D N 1
ATOM 12551 C CA . ALA D 1 47 ? 60.516 26.830 73.571 1.00 19.39 47 ALA D CA 1
ATOM 12552 C C . ALA D 1 47 ? 60.106 25.566 74.325 1.00 19.26 47 ALA D C 1
ATOM 12553 O O . ALA D 1 47 ? 60.714 25.211 75.343 1.00 16.94 47 ALA D O 1
ATOM 12560 N N . PHE D 1 48 ? 59.112 24.841 73.812 1.00 17.62 48 PHE D N 1
ATOM 12561 C CA . PHE D 1 48 ? 58.714 23.583 74.434 1.00 16.34 48 PHE D CA 1
ATOM 12562 C C . PHE D 1 48 ? 59.733 22.477 74.190 1.00 19.16 48 PHE D C 1
ATOM 12563 O O . PHE D 1 48 ? 59.943 21.627 75.072 1.00 19.02 48 PHE D O 1
ATOM 12580 N N . LEU D 1 49 ? 60.436 22.521 73.052 1.00 20.43 49 LEU D N 1
ATOM 12581 C CA . LEU D 1 49 ? 61.540 21.603 72.833 1.00 18.33 49 LEU D CA 1
ATOM 12582 C C . LEU D 1 49 ? 62.594 21.793 73.910 1.00 19.31 49 LEU D C 1
ATOM 12583 O O . LEU D 1 49 ? 63.095 20.817 74.485 1.00 17.47 49 LEU D O 1
ATOM 12599 N N . ALA D 1 50 ? 62.921 23.053 74.215 1.00 16.69 50 ALA D N 1
ATOM 12600 C CA . ALA D 1 50 ? 63.919 23.324 75.247 1.00 16.44 50 ALA D CA 1
ATOM 12601 C C . ALA D 1 50 ? 63.429 22.830 76.600 1.00 18.44 50 ALA D C 1
ATOM 12602 O O . ALA D 1 50 ? 64.200 22.273 77.388 1.00 18.39 50 ALA D O 1
ATOM 12609 N N . ALA D 1 51 ? 62.134 23.000 76.879 1.00 16.92 51 ALA D N 1
ATOM 12610 C CA . ALA D 1 51 ? 61.584 22.523 78.144 1.00 18.74 51 ALA D CA 1
ATOM 12611 C C . ALA D 1 51 ? 61.613 21.000 78.225 1.00 18.13 51 ALA D C 1
ATOM 12612 O O . ALA D 1 51 ? 61.876 20.432 79.297 1.00 20.63 51 ALA D O 1
ATOM 12619 N N . ALA D 1 52 ? 61.304 20.324 77.117 1.00 16.55 52 ALA D N 1
ATOM 12620 C CA . ALA D 1 52 ? 61.374 18.869 77.090 1.00 20.25 52 ALA D CA 1
ATOM 12621 C C . ALA D 1 52 ? 62.787 18.389 77.359 1.00 23.12 52 ALA D C 1
ATOM 12622 O O . ALA D 1 52 ? 62.990 17.377 78.038 1.00 20.98 52 ALA D O 1
ATOM 12629 N N . VAL D 1 53 ? 63.779 19.080 76.798 1.00 17.34 53 VAL D N 1
ATOM 12630 C CA . VAL D 1 53 ? 65.172 18.729 77.091 1.00 16.42 53 VAL D CA 1
ATOM 12631 C C . VAL D 1 53 ? 65.499 18.960 78.558 1.00 20.02 53 VAL D C 1
ATOM 12632 O O . VAL D 1 53 ? 66.209 18.160 79.182 1.00 20.47 53 VAL D O 1
ATOM 12645 N N . LEU D 1 54 ? 65.034 20.073 79.130 1.00 18.80 54 LEU D N 1
ATOM 12646 C CA . LEU D 1 54 ? 65.228 20.287 80.556 1.00 18.17 54 LEU D CA 1
ATOM 12647 C C . LEU D 1 54 ? 64.630 19.146 81.369 1.00 19.94 54 LEU D C 1
ATOM 12648 O O . LEU D 1 54 ? 65.230 18.674 82.336 1.00 16.78 54 LEU D O 1
ATOM 12664 N N . LYS D 1 55 ? 63.442 18.686 80.995 1.00 20.57 55 LYS D N 1
ATOM 12665 C CA . LYS D 1 55 ? 62.826 17.583 81.720 1.00 21.52 55 LYS D CA 1
ATOM 12666 C C . LYS D 1 55 ? 63.661 16.304 81.613 1.00 23.81 55 LYS D C 1
ATOM 12667 O O . LYS D 1 55 ? 63.813 15.569 82.603 1.00 22.41 55 LYS D O 1
ATOM 12686 N N . MET D 1 56 ? 64.245 16.033 80.432 1.00 20.83 56 MET D N 1
ATOM 12687 C CA . MET D 1 56 ? 65.117 14.869 80.290 1.00 18.03 56 MET D CA 1
ATOM 12688 C C . MET D 1 56 ? 66.300 14.966 81.250 1.00 20.34 56 MET D C 1
ATOM 12689 O O . MET D 1 56 ? 66.674 13.977 81.878 1.00 23.00 56 MET D O 1
ATOM 12703 N N . ASP D 1 57 ? 66.876 16.160 81.395 1.00 21.53 57 ASP D N 1
ATOM 12704 C CA . ASP D 1 57 ? 67.969 16.373 82.345 1.00 16.97 57 ASP D CA 1
ATOM 12705 C C . ASP D 1 57 ? 67.508 16.254 83.795 1.00 19.55 57 ASP D C 1
ATOM 12706 O O . ASP D 1 57 ? 68.249 15.749 84.652 1.00 21.63 57 ASP D O 1
ATOM 12715 N N . GLN D 1 58 ? 66.307 16.742 84.109 1.00 17.00 58 GLN D N 1
ATOM 12716 C CA . GLN D 1 58 ? 65.779 16.609 85.463 1.00 19.06 58 GLN D CA 1
ATOM 12717 C C . GLN D 1 58 ? 65.666 15.140 85.848 1.00 22.50 58 GLN D C 1
ATOM 12718 O O . GLN D 1 58 ? 66.016 14.746 86.975 1.00 22.64 58 GLN D O 1
ATOM 12732 N N . ASP D 1 59 ? 65.241 14.305 84.895 1.00 21.47 59 ASP D N 1
ATOM 12733 C CA . ASP D 1 59 ? 65.102 12.871 85.109 1.00 23.18 59 ASP D CA 1
ATOM 12734 C C . ASP D 1 59 ? 66.442 12.139 85.067 1.00 27.45 59 ASP D C 1
ATOM 12735 O O . ASP D 1 59 ? 66.570 11.082 85.685 1.00 29.38 59 ASP D O 1
ATOM 12744 N N . SER D 1 60 ? 67.421 12.647 84.310 1.00 25.50 60 SER D N 1
ATOM 12745 C CA . SER D 1 60 ? 68.773 12.087 84.262 1.00 24.37 60 SER D CA 1
ATOM 12746 C C . SER D 1 60 ? 69.791 13.216 84.342 1.00 20.42 60 SER D C 1
ATOM 12747 O O . SER D 1 60 ? 70.278 13.706 83.309 1.00 20.59 60 SER D O 1
ATOM 12755 N N . PRO D 1 61 ? 70.145 13.651 85.550 1.00 24.91 61 PRO D N 1
ATOM 12756 C CA . PRO D 1 61 ? 71.053 14.795 85.698 1.00 20.79 61 PRO D CA 1
ATOM 12757 C C . PRO D 1 61 ? 72.347 14.621 84.910 1.00 23.01 61 PRO D C 1
ATOM 12758 O O . PRO D 1 61 ? 73.022 13.591 84.991 1.00 23.53 61 PRO D O 1
ATOM 12769 N N . GLY D 1 62 ? 72.677 15.646 84.133 1.00 20.87 62 GLY D N 1
ATOM 12770 C CA . GLY D 1 62 ? 73.846 15.664 83.286 1.00 20.84 62 GLY D CA 1
ATOM 12771 C C . GLY D 1 62 ? 73.567 15.669 81.802 1.00 20.59 62 GLY D C 1
ATOM 12772 O O . GLY D 1 62 ? 74.501 15.900 81.019 1.00 20.77 62 GLY D O 1
ATOM 12776 N N . VAL D 1 63 ? 72.326 15.413 81.382 1.00 20.10 63 VAL D N 1
ATOM 12777 C CA . VAL D 1 63 ? 71.983 15.468 79.962 1.00 20.14 63 VAL D CA 1
ATOM 12778 C C . VAL D 1 63 ? 72.375 16.814 79.348 1.00 15.59 63 VAL D C 1
ATOM 12779 O O . VAL D 1 63 ? 72.912 16.863 78.243 1.00 17.57 63 VAL D O 1
ATOM 12792 N N . LEU D 1 64 ? 72.143 17.909 80.062 1.00 15.09 64 LEU D N 1
ATOM 12793 C CA . LEU D 1 64 ? 72.394 19.239 79.512 1.00 17.25 64 LEU D CA 1
ATOM 12794 C C . LEU D 1 64 ? 73.862 19.441 79.189 1.00 19.61 64 LEU D C 1
ATOM 12795 O O . LEU D 1 64 ? 74.199 20.280 78.349 1.00 18.67 64 LEU D O 1
ATOM 12811 N N . LEU D 1 65 ? 74.738 18.727 79.882 1.00 20.78 65 LEU D N 1
ATOM 12812 C CA . LEU D 1 65 ? 76.173 18.873 79.672 1.00 17.02 65 LEU D CA 1
ATOM 12813 C C . LEU D 1 65 ? 76.751 17.866 78.688 1.00 20.04 65 LEU D C 1
ATOM 12814 O O . LEU D 1 65 ? 77.968 17.890 78.446 1.00 21.28 65 LEU D O 1
ATOM 12830 N N . GLU D 1 66 ? 75.936 16.993 78.098 1.00 17.32 66 GLU D N 1
ATOM 12831 C CA . GLU D 1 66 ? 76.444 16.044 77.115 1.00 20.69 66 GLU D CA 1
ATOM 12832 C C . GLU D 1 66 ? 76.830 16.783 75.842 1.00 21.21 66 GLU D C 1
ATOM 12833 O O . GLU D 1 66 ? 76.159 17.735 75.428 1.00 20.54 66 GLU D O 1
ATOM 12845 N N . LYS D 1 67 ? 77.947 16.365 75.241 1.00 21.00 67 LYS D N 1
ATOM 12846 C CA . LYS D 1 67 ? 78.409 16.948 73.991 1.00 18.79 67 LYS D CA 1
ATOM 12847 C C . LYS D 1 67 ? 77.667 16.341 72.801 1.00 21.97 67 LYS D C 1
ATOM 12848 O O . LYS D 1 67 ? 77.485 15.118 72.710 1.00 22.90 67 LYS D O 1
ATOM 12867 N N . VAL D 1 68 ? 77.246 17.214 71.888 1.00 21.90 68 VAL D N 1
ATOM 12868 C CA . VAL D 1 68 ? 76.649 16.820 70.610 1.00 17.45 68 VAL D CA 1
ATOM 12869 C C . VAL D 1 68 ? 77.625 17.200 69.501 1.00 18.52 68 VAL D C 1
ATOM 12870 O O . VAL D 1 68 ? 77.992 18.374 69.361 1.00 21.42 68 VAL D O 1
ATOM 12883 N N . ASN D 1 69 ? 78.073 16.201 68.753 1.00 21.75 69 ASN D N 1
ATOM 12884 C CA . ASN D 1 69 ? 79.029 16.363 67.663 1.00 25.15 69 ASN D CA 1
ATOM 12885 C C . ASN D 1 69 ? 78.304 16.176 66.335 1.00 25.11 69 ASN D C 1
ATOM 12886 O O . ASN D 1 69 ? 77.486 15.259 66.191 1.00 25.93 69 ASN D O 1
ATOM 12897 N N . TYR D 1 70 ? 78.604 17.044 65.370 1.00 23.45 70 TYR D N 1
ATOM 12898 C CA . TYR D 1 70 ? 77.872 17.046 64.099 1.00 21.87 70 TYR D CA 1
ATOM 12899 C C . TYR D 1 70 ? 78.750 17.612 62.976 1.00 22.98 70 TYR D C 1
ATOM 12900 O O . TYR D 1 70 ? 78.278 18.362 62.114 1.00 26.42 70 TYR D O 1
ATOM 12918 N N . HIS D 1 71 ? 80.021 17.192 62.937 1.00 21.70 71 HIS D N 1
ATOM 12919 C CA . HIS D 1 71 ? 81.046 17.930 62.194 1.00 27.28 71 HIS D CA 1
ATOM 12920 C C . HIS D 1 71 ? 80.745 18.050 60.700 1.00 33.25 71 HIS D C 1
ATOM 12921 O O . HIS D 1 71 ? 80.984 19.109 60.104 1.00 38.53 71 HIS D O 1
ATOM 12935 N N . ASN D 1 72 ? 80.261 16.985 60.068 1.00 26.50 72 ASN D N 1
ATOM 12936 C CA . ASN D 1 72 ? 80.070 16.991 58.618 1.00 26.93 72 ASN D CA 1
ATOM 12937 C C . ASN D 1 72 ? 78.605 16.960 58.227 1.00 28.29 72 ASN D C 1
ATOM 12938 O O . ASN D 1 72 ? 78.264 16.533 57.117 1.00 25.07 72 ASN D O 1
ATOM 12949 N N . ARG D 1 73 ? 77.741 17.421 59.115 1.00 24.49 73 ARG D N 1
ATOM 12950 C CA . ARG D 1 73 ? 76.318 17.529 58.842 1.00 25.21 73 ARG D CA 1
ATOM 12951 C C . ARG D 1 73 ? 76.055 18.756 57.980 1.00 26.66 73 ARG D C 1
ATOM 12952 O O . ARG D 1 73 ? 76.709 19.793 58.126 1.00 24.90 73 ARG D O 1
ATOM 12973 N N . THR D 1 74 ? 75.115 18.629 57.045 1.00 23.85 74 THR D N 1
ATOM 12974 C CA . THR D 1 74 ? 74.608 19.801 56.355 1.00 22.97 74 THR D CA 1
ATOM 12975 C C . THR D 1 74 ? 73.728 20.615 57.288 1.00 24.97 74 THR D C 1
ATOM 12976 O O . THR D 1 74 ? 72.720 20.111 57.802 1.00 26.05 74 THR D O 1
ATOM 12987 N N . MET D 1 75 ? 74.072 21.882 57.474 1.00 25.88 75 MET D N 1
ATOM 12988 C CA . MET D 1 75 ? 73.338 22.711 58.407 1.00 24.07 75 MET D CA 1
ATOM 12989 C C . MET D 1 75 ? 72.161 23.382 57.724 1.00 28.91 75 MET D C 1
ATOM 12990 O O . MET D 1 75 ? 72.288 23.913 56.619 1.00 23.87 75 MET D O 1
ATOM 13004 N N . GLU D 1 76 ? 71.030 23.364 58.418 1.00 23.18 76 GLU D N 1
ATOM 13005 C CA . GLU D 1 76 ? 69.801 23.955 57.939 1.00 26.21 76 GLU D CA 1
ATOM 13006 C C . GLU D 1 76 ? 69.924 25.476 57.872 1.00 25.94 76 GLU D C 1
ATOM 13007 O O . GLU D 1 76 ? 70.726 26.079 58.590 1.00 23.63 76 GLU D O 1
ATOM 13019 N N . PRO D 1 77 ? 69.144 26.116 57.011 1.00 23.50 77 PRO D N 1
ATOM 13020 C CA . PRO D 1 77 ? 69.022 27.571 57.075 1.00 22.65 77 PRO D CA 1
ATOM 13021 C C . PRO D 1 77 ? 68.593 28.033 58.457 1.00 26.19 77 PRO D C 1
ATOM 13022 O O . PRO D 1 77 ? 67.893 27.328 59.194 1.00 22.42 77 PRO D O 1
ATOM 13033 N N . HIS D 1 78 ? 68.992 29.262 58.773 1.00 25.44 78 HIS D N 1
ATOM 13034 C CA . HIS D 1 78 ? 68.775 29.896 60.064 1.00 21.67 78 HIS D CA 1
ATOM 13035 C C . HIS D 1 78 ? 69.287 29.018 61.209 1.00 23.64 78 HIS D C 1
ATOM 13036 O O . HIS D 1 78 ? 68.552 28.652 62.134 1.00 20.98 78 HIS D O 1
ATOM 13050 N N . SER D 1 79 ? 70.577 28.726 61.140 1.00 23.91 79 SER D N 1
ATOM 13051 C CA . SER D 1 79 ? 71.307 27.990 62.175 1.00 21.28 79 SER D CA 1
ATOM 13052 C C . SER D 1 79 ? 72.506 28.803 62.659 1.00 19.06 79 SER D C 1
ATOM 13053 O O . SER D 1 79 ? 73.635 28.310 62.645 1.00 21.02 79 SER D O 1
ATOM 13061 N N . PRO D 1 80 ? 72.283 30.045 63.094 1.00 24.27 80 PRO D N 1
ATOM 13062 C CA . PRO D 1 80 ? 73.420 30.940 63.369 1.00 23.25 80 PRO D CA 1
ATOM 13063 C C . PRO D 1 80 ? 74.360 30.409 64.433 1.00 23.55 80 PRO D C 1
ATOM 13064 O O . PRO D 1 80 ? 75.581 30.585 64.329 1.00 25.78 80 PRO D O 1
ATOM 13075 N N . ILE D 1 81 ? 73.812 29.797 65.485 1.00 21.90 81 ILE D N 1
ATOM 13076 C CA . ILE D 1 81 ? 74.659 29.324 66.569 1.00 24.36 81 ILE D CA 1
ATOM 13077 C C . ILE D 1 81 ? 75.280 27.979 66.226 1.00 22.97 81 ILE D C 1
ATOM 13078 O O . ILE D 1 81 ? 76.489 27.794 66.361 1.00 22.03 81 ILE D O 1
ATOM 13094 N N . THR D 1 82 ? 74.481 27.006 65.774 1.00 18.61 82 THR D N 1
ATOM 13095 C CA . THR D 1 82 ? 75.063 25.700 65.469 1.00 19.35 82 THR D CA 1
ATOM 13096 C C . THR D 1 82 ? 76.036 25.754 64.290 1.00 19.78 82 THR D C 1
ATOM 13097 O O . THR D 1 82 ? 77.000 24.982 64.261 1.00 20.99 82 THR D O 1
ATOM 13108 N N . GLU D 1 83 ? 75.841 26.653 63.323 1.00 18.26 83 GLU D N 1
ATOM 13109 C CA . GLU D 1 83 ? 76.859 26.781 62.290 1.00 20.47 83 GLU D CA 1
ATOM 13110 C C . GLU D 1 83 ? 78.160 27.304 62.893 1.00 20.53 83 GLU D C 1
ATOM 13111 O O . GLU D 1 83 ? 79.248 26.850 62.526 1.00 25.37 83 GLU D O 1
ATOM 13123 N N . LYS D 1 84 ? 78.056 28.267 63.803 1.00 21.71 84 LYS D N 1
ATOM 13124 C CA . LYS D 1 84 ? 79.250 28.895 64.369 1.00 22.27 84 LYS D CA 1
ATOM 13125 C C . LYS D 1 84 ? 80.103 27.893 65.134 1.00 27.06 84 LYS D C 1
ATOM 13126 O O . LYS D 1 84 ? 81.341 27.955 65.090 1.00 23.90 84 LYS D O 1
ATOM 13145 N N . PHE D 1 85 ? 79.468 26.962 65.845 1.00 23.84 85 PHE D N 1
ATOM 13146 C CA . PHE D 1 85 ? 80.171 26.031 66.721 1.00 20.31 85 PHE D CA 1
ATOM 13147 C C . PHE D 1 85 ? 80.297 24.622 66.151 1.00 23.47 85 PHE D C 1
ATOM 13148 O O . PHE D 1 85 ? 80.669 23.703 66.886 1.00 22.89 85 PHE D O 1
ATOM 13165 N N . GLN D 1 86 ? 80.049 24.430 64.849 1.00 23.81 86 GLN D N 1
ATOM 13166 C CA . GLN D 1 86 ? 80.060 23.080 64.289 1.00 23.16 86 GLN D CA 1
ATOM 13167 C C . GLN D 1 86 ? 81.416 22.385 64.419 1.00 24.32 86 GLN D C 1
ATOM 13168 O O . GLN D 1 86 ? 81.482 21.152 64.485 1.00 26.85 86 GLN D O 1
ATOM 13182 N N . SER D 1 87 ? 82.514 23.129 64.417 1.00 25.77 87 SER D N 1
ATOM 13183 C CA . SER D 1 87 ? 83.805 22.449 64.416 1.00 31.08 87 SER D CA 1
ATOM 13184 C C . SER D 1 87 ? 84.061 21.707 65.721 1.00 30.29 87 SER D C 1
ATOM 13185 O O . SER D 1 87 ? 84.698 20.653 65.712 1.00 34.79 87 SER D O 1
ATOM 13193 N N . GLN D 1 88 ? 83.575 22.208 66.847 1.00 27.13 88 GLN D N 1
ATOM 13194 C CA . GLN D 1 88 ? 83.899 21.579 68.125 1.00 31.92 88 GLN D CA 1
ATOM 13195 C C . GLN D 1 88 ? 82.663 21.099 68.861 1.00 27.83 88 GLN D C 1
ATOM 13196 O O . GLN D 1 88 ? 82.780 20.627 69.984 1.00 22.97 88 GLN D O 1
ATOM 13210 N N . GLY D 1 89 ? 81.494 21.159 68.233 1.00 23.70 89 GLY D N 1
ATOM 13211 C CA . GLY D 1 89 ? 80.278 20.640 68.830 1.00 19.87 89 GLY D CA 1
ATOM 13212 C C . GLY D 1 89 ? 79.708 21.566 69.890 1.00 22.26 89 GLY D C 1
ATOM 13213 O O . GLY D 1 89 ? 80.237 22.637 70.205 1.00 21.69 89 GLY D O 1
ATOM 13217 N N . MET D 1 90 ? 78.563 21.154 70.436 1.00 19.85 90 MET D N 1
ATOM 13218 C CA . MET D 1 90 ? 77.873 21.963 71.419 1.00 18.16 90 MET D CA 1
ATOM 13219 C C . MET D 1 90 ? 77.264 21.041 72.464 1.00 22.66 90 MET D C 1
ATOM 13220 O O . MET D 1 90 ? 76.934 19.881 72.184 1.00 21.63 90 MET D O 1
ATOM 13234 N N . ALA D 1 91 ? 77.134 21.569 73.674 1.00 19.04 91 ALA D N 1
ATOM 13235 C CA . ALA D 1 91 ? 76.454 20.835 74.730 1.00 16.82 91 ALA D CA 1
ATOM 13236 C C . ALA D 1 91 ? 74.963 20.870 74.478 1.00 19.08 91 ALA D C 1
ATOM 13237 O O . ALA D 1 91 ? 74.453 21.807 73.872 1.00 18.46 91 ALA D O 1
ATOM 13244 N N . VAL D 1 92 ? 74.273 19.849 74.986 1.00 18.89 92 VAL D N 1
ATOM 13245 C CA . VAL D 1 92 ? 72.815 19.773 74.870 1.00 19.81 92 VAL D CA 1
ATOM 13246 C C . VAL D 1 92 ? 72.171 21.076 75.339 1.00 20.03 92 VAL D C 1
ATOM 13247 O O . VAL D 1 92 ? 71.283 21.641 74.673 1.00 18.19 92 VAL D O 1
ATOM 13260 N N . GLY D 1 93 ? 72.574 21.545 76.521 1.00 18.30 93 GLY D N 1
ATOM 13261 C CA . GLY D 1 93 ? 72.038 22.786 77.050 1.00 16.37 93 GLY D CA 1
ATOM 13262 C C . GLY D 1 93 ? 72.278 23.985 76.152 1.00 18.44 93 GLY D C 1
ATOM 13263 O O . GLY D 1 93 ? 71.463 24.910 76.104 1.00 19.74 93 GLY D O 1
ATOM 13267 N N . GLU D 1 94 ? 73.442 24.037 75.505 1.00 18.79 94 GLU D N 1
ATOM 13268 C CA . GLU D 1 94 ? 73.708 25.142 74.594 1.00 15.67 94 GLU D CA 1
ATOM 13269 C C . GLU D 1 94 ? 72.819 25.048 73.359 1.00 15.61 94 GLU D C 1
ATOM 13270 O O . GLU D 1 94 ? 72.381 26.074 72.841 1.00 18.02 94 GLU D O 1
ATOM 13282 N N . LEU D 1 95 ? 72.568 23.830 72.877 1.00 18.08 95 LEU D N 1
ATOM 13283 C CA . LEU D 1 95 ? 71.602 23.641 71.786 1.00 18.09 95 LEU D CA 1
ATOM 13284 C C . LEU D 1 95 ? 70.217 24.112 72.184 1.00 21.40 95 LEU D C 1
ATOM 13285 O O . LEU D 1 95 ? 69.526 24.772 71.397 1.00 17.87 95 LEU D O 1
ATOM 13301 N N . ALA D 1 96 ? 69.765 23.739 73.386 1.00 18.22 96 ALA D N 1
ATOM 13302 C CA . ALA D 1 96 ? 68.440 24.169 73.835 1.00 15.06 96 ALA D CA 1
ATOM 13303 C C . ALA D 1 96 ? 68.368 25.684 73.930 1.00 16.71 96 ALA D C 1
ATOM 13304 O O . ALA D 1 96 ? 67.421 26.314 73.449 1.00 18.40 96 ALA D O 1
ATOM 13311 N N . ALA D 1 97 ? 69.390 26.303 74.516 1.00 16.14 97 ALA D N 1
ATOM 13312 C CA . ALA D 1 97 ? 69.395 27.757 74.583 1.00 15.87 97 ALA D CA 1
ATOM 13313 C C . ALA D 1 97 ? 69.369 28.376 73.183 1.00 15.62 97 ALA D C 1
ATOM 13314 O O . ALA D 1 97 ? 68.683 29.384 72.955 1.00 19.35 97 ALA D O 1
ATOM 13321 N N . ALA D 1 98 ? 70.142 27.812 72.247 1.00 16.74 98 ALA D N 1
ATOM 13322 C CA . ALA D 1 98 ? 70.232 28.387 70.909 1.00 15.64 98 ALA D CA 1
ATOM 13323 C C . ALA D 1 98 ? 68.911 28.242 70.155 1.00 19.74 98 ALA D C 1
ATOM 13324 O O . ALA D 1 98 ? 68.483 29.166 69.457 1.00 18.91 98 ALA D O 1
ATOM 13331 N N . THR D 1 99 ? 68.274 27.086 70.256 1.00 17.79 99 THR D N 1
ATOM 13332 C CA . THR D 1 99 ? 67.014 26.921 69.513 1.00 17.48 99 THR D CA 1
ATOM 13333 C C . THR D 1 99 ? 65.934 27.834 70.070 1.00 18.57 99 THR D C 1
ATOM 13334 O O . THR D 1 99 ? 65.074 28.321 69.318 1.00 18.55 99 THR D O 1
ATOM 13345 N N . LEU D 1 100 ? 65.955 28.115 71.370 1.00 16.92 100 LEU D N 1
ATOM 13346 C CA . LEU D 1 100 ? 64.981 29.031 71.932 1.00 16.96 100 LEU D CA 1
ATOM 13347 C C . LEU D 1 100 ? 65.325 30.481 71.616 1.00 20.57 100 LEU D C 1
ATOM 13348 O O . LEU D 1 100 ? 64.508 31.198 71.051 1.00 19.99 100 LEU D O 1
ATOM 13364 N N . GLN D 1 101 ? 66.539 30.929 71.957 1.00 18.11 101 GLN D N 1
ATOM 13365 C CA . GLN D 1 101 ? 66.834 32.360 71.939 1.00 18.05 101 GLN D CA 1
ATOM 13366 C C . GLN D 1 101 ? 67.181 32.890 70.561 1.00 17.77 101 GLN D C 1
ATOM 13367 O O . GLN D 1 101 ? 67.057 34.099 70.328 1.00 19.62 101 GLN D O 1
ATOM 13381 N N . TYR D 1 102 ? 67.649 32.034 69.666 1.00 19.00 102 TYR D N 1
ATOM 13382 C CA . TYR D 1 102 ? 67.938 32.420 68.298 1.00 22.95 102 TYR D CA 1
ATOM 13383 C C . TYR D 1 102 ? 67.110 31.637 67.297 1.00 22.16 102 TYR D C 1
ATOM 13384 O O . TYR D 1 102 ? 67.317 31.793 66.090 1.00 23.46 102 TYR D O 1
ATOM 13402 N N . SER D 1 103 ? 66.185 30.795 67.757 1.00 20.82 103 SER D N 1
ATOM 13403 C CA . SER D 1 103 ? 65.331 30.033 66.848 1.00 22.82 103 SER D CA 1
ATOM 13404 C C . SER D 1 103 ? 66.156 29.141 65.930 1.00 20.24 103 SER D C 1
ATOM 13405 O O . SER D 1 103 ? 65.773 28.867 64.790 1.00 20.19 103 SER D O 1
ATOM 13413 N N . ASP D 1 104 ? 67.300 28.681 66.426 1.00 19.60 104 ASP D N 1
ATOM 13414 C CA . ASP D 1 104 ? 68.259 27.948 65.626 1.00 18.01 104 ASP D CA 1
ATOM 13415 C C . ASP D 1 104 ? 67.673 26.640 65.103 1.00 22.16 104 ASP D C 1
ATOM 13416 O O . ASP D 1 104 ? 67.253 25.780 65.884 1.00 19.28 104 ASP D O 1
ATOM 13425 N N . ASN D 1 105 ? 67.647 26.477 63.775 1.00 22.01 105 ASN D N 1
ATOM 13426 C CA . ASN D 1 105 ? 67.010 25.295 63.195 1.00 19.88 105 ASN D CA 1
ATOM 13427 C C . ASN D 1 105 ? 67.863 24.041 63.340 1.00 20.34 105 ASN D C 1
ATOM 13428 O O . ASN D 1 105 ? 67.354 22.960 63.657 1.00 22.32 105 ASN D O 1
ATOM 13439 N N . GLY D 1 106 ? 69.159 24.149 63.085 1.00 20.24 106 GLY D N 1
ATOM 13440 C CA . GLY D 1 106 ? 70.022 23.018 63.316 1.00 21.71 106 GLY D CA 1
ATOM 13441 C C . GLY D 1 106 ? 69.909 22.508 64.738 1.00 17.64 106 GLY D C 1
ATOM 13442 O O . GLY D 1 106 ? 69.940 21.300 64.975 1.00 18.95 106 GLY D O 1
ATOM 13446 N N . ALA D 1 107 ? 69.774 23.418 65.703 1.00 20.41 107 ALA D N 1
ATOM 13447 C CA . ALA D 1 107 ? 69.695 22.982 67.092 1.00 19.71 107 ALA D CA 1
ATOM 13448 C C . ALA D 1 107 ? 68.415 22.201 67.344 1.00 20.19 107 ALA D C 1
ATOM 13449 O O . ALA D 1 107 ? 68.443 21.133 67.971 1.00 20.11 107 ALA D O 1
ATOM 13456 N N . ALA D 1 108 ? 67.296 22.697 66.814 1.00 19.54 108 ALA D N 1
ATOM 13457 C CA . ALA D 1 108 ? 66.020 22.008 66.954 1.00 18.57 108 ALA D CA 1
ATOM 13458 C C . ALA D 1 108 ? 66.098 20.602 66.373 1.00 17.09 108 ALA D C 1
ATOM 13459 O O . ALA D 1 108 ? 65.691 19.624 67.019 1.00 21.00 108 ALA D O 1
ATOM 13466 N N . ASN D 1 109 ? 66.594 20.477 65.144 1.00 19.52 109 ASN D N 1
ATOM 13467 C CA . ASN D 1 109 ? 66.619 19.165 64.503 1.00 20.45 109 ASN D CA 1
ATOM 13468 C C . ASN D 1 109 ? 67.614 18.236 65.193 1.00 20.90 109 ASN D C 1
ATOM 13469 O O . ASN D 1 109 ? 67.348 17.039 65.343 1.00 22.01 109 ASN D O 1
ATOM 13480 N N . LEU D 1 110 ? 68.759 18.764 65.649 1.00 21.87 110 LEU D N 1
ATOM 13481 C CA . LEU D 1 110 ? 69.698 17.928 66.390 1.00 21.61 110 LEU D CA 1
ATOM 13482 C C . LEU D 1 110 ? 69.080 17.402 67.682 1.00 19.18 110 LEU D C 1
ATOM 13483 O O . LEU D 1 110 ? 69.247 16.226 68.026 1.00 21.02 110 LEU D O 1
ATOM 13499 N N . LEU D 1 111 ? 68.410 18.272 68.440 1.00 18.42 111 LEU D N 1
ATOM 13500 C CA . LEU D 1 111 ? 67.804 17.835 69.691 1.00 17.59 111 LEU D CA 1
ATOM 13501 C C . LEU D 1 111 ? 66.721 16.797 69.434 1.00 20.38 111 LEU D C 1
ATOM 13502 O O . LEU D 1 111 ? 66.546 15.866 70.225 1.00 21.89 111 LEU D O 1
ATOM 13518 N N . MET D 1 112 ? 65.981 16.928 68.331 1.00 20.77 112 MET D N 1
ATOM 13519 C CA . MET D 1 112 ? 64.954 15.936 68.036 1.00 21.69 112 MET D CA 1
ATOM 13520 C C . MET D 1 112 ? 65.507 14.687 67.357 1.00 24.00 112 MET D C 1
ATOM 13521 O O . MET D 1 112 ? 64.801 13.661 67.312 1.00 28.29 112 MET D O 1
ATOM 13535 N N . GLU D 1 113 ? 66.717 14.757 66.802 1.00 21.26 113 GLU D N 1
ATOM 13536 C CA . GLU D 1 113 ? 67.394 13.586 66.255 1.00 21.44 113 GLU D CA 1
ATOM 13537 C C . GLU D 1 113 ? 67.965 12.718 67.367 1.00 27.40 113 GLU D C 1
ATOM 13538 O O . GLU D 1 113 ? 67.945 11.483 67.282 1.00 25.52 113 GLU D O 1
ATOM 13550 N N . LYS D 1 114 ? 68.474 13.351 68.415 1.00 23.60 114 LYS D N 1
ATOM 13551 C CA . LYS D 1 114 ? 69.365 12.665 69.334 1.00 22.12 114 LYS D CA 1
ATOM 13552 C C . LYS D 1 114 ? 68.824 12.528 70.743 1.00 23.77 114 LYS D C 1
ATOM 13553 O O . LYS D 1 114 ? 69.309 11.655 71.474 1.00 27.35 114 LYS D O 1
ATOM 13572 N N . TYR D 1 115 ? 67.833 13.334 71.146 1.00 22.64 115 TYR D N 1
ATOM 13573 C CA . TYR D 1 115 ? 67.304 13.298 72.503 1.00 20.39 115 TYR D CA 1
ATOM 13574 C C . TYR D 1 115 ? 65.789 13.142 72.560 1.00 25.13 115 TYR D C 1
ATOM 13575 O O . TYR D 1 115 ? 65.296 12.253 73.261 1.00 26.10 115 TYR D O 1
ATOM 13593 N N . ILE D 1 116 ? 65.035 13.980 71.840 1.00 25.09 116 ILE D N 1
ATOM 13594 C CA . ILE D 1 116 ? 63.577 13.992 72.003 1.00 23.48 116 ILE D CA 1
ATOM 13595 C C . ILE D 1 116 ? 62.818 12.993 71.132 1.00 29.04 116 ILE D C 1
ATOM 13596 O O . ILE D 1 116 ? 61.636 12.757 71.397 1.00 31.64 116 ILE D O 1
ATOM 13612 N N . LYS D 1 117 ? 63.439 12.370 70.139 1.00 31.73 117 LYS D N 1
ATOM 13613 C CA . LYS D 1 117 ? 62.761 11.308 69.374 1.00 28.89 117 LYS D CA 1
ATOM 13614 C C . LYS D 1 117 ? 61.778 11.900 68.366 1.00 28.48 117 LYS D C 1
ATOM 13615 O O . LYS D 1 117 ? 60.640 11.430 68.208 1.00 28.07 117 LYS D O 1
ATOM 13628 N N . GLY D 1 118 ? 62.228 12.923 67.657 1.00 24.64 118 GLY D N 1
ATOM 13629 C CA . GLY D 1 118 ? 61.499 13.435 66.527 1.00 24.53 118 GLY D CA 1
ATOM 13630 C C . GLY D 1 118 ? 60.248 14.210 66.884 1.00 22.88 118 GLY D C 1
ATOM 13631 O O . GLY D 1 118 ? 59.888 14.403 68.049 1.00 22.73 118 GLY D O 1
ATOM 13635 N N . PRO D 1 119 ? 59.550 14.686 65.842 1.00 22.51 119 PRO D N 1
ATOM 13636 C CA . PRO D 1 119 ? 58.291 15.392 66.080 1.00 28.27 119 PRO D CA 1
ATOM 13637 C C . PRO D 1 119 ? 57.309 14.569 66.878 1.00 25.84 119 PRO D C 1
ATOM 13638 O O . PRO D 1 119 ? 56.569 15.112 67.709 1.00 21.33 119 PRO D O 1
ATOM 13649 N N . GLU D 1 120 ? 57.270 13.256 66.628 1.00 26.00 120 GLU D N 1
ATOM 13650 C CA . GLU D 1 120 ? 56.396 12.384 67.404 1.00 28.98 120 GLU D CA 1
ATOM 13651 C C . GLU D 1 120 ? 56.744 12.453 68.881 1.00 28.47 120 GLU D C 1
ATOM 13652 O O . GLU D 1 120 ? 55.859 12.532 69.735 1.00 23.97 120 GLU D O 1
ATOM 13664 N N . GLY D 1 121 ? 58.038 12.490 69.205 1.00 25.44 121 GLY D N 1
ATOM 13665 C CA . GLY D 1 121 ? 58.421 12.589 70.604 1.00 27.02 121 GLY D CA 1
ATOM 13666 C C . GLY D 1 121 ? 58.138 13.954 71.196 1.00 24.21 121 GLY D C 1
ATOM 13667 O O . GLY D 1 121 ? 57.784 14.074 72.372 1.00 21.29 121 GLY D O 1
ATOM 13671 N N . MET D 1 122 ? 58.332 15.009 70.404 1.00 22.37 122 MET D N 1
ATOM 13672 C CA . MET D 1 122 ? 57.938 16.341 70.846 1.00 21.61 122 MET D CA 1
ATOM 13673 C C . MET D 1 122 ? 56.453 16.372 71.186 1.00 20.95 122 MET D C 1
ATOM 13674 O O . MET D 1 122 ? 56.042 16.891 72.228 1.00 17.89 122 MET D O 1
ATOM 13688 N N . THR D 1 123 ? 55.634 15.830 70.290 1.00 22.76 123 THR D N 1
ATOM 13689 C CA . THR D 1 123 ? 54.204 15.777 70.543 1.00 23.38 123 THR D CA 1
ATOM 13690 C C . THR D 1 123 ? 53.914 14.960 71.793 1.00 24.41 123 THR D C 1
ATOM 13691 O O . THR D 1 123 ? 53.116 15.372 72.632 1.00 22.25 123 THR D O 1
ATOM 13702 N N . GLN D 1 124 ? 54.611 13.832 71.967 1.00 26.50 124 GLN D N 1
ATOM 13703 C CA . GLN D 1 124 ? 54.368 12.992 73.138 1.00 25.51 124 GLN D CA 1
ATOM 13704 C C . GLN D 1 124 ? 54.709 13.730 74.431 1.00 26.20 124 GLN D C 1
ATOM 13705 O O . GLN D 1 124 ? 54.001 13.609 75.437 1.00 25.00 124 GLN D O 1
ATOM 13719 N N . PHE D 1 125 ? 55.775 14.532 74.429 1.00 23.95 125 PHE D N 1
ATOM 13720 C CA . PHE D 1 125 ? 56.070 15.304 75.624 1.00 25.43 125 PHE D CA 1
ATOM 13721 C C . PHE D 1 125 ? 54.922 16.237 75.957 1.00 23.85 125 PHE D C 1
ATOM 13722 O O . PHE D 1 125 ? 54.487 16.337 77.109 1.00 24.14 125 PHE D O 1
ATOM 13739 N N . MET D 1 126 ? 54.420 16.947 74.952 1.00 22.57 126 MET D N 1
ATOM 13740 C CA . MET D 1 126 ? 53.324 17.870 75.193 1.00 21.42 126 MET D CA 1
ATOM 13741 C C . MET D 1 126 ? 52.071 17.126 75.656 1.00 21.51 126 MET D C 1
ATOM 13742 O O . MET D 1 126 ? 51.405 17.554 76.598 1.00 20.36 126 MET D O 1
ATOM 13756 N N . ASN D 1 127 ? 51.762 15.997 75.029 1.00 24.55 127 ASN D N 1
ATOM 13757 C CA . ASN D 1 127 ? 50.654 15.189 75.530 1.00 25.85 127 ASN D CA 1
ATOM 13758 C C . ASN D 1 127 ? 50.886 14.819 76.981 1.00 31.48 127 ASN D C 1
ATOM 13759 O O . ASN D 1 127 ? 49.971 14.909 77.812 1.00 28.54 127 ASN D O 1
ATOM 13770 N N . SER D 1 128 ? 52.127 14.455 77.314 1.00 25.83 128 SER D N 1
ATOM 13771 C CA . SER D 1 128 ? 52.427 13.979 78.657 1.00 26.25 128 SER D CA 1
ATOM 13772 C C . SER D 1 128 ? 52.182 15.058 79.699 1.00 30.23 128 SER D C 1
ATOM 13773 O O . SER D 1 128 ? 51.910 14.742 80.861 1.00 32.49 128 SER D O 1
ATOM 13781 N N . ILE D 1 129 ? 52.256 16.336 79.323 1.00 25.57 129 ILE D N 1
ATOM 13782 C CA . ILE D 1 129 ? 52.021 17.400 80.291 1.00 20.60 129 ILE D CA 1
ATOM 13783 C C . ILE D 1 129 ? 50.596 17.922 80.212 1.00 26.41 129 ILE D C 1
ATOM 13784 O O . ILE D 1 129 ? 50.275 18.934 80.848 1.00 30.61 129 ILE D O 1
ATOM 13800 N N . GLY D 1 130 ? 49.734 17.258 79.445 1.00 24.93 130 GLY D N 1
ATOM 13801 C CA . GLY D 1 130 ? 48.321 17.558 79.442 1.00 31.01 130 GLY D CA 1
ATOM 13802 C C . GLY D 1 130 ? 47.851 18.423 78.308 1.00 31.04 130 GLY D C 1
ATOM 13803 O O . GLY D 1 130 ? 46.732 18.943 78.380 1.00 33.06 130 GLY D O 1
ATOM 13807 N N . ASP D 1 131 ? 48.656 18.583 77.267 1.00 23.21 131 ASP D N 1
ATOM 13808 C CA . ASP D 1 131 ? 48.295 19.373 76.099 1.00 22.52 131 ASP D CA 1
ATOM 13809 C C . ASP D 1 131 ? 47.771 18.415 75.041 1.00 24.17 131 ASP D C 1
ATOM 13810 O O . ASP D 1 131 ? 48.537 17.621 74.476 1.00 27.30 131 ASP D O 1
ATOM 13819 N N . THR D 1 132 ? 46.465 18.482 74.769 1.00 29.58 132 THR D N 1
ATOM 13820 C CA . THR D 1 132 ? 45.844 17.645 73.759 1.00 28.55 132 THR D CA 1
ATOM 13821 C C . THR D 1 132 ? 45.665 18.347 72.408 1.00 29.33 132 THR D C 1
ATOM 13822 O O . THR D 1 132 ? 45.111 17.748 71.481 1.00 29.62 132 THR D O 1
ATOM 13833 N N . LYS D 1 133 ? 46.133 19.589 72.261 1.00 23.99 133 LYS D N 1
ATOM 13834 C CA . LYS D 1 133 ? 46.033 20.323 71.010 1.00 23.18 133 LYS D CA 1
ATOM 13835 C C . LYS D 1 133 ? 47.319 20.304 70.200 1.00 20.20 133 LYS D C 1
ATOM 13836 O O . LYS D 1 133 ? 47.284 20.172 68.977 1.00 24.25 133 LYS D O 1
ATOM 13855 N N . PHE D 1 134 ? 48.458 20.381 70.878 1.00 22.91 134 PHE D N 1
ATOM 13856 C CA . PHE D 1 134 ? 49.738 20.481 70.208 1.00 19.35 134 PHE D CA 1
ATOM 13857 C C . PHE D 1 134 ? 49.972 19.272 69.325 1.00 20.78 134 PHE D C 1
ATOM 13858 O O . PHE D 1 134 ? 49.808 18.131 69.768 1.00 25.00 134 PHE D O 1
ATOM 13875 N N . ARG D 1 135 ? 50.415 19.513 68.098 1.00 18.05 135 ARG D N 1
ATOM 13876 C CA . ARG D 1 135 ? 50.961 18.456 67.262 1.00 21.00 135 ARG D CA 1
ATOM 13877 C C . ARG D 1 135 ? 52.106 19.004 66.434 1.00 26.23 135 ARG D C 1
ATOM 13878 O O . ARG D 1 135 ? 51.933 19.969 65.687 1.00 21.58 135 ARG D O 1
ATOM 13899 N N . LEU D 1 136 ? 53.276 18.389 66.569 1.00 20.47 136 LEU D N 1
ATOM 13900 C CA . LEU D 1 136 ? 54.348 18.578 65.621 1.00 20.00 136 LEU D CA 1
ATOM 13901 C C . LEU D 1 136 ? 54.430 17.326 64.778 1.00 24.25 136 LEU D C 1
ATOM 13902 O O . LEU D 1 136 ? 54.496 16.216 65.316 1.00 24.94 136 LEU D O 1
ATOM 13918 N N . ASP D 1 137 ? 54.431 17.514 63.482 1.00 22.85 137 ASP D N 1
ATOM 13919 C CA . ASP D 1 137 ? 54.385 16.438 62.515 1.00 22.35 137 ASP D CA 1
ATOM 13920 C C . ASP D 1 137 ? 55.604 16.349 61.638 1.00 23.60 137 ASP D C 1
ATOM 13921 O O . ASP D 1 137 ? 55.928 15.259 61.177 1.00 26.19 137 ASP D O 1
ATOM 13930 N N . ARG D 1 138 ? 56.310 17.457 61.418 1.00 20.68 138 ARG D N 1
ATOM 13931 C CA . ARG D 1 138 ? 57.419 17.509 60.494 1.00 22.99 138 ARG D CA 1
ATOM 13932 C C . ARG D 1 138 ? 58.604 18.161 61.191 1.00 18.41 138 ARG D C 1
ATOM 13933 O O . ARG D 1 138 ? 58.467 18.757 62.272 1.00 20.48 138 ARG D O 1
ATOM 13954 N N . TRP D 1 139 ? 59.734 18.031 60.525 1.00 24.00 139 TRP D N 1
ATOM 13955 C CA . TRP D 1 139 ? 61.023 18.556 60.943 1.00 21.31 139 TRP D CA 1
ATOM 13956 C C . TRP D 1 139 ? 61.178 19.991 60.449 1.00 23.94 139 TRP D C 1
ATOM 13957 O O . TRP D 1 139 ? 60.413 20.472 59.617 1.00 21.57 139 TRP D O 1
ATOM 1397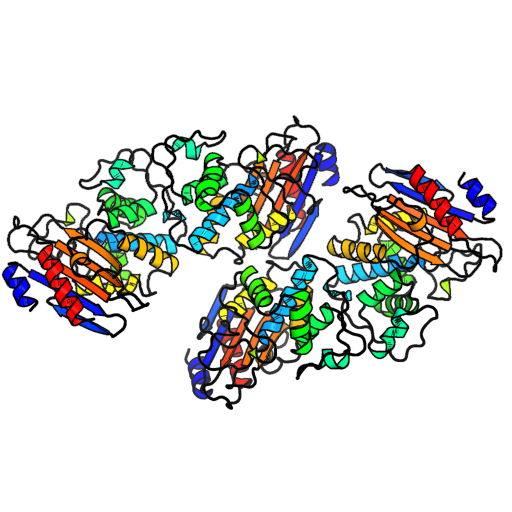8 N N . GLU D 1 140 ? 62.192 20.686 60.952 1.00 22.49 140 GLU D N 1
ATOM 13979 C CA . GLU D 1 140 ? 62.557 21.952 60.331 1.00 26.57 140 GLU D CA 1
ATOM 13980 C C . GLU D 1 140 ? 63.218 21.656 58.993 1.00 24.30 140 GLU D C 1
ATOM 13981 O O . GLU D 1 140 ? 64.040 20.742 58.894 1.00 25.24 140 GLU D O 1
ATOM 13993 N N . LEU D 1 141 ? 62.852 22.391 57.932 1.00 24.64 141 LEU D N 1
ATOM 13994 C CA . LEU D 1 141 ? 61.933 23.527 57.914 1.00 23.02 141 LEU D CA 1
ATOM 13995 C C . LEU D 1 141 ? 60.596 23.155 57.258 1.00 25.41 141 LEU D C 1
ATOM 13996 O O . LEU D 1 141 ? 59.739 24.018 57.057 1.00 24.25 141 LEU D O 1
ATOM 14012 N N . ASP D 1 142 ? 60.412 21.865 56.961 1.00 22.20 142 ASP D N 1
ATOM 14013 C CA . ASP D 1 142 ? 59.133 21.406 56.397 1.00 27.03 142 ASP D CA 1
ATOM 14014 C C . ASP D 1 142 ? 57.924 21.894 57.182 1.00 25.31 142 ASP D C 1
ATOM 14015 O O . ASP D 1 142 ? 56.839 22.113 56.608 1.00 22.51 142 ASP D O 1
ATOM 14024 N N . LEU D 1 143 ? 58.056 22.031 58.494 1.00 21.72 143 LEU D N 1
ATOM 14025 C CA . LEU D 1 143 ? 56.915 22.341 59.330 1.00 21.14 143 LEU D CA 1
ATOM 14026 C C . LEU D 1 143 ? 56.368 23.758 59.121 1.00 23.06 143 LEU D C 1
ATOM 14027 O O . LEU D 1 143 ? 55.357 24.090 59.748 1.00 23.17 143 LEU D O 1
ATOM 14043 N N . ASN D 1 144 ? 56.987 24.585 58.272 1.00 21.32 144 ASN D N 1
ATOM 14044 C CA . ASN D 1 144 ? 56.605 25.981 58.155 1.00 21.40 144 ASN D CA 1
ATOM 14045 C C . ASN D 1 144 ? 55.656 26.267 56.993 1.00 25.03 144 ASN D C 1
ATOM 14046 O O . ASN D 1 144 ? 55.436 27.437 56.678 1.00 23.85 144 ASN D O 1
ATOM 14057 N N . SER D 1 145 ? 55.096 25.246 56.346 1.00 26.14 145 SER D N 1
ATOM 14058 C CA . SER D 1 145 ? 54.318 25.515 55.135 1.00 24.12 145 SER D CA 1
ATOM 14059 C C . SER D 1 145 ? 53.077 26.373 55.414 1.00 28.00 145 SER D C 1
ATOM 14060 O O . SER D 1 145 ? 52.682 27.177 54.558 1.00 26.46 145 SER D O 1
ATOM 14068 N N . ALA D 1 146 ? 52.423 26.192 56.572 1.00 18.92 146 ALA D N 1
ATOM 14069 C CA . ALA D 1 146 ? 51.388 27.099 57.085 1.00 21.98 146 ALA D CA 1
ATOM 14070 C C . ALA D 1 146 ? 50.182 27.193 56.152 1.00 25.87 146 ALA D C 1
ATOM 14071 O O . ALA D 1 146 ? 49.571 28.252 56.009 1.00 24.03 146 ALA D O 1
ATOM 14078 N N . ILE D 1 147 ? 49.827 26.068 55.546 1.00 24.87 147 ILE D N 1
ATOM 14079 C CA . ILE D 1 147 ? 48.727 26.022 54.578 1.00 25.22 147 ILE D CA 1
ATOM 14080 C C . ILE D 1 147 ? 47.405 26.170 55.322 1.00 24.83 147 ILE D C 1
ATOM 14081 O O . ILE D 1 147 ? 47.094 25.377 56.225 1.00 24.29 147 ILE D O 1
ATOM 14097 N N . PRO D 1 148 ? 46.569 27.149 54.975 1.00 27.79 148 PRO D N 1
ATOM 14098 C CA . PRO D 1 148 ? 45.300 27.300 55.687 1.00 29.96 148 PRO D CA 1
ATOM 14099 C C . PRO D 1 148 ? 44.475 26.027 55.594 1.00 23.38 148 PRO D C 1
ATOM 14100 O O . PRO D 1 148 ? 44.345 25.436 54.521 1.00 25.87 148 PRO D O 1
ATOM 14111 N N . GLY D 1 149 ? 43.918 25.615 56.727 1.00 23.45 149 GLY D N 1
ATOM 14112 C CA . GLY D 1 149 ? 43.185 24.364 56.865 1.00 29.01 149 GLY D CA 1
ATOM 14113 C C . GLY D 1 149 ? 44.029 23.184 57.328 1.00 28.38 149 GLY D C 1
ATOM 14114 O O . GLY D 1 149 ? 43.511 22.285 58.009 1.00 27.65 149 GLY D O 1
ATOM 14118 N N . ASP D 1 150 ? 45.305 23.166 56.952 1.00 25.09 150 ASP D N 1
ATOM 14119 C CA . ASP D 1 150 ? 46.231 22.101 57.333 1.00 24.53 150 ASP D CA 1
ATOM 14120 C C . ASP D 1 150 ? 46.478 22.163 58.836 1.00 29.21 150 ASP D C 1
ATOM 14121 O O . ASP D 1 150 ? 46.800 23.226 59.376 1.00 27.99 150 ASP D O 1
ATOM 14130 N N . GLU D 1 151 ? 46.292 21.036 59.527 1.00 22.85 151 GLU D N 1
ATOM 14131 C CA . GLU D 1 151 ? 46.452 21.013 60.969 1.00 27.12 151 GLU D CA 1
ATOM 14132 C C . GLU D 1 151 ? 47.792 20.418 61.377 1.00 17.35 151 GLU D C 1
ATOM 14133 O O . GLU D 1 151 ? 48.089 20.373 62.577 1.00 25.46 151 GLU D O 1
ATOM 14145 N N . ARG D 1 152 ? 48.588 19.949 60.423 1.00 21.65 152 ARG D N 1
ATOM 14146 C CA . ARG D 1 152 ? 49.968 19.574 60.732 1.00 20.46 152 ARG D CA 1
ATOM 14147 C C . ARG D 1 152 ? 50.683 20.743 61.389 1.00 25.46 152 ARG D C 1
ATOM 14148 O O . ARG D 1 152 ? 50.519 21.896 60.984 1.00 22.14 152 ARG D O 1
ATOM 14169 N N . ASP D 1 153 ? 51.474 20.442 62.429 1.00 19.24 153 ASP D N 1
ATOM 14170 C CA . ASP D 1 153 ? 52.370 21.437 63.029 1.00 19.93 153 ASP D CA 1
ATOM 14171 C C . ASP D 1 153 ? 51.597 22.661 63.529 1.00 19.92 153 ASP D C 1
ATOM 14172 O O . ASP D 1 153 ? 51.966 23.810 63.266 1.00 21.97 153 ASP D O 1
ATOM 14181 N N . THR D 1 154 ? 50.518 22.407 64.269 1.00 22.60 154 THR D N 1
ATOM 14182 C CA . THR D 1 154 ? 49.639 23.447 64.794 1.00 17.16 154 THR D CA 1
ATOM 14183 C C . THR D 1 154 ? 49.353 23.218 66.270 1.00 18.32 154 THR D C 1
ATOM 14184 O O . THR D 1 154 ? 49.514 22.112 66.791 1.00 21.77 154 THR D O 1
ATOM 14195 N N . SER D 1 155 ? 48.916 24.283 66.945 1.00 17.37 155 SER D N 1
ATOM 14196 C CA . SER D 1 155 ? 48.257 24.211 68.239 1.00 20.20 155 SER D CA 1
ATOM 14197 C C . SER D 1 155 ? 47.265 25.364 68.301 1.00 22.41 155 SER D C 1
ATOM 14198 O O . SER D 1 155 ? 46.955 25.988 67.275 1.00 20.66 155 SER D O 1
ATOM 14206 N N . THR D 1 156 ? 46.723 25.606 69.483 1.00 19.12 156 THR D N 1
ATOM 14207 C CA . THR D 1 156 ? 45.797 26.685 69.717 1.00 21.13 156 THR D CA 1
ATOM 14208 C C . THR D 1 156 ? 46.417 27.704 70.637 1.00 18.56 156 THR D C 1
ATOM 14209 O O . THR D 1 156 ? 47.289 27.358 71.449 1.00 19.67 156 THR D O 1
ATOM 14220 N N . PRO D 1 157 ? 46.003 28.974 70.552 1.00 18.80 157 PRO D N 1
ATOM 14221 C CA . PRO D 1 157 ? 46.602 29.974 71.443 1.00 18.22 157 PRO D CA 1
ATOM 14222 C C . PRO D 1 157 ? 46.467 29.601 72.903 1.00 19.30 157 PRO D C 1
ATOM 14223 O O . PRO D 1 157 ? 47.417 29.754 73.685 1.00 19.75 157 PRO D O 1
ATOM 14234 N N . LYS D 1 158 ? 45.300 29.077 73.294 1.00 20.24 158 LYS D N 1
ATOM 14235 C CA . LYS D 1 158 ? 45.089 28.733 74.692 1.00 20.52 158 LYS D CA 1
ATOM 14236 C C . LYS D 1 158 ? 45.954 27.556 75.122 1.00 15.70 158 LYS D C 1
ATOM 14237 O O . LYS D 1 158 ? 46.504 27.556 76.229 1.00 20.99 158 LYS D O 1
ATOM 14256 N N . ALA D 1 159 ? 46.105 26.550 74.261 1.00 17.51 159 ALA D N 1
ATOM 14257 C CA . ALA D 1 159 ? 46.858 25.377 74.647 1.00 16.65 159 ALA D CA 1
ATOM 14258 C C . ALA D 1 159 ? 48.317 25.764 74.869 1.00 18.47 159 ALA D C 1
ATOM 14259 O O . ALA D 1 159 ? 48.958 25.299 75.815 1.00 21.62 159 ALA D O 1
ATOM 14266 N N . VAL D 1 160 ? 48.834 26.647 74.007 1.00 18.84 160 VAL D N 1
ATOM 14267 C CA . VAL D 1 160 ? 50.211 27.115 74.153 1.00 15.66 160 VAL D CA 1
ATOM 14268 C C . VAL D 1 160 ? 50.378 27.869 75.472 1.00 17.36 160 VAL D C 1
ATOM 14269 O O . VAL D 1 160 ? 51.338 27.639 76.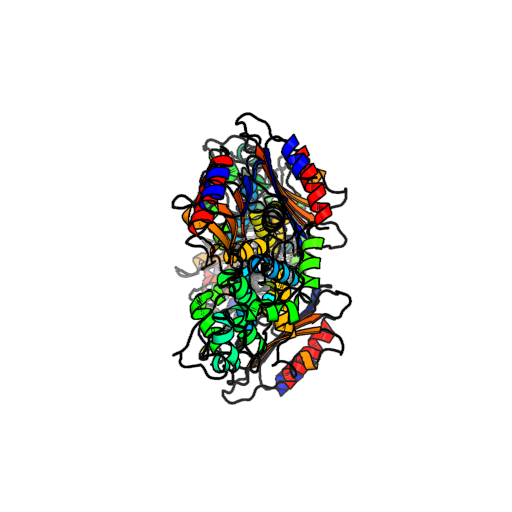222 1.00 19.74 160 VAL D O 1
ATOM 14282 N N . ALA D 1 161 ? 49.458 28.791 75.775 1.00 18.80 161 ALA D N 1
ATOM 14283 C CA . ALA D 1 161 ? 49.502 29.507 77.040 1.00 19.07 161 ALA D CA 1
ATOM 14284 C C . ALA D 1 161 ? 49.385 28.554 78.226 1.00 19.96 161 ALA D C 1
ATOM 14285 O O . ALA D 1 161 ? 50.083 28.720 79.220 1.00 18.66 161 ALA D O 1
ATOM 14292 N N . GLU D 1 162 ? 48.477 27.571 78.159 1.00 18.40 162 GLU D N 1
ATOM 14293 C CA . GLU D 1 162 ? 48.319 26.662 79.290 1.00 18.80 162 GLU D CA 1
ATOM 14294 C C . GLU D 1 162 ? 49.582 25.852 79.530 1.00 18.40 162 GLU D C 1
ATOM 14295 O O . GLU D 1 162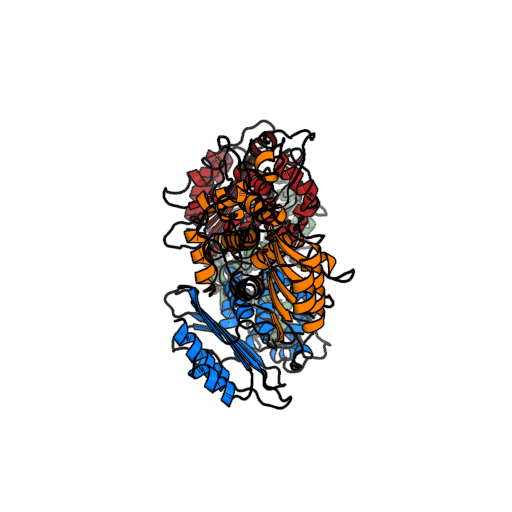 ? 49.954 25.599 80.685 1.00 20.75 162 GLU D O 1
ATOM 14307 N N . SER D 1 163 ? 50.220 25.392 78.451 1.00 24.91 163 SER D N 1
ATOM 14308 C CA . SER D 1 163 ? 51.428 24.602 78.603 1.00 19.88 163 SER D CA 1
ATOM 14309 C C . SER D 1 163 ? 52.566 25.466 79.131 1.00 21.65 163 SER D C 1
ATOM 14310 O O . SER D 1 163 ? 53.303 25.054 80.039 1.00 17.93 163 SER D O 1
ATOM 14318 N N . LEU D 1 164 ? 52.699 26.692 78.625 1.00 19.57 164 LEU D N 1
ATOM 14319 C CA . LEU D 1 164 ? 53.717 27.567 79.192 1.00 20.33 164 LEU D CA 1
ATOM 14320 C C . LEU D 1 164 ? 53.473 27.784 80.679 1.00 23.06 164 LEU D C 1
ATOM 14321 O O . LEU D 1 164 ? 54.399 27.689 81.496 1.00 20.37 164 LEU D O 1
ATOM 14337 N N . ASN D 1 165 ? 52.224 28.041 81.063 1.00 20.85 165 ASN D N 1
ATOM 14338 C CA . ASN D 1 165 ? 51.934 28.234 82.479 1.00 17.42 165 ASN D CA 1
ATOM 14339 C C . ASN D 1 165 ? 52.361 27.022 83.308 1.00 15.55 165 ASN D C 1
ATOM 14340 O O . ASN D 1 165 ? 52.942 27.177 84.390 1.00 21.51 165 ASN D O 1
ATOM 14351 N N . LYS D 1 166 ? 52.114 25.809 82.805 1.00 19.39 166 LYS D N 1
ATOM 14352 C CA . LYS D 1 166 ? 52.494 24.614 83.545 1.00 16.70 166 LYS D CA 1
ATOM 14353 C C . LYS D 1 166 ? 54.010 24.553 83.706 1.00 17.66 166 LYS D C 1
ATOM 14354 O O . LYS D 1 166 ? 54.521 24.227 84.786 1.00 20.87 166 LYS D O 1
ATOM 14373 N N . LEU D 1 167 ? 54.740 24.924 82.651 1.00 20.17 167 LEU D N 1
ATOM 14374 C CA . LEU D 1 167 ? 56.194 24.844 82.700 1.00 21.38 167 LEU D CA 1
ATOM 14375 C C . LEU D 1 167 ? 56.825 25.832 83.662 1.00 22.33 167 LEU D C 1
ATOM 14376 O O . LEU D 1 167 ? 58.022 25.688 83.967 1.00 24.50 167 LEU D O 1
ATOM 14392 N N . ILE D 1 168 ? 56.103 26.850 84.125 1.00 20.69 168 ILE D N 1
ATOM 14393 C CA . ILE D 1 168 ? 56.645 27.782 85.098 1.00 21.73 168 ILE D CA 1
ATOM 14394 C C . ILE D 1 168 ? 55.877 27.776 86.416 1.00 25.27 168 ILE D C 1
ATOM 14395 O O . ILE D 1 168 ? 56.150 28.612 87.277 1.00 22.42 168 ILE D O 1
ATOM 14411 N N . SER D 1 169 ? 54.925 26.855 86.594 1.00 21.43 169 SER D N 1
ATOM 14412 C CA . SER D 1 169 ? 54.123 26.830 87.818 1.00 20.72 169 SER D CA 1
ATOM 14413 C C . SER D 1 169 ? 54.262 25.519 88.596 1.00 24.45 169 SER D C 1
ATOM 14414 O O . SER D 1 169 ? 53.336 25.112 89.308 1.00 22.35 169 SER D O 1
ATOM 14422 N N . ASN D 1 170 ? 55.424 24.861 88.474 1.00 21.57 170 ASN D N 1
ATOM 14423 C CA . ASN D 1 170 ? 55.841 23.720 89.300 1.00 22.73 170 ASN D CA 1
ATOM 14424 C C . ASN D 1 170 ? 54.973 22.488 89.117 1.00 22.51 170 ASN D C 1
ATOM 14425 O O . ASN D 1 170 ? 54.759 21.724 90.055 1.00 23.71 170 ASN D O 1
ATOM 14436 N N . THR D 1 171 ? 54.500 22.263 87.887 1.00 20.29 171 THR D N 1
ATOM 14437 C CA . THR D 1 171 ? 53.794 21.040 87.543 1.00 16.83 171 THR D CA 1
ATOM 14438 C C . THR D 1 171 ? 54.559 20.108 86.619 1.00 24.01 171 THR D C 1
ATOM 14439 O O . THR D 1 171 ? 54.133 18.959 86.451 1.00 21.51 171 THR D O 1
ATOM 14450 N N . VAL D 1 172 ? 55.697 20.543 86.054 1.00 19.59 172 VAL D N 1
ATOM 14451 C CA . VAL D 1 172 ? 56.467 19.707 85.140 1.00 21.62 172 VAL D CA 1
ATOM 14452 C C . VAL D 1 172 ? 57.944 19.775 85.530 1.00 18.45 172 VAL D C 1
ATOM 14453 O O . VAL D 1 172 ? 58.574 18.758 85.834 1.00 25.05 172 VAL D O 1
ATOM 14466 N N . LEU D 1 173 ? 58.478 20.978 85.544 1.00 19.66 173 LEU D N 1
ATOM 14467 C CA . LEU D 1 173 ? 59.885 21.209 85.833 1.00 20.56 173 LEU D CA 1
ATOM 14468 C C . LEU D 1 173 ? 60.029 21.580 87.294 1.00 20.95 173 LEU D C 1
ATOM 14469 O O . LEU D 1 173 ? 59.175 22.283 87.844 1.00 20.95 173 LEU D O 1
ATOM 14485 N N . ASP D 1 174 ? 61.129 21.133 87.921 1.00 21.32 174 ASP D N 1
ATOM 14486 C CA . ASP D 1 174 ? 61.400 21.534 89.283 1.00 21.36 174 ASP D CA 1
ATOM 14487 C C . ASP D 1 174 ? 62.001 22.942 89.299 1.00 23.52 174 ASP D C 1
ATOM 14488 O O . ASP D 1 174 ? 62.190 23.572 88.249 1.00 23.00 174 ASP D O 1
ATOM 14497 N N . ASN D 1 175 ? 62.261 23.484 90.496 1.00 20.16 175 ASN D N 1
ATOM 14498 C CA . ASN D 1 175 ? 62.640 24.892 90.574 1.00 17.52 175 ASN D CA 1
ATOM 14499 C C . ASN D 1 175 ? 63.931 25.157 89.792 1.00 21.06 175 ASN D C 1
ATOM 14500 O O . ASN D 1 175 ? 64.049 26.185 89.108 1.00 18.95 175 ASN D O 1
ATOM 14511 N N . TYR D 1 176 ? 64.914 24.264 89.912 1.00 22.67 176 TYR D N 1
ATOM 14512 C CA . TYR D 1 176 ? 66.170 24.446 89.189 1.00 18.39 176 TYR D CA 1
ATOM 14513 C C . TYR D 1 176 ? 65.924 24.560 87.694 1.00 21.66 176 TYR D C 1
ATOM 14514 O O . TYR D 1 176 ? 66.411 25.490 87.031 1.00 20.97 176 TYR D O 1
ATOM 14532 N N . HIS D 1 177 ? 65.139 23.639 87.147 1.00 20.73 177 HIS D N 1
ATOM 14533 C CA . HIS D 1 177 ? 64.939 23.611 85.716 1.00 17.90 177 HIS D CA 1
ATOM 14534 C C . HIS D 1 177 ? 64.006 24.716 85.268 1.00 21.43 177 HIS D C 1
ATOM 14535 O O . HIS D 1 177 ? 64.204 25.251 84.178 1.00 18.90 177 HIS D O 1
ATOM 14550 N N . GLN D 1 178 ? 63.045 25.126 86.115 1.00 20.28 178 GLN D N 1
ATOM 14551 C CA . GLN D 1 178 ? 62.216 26.285 85.772 1.00 18.95 178 GLN D CA 1
ATOM 14552 C C . GLN D 1 178 ? 63.051 27.550 85.706 1.00 21.98 178 GLN D C 1
ATOM 14553 O O . GLN D 1 178 ? 62.821 28.414 84.860 1.00 20.99 178 GLN D O 1
ATOM 14567 N N . GLU D 1 179 ? 64.027 27.689 86.598 1.00 19.10 179 GLU D N 1
ATOM 14568 C CA . GLU D 1 179 ? 64.851 28.888 86.583 1.00 22.91 179 GLU D CA 1
ATOM 14569 C C . GLU D 1 179 ? 65.680 28.971 85.311 1.00 19.88 179 GLU D C 1
ATOM 14570 O O . GLU D 1 179 ? 65.828 30.056 84.735 1.00 21.63 179 GLU D O 1
ATOM 14582 N N . ILE D 1 180 ? 66.233 27.849 84.857 1.00 18.94 180 ILE D N 1
ATOM 14583 C CA . ILE D 1 180 ? 66.972 27.873 83.599 1.00 15.08 180 ILE D CA 1
ATOM 14584 C C . ILE D 1 180 ? 66.021 28.205 82.450 1.00 18.84 180 ILE D C 1
ATOM 14585 O O . ILE D 1 180 ? 66.320 29.044 81.602 1.00 18.34 180 ILE D O 1
ATOM 14601 N N . PHE D 1 181 ? 64.846 27.597 82.437 1.00 18.61 181 PHE D N 1
ATOM 14602 C CA . PHE D 1 181 ? 63.904 27.867 81.357 1.00 17.77 181 PHE D CA 1
ATOM 14603 C C . PHE D 1 181 ? 63.550 29.346 81.294 1.00 17.92 181 PHE D C 1
ATOM 14604 O O . PHE D 1 181 ? 63.559 29.955 80.219 1.00 19.83 181 PHE D O 1
ATOM 14621 N N . LYS D 1 182 ? 63.179 29.925 82.429 1.00 17.47 182 LYS D N 1
ATOM 14622 C CA . LYS D 1 182 ? 62.793 31.329 82.480 1.00 18.32 182 LYS D CA 1
ATOM 14623 C C . LYS D 1 182 ? 63.930 32.231 82.021 1.00 21.64 182 LYS D C 1
ATOM 14624 O O . LYS D 1 182 ? 63.701 33.236 81.336 1.00 18.21 182 LYS D O 1
ATOM 14643 N N . LYS D 1 183 ? 65.154 31.910 82.437 1.00 20.27 183 LYS D N 1
ATOM 14644 C CA . LYS D 1 183 ? 66.331 32.659 82.004 1.00 20.57 183 LYS D CA 1
ATOM 14645 C C . LYS D 1 183 ? 66.457 32.652 80.486 1.00 20.23 183 LYS D C 1
ATOM 14646 O O . LYS D 1 183 ? 66.686 33.700 79.857 1.00 18.65 183 LYS D O 1
ATOM 14665 N N . TRP D 1 184 ? 66.311 31.473 79.881 1.00 20.12 184 TRP D N 1
ATOM 14666 C CA . TRP D 1 184 ? 66.379 31.362 78.434 1.00 22.18 184 TRP D CA 1
ATOM 14667 C C . TRP D 1 184 ? 65.292 32.212 77.788 1.00 20.68 184 TRP D C 1
ATOM 14668 O O . TRP D 1 184 ? 65.538 32.951 76.826 1.00 17.86 184 TRP D O 1
ATOM 14689 N N . MET D 1 185 ? 64.068 32.133 78.317 1.00 19.76 185 MET D N 1
ATOM 14690 C CA . MET D 1 185 ? 62.975 32.871 77.701 1.00 17.88 185 MET D CA 1
ATOM 14691 C C . MET D 1 185 ? 63.207 34.371 77.812 1.00 17.49 185 MET D C 1
ATOM 14692 O O . MET D 1 185 ? 62.969 35.113 76.855 1.00 20.88 185 MET D O 1
ATOM 14706 N N . ILE D 1 186 ? 63.720 34.831 78.952 1.00 17.33 186 ILE D N 1
ATOM 14707 C CA . ILE D 1 186 ? 63.932 36.259 79.143 1.00 21.48 186 ILE D CA 1
ATOM 14708 C C . ILE D 1 186 ? 65.026 36.744 78.205 1.00 18.50 186 ILE D C 1
ATOM 14709 O O . ILE D 1 186 ? 64.972 37.879 77.704 1.00 22.21 186 ILE D O 1
ATOM 14725 N N . GLY D 1 187 ? 65.974 35.878 77.910 1.00 19.79 187 GLY D N 1
ATOM 14726 C CA . GLY D 1 187 ? 67.075 36.129 77.007 1.00 21.07 187 GLY D CA 1
ATOM 14727 C C . GLY D 1 187 ? 66.771 35.942 75.542 1.00 19.13 187 GLY D C 1
ATOM 14728 O O . GLY D 1 187 ? 67.685 36.024 74.714 1.00 21.90 187 GLY D O 1
ATOM 14732 N N . ASN D 1 188 ? 65.512 35.685 75.175 1.00 20.60 188 ASN D N 1
ATOM 14733 C CA . ASN D 1 188 ? 65.196 35.579 73.763 1.00 17.25 188 ASN D CA 1
ATOM 14734 C C . ASN D 1 188 ? 65.554 36.869 73.035 1.00 13.82 188 ASN D C 1
ATOM 14735 O O . ASN D 1 188 ? 65.287 37.969 73.528 1.00 22.80 188 ASN D O 1
ATOM 14746 N N . THR D 1 189 ? 66.086 36.720 71.830 1.00 20.57 189 THR D N 1
ATOM 14747 C CA . THR D 1 189 ? 66.553 37.858 71.046 1.00 20.04 189 THR D CA 1
ATOM 14748 C C . THR D 1 189 ? 65.629 38.267 69.908 1.00 24.32 189 THR D C 1
ATOM 14749 O O . THR D 1 189 ? 65.891 39.293 69.264 1.00 23.62 189 THR D O 1
ATOM 14760 N N . THR D 1 190 ? 64.576 37.503 69.631 1.00 18.29 190 THR D N 1
ATOM 14761 C CA . THR D 1 190 ? 63.786 37.696 68.412 1.00 23.83 190 THR D CA 1
ATOM 14762 C C . THR D 1 190 ? 62.436 38.363 68.636 1.00 19.32 190 THR D C 1
ATOM 14763 O O . THR D 1 190 ? 61.678 38.532 67.666 1.00 22.36 190 THR D O 1
ATOM 14774 N N . GLY D 1 191 ? 62.092 38.741 69.863 1.00 19.78 191 GLY D N 1
ATOM 14775 C CA . GLY D 1 191 ? 60.742 39.202 70.142 1.00 21.44 191 GLY D CA 1
ATOM 14776 C C . GLY D 1 191 ? 60.606 40.677 70.428 1.00 18.28 191 GLY D C 1
ATOM 14777 O O . GLY D 1 191 ? 59.602 41.110 70.997 1.00 23.44 191 GLY D O 1
ATOM 14781 N N . ASP D 1 192 ? 61.624 41.476 70.056 1.00 22.58 192 ASP D N 1
ATOM 14782 C CA . ASP D 1 192 ? 61.623 42.877 70.468 1.00 25.50 192 ASP D CA 1
ATOM 14783 C C . ASP D 1 192 ? 60.452 43.654 69.875 1.00 27.65 192 ASP D C 1
ATOM 14784 O O . ASP D 1 192 ? 60.022 44.652 70.455 1.00 27.69 192 ASP D O 1
ATOM 14793 N N . ASN D 1 193 ? 59.924 43.227 68.730 1.00 24.30 193 ASN D N 1
ATOM 14794 C CA . ASN D 1 193 ? 58.853 43.952 68.064 1.00 23.21 193 ASN D CA 1
ATOM 14795 C C . ASN D 1 193 ? 57.480 43.308 68.239 1.00 23.49 193 ASN D C 1
ATOM 14796 O O . ASN D 1 193 ? 56.518 43.738 67.591 1.00 24.13 193 ASN D O 1
ATOM 14807 N N . ARG D 1 194 ? 57.352 42.322 69.128 1.00 21.94 194 ARG D N 1
ATOM 14808 C CA . ARG D 1 194 ? 56.071 41.644 69.310 1.00 18.99 194 ARG D CA 1
ATOM 14809 C C . ARG D 1 194 ? 55.591 41.928 70.734 1.00 22.26 194 ARG D C 1
ATOM 14810 O O . ARG D 1 194 ? 55.323 43.082 71.058 1.00 22.61 194 ARG D O 1
ATOM 14831 N N . ILE D 1 195 ? 55.449 40.914 71.585 1.00 19.11 195 ILE D N 1
ATOM 14832 C CA . ILE D 1 195 ? 54.851 41.174 72.892 1.00 18.24 195 ILE D CA 1
ATOM 14833 C C . ILE D 1 195 ? 55.692 42.181 73.673 1.00 22.52 195 ILE D C 1
ATOM 14834 O O . ILE D 1 195 ? 55.152 43.054 74.357 1.00 25.88 195 ILE D O 1
ATOM 14850 N N . ARG D 1 196 ? 57.010 42.113 73.538 1.00 23.85 196 ARG D N 1
ATOM 14851 C CA . ARG D 1 196 ? 57.865 43.059 74.254 1.00 23.21 196 ARG D CA 1
ATOM 14852 C C . ARG D 1 196 ? 57.579 44.505 73.871 1.00 26.34 196 ARG D C 1
ATOM 14853 O O . ARG D 1 196 ? 57.799 45.412 74.680 1.00 29.75 196 ARG D O 1
ATOM 14874 N N . ALA D 1 197 ? 57.082 44.750 72.658 1.00 23.71 197 ALA D N 1
ATOM 14875 C CA . ALA D 1 197 ? 56.748 46.107 72.244 1.00 24.68 197 ALA D CA 1
ATOM 14876 C C . ALA D 1 197 ? 55.457 46.616 72.867 1.00 28.06 197 ALA D C 1
ATOM 14877 O O . ALA D 1 197 ? 55.132 47.798 72.707 1.00 25.40 197 ALA D O 1
ATOM 14884 N N . ALA D 1 198 ? 54.731 45.761 73.584 1.00 24.90 198 ALA D N 1
ATOM 14885 C CA . ALA D 1 198 ? 53.434 46.100 74.145 1.00 26.27 198 ALA D CA 1
ATOM 14886 C C . ALA D 1 198 ? 53.475 46.277 75.654 1.00 25.36 198 ALA D C 1
ATOM 14887 O O . ALA D 1 198 ? 52.418 46.407 76.285 1.00 30.90 198 ALA D O 1
ATOM 14894 N N . VAL D 1 199 ? 54.654 46.275 76.259 1.00 27.21 199 VAL D N 1
ATOM 14895 C CA . VAL D 1 199 ? 54.721 46.379 77.715 1.00 29.83 199 VAL D CA 1
ATOM 14896 C C . VAL D 1 199 ? 55.506 47.623 78.115 1.00 29.56 199 VAL D C 1
ATOM 14897 O O . VAL D 1 199 ? 56.433 48.033 77.404 1.00 30.64 199 VAL D O 1
ATOM 14910 N N . PRO D 1 200 ? 55.163 48.245 79.240 1.00 35.44 200 PRO D N 1
ATOM 14911 C CA . PRO D 1 200 ? 55.967 49.360 79.750 1.00 36.36 200 PRO D CA 1
ATOM 14912 C C . PRO D 1 200 ? 57.384 48.919 80.062 1.00 38.95 200 PRO D C 1
ATOM 14913 O O . PRO D 1 200 ? 57.636 47.758 80.398 1.00 34.80 200 PRO D O 1
ATOM 14924 N N . ASP D 1 201 ? 58.319 49.863 79.948 1.00 43.57 201 ASP D N 1
ATOM 14925 C CA . ASP D 1 201 ? 59.681 49.581 80.364 1.00 47.39 201 ASP D CA 1
ATOM 14926 C C . ASP D 1 201 ? 59.670 49.217 81.836 1.00 39.21 201 ASP D C 1
ATOM 14927 O O . ASP D 1 201 ? 58.894 49.768 82.623 1.00 45.32 201 ASP D O 1
ATOM 14936 N N . GLY D 1 202 ? 60.508 48.265 82.199 1.00 37.04 202 GLY D N 1
ATOM 14937 C CA . GLY D 1 202 ? 60.562 47.822 83.575 1.00 37.13 202 GLY D CA 1
ATOM 14938 C C . GLY D 1 202 ? 59.937 46.459 83.754 1.00 36.93 202 GLY D C 1
ATOM 14939 O O . GLY D 1 202 ? 60.423 45.656 84.548 1.00 38.79 202 GLY D O 1
ATOM 14943 N N . TRP D 1 203 ? 58.861 46.173 83.025 1.00 36.19 203 TRP D N 1
ATOM 14944 C CA . TRP D 1 203 ? 58.309 44.827 83.044 1.00 29.92 203 TRP D CA 1
ATOM 14945 C C . TRP D 1 203 ? 59.293 43.854 82.413 1.00 30.21 203 TRP D C 1
ATOM 14946 O O . TRP D 1 203 ? 59.949 44.167 81.415 1.00 31.72 203 TRP D O 1
ATOM 14967 N N . VAL D 1 204 ? 59.392 42.664 82.992 1.00 29.19 204 VAL D N 1
ATOM 14968 C CA . VAL D 1 204 ? 60.249 41.612 82.463 1.00 28.16 204 VAL D CA 1
ATOM 14969 C C . VAL D 1 204 ? 59.404 40.671 81.617 1.00 27.54 204 VAL D C 1
ATOM 14970 O O . VAL D 1 204 ? 58.323 40.242 82.044 1.00 27.57 204 VAL D O 1
ATOM 14983 N N . VAL D 1 205 ? 59.910 40.329 80.436 1.00 24.80 205 VAL D N 1
ATOM 14984 C CA . VAL D 1 205 ? 59.215 39.447 79.506 1.00 24.22 205 VAL D CA 1
ATOM 14985 C C . VAL D 1 205 ? 60.131 38.301 79.108 1.00 24.35 205 VAL D C 1
ATOM 14986 O O . VAL D 1 205 ? 61.297 38.522 78.740 1.00 23.31 205 VAL D O 1
ATOM 14999 N N . GLY D 1 206 ? 59.623 37.077 79.228 1.00 17.67 206 GLY D N 1
ATOM 15000 C CA . GLY D 1 206 ? 60.207 35.913 78.591 1.00 19.28 206 GLY D CA 1
ATOM 15001 C C . GLY D 1 206 ? 59.279 35.443 77.476 1.00 22.17 206 GLY D C 1
ATOM 15002 O O . GLY D 1 206 ? 58.086 35.265 77.700 1.00 20.73 206 GLY D O 1
ATOM 15006 N N . ASP D 1 207 ? 59.830 35.255 76.278 1.00 18.66 207 ASP D N 1
ATOM 15007 C CA . ASP D 1 207 ? 58.989 34.944 75.122 1.00 20.72 207 ASP D CA 1
ATOM 15008 C C . ASP D 1 207 ? 59.706 34.044 74.113 1.00 21.06 207 ASP D C 1
ATOM 15009 O O . ASP D 1 207 ? 60.944 33.963 74.071 1.00 19.56 207 ASP D O 1
ATOM 15018 N N . LYS D 1 208 ? 58.902 33.389 73.260 1.00 16.41 208 LYS D N 1
ATOM 15019 C CA . LYS D 1 208 ? 59.399 32.717 72.074 1.00 12.92 208 LYS D CA 1
ATOM 15020 C C . LYS D 1 208 ? 58.512 33.060 70.891 1.00 16.44 208 LYS D C 1
ATOM 15021 O O . LYS D 1 208 ? 57.291 32.904 70.965 1.00 18.16 208 LYS D O 1
ATOM 15040 N N . THR D 1 209 ? 59.138 33.514 69.811 1.00 17.81 209 THR D N 1
ATOM 15041 C CA . THR D 1 209 ? 58.443 33.860 68.577 1.00 15.99 209 THR D CA 1
ATOM 15042 C C . THR D 1 209 ? 58.360 32.697 67.605 1.00 18.00 209 THR D C 1
ATOM 15043 O O . THR D 1 209 ? 59.075 31.709 67.695 1.00 19.35 209 THR D O 1
ATOM 15054 N N . GLY D 1 210 ? 57.450 32.839 66.652 1.00 17.04 210 GLY D N 1
ATOM 15055 C CA . GLY D 1 210 ? 57.437 31.989 65.481 1.00 18.13 210 GLY D CA 1
ATOM 15056 C C . GLY D 1 210 ? 57.103 32.797 64.239 1.00 20.24 210 GLY D C 1
ATOM 15057 O O . GLY D 1 210 ? 56.285 33.716 64.299 1.00 18.28 210 GLY D O 1
ATOM 15061 N N . THR D 1 211 ? 57.798 32.511 63.139 1.00 19.09 211 THR D N 1
ATOM 15062 C CA . THR D 1 211 ? 57.553 33.152 61.850 1.00 17.08 211 THR D CA 1
ATOM 15063 C C . THR D 1 211 ? 57.757 32.120 60.746 1.00 21.15 211 THR D C 1
ATOM 15064 O O . THR D 1 211 ? 58.881 31.738 60.439 1.00 23.73 211 THR D O 1
ATOM 15075 N N . CYS D 1 212 ? 56.669 31.655 60.140 1.00 19.43 212 CYS D N 1
ATOM 15076 C CA . CYS D 1 212 ? 56.793 30.551 59.188 1.00 23.37 212 CYS D CA 1
ATOM 15077 C C . CYS D 1 212 ? 57.461 30.973 57.884 1.00 21.23 212 CYS D C 1
ATOM 15078 O O . CYS D 1 212 ? 58.140 30.160 57.250 1.00 24.35 212 CYS D O 1
ATOM 15085 N N . GLY D 1 213 ? 57.270 32.213 57.455 1.00 24.66 213 GLY D N 1
ATOM 15086 C CA . GLY D 1 213 ? 57.737 32.626 56.143 1.00 27.85 213 GLY D CA 1
ATOM 15087 C C . GLY D 1 213 ? 56.724 32.396 55.039 1.00 29.19 213 GLY D C 1
ATOM 15088 O O . GLY D 1 213 ? 57.021 32.682 53.875 1.00 28.14 213 GLY D O 1
ATOM 15092 N N . LYS D 1 214 ? 55.554 31.878 55.374 1.00 24.22 214 LYS D N 1
ATOM 15093 C CA . LYS D 1 214 ? 54.484 31.566 54.427 1.00 27.40 214 LYS D CA 1
ATOM 15094 C C . LYS D 1 214 ? 53.159 32.001 55.029 1.00 28.27 214 LYS D C 1
ATOM 15095 O O . LYS D 1 214 ? 52.947 31.864 56.233 1.00 21.86 214 LYS D O 1
ATOM 15114 N N . TYR D 1 215 ? 52.247 32.497 54.180 1.00 27.17 215 TYR D N 1
ATOM 15115 C CA . TYR D 1 215 ? 50.903 32.895 54.589 1.00 22.46 215 TYR D CA 1
ATOM 15116 C C . TYR D 1 215 ? 50.912 33.955 55.697 1.00 16.86 215 TYR D C 1
ATOM 15117 O O . TYR D 1 215 ? 50.009 34.009 56.522 1.00 22.63 215 TYR D O 1
ATOM 15135 N N . GLY D 1 216 ? 51.924 34.815 55.700 1.00 27.03 216 GLY D N 1
ATOM 15136 C CA . GLY D 1 216 ? 51.987 35.889 56.692 1.00 25.23 216 GLY D CA 1
ATOM 15137 C C . GLY D 1 216 ? 51.827 35.400 58.114 1.00 24.41 216 GLY D C 1
ATOM 15138 O O . GLY D 1 216 ? 51.213 36.078 58.943 1.00 24.61 216 GLY D O 1
ATOM 15142 N N . THR D 1 217 ? 52.385 34.239 58.419 1.00 23.11 217 THR D N 1
ATOM 15143 C CA . THR D 1 217 ? 52.120 33.549 59.676 1.00 21.17 217 THR D CA 1
ATOM 15144 C C . THR D 1 217 ? 53.211 33.884 60.683 1.00 18.55 217 THR D C 1
ATOM 15145 O O . THR D 1 217 ? 54.383 33.691 60.394 1.00 19.82 217 THR D O 1
ATOM 15156 N N . ALA D 1 218 ? 52.800 34.373 61.853 1.00 18.03 218 ALA D N 1
ATOM 15157 C CA . ALA D 1 218 ? 53.719 34.792 62.901 1.00 21.00 218 ALA D CA 1
ATOM 15158 C C . ALA D 1 218 ? 53.007 34.731 64.234 1.00 16.84 218 ALA D C 1
ATOM 15159 O O . ALA D 1 218 ? 51.789 34.876 64.319 1.00 20.11 218 ALA D O 1
ATOM 15166 N N . ASN D 1 219 ? 53.781 34.519 65.292 1.00 18.93 219 ASN D N 1
ATOM 15167 C CA . ASN D 1 219 ? 53.165 34.369 66.595 1.00 16.30 219 ASN D CA 1
ATOM 15168 C C . ASN D 1 219 ? 54.208 34.725 67.638 1.00 18.22 219 ASN D C 1
ATOM 15169 O O . ASN D 1 219 ? 55.378 34.927 67.315 1.00 16.80 219 ASN D O 1
ATOM 15180 N N . ASP D 1 220 ? 53.751 34.823 68.887 1.00 16.51 220 ASP D N 1
ATOM 15181 C CA . ASP D 1 220 ? 54.626 35.045 70.029 1.00 17.84 220 ASP D CA 1
ATOM 15182 C C . ASP D 1 220 ? 53.859 34.547 71.245 1.00 16.99 220 ASP D C 1
ATOM 15183 O O . ASP D 1 220 ? 52.635 34.677 71.301 1.00 19.57 220 ASP D O 1
ATOM 15192 N N . HIS D 1 221 ? 54.564 33.950 72.199 1.00 16.01 221 HIS D N 1
ATOM 15193 C CA . HIS D 1 221 ? 53.955 33.635 73.480 1.00 17.53 221 HIS D CA 1
ATOM 15194 C C . HIS D 1 221 ? 54.969 33.968 74.557 1.00 16.49 221 HIS D C 1
ATOM 15195 O O . HIS D 1 221 ? 56.174 33.989 74.298 1.00 17.62 221 HIS D O 1
ATOM 15209 N N . ALA D 1 222 ? 54.449 34.360 75.710 1.00 18.16 222 ALA D N 1
ATOM 15210 C CA . ALA D 1 222 ? 55.293 34.979 76.716 1.00 19.12 222 ALA D CA 1
ATOM 15211 C C . ALA D 1 222 ? 54.700 34.833 78.103 1.00 19.39 222 ALA D C 1
ATOM 15212 O O . ALA D 1 222 ? 53.484 34.739 78.278 1.00 21.24 222 ALA D O 1
ATOM 15219 N N . PHE D 1 223 ? 55.587 34.870 79.092 1.00 19.54 223 PHE D N 1
ATOM 15220 C CA . PHE D 1 223 ? 55.215 35.273 80.430 1.00 22.68 223 PHE D CA 1
ATOM 15221 C C . PHE D 1 223 ? 55.711 36.695 80.688 1.00 20.96 223 PHE D C 1
ATOM 15222 O O . PHE D 1 223 ? 56.707 37.144 80.115 1.00 21.62 223 PHE D O 1
ATOM 15239 N N . ILE D 1 224 ? 54.966 37.416 81.517 1.00 21.22 224 ILE D N 1
ATOM 15240 C CA . ILE D 1 224 ? 55.155 38.845 81.723 1.00 21.81 224 ILE D CA 1
ATOM 15241 C C . ILE D 1 224 ? 55.117 39.126 83.214 1.00 26.28 224 ILE D C 1
ATOM 15242 O O . ILE D 1 224 ? 54.119 38.821 83.878 1.00 26.05 224 ILE D O 1
ATOM 15258 N N . LEU D 1 225 ? 56.178 39.754 83.724 1.00 26.42 225 LEU D N 1
ATOM 15259 C CA . LEU D 1 225 ? 56.348 40.062 85.141 1.00 26.96 225 LEU D CA 1
ATOM 15260 C C . LEU D 1 225 ? 56.242 41.571 85.314 1.00 27.99 225 LEU D C 1
ATOM 15261 O O . LEU D 1 225 ? 57.118 42.320 84.876 1.00 33.54 225 LEU D O 1
ATOM 15277 N N . GLN D 1 226 ? 55.157 42.018 85.934 1.00 32.32 226 GLN D N 1
ATOM 15278 C CA . GLN D 1 226 ? 54.911 43.444 86.075 1.00 32.19 226 GLN D CA 1
ATOM 15279 C C . GLN D 1 226 ? 55.755 44.090 87.166 1.00 37.91 226 GLN D C 1
ATOM 15280 O O . GLN D 1 226 ? 55.863 45.320 87.193 1.00 42.36 226 GLN D O 1
ATOM 15294 N N . GLY D 1 227 ? 56.369 43.302 88.038 1.00 42.00 227 GLY D N 1
ATOM 15295 C CA . GLY D 1 227 ? 57.106 43.829 89.169 1.00 42.17 227 GLY D CA 1
ATOM 15296 C C . GLY D 1 227 ? 56.270 43.821 90.438 1.00 51.20 227 GLY D C 1
ATOM 15297 O O . GLY D 1 227 ? 55.065 43.546 90.436 1.00 41.44 227 GLY D O 1
ATOM 15301 N N . ASN D 1 228 ? 56.938 44.137 91.552 1.00 50.66 228 ASN D N 1
ATOM 15302 C CA . ASN D 1 228 ? 56.337 44.004 92.879 1.00 50.84 228 ASN D CA 1
ATOM 15303 C C . ASN D 1 228 ? 55.881 42.569 93.134 1.00 47.32 228 ASN D C 1
ATOM 15304 O O . ASN D 1 228 ? 54.901 42.330 93.839 1.00 57.12 228 ASN D O 1
ATOM 15315 N N . ASN D 1 229 ? 56.585 41.609 92.536 1.00 52.72 229 ASN D N 1
ATOM 15316 C CA . ASN D 1 229 ? 56.361 40.184 92.779 1.00 52.26 229 ASN D CA 1
ATOM 15317 C C . ASN D 1 229 ? 54.968 39.730 92.339 1.00 53.77 229 ASN D C 1
ATOM 15318 O O . ASN D 1 229 ? 54.440 38.732 92.843 1.00 49.11 229 ASN D O 1
ATOM 15329 N N . ALA D 1 230 ? 54.363 40.441 91.389 1.00 48.36 230 ALA D N 1
ATOM 15330 C CA . ALA D 1 230 ? 53.067 40.030 90.871 1.00 39.78 230 ALA D CA 1
ATOM 15331 C C . ALA D 1 230 ? 53.193 38.709 90.122 1.00 40.12 230 ALA D C 1
ATOM 15332 O O . ALA D 1 230 ? 54.227 38.406 89.521 1.00 36.27 230 ALA D O 1
ATOM 15339 N N . ALA D 1 231 ? 52.128 37.907 90.167 1.00 34.54 231 ALA D N 1
ATOM 15340 C CA . ALA D 1 231 ? 52.142 36.647 89.442 1.00 33.79 231 ALA D CA 1
ATOM 15341 C C . ALA D 1 231 ? 52.210 36.931 87.940 1.00 27.20 231 ALA D C 1
ATOM 15342 O O . ALA D 1 231 ? 51.688 37.949 87.473 1.00 31.48 231 ALA D O 1
ATOM 15349 N N . PRO D 1 232 ? 52.856 36.061 87.161 1.00 31.75 232 PRO D N 1
ATOM 15350 C CA . PRO D 1 232 ? 53.019 36.352 85.728 1.00 27.89 232 PRO D CA 1
ATOM 15351 C C . PRO D 1 232 ? 51.695 36.401 84.980 1.00 28.98 232 PRO D C 1
ATOM 15352 O O . PRO D 1 232 ? 50.748 35.676 85.283 1.00 28.37 232 PRO D O 1
ATOM 15363 N N . LEU D 1 233 ? 51.641 37.287 83.997 1.00 26.67 233 LEU D N 1
ATOM 15364 C CA . LEU D 1 233 ? 50.651 37.202 82.936 1.00 23.43 233 LEU D CA 1
ATOM 15365 C C . LEU D 1 233 ? 51.187 36.275 81.858 1.00 25.24 233 LEU D C 1
ATOM 15366 O O . LEU D 1 233 ? 52.370 36.332 81.526 1.00 26.29 233 LEU D O 1
ATOM 15382 N N . ILE D 1 234 ? 50.329 35.419 81.308 1.00 20.87 234 ILE D N 1
ATOM 15383 C CA . ILE D 1 234 ? 50.709 34.546 80.201 1.00 19.31 234 ILE D CA 1
ATOM 15384 C C . ILE D 1 234 ? 49.940 35.022 78.978 1.00 20.23 234 ILE D C 1
ATOM 15385 O O . ILE D 1 234 ? 48.730 35.247 79.055 1.00 21.27 234 ILE D O 1
ATOM 15401 N N . LEU D 1 235 ? 50.648 35.242 77.876 1.00 19.85 235 LEU D N 1
ATOM 15402 C CA . LEU D 1 235 ? 50.045 35.790 76.668 1.00 22.92 235 LEU D CA 1
ATOM 15403 C C . LEU D 1 235 ? 50.471 34.936 75.487 1.00 24.59 235 LEU D C 1
ATOM 15404 O O . LEU D 1 235 ? 51.644 34.577 75.367 1.00 19.64 235 LEU D O 1
ATOM 15420 N N . SER D 1 236 ? 49.518 34.605 74.618 1.00 17.68 236 SER D N 1
ATOM 15421 C CA . SER D 1 236 ? 49.766 33.718 73.496 1.00 20.06 236 SER D CA 1
ATOM 15422 C C . SER D 1 236 ? 49.028 34.276 72.287 1.00 20.83 236 SER D C 1
ATOM 15423 O O . SER D 1 236 ? 47.815 34.385 72.335 1.00 18.80 236 SER D O 1
ATOM 15431 N N . ILE D 1 237 ? 49.744 34.628 71.222 1.00 15.77 237 ILE D N 1
ATOM 15432 C CA . ILE D 1 237 ? 49.165 35.371 70.097 1.00 19.21 237 ILE D CA 1
ATOM 15433 C C . ILE D 1 237 ? 49.636 34.719 68.810 1.00 20.22 237 ILE D C 1
ATOM 15434 O O . ILE D 1 237 ? 50.844 34.626 68.561 1.00 18.51 237 ILE D O 1
ATOM 15450 N N . TYR D 1 238 ? 48.686 34.278 67.988 1.00 18.37 238 TYR D N 1
ATOM 15451 C CA . TYR D 1 238 ? 48.956 33.529 66.780 1.00 17.95 238 TYR D CA 1
ATOM 15452 C C . TYR D 1 238 ? 48.225 34.210 65.628 1.00 17.04 238 TYR D C 1
ATOM 15453 O O . TYR D 1 238 ? 47.080 34.644 65.782 1.00 19.96 238 TYR D O 1
ATOM 15471 N N . THR D 1 239 ? 48.899 34.336 64.499 1.00 17.35 239 THR D N 1
ATOM 15472 C CA . THR D 1 239 ? 48.299 34.987 63.342 1.00 18.15 239 THR D CA 1
ATOM 15473 C C . THR D 1 239 ? 48.663 34.250 62.064 1.00 20.03 239 THR D C 1
ATOM 15474 O O . THR D 1 239 ? 49.699 33.587 61.976 1.00 20.84 239 THR D O 1
ATOM 15485 N N . THR D 1 240 ? 47.802 34.400 61.051 1.00 19.11 240 THR D N 1
ATOM 15486 C CA . THR D 1 240 ? 48.086 33.908 59.719 1.00 21.60 240 THR D CA 1
ATOM 15487 C C . THR D 1 240 ? 47.190 34.693 58.764 1.00 18.64 240 THR D C 1
ATOM 15488 O O . THR D 1 240 ? 46.265 35.383 59.194 1.00 23.92 240 THR D O 1
ATOM 15499 N N . ARG D 1 241 ? 47.537 34.637 57.490 1.00 26.23 241 ARG D N 1
ATOM 15500 C CA . ARG D 1 241 ? 46.874 35.427 56.455 1.00 26.93 241 ARG D CA 1
ATOM 15501 C C . ARG D 1 241 ? 46.431 34.523 55.309 1.00 31.73 241 ARG D C 1
ATOM 15502 O O . ARG D 1 241 ? 46.737 33.328 55.256 1.00 31.11 241 ARG D O 1
ATOM 15523 N N . LYS D 1 242 ? 45.711 35.110 54.351 1.00 33.70 242 LYS D N 1
ATOM 15524 C CA . LYS D 1 242 ? 45.030 34.280 53.365 1.00 37.45 242 LYS D CA 1
ATOM 15525 C C . LYS D 1 242 ? 45.937 33.864 52.212 1.00 31.46 242 LYS D C 1
ATOM 15526 O O . LYS D 1 242 ? 45.770 32.766 51.673 1.00 36.68 242 LYS D O 1
ATOM 15545 N N . GLY D 1 243 ? 46.900 34.695 51.827 1.00 31.67 243 GLY D N 1
ATOM 15546 C CA . GLY D 1 243 ? 47.718 34.447 50.650 1.00 35.59 243 GLY D CA 1
ATOM 15547 C C . GLY D 1 243 ? 49.104 33.932 50.991 1.00 32.45 243 GLY D C 1
ATOM 15548 O O . GLY D 1 243 ? 49.773 34.460 51.881 1.00 35.16 243 GLY D O 1
ATOM 15552 N N . GLU D 1 244 ? 49.547 32.924 50.224 1.00 36.58 244 GLU D N 1
ATOM 15553 C CA . GLU D 1 244 ? 50.810 32.254 50.508 1.00 35.40 244 GLU D CA 1
ATOM 15554 C C . GLU D 1 244 ? 51.971 33.235 50.620 1.00 35.38 244 GLU D C 1
ATOM 15555 O O . GLU D 1 244 ? 52.897 33.023 51.415 1.00 30.61 244 GLU D O 1
ATOM 15567 N N . HIS D 1 245 ? 51.948 34.309 49.842 1.00 37.48 245 HIS D N 1
ATOM 15568 C CA . HIS D 1 245 ? 53.100 35.183 49.725 1.00 33.70 245 HIS D CA 1
ATOM 15569 C C . HIS D 1 245 ? 52.946 36.486 50.504 1.00 31.93 245 HIS D C 1
ATOM 15570 O O . HIS D 1 245 ? 53.842 37.335 50.450 1.00 34.06 245 HIS D O 1
ATOM 15584 N N . MET D 1 246 ? 51.853 36.648 51.241 1.00 31.69 246 MET D N 1
ATOM 15585 C CA . MET D 1 246 ? 51.694 37.783 52.136 1.00 31.32 246 MET D CA 1
ATOM 15586 C C . MET D 1 246 ? 52.700 37.712 53.281 1.00 35.05 246 MET D C 1
ATOM 15587 O O . MET D 1 246 ? 53.092 36.632 53.724 1.00 35.33 246 MET D O 1
ATOM 15601 N N . LYS D 1 247 ? 53.108 38.879 53.767 1.00 31.04 247 LYS D N 1
ATOM 15602 C CA . LYS D 1 247 ? 54.068 38.962 54.857 1.00 31.48 247 LYS D CA 1
ATOM 15603 C C . LYS D 1 247 ? 53.342 39.063 56.194 1.00 32.05 247 LYS D C 1
ATOM 15604 O O . LYS D 1 247 ? 52.175 39.447 56.265 1.00 26.81 247 LYS D O 1
ATOM 15623 N N . HIS D 1 248 ? 54.035 38.661 57.257 1.00 27.29 248 HIS D N 1
ATOM 15624 C CA . HIS D 1 248 ? 53.484 38.816 58.593 1.00 28.41 248 HIS D CA 1
ATOM 15625 C C . HIS D 1 248 ? 53.547 40.285 58.998 1.00 28.13 248 HIS D C 1
ATOM 15626 O O . HIS D 1 248 ? 54.199 41.102 58.342 1.00 31.82 248 HIS D O 1
ATOM 15640 N N . ASP D 1 249 ? 52.853 40.628 60.084 1.00 24.73 249 ASP D N 1
ATOM 15641 C CA . ASP D 1 249 ? 52.876 41.988 60.619 1.00 26.12 249 ASP D CA 1
ATOM 15642 C C . ASP D 1 249 ? 53.161 41.963 62.116 1.00 24.38 249 ASP D C 1
ATOM 15643 O O . ASP D 1 249 ? 52.292 41.615 62.918 1.00 22.96 249 ASP D O 1
ATOM 15652 N N . ASP D 1 250 ? 54.366 42.378 62.501 1.00 22.86 250 ASP D N 1
ATOM 15653 C CA . ASP D 1 250 ? 54.704 42.440 63.918 1.00 23.35 250 ASP D CA 1
ATOM 15654 C C . ASP D 1 250 ? 53.786 43.386 64.670 1.00 25.51 250 ASP D C 1
ATOM 15655 O O . ASP D 1 250 ? 53.458 43.140 65.831 1.00 21.30 250 ASP D O 1
ATOM 15664 N N . GLU D 1 251 ? 53.374 44.490 64.041 1.00 22.27 251 GLU D N 1
ATOM 15665 C CA . GLU D 1 251 ? 52.558 45.456 64.766 1.00 26.94 251 GLU D CA 1
ATOM 15666 C C . GLU D 1 251 ? 51.192 44.895 65.124 1.00 27.16 251 GLU D C 1
ATOM 15667 O O . GLU D 1 251 ? 50.617 45.294 66.134 1.00 24.28 251 GLU D O 1
ATOM 15676 N N . VAL D 1 252 ? 50.639 44.004 64.306 1.00 23.63 252 VAL D N 1
ATOM 15677 C CA . VAL D 1 252 ? 49.368 43.388 64.653 1.00 23.21 252 VAL D CA 1
ATOM 15678 C C . VAL D 1 252 ? 49.512 42.581 65.939 1.00 21.74 252 VAL D C 1
ATOM 15679 O O . VAL D 1 252 ? 48.644 42.624 66.818 1.00 22.14 252 VAL D O 1
ATOM 15692 N N . ILE D 1 253 ? 50.613 41.846 66.071 1.00 22.30 253 ILE D N 1
ATOM 15693 C CA . ILE D 1 253 ? 50.851 41.081 67.294 1.00 23.66 253 ILE D CA 1
ATOM 15694 C C . ILE D 1 253 ? 50.999 42.017 68.491 1.00 23.89 253 ILE D C 1
ATOM 15695 O O . ILE D 1 253 ? 50.412 41.791 69.560 1.00 19.26 253 ILE D O 1
ATOM 15711 N N . ALA D 1 254 ? 51.763 43.093 68.327 1.00 20.63 254 ALA D N 1
ATOM 15712 C CA . ALA D 1 254 ? 51.894 44.074 69.403 1.00 24.04 254 ALA D CA 1
ATOM 15713 C C . ALA D 1 254 ? 50.559 44.707 69.770 1.00 25.60 254 ALA D C 1
ATOM 15714 O O . ALA D 1 254 ? 50.262 44.899 70.954 1.00 25.24 254 ALA D O 1
ATOM 15721 N N . LYS D 1 255 ? 49.735 45.060 68.775 1.00 23.08 255 LYS D N 1
ATOM 15722 C CA . LYS D 1 255 ? 48.441 45.654 69.088 1.00 24.08 255 LYS D CA 1
ATOM 15723 C C . LYS D 1 255 ? 47.567 44.676 69.853 1.00 19.71 255 LYS D C 1
ATOM 15724 O O . LYS D 1 255 ? 46.895 45.045 70.827 1.00 22.76 255 LYS D O 1
ATOM 15743 N N . ALA D 1 256 ? 47.555 43.426 69.413 1.00 20.69 256 ALA D N 1
ATOM 15744 C CA . ALA D 1 256 ? 46.766 42.409 70.088 1.00 22.41 256 ALA D CA 1
ATOM 15745 C C . ALA D 1 256 ? 47.254 42.212 71.508 1.00 21.69 256 ALA D C 1
ATOM 15746 O O . ALA D 1 256 ? 46.454 42.043 72.434 1.00 23.88 256 ALA D O 1
ATOM 15753 N N . ALA D 1 257 ? 48.567 42.248 71.702 1.00 22.34 257 ALA D N 1
ATOM 15754 C CA . ALA D 1 257 ? 49.128 42.087 73.035 1.00 23.22 257 ALA D CA 1
ATOM 15755 C C . ALA D 1 257 ? 48.676 43.198 73.974 1.00 23.41 257 ALA D C 1
ATOM 15756 O O . ALA D 1 257 ? 48.358 42.936 75.139 1.00 24.90 257 ALA D O 1
ATOM 15763 N N . ARG D 1 258 ? 48.635 44.445 73.486 1.00 23.14 258 ARG D N 1
ATOM 15764 C CA . ARG D 1 258 ? 48.210 45.559 74.332 1.00 23.04 258 ARG D CA 1
ATOM 15765 C C . ARG D 1 258 ? 46.778 45.387 74.799 1.00 25.13 258 ARG D C 1
ATOM 15766 O O . ARG D 1 258 ? 46.462 45.650 75.963 1.00 26.95 258 ARG D O 1
ATOM 15787 N N . ILE D 1 259 ? 45.888 44.972 73.893 1.00 27.67 259 ILE D N 1
ATOM 15788 C CA . ILE D 1 259 ? 44.506 44.713 74.264 1.00 26.40 259 ILE D CA 1
ATOM 15789 C C . ILE D 1 259 ? 44.435 43.585 75.282 1.00 25.17 259 ILE D C 1
ATOM 15790 O O . ILE D 1 259 ? 43.749 43.687 76.303 1.00 29.60 259 ILE D O 1
ATOM 15806 N N . ALA D 1 260 ? 45.125 42.481 75.001 1.00 27.77 260 ALA D N 1
ATOM 15807 C CA . ALA D 1 260 ? 45.061 41.322 75.881 1.00 26.91 260 ALA D CA 1
ATOM 15808 C C . ALA D 1 260 ? 45.544 41.675 77.281 1.00 26.27 260 ALA D C 1
ATOM 15809 O O . ALA D 1 260 ? 44.924 41.290 78.274 1.00 25.58 260 ALA D O 1
ATOM 15816 N N . ILE D 1 261 ? 46.659 42.396 77.375 1.00 27.19 261 ILE D N 1
ATOM 15817 C CA . ILE D 1 261 ? 47.149 42.854 78.675 1.00 29.42 261 ILE D CA 1
ATOM 15818 C C . ILE D 1 261 ? 46.078 43.674 79.391 1.00 30.39 261 ILE D C 1
ATOM 15819 O O . ILE D 1 261 ? 45.795 43.460 80.576 1.00 30.27 261 ILE D O 1
ATOM 15835 N N . GLU D 1 262 ? 45.472 44.636 78.689 1.00 32.92 262 GLU D N 1
ATOM 15836 C CA . GLU D 1 262 ? 44.429 45.438 79.325 1.00 33.52 262 GLU D CA 1
ATOM 15837 C C . GLU D 1 262 ? 43.306 44.563 79.854 1.00 32.30 262 GLU D C 1
ATOM 15838 O O . GLU D 1 262 ? 42.726 44.853 80.903 1.00 33.28 262 GLU D O 1
ATOM 15850 N N . ASN D 1 263 ? 43.001 43.474 79.169 1.00 33.33 263 ASN D N 1
ATOM 15851 C CA . ASN D 1 263 ? 41.848 42.676 79.542 1.00 29.08 263 ASN D CA 1
ATOM 15852 C C . ASN D 1 263 ? 42.130 41.644 80.635 1.00 33.84 263 ASN D C 1
ATOM 15853 O O . ASN D 1 263 ? 41.182 41.010 81.103 1.00 36.03 263 ASN D O 1
ATOM 15864 N N . VAL D 1 264 ? 43.379 41.471 81.088 1.00 30.45 264 VAL D N 1
ATOM 15865 C CA . VAL D 1 264 ? 43.639 40.522 82.174 1.00 30.86 264 VAL D CA 1
ATOM 15866 C C . VAL D 1 264 ? 44.434 41.121 83.339 1.00 29.67 264 VAL D C 1
ATOM 15867 O O . VAL D 1 264 ? 44.484 40.523 84.419 1.00 32.40 264 VAL D O 1
ATOM 15880 N N . LYS D 1 265 ? 45.052 42.284 83.157 1.00 29.80 265 LYS D N 1
ATOM 15881 C CA . LYS D 1 265 ? 45.920 42.827 84.204 1.00 27.06 265 LYS D CA 1
ATOM 15882 C C . LYS D 1 265 ? 45.065 43.271 85.390 1.00 35.05 265 LYS D C 1
ATOM 15883 O O . LYS D 1 265 ? 43.833 43.346 85.267 1.00 36.47 265 LYS D O 1
#

Sequence (1042 aa):
NKNMADIEAAFEGRVGVYAINTGSGKAYSYRANERFPLCSSFKAFLAAAVLKMDQDSPGVLLEKVNYHNRTMEPHSPITEKFQSQGMAVGELAAATLQYSDNGAANLLMEKYIKGPEGMTQFMNSIGDTKFRLDRWELDLNSAIPGDERDTSTPKAVAESLNKLISNTVLDNYHQEIFKKWMIGNTTGDNRIRAAVPDGWVVGDKTGTCGKYGTANDHAFILQGNNAAPLILSIYTTRKGEHMKHDDEVIAKAARIAIENVKNMADIEAAFEGRVGVYAINTGSGKAYSYRANERFPLCSSFKAFLAAAVLKMDQDSPGVLLEKVNYHNRTMEPHSPITEKFQSQGMAVGELAAATLQYSDNGAANLLMEKYIKGPEGMTQFMNSIGDTKFRLDRWELDLNSAIPGDERDTSTPKAVAESLNKLISNTVLDNYHQEIFKKWMIGNTTGDNRIRAAVPDGWVVGDKTGTCGKYGTANDHAFILQGNNAAPLILSIYTTRKGEHMKHDDEVIAKAARIAIENVKNMADIEAAFEGRVGVYAINTGSGKAYSYRANERFPLCSSFKAFLAAAVLKMDQDSPGVLLEKVNYHNRTMEPHSPITEKFQSQGMAVGELAAATLQYSDNGAANLLMEKYIKGPEGMTQFMNSIGDTKFRLDRWELDLNSAIPGDERDTSTPKAVAESLNKLISNTVLDNYHQEIFKKWMIGNTTGDNRIRAAVPDGWVVGDKTGTCGKYGTANDHAFILQGNNAAPLILSIYTTRKGEHMKHDDEVIAKAARIAIENVKNMADIEAAFEGRVGVYAINTGSGKAYSYRANERFPLCSSFKAFLAAAVLKMDQDSPGVLLEKVNYHNRTMEPHSPITEKFQSQGMAVGELAAATLQYSDNGAANLLMEKYIKGPEGMTQFMNSIGDTKFRLDRWELDLNSAIPGDERDTSTPKAVAESLNKLISNTVLDNYHQEIFKKWMIGNTTGDNRIRAAVPDGWVVGDKTGTCGKYGTANDHAFILQGNNAAPLILSIYTTRKGEHMKHDDEVIAKAARIAIENVK

Radius of gyration: 36.01 Å; Cα contacts (8 Å, |Δi|>4): 2407; chains: 4; bounding box: 123×56×77 Å

CATH classification: 3.40.710.10